Protein AF-0000000074982066 (afdb_homodimer)

Radius of gyration: 35.83 Å; Cα contacts (8 Å, |Δi|>4): 1009; chains: 2; bounding box: 77×134×111 Å

Secondary structure (DSSP, 8-state):
-TTHHHHHTTSSPPHHHHHHHHHHHHHHHHGGGS----HHHHHHHHHHHHTSS--HHHHHHHHHHHHHTTGGGHHHHHHHHHHTT---TTTTHHHHHHHHHHHHHHHHHHHHHHHH-PPPS--SSTTTTTGGGGGGSTT--HHHHHHHHHHHHHHHHHHHHHHH--TTS---HHHHHHHHHHHHHHHHHHHHHHHHHHHH-TT-HHHHHHHHHHHHHHHHHHHHHHTTT--SHHHHHT--HHHHHHHHHHHHHHHHHHHHHHH-HHHHHHHTT--HHHHHHHHHHHHHHHHHHHH-GGGS-HHHHHHHHHHHHHHHHHTT-HHHHHHHHHHHHHHHHHHHHT-----------------------------------------------------------------------HHHHHHHHHHTTS-GGGS-TTT--SSS-HHHHHHHGGGGGS--GGGSSPPPP--/-TTHHHHHTTSSPPHHHHHHHHHHHHHHHHGGGS----HHHHHHHHHHHHTSS--HHHHHHHHHHHHHTTGGGHHHHHHHHHHTT---TTTTHHHHHHHHHHHHHHHHHHHHHHHH-PPPS--SSTTTTTGGGGGGSTT--HHHHHHHHHHHHHHHHHHHHHHH--TTSPPPHHHHHHHHHHHHHHHHHHHHHHHHHHHH-TT-HHHHHHHHHHHHHHHHHHHHHHTTT--SHHHHHT--HHHHHHHHHHHHHHHHHHHHHHH-HHHHHHHTT--HHHHHHHHHHHHHHHHHHHH-GGGS-HHHHHHHHHHHHHHHHHTT-HHHHHHHHHHHHHHHHHHHHT-----------------------------------------------------------------------HHHHHHHHHHTTS-GGGS-TTT--SSS-HHHHHHHGGGGGS--GGGSS-PPP--

Organism: Psilocybe cubensis (NCBI:txid181762)

Nearest PDB structures (foldseek):
  6vfk-assembly1_B  TM=3.344E-01  e=8.058E-02  synthetic construct
  5cwq-assembly1_A  TM=2.834E-01  e=1.701E+00  synthetic construct
  2f6h-assembly1_X  TM=2.170E-01  e=9.627E-01  Saccharomyces cerevisiae
  9dze-assembly1_S  TM=1.722E-01  e=6.001E+00  synthetic construct
  8qai-assembly1_A  TM=3.802E-01  e=7.083E-01  synthetic construct

Structure (mmCIF, N/CA/C/O backbone):
data_AF-0000000074982066-model_v1
#
loop_
_entity.id
_entity.type
_entity.pdbx_description
1 polymer 'Transcription factor domain-containing protein'
#
loop_
_atom_site.group_PDB
_atom_site.id
_atom_site.type_symbol
_atom_site.label_atom_id
_atom_site.label_alt_id
_atom_site.label_comp_id
_atom_site.label_asym_id
_atom_site.label_entity_id
_atom_site.label_seq_id
_atom_site.pdbx_PDB_ins_code
_atom_site.Cartn_x
_atom_site.Cartn_y
_atom_site.Cartn_z
_atom_site.occupancy
_atom_site.B_iso_or_equiv
_atom_site.auth_seq_id
_atom_site.auth_comp_id
_atom_site.auth_asym_id
_atom_site.auth_atom_id
_atom_site.pdbx_PDB_model_num
ATOM 1 N N . MET A 1 1 ? -13.492 -0.545 24.203 1 49.47 1 MET A N 1
ATOM 2 C CA . MET A 1 1 ? -12.078 -0.609 24.562 1 49.47 1 MET A CA 1
ATOM 3 C C . MET A 1 1 ? -11.266 0.41 23.766 1 49.47 1 MET A C 1
ATOM 5 O O . MET A 1 1 ? -10.586 1.257 24.359 1 49.47 1 MET A O 1
ATOM 9 N N . VAL A 1 2 ? -11.398 0.587 22.516 1 50.19 2 VAL A N 1
ATOM 10 C CA . VAL A 1 2 ? -10.594 1.445 21.656 1 50.19 2 VAL A CA 1
ATOM 11 C C . VAL A 1 2 ? -10.922 2.91 21.938 1 50.19 2 VAL A C 1
ATOM 13 O O . VAL A 1 2 ? -10.031 3.768 21.891 1 50.19 2 VAL A O 1
ATOM 16 N N . ALA A 1 3 ? -12.102 3.213 22.391 1 53.94 3 ALA A N 1
ATOM 17 C CA . ALA A 1 3 ? -12.547 4.598 22.547 1 53.94 3 ALA A CA 1
ATOM 18 C C . ALA A 1 3 ? -12.352 5.07 23.984 1 53.94 3 ALA A C 1
ATOM 20 O O . ALA A 1 3 ? -12.898 6.102 24.391 1 53.94 3 ALA A O 1
ATOM 21 N N . ALA A 1 4 ? -11.633 4.375 24.766 1 55.47 4 ALA A N 1
ATOM 22 C CA . ALA A 1 4 ? -11.508 4.672 26.188 1 55.47 4 ALA A CA 1
ATOM 23 C C . ALA A 1 4 ? -10.836 6.023 26.406 1 55.47 4 ALA A C 1
ATOM 25 O O . ALA A 1 4 ? -11.109 6.703 27.406 1 55.47 4 ALA A O 1
ATOM 26 N N . ARG A 1 5 ? -10.062 6.398 25.531 1 60.88 5 ARG A N 1
ATOM 27 C CA . ARG A 1 5 ? -9.352 7.668 25.625 1 60.88 5 ARG A CA 1
ATOM 28 C C . ARG A 1 5 ? -10.328 8.844 25.625 1 60.88 5 ARG A C 1
ATOM 30 O O . ARG A 1 5 ? -10.078 9.859 26.281 1 60.88 5 ARG A O 1
ATOM 37 N N . VAL A 1 6 ? -11.352 8.633 24.922 1 58.09 6 VAL A N 1
ATOM 38 C CA . VAL A 1 6 ? -12.344 9.695 24.812 1 58.09 6 VAL A CA 1
ATOM 39 C C . VAL A 1 6 ? -12.961 9.977 26.188 1 58.09 6 VAL A C 1
ATOM 41 O O . VAL A 1 6 ? -13.289 11.117 26.5 1 58.09 6 VAL A O 1
ATOM 44 N N . ARG A 1 7 ? -12.93 8.969 26.891 1 59.16 7 ARG A N 1
ATOM 45 C CA . ARG A 1 7 ? -13.523 9.125 28.203 1 59.16 7 ARG A CA 1
ATOM 46 C C . ARG A 1 7 ? -12.625 9.961 29.109 1 59.16 7 ARG A C 1
ATOM 48 O O . ARG A 1 7 ? -13.109 10.633 30.031 1 59.16 7 ARG A O 1
ATOM 55 N N . ASP A 1 8 ? -11.367 9.867 28.812 1 61.16 8 ASP A N 1
ATOM 56 C CA . ASP A 1 8 ? -10.438 10.625 29.656 1 61.16 8 ASP A CA 1
ATOM 57 C C . ASP A 1 8 ? -10.477 12.109 29.297 1 61.16 8 ASP A C 1
ATOM 59 O O . ASP A 1 8 ? -10.047 12.953 30.094 1 61.16 8 ASP A O 1
ATOM 63 N N . GLY A 1 9 ? -11.148 12.422 28.312 1 50.25 9 GLY A N 1
ATOM 64 C CA . GLY A 1 9 ? -11.461 13.805 27.969 1 50.25 9 GLY A CA 1
ATOM 65 C C . GLY A 1 9 ? -10.273 14.734 28.109 1 50.25 9 GLY A C 1
ATOM 66 O O . GLY A 1 9 ? -10.391 15.812 28.688 1 50.25 9 GLY A O 1
ATOM 67 N N . GLY A 1 10 ? -9.016 14.352 27.781 1 56.66 10 GLY A N 1
ATOM 68 C CA . GLY A 1 10 ? -7.883 15.25 27.891 1 56.66 10 GLY A CA 1
ATOM 69 C C . GLY A 1 10 ? -7.102 15.07 29.172 1 56.66 10 GLY A C 1
ATOM 70 O O . GLY A 1 10 ? -6.012 15.633 29.328 1 56.66 10 GLY A O 1
ATOM 71 N N . ARG A 1 11 ? -7.695 14.367 30.109 1 61.41 11 ARG A N 1
ATOM 72 C CA . ARG A 1 11 ? -7.023 14.078 31.359 1 61.41 11 ARG A CA 1
ATOM 73 C C . ARG A 1 11 ? -5.949 13.016 31.188 1 61.41 11 ARG A C 1
ATOM 75 O O . ARG A 1 11 ? -5.867 12.383 30.125 1 61.41 11 ARG A O 1
ATOM 82 N N . PRO A 1 12 ? -5.031 13.008 32.125 1 67.56 12 PRO A N 1
ATOM 83 C CA . PRO A 1 12 ? -4.023 11.945 32.062 1 67.56 12 PRO A CA 1
ATOM 84 C C . PRO A 1 12 ? -4.645 10.562 31.875 1 67.56 12 PRO A C 1
ATOM 86 O O . PRO A 1 12 ? -5.762 10.32 32.344 1 67.56 12 PRO A O 1
ATOM 89 N N . PRO A 1 13 ? -4.02 9.789 31.188 1 68.31 13 PRO A N 1
ATOM 90 C CA . PRO A 1 13 ? -4.574 8.461 30.906 1 68.31 13 PRO A CA 1
ATOM 91 C C . PRO A 1 13 ? -4.941 7.695 32.188 1 68.31 13 PRO A C 1
ATOM 93 O O . PRO A 1 13 ? -4.113 7.551 33.062 1 68.31 13 PRO A O 1
ATOM 96 N N . SER A 1 14 ? -6.184 7.32 32.25 1 74.31 14 SER A N 1
ATOM 97 C CA . SER A 1 14 ? -6.684 6.523 33.375 1 74.31 14 SER A CA 1
ATOM 98 C C . SER A 1 14 ? -6.137 5.102 33.312 1 74.31 14 SER A C 1
ATOM 100 O O . SER A 1 14 ? -5.574 4.68 32.312 1 74.31 14 SER A O 1
ATOM 102 N N . GLU A 1 15 ? -6.242 4.438 34.438 1 78.38 15 GLU A N 1
ATOM 103 C CA . GLU A 1 15 ? -5.828 3.037 34.5 1 78.38 15 GLU A CA 1
ATOM 104 C C . GLU A 1 15 ? -6.652 2.178 33.531 1 78.38 15 GLU A C 1
ATOM 106 O O . GLU A 1 15 ? -6.121 1.257 32.906 1 78.38 15 GLU A O 1
ATOM 111 N N . ILE A 1 16 ? -7.875 2.5 33.469 1 75.62 16 ILE A N 1
ATOM 112 C CA . ILE A 1 16 ? -8.758 1.768 32.562 1 75.62 16 ILE A CA 1
ATOM 113 C C . ILE A 1 16 ? -8.297 1.967 31.109 1 75.62 16 ILE A C 1
ATOM 115 O O . ILE A 1 16 ? -8.25 1.014 30.328 1 75.62 16 ILE A O 1
ATOM 119 N N . HIS A 1 17 ? -7.969 3.092 30.781 1 77.94 17 HIS A N 1
ATOM 120 C CA . HIS A 1 17 ? -7.488 3.371 29.438 1 77.94 17 HIS A CA 1
ATOM 121 C C . HIS A 1 17 ? -6.195 2.611 29.141 1 77.94 17 HIS A C 1
ATOM 123 O O . HIS A 1 17 ? -6.039 2.035 28.062 1 77.94 17 HIS A O 1
ATOM 129 N N . ARG A 1 18 ? -5.371 2.604 30.094 1 79.56 18 ARG A N 1
ATOM 130 C CA . ARG A 1 18 ? -4.086 1.941 29.891 1 79.56 18 ARG A CA 1
ATOM 131 C C . ARG A 1 18 ? -4.27 0.446 29.656 1 79.56 18 ARG A C 1
ATOM 133 O O . ARG A 1 18 ? -3.658 -0.126 28.75 1 79.56 18 ARG A O 1
ATOM 140 N N . ARG A 1 19 ? -5.129 -0.134 30.453 1 82.56 19 ARG A N 1
ATOM 141 C CA . ARG A 1 19 ? -5.375 -1.567 30.328 1 82.56 19 ARG A CA 1
ATOM 142 C C . ARG A 1 19 ? -6.059 -1.891 29 1 82.56 19 ARG A C 1
ATOM 144 O O . ARG A 1 19 ? -5.719 -2.879 28.344 1 82.56 19 ARG A O 1
ATOM 151 N N . CYS A 1 20 ? -7.004 -1.049 28.672 1 81.62 20 CYS A N 1
ATOM 152 C CA . CYS A 1 20 ? -7.715 -1.258 27.422 1 81.62 20 CYS A CA 1
ATOM 153 C C . CYS A 1 20 ? -6.785 -1.076 26.219 1 81.62 20 CYS A C 1
ATOM 155 O O . CYS A 1 20 ? -6.863 -1.828 25.25 1 81.62 20 CYS A O 1
ATOM 157 N N . LEU A 1 21 ? -5.945 -0.158 26.359 1 81 21 LEU A N 1
ATOM 158 C CA . LEU A 1 21 ? -5 0.108 25.281 1 81 21 LEU A CA 1
ATOM 159 C C . LEU A 1 21 ? -4.043 -1.063 25.094 1 81 21 LEU A C 1
ATOM 161 O O . LEU A 1 21 ? -3.752 -1.461 23.969 1 81 21 LEU A O 1
ATOM 165 N N . GLU A 1 22 ? -3.621 -1.582 26.156 1 84.38 22 GLU A N 1
ATOM 166 C CA . GLU A 1 22 ? -2.725 -2.732 26.094 1 84.38 22 GLU A CA 1
ATOM 167 C C . GLU A 1 22 ? -3.402 -3.924 25.438 1 84.38 22 GLU A C 1
ATOM 169 O O . GLU A 1 22 ? -2.787 -4.617 24.609 1 84.38 22 GLU A O 1
ATOM 174 N N . GLU A 1 23 ? -4.609 -4.129 25.766 1 86.38 23 GLU A N 1
ATOM 175 C CA . GLU A 1 23 ? -5.359 -5.234 25.188 1 86.38 23 GLU A CA 1
ATOM 176 C C . GLU A 1 23 ? -5.602 -5.004 23.703 1 86.38 23 GLU A C 1
ATOM 178 O O . GLU A 1 23 ? -5.461 -5.926 22.891 1 86.38 23 GLU A O 1
ATOM 183 N N . VAL A 1 24 ? -5.93 -3.809 23.391 1 85.94 24 VAL A N 1
ATOM 184 C CA . VAL A 1 24 ? -6.195 -3.469 22 1 85.94 24 VAL A CA 1
ATOM 185 C C . VAL A 1 24 ? -4.926 -3.639 21.172 1 85.94 24 VAL A C 1
ATOM 187 O O . VAL A 1 24 ? -4.969 -4.152 20.062 1 85.94 24 VAL A O 1
ATOM 190 N N . GLN A 1 25 ? -3.855 -3.26 21.719 1 86.62 25 GLN A N 1
ATOM 191 C CA . GLN A 1 25 ? -2.588 -3.373 21 1 86.62 25 GLN A CA 1
ATOM 192 C C . GLN A 1 25 ? -2.186 -4.836 20.812 1 86.62 25 GLN A C 1
ATOM 194 O O . GLN A 1 25 ? -1.698 -5.227 19.75 1 86.62 25 GLN A O 1
ATOM 199 N N . ALA A 1 26 ? -2.439 -5.574 21.844 1 87.5 26 ALA A N 1
ATOM 200 C CA . ALA A 1 26 ? -2.125 -7 21.75 1 87.5 26 ALA A CA 1
ATOM 201 C C . ALA A 1 26 ? -2.963 -7.68 20.672 1 87.5 26 ALA A C 1
ATOM 203 O O . ALA A 1 26 ? -2.441 -8.469 19.875 1 87.5 26 ALA A O 1
ATOM 204 N N . ILE A 1 27 ? -4.18 -7.375 20.641 1 87.44 27 ILE A N 1
ATOM 205 C CA . ILE A 1 27 ? -5.082 -7.953 19.641 1 87.44 27 ILE A CA 1
ATOM 206 C C . ILE A 1 27 ? -4.684 -7.477 18.25 1 87.44 27 ILE A C 1
ATOM 208 O O . ILE A 1 27 ? -4.648 -8.266 17.312 1 87.44 27 ILE A O 1
ATOM 212 N N . SER A 1 28 ? -4.41 -6.207 18.172 1 89.88 28 SER A N 1
ATOM 213 C CA . SER A 1 28 ? -3.988 -5.648 16.891 1 89.88 28 SER A CA 1
ATOM 214 C C . SER A 1 28 ? -2.734 -6.34 16.375 1 89.88 28 SER A C 1
ATOM 216 O O . SER A 1 28 ? -2.65 -6.68 15.195 1 89.88 28 SER A O 1
ATOM 218 N N . GLN A 1 29 ? -1.83 -6.574 17.25 1 90.56 29 GLN A N 1
ATOM 219 C CA . GLN A 1 29 ? -0.576 -7.219 16.875 1 90.56 29 GLN A CA 1
ATOM 220 C C . GLN A 1 29 ? -0.813 -8.648 16.406 1 90.56 29 GLN A C 1
ATOM 222 O O . GLN A 1 29 ? -0.197 -9.094 15.43 1 90.56 29 GLN A O 1
ATOM 227 N N . ALA A 1 30 ? -1.701 -9.273 16.969 1 88 30 ALA A N 1
ATOM 228 C CA . ALA A 1 30 ? -1.991 -10.664 16.625 1 88 30 ALA A CA 1
ATOM 229 C C . ALA A 1 30 ? -2.58 -10.773 15.219 1 88 30 ALA A C 1
ATOM 231 O O . ALA A 1 30 ? -2.457 -11.82 14.57 1 88 30 ALA A O 1
ATOM 232 N N . THR A 1 31 ? -3.125 -9.742 14.727 1 89.75 31 THR A N 1
ATOM 233 C CA . THR A 1 31 ? -3.762 -9.781 13.414 1 89.75 31 THR A CA 1
ATOM 234 C C . THR A 1 31 ? -2.715 -9.875 12.305 1 89.75 31 THR A C 1
ATOM 236 O O . THR A 1 31 ? -3.043 -10.18 11.164 1 89.75 31 THR A O 1
ATOM 239 N N . LEU A 1 32 ? -1.484 -9.656 12.625 1 91.5 32 LEU A N 1
ATOM 240 C CA . LEU A 1 32 ? -0.427 -9.703 11.625 1 91.5 32 LEU A CA 1
ATOM 241 C C . LEU A 1 32 ? -0.304 -11.094 11.023 1 91.5 32 LEU A C 1
ATOM 243 O O . LEU A 1 32 ? 0.076 -11.242 9.859 1 91.5 32 LEU A O 1
ATOM 247 N N . PHE A 1 33 ? -0.66 -12.125 11.797 1 87.75 33 PHE A N 1
ATOM 248 C CA . PHE A 1 33 ? -0.491 -13.492 11.328 1 87.75 33 PHE A CA 1
ATOM 249 C C . PHE A 1 33 ? -1.8 -14.266 11.43 1 87.75 33 PHE A C 1
ATOM 251 O O . PHE A 1 33 ? -1.806 -15.5 11.383 1 87.75 33 PHE A O 1
ATOM 258 N N . ALA A 1 34 ? -2.9 -13.578 11.602 1 83.25 34 ALA A N 1
ATOM 259 C CA . ALA A 1 34 ? -4.219 -14.203 11.656 1 83.25 34 ALA A CA 1
ATOM 260 C C . ALA A 1 34 ? -5.113 -13.711 10.523 1 83.25 34 ALA A C 1
ATOM 262 O O . ALA A 1 34 ? -5.023 -12.547 10.117 1 83.25 34 ALA A O 1
ATOM 263 N N . PRO A 1 35 ? -5.914 -14.656 10.078 1 81.56 35 PRO A N 1
ATOM 264 C CA . PRO A 1 35 ? -6.824 -14.211 9.023 1 81.56 35 PRO A CA 1
ATOM 265 C C . PRO A 1 35 ? -7.82 -13.164 9.508 1 81.56 35 PRO A C 1
ATOM 267 O O . PRO A 1 35 ? -8.266 -13.211 10.656 1 81.56 35 PRO A O 1
ATOM 270 N N . VAL A 1 36 ? -8.148 -12.25 8.656 1 81.19 36 VAL A N 1
ATOM 271 C CA . VAL A 1 36 ? -9.133 -11.211 8.938 1 81.19 36 VAL A CA 1
ATOM 272 C C . VAL A 1 36 ? -10.523 -11.695 8.539 1 81.19 36 VAL A C 1
ATOM 274 O O . VAL A 1 36 ? -10.789 -11.938 7.355 1 81.19 36 VAL A O 1
ATOM 277 N N . ILE A 1 37 ? -11.438 -11.758 9.438 1 81.75 37 ILE A N 1
ATOM 278 C CA . ILE A 1 37 ? -12.703 -12.406 9.109 1 81.75 37 ILE A CA 1
ATOM 279 C C . ILE A 1 37 ? -13.844 -11.398 9.219 1 81.75 37 ILE A C 1
ATOM 281 O O . ILE A 1 37 ? -14.906 -11.586 8.625 1 81.75 37 ILE A O 1
ATOM 285 N N . ARG A 1 38 ? -13.594 -10.297 9.914 1 89.25 38 ARG A N 1
ATOM 286 C CA . ARG A 1 38 ? -14.703 -9.383 10.164 1 89.25 38 ARG A CA 1
ATOM 287 C C . ARG A 1 38 ? -14.32 -7.953 9.797 1 89.25 38 ARG A C 1
ATOM 289 O O . ARG A 1 38 ? -13.188 -7.527 10.016 1 89.25 38 ARG A O 1
ATOM 296 N N . SER A 1 39 ? -15.32 -7.234 9.32 1 93.44 39 SER A N 1
ATOM 297 C CA . SER A 1 39 ? -15.117 -5.84 8.953 1 93.44 39 SER A CA 1
ATOM 298 C C . SER A 1 39 ? -14.812 -4.984 10.18 1 93.44 39 SER A C 1
ATOM 300 O O . SER A 1 39 ? -14.086 -3.992 10.086 1 93.44 39 SER A O 1
ATOM 302 N N . GLU A 1 40 ? -15.336 -5.391 11.344 1 93.06 40 GLU A N 1
ATOM 303 C CA . GLU A 1 40 ? -15.148 -4.641 12.586 1 93.06 40 GLU A CA 1
ATOM 304 C C . GLU A 1 40 ? -13.68 -4.59 12.977 1 93.06 40 GLU A C 1
ATOM 306 O O . GLU A 1 40 ? -13.227 -3.619 13.594 1 93.06 40 GLU A O 1
ATOM 311 N N . ALA A 1 41 ? -12.961 -5.617 12.641 1 92.44 41 ALA A N 1
ATOM 312 C CA . ALA A 1 41 ? -11.531 -5.621 12.922 1 92.44 41 ALA A CA 1
ATOM 313 C C . ALA A 1 41 ? -10.812 -4.516 12.156 1 92.44 41 ALA A C 1
ATOM 315 O O . ALA A 1 41 ? -9.922 -3.85 12.695 1 92.44 41 ALA A O 1
ATOM 316 N N . VAL A 1 42 ? -11.203 -4.332 10.898 1 95.94 42 VAL A N 1
ATOM 317 C CA . VAL A 1 42 ? -10.617 -3.277 10.078 1 95.94 42 VAL A CA 1
ATOM 318 C C . VAL A 1 42 ? -10.984 -1.911 10.656 1 95.94 42 VAL A C 1
ATOM 320 O O . VAL A 1 42 ? -10.117 -1.038 10.789 1 95.94 42 VAL A O 1
ATOM 323 N N . GLN A 1 43 ? -12.211 -1.749 11.062 1 95.5 43 GLN A N 1
ATOM 324 C CA . GLN A 1 43 ? -12.68 -0.493 11.641 1 95.5 43 GLN A CA 1
ATOM 325 C C . GLN A 1 43 ? -11.938 -0.175 12.938 1 95.5 43 GLN A C 1
ATOM 327 O O . GLN A 1 43 ? -11.562 0.973 13.172 1 95.5 43 GLN A O 1
ATOM 332 N N . ALA A 1 44 ? -11.773 -1.214 13.719 1 92.81 44 ALA A N 1
ATOM 333 C CA . ALA A 1 44 ? -11.031 -1.028 14.969 1 92.81 44 ALA A CA 1
ATOM 334 C C . ALA A 1 44 ? -9.609 -0.562 14.695 1 92.81 44 ALA A C 1
ATOM 336 O O . ALA A 1 44 ? -9.086 0.305 15.398 1 92.81 44 ALA A O 1
ATOM 337 N N . MET A 1 45 ? -8.953 -1.126 13.688 1 93.94 45 MET A N 1
ATOM 338 C CA . MET A 1 45 ? -7.578 -0.767 13.359 1 93.94 45 MET A CA 1
ATOM 339 C C . MET A 1 45 ? -7.496 0.682 12.883 1 93.94 45 MET A C 1
ATOM 341 O O . MET A 1 45 ? -6.5 1.363 13.141 1 93.94 45 MET A O 1
ATOM 345 N N . ILE A 1 46 ? -8.531 1.21 12.203 1 94.44 46 ILE A N 1
ATOM 346 C CA . ILE A 1 46 ? -8.586 2.605 11.781 1 94.44 46 ILE A CA 1
ATOM 347 C C . ILE A 1 46 ? -8.57 3.516 13.016 1 94.44 46 ILE A C 1
ATOM 349 O O . ILE A 1 46 ? -7.832 4.504 13.055 1 94.44 46 ILE A O 1
ATOM 353 N N . LEU A 1 47 ? -9.352 3.105 13.992 1 91.69 47 LEU A N 1
ATOM 354 C CA . LEU A 1 47 ? -9.445 3.898 15.211 1 91.69 47 LEU A CA 1
ATOM 355 C C . LEU A 1 47 ? -8.125 3.875 15.977 1 91.69 47 LEU A C 1
ATOM 357 O O . LEU A 1 47 ? -7.668 4.91 16.469 1 91.69 47 LEU A O 1
ATOM 361 N N . VAL A 1 48 ? -7.539 2.729 16.016 1 89.75 48 V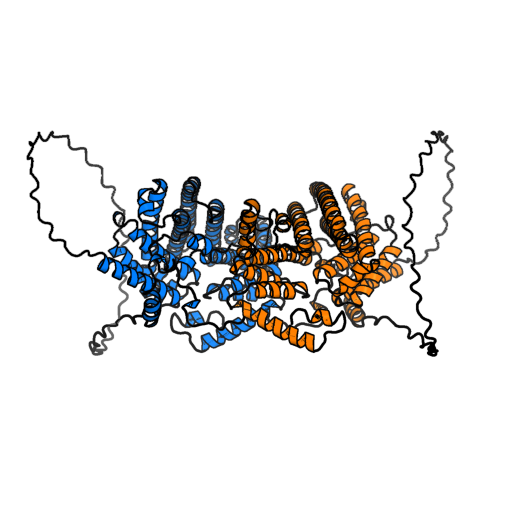AL A N 1
ATOM 362 C CA . VAL A 1 48 ? -6.258 2.596 16.703 1 89.75 48 VAL A CA 1
ATOM 363 C C . VAL A 1 48 ? -5.211 3.473 16.016 1 89.75 48 VAL A C 1
ATOM 365 O O . VAL A 1 48 ? -4.434 4.16 16.688 1 89.75 48 VAL A O 1
ATOM 368 N N . SER A 1 49 ? -5.238 3.488 14.75 1 92 49 SER A N 1
ATOM 369 C CA . SER A 1 49 ? -4.273 4.273 13.984 1 92 49 SER A CA 1
ATOM 370 C C . SER A 1 49 ? -4.559 5.766 14.102 1 92 49 SER A C 1
ATOM 372 O O . SER A 1 49 ? -3.639 6.566 14.281 1 92 49 SER A O 1
ATOM 374 N N . GLY A 1 50 ? -5.762 6.172 14.047 1 89.25 50 GLY A N 1
ATOM 375 C CA . GLY A 1 50 ? -6.164 7.566 14 1 89.25 50 GLY A CA 1
ATOM 376 C C . GLY A 1 50 ? -5.867 8.312 15.289 1 89.25 50 GLY A C 1
ATOM 377 O O . GLY A 1 50 ? -5.562 9.508 15.266 1 89.25 50 GLY A O 1
ATOM 378 N N . TRP A 1 51 ? -5.898 7.641 16.391 1 86.75 51 TRP A N 1
ATOM 379 C CA . TRP A 1 51 ? -5.723 8.305 17.688 1 86.75 51 TRP A CA 1
ATOM 380 C C . TRP A 1 51 ? -4.363 7.969 18.281 1 86.75 51 TRP A C 1
ATOM 382 O O . TRP A 1 51 ? -4.117 8.227 19.469 1 86.75 51 TRP A O 1
ATOM 392 N N . SER A 1 52 ? -3.549 7.387 17.406 1 80.44 52 SER A N 1
ATOM 393 C CA . SER A 1 52 ? -2.184 7.102 17.828 1 80.44 52 SER A CA 1
ATOM 394 C C . SER A 1 52 ? -1.222 8.195 17.375 1 80.44 52 SER A C 1
ATOM 396 O O . SER A 1 52 ? -1.46 8.859 16.375 1 80.44 52 SER A O 1
ATOM 398 N N . ASP A 1 53 ? -0.133 8.344 18.172 1 74.75 53 ASP A N 1
ATOM 399 C CA . ASP A 1 53 ? 0.895 9.312 17.797 1 74.75 53 ASP A CA 1
ATOM 400 C C . ASP A 1 53 ? 1.669 8.852 16.562 1 74.75 53 ASP A C 1
ATOM 402 O O . ASP A 1 53 ? 2.273 9.664 15.867 1 74.75 53 ASP A O 1
ATOM 406 N N . ASN A 1 54 ? 1.728 7.602 16.422 1 80.75 54 ASN A N 1
ATOM 407 C CA . ASN A 1 54 ? 2.367 7.035 15.234 1 80.75 54 ASN A CA 1
ATOM 408 C C . ASN A 1 54 ? 1.458 6.031 14.531 1 80.75 54 ASN A C 1
ATOM 410 O O . ASN A 1 54 ? 1.602 4.82 14.719 1 80.75 54 ASN A O 1
ATOM 414 N N . GLY A 1 55 ? 0.641 6.527 13.734 1 90.5 55 GLY A N 1
ATOM 415 C CA . GLY A 1 55 ? -0.384 5.691 13.133 1 90.5 55 GLY A CA 1
ATOM 416 C C . GLY A 1 55 ? 0.003 5.164 11.766 1 90.5 55 GLY A C 1
ATOM 417 O O . GLY A 1 55 ? -0.81 4.535 11.078 1 90.5 55 GLY A O 1
ATOM 418 N N . TRP A 1 56 ? 1.298 5.309 11.336 1 94.38 56 TRP A N 1
ATOM 419 C CA . TRP A 1 56 ? 1.717 4.969 9.984 1 94.38 56 TRP A CA 1
ATOM 420 C C . TRP A 1 56 ? 1.627 3.463 9.75 1 94.38 56 TRP A C 1
ATOM 422 O O . TRP A 1 56 ? 0.972 3.014 8.805 1 94.38 56 TRP A O 1
ATOM 432 N N . LEU A 1 57 ? 2.209 2.664 10.648 1 95.69 57 LEU A N 1
ATOM 433 C CA . LEU A 1 57 ? 2.275 1.22 10.453 1 95.69 57 LEU A CA 1
ATOM 434 C C . LEU A 1 57 ? 0.914 0.575 10.695 1 95.69 57 LEU A C 1
ATOM 436 O O . LEU A 1 57 ? 0.477 -0.274 9.914 1 95.69 57 LEU A O 1
ATOM 440 N N . SER A 1 58 ? 0.252 1.021 11.766 1 94.88 58 SER A N 1
ATOM 441 C CA . SER A 1 58 ? -1.067 0.462 12.039 1 94.88 58 SER A CA 1
ATOM 442 C C . SER A 1 58 ? -2.064 0.842 10.953 1 94.88 58 SER A C 1
ATOM 444 O O . SER A 1 58 ? -2.934 0.045 10.594 1 94.88 58 SER A O 1
ATOM 446 N N . GLY A 1 59 ? -1.943 2.1 10.492 1 95.88 59 GLY A N 1
ATOM 447 C CA . GLY A 1 59 ? -2.803 2.504 9.391 1 95.88 59 GLY A CA 1
ATOM 448 C C . GLY A 1 59 ? -2.592 1.679 8.133 1 95.88 59 GLY A C 1
ATOM 449 O O . GLY A 1 59 ? -3.555 1.291 7.469 1 95.88 59 GLY A O 1
ATOM 450 N N . GLY A 1 60 ? -1.337 1.428 7.805 1 96.38 60 GLY A N 1
ATOM 451 C CA . GLY A 1 60 ? -1.037 0.561 6.68 1 96.38 60 GLY A CA 1
ATOM 452 C C . GLY A 1 60 ? -1.575 -0.848 6.848 1 96.38 60 GLY A C 1
ATOM 453 O O . GLY A 1 60 ? -2.055 -1.455 5.891 1 96.38 60 GLY A O 1
ATOM 454 N N . HIS A 1 61 ? -1.444 -1.332 8.016 1 96.5 61 HIS A N 1
ATOM 455 C CA . HIS A 1 61 ? -1.969 -2.66 8.312 1 96.5 61 HIS A CA 1
ATOM 456 C C . HIS A 1 61 ? -3.477 -2.719 8.094 1 96.5 61 HIS A C 1
ATOM 458 O O . HIS A 1 61 ? -3.994 -3.705 7.562 1 96.5 61 HIS A O 1
ATOM 464 N N . ALA A 1 62 ? -4.164 -1.69 8.5 1 97.19 62 ALA A N 1
ATOM 465 C CA . ALA A 1 62 ? -5.609 -1.621 8.312 1 97.19 62 ALA A CA 1
ATOM 466 C C . ALA A 1 62 ? -5.973 -1.698 6.828 1 97.19 62 ALA A C 1
ATOM 468 O O . ALA A 1 62 ? -6.934 -2.373 6.453 1 97.19 62 ALA A O 1
ATOM 469 N N . VAL A 1 63 ? -5.227 -1.047 6.012 1 97.5 63 VAL A N 1
ATOM 470 C CA . VAL A 1 63 ? -5.473 -1.044 4.57 1 97.5 63 VAL A CA 1
ATOM 471 C C . VAL A 1 63 ? -5.32 -2.457 4.016 1 97.5 63 VAL A C 1
ATOM 473 O O . VAL A 1 63 ? -6.156 -2.924 3.242 1 97.5 63 VAL A O 1
ATOM 476 N N . ARG A 1 64 ? -4.293 -3.143 4.426 1 96.69 64 ARG A N 1
ATOM 477 C CA . ARG A 1 64 ? -4.047 -4.5 3.945 1 96.69 64 ARG A CA 1
ATOM 478 C C . ARG A 1 64 ? -5.141 -5.453 4.414 1 96.69 64 ARG A C 1
ATOM 480 O O . ARG A 1 64 ? -5.562 -6.34 3.666 1 96.69 64 ARG A O 1
ATOM 487 N N . MET A 1 65 ? -5.551 -5.277 5.641 1 96.69 65 MET A N 1
ATOM 488 C CA . MET A 1 65 ? -6.66 -6.078 6.152 1 96.69 65 MET A CA 1
ATOM 489 C C . MET A 1 65 ? -7.922 -5.859 5.324 1 96.69 65 MET A C 1
ATOM 491 O O . MET A 1 65 ? -8.641 -6.812 5.023 1 96.69 65 MET A O 1
ATOM 495 N N . ALA A 1 66 ? -8.148 -4.617 5.004 1 97.62 66 ALA A N 1
ATOM 496 C CA . ALA A 1 66 ? -9.336 -4.285 4.211 1 97.62 66 ALA A CA 1
ATOM 497 C C . ALA A 1 66 ? -9.266 -4.93 2.83 1 97.62 66 ALA A C 1
ATOM 499 O O . ALA A 1 66 ? -10.281 -5.406 2.309 1 97.62 66 ALA A O 1
ATOM 500 N N . MET A 1 67 ? -8.117 -4.969 2.242 1 95.62 67 MET A N 1
ATOM 501 C CA . MET A 1 67 ? -7.934 -5.586 0.931 1 95.62 67 MET A CA 1
ATOM 502 C C . MET A 1 67 ? -8.141 -7.094 1.005 1 95.62 67 MET A C 1
ATOM 504 O O . MET A 1 67 ? -8.648 -7.703 0.061 1 95.62 67 MET A O 1
ATOM 508 N N . GLU A 1 68 ? -7.703 -7.609 2.105 1 93.69 68 GLU A N 1
ATOM 509 C CA . GLU A 1 68 ? -7.926 -9.039 2.301 1 93.69 68 GLU A CA 1
ATOM 510 C C . GLU A 1 68 ? -9.414 -9.367 2.307 1 93.69 68 GLU A C 1
ATOM 512 O O . GLU A 1 68 ? -9.828 -10.43 1.831 1 93.69 68 GLU A O 1
ATOM 517 N N . LEU A 1 69 ? -10.234 -8.445 2.76 1 94.56 69 LEU A N 1
ATOM 518 C CA . LEU A 1 69 ? -11.68 -8.609 2.787 1 94.56 69 LEU A CA 1
ATOM 519 C C . LEU A 1 69 ? -12.312 -8.086 1.502 1 94.56 69 LEU A C 1
ATOM 521 O O . LEU A 1 69 ? -13.531 -7.953 1.416 1 94.56 69 LEU A O 1
ATOM 525 N N . SER A 1 70 ? -11.531 -7.664 0.543 1 93.38 70 SER A N 1
ATOM 526 C CA . SER A 1 70 ? -11.938 -7.152 -0.76 1 93.38 70 SER A CA 1
ATOM 527 C C . SER A 1 70 ? -12.812 -5.906 -0.617 1 93.38 70 SER A C 1
ATOM 529 O O . SER A 1 70 ? -13.766 -5.723 -1.375 1 93.38 70 SER A O 1
ATOM 531 N N . MET A 1 71 ? -12.492 -5.117 0.354 1 96.88 71 MET A N 1
ATOM 532 C CA . MET A 1 71 ? -13.297 -3.916 0.58 1 96.88 71 MET A CA 1
ATOM 533 C C . MET A 1 71 ? -13.125 -2.922 -0.563 1 96.88 71 MET A C 1
ATOM 535 O O . MET A 1 71 ? -14 -2.096 -0.812 1 96.88 71 MET A O 1
ATOM 539 N N . HIS A 1 72 ? -12.055 -2.951 -1.312 1 95.25 72 HIS A N 1
ATOM 540 C CA . HIS A 1 72 ? -11.797 -2.061 -2.439 1 95.25 72 HIS A CA 1
ATOM 541 C C . HIS A 1 72 ? -12.766 -2.326 -3.584 1 95.25 72 HIS A C 1
ATOM 543 O O . HIS A 1 72 ? -12.93 -1.487 -4.473 1 95.25 72 HIS A O 1
ATOM 549 N N . GLN A 1 73 ? -13.469 -3.402 -3.525 1 94 73 GLN A N 1
ATOM 550 C CA . GLN A 1 73 ? -14.398 -3.76 -4.59 1 94 73 GLN A CA 1
ATOM 551 C C . GLN A 1 73 ? -15.836 -3.455 -4.188 1 94 73 GLN A C 1
ATOM 553 O O . GLN A 1 73 ? -16.75 -3.562 -5.004 1 94 73 GLN A O 1
ATOM 558 N N . ALA A 1 74 ? -16.031 -3.088 -2.982 1 96.62 74 ALA A N 1
ATOM 559 C CA . ALA A 1 74 ? -17.375 -2.934 -2.451 1 96.62 74 ALA A CA 1
ATOM 560 C C . ALA A 1 74 ? -18.109 -1.764 -3.115 1 96.62 74 ALA A C 1
ATOM 562 O O . ALA A 1 74 ? -19.25 -1.897 -3.547 1 96.62 74 ALA A O 1
ATOM 563 N N . TRP A 1 75 ? -17.422 -0.645 -3.266 1 97.25 75 TRP A N 1
ATOM 564 C CA . TRP A 1 75 ? -18.078 0.55 -3.783 1 97.25 75 TRP A CA 1
ATOM 565 C C . TRP A 1 75 ? -18.438 0.381 -5.258 1 97.25 75 TRP A C 1
ATOM 567 O O . TRP A 1 75 ? -19.562 0.656 -5.664 1 97.25 75 TRP A O 1
ATOM 577 N N . PRO A 1 76 ? -17.469 -0.07 -6.062 1 94.88 76 PRO A N 1
ATOM 578 C CA . PRO A 1 76 ? -17.844 -0.274 -7.465 1 94.88 76 PRO A CA 1
ATOM 579 C C . PRO A 1 76 ? -19.078 -1.153 -7.621 1 94.88 76 PRO A C 1
ATOM 581 O O . PRO A 1 76 ? -19.938 -0.869 -8.461 1 94.88 76 PRO A O 1
ATOM 584 N N . GLN A 1 77 ? -19.203 -2.148 -6.801 1 93.75 77 GLN A N 1
ATOM 585 C CA . GLN A 1 77 ? -20.375 -3.021 -6.844 1 93.75 77 GLN A CA 1
ATOM 586 C C . GLN A 1 77 ? -21.625 -2.287 -6.379 1 93.75 77 GLN A C 1
ATOM 588 O O . GLN A 1 77 ? -22.672 -2.365 -7.023 1 93.75 77 GLN A O 1
ATOM 593 N N . LEU A 1 78 ? -21.531 -1.619 -5.301 1 96.62 78 LEU A N 1
ATOM 594 C CA . LEU A 1 78 ? -22.656 -0.88 -4.75 1 96.62 78 LEU A CA 1
ATOM 595 C C . LEU A 1 78 ? -23.094 0.225 -5.703 1 96.62 78 LEU A C 1
ATOM 597 O O . LEU A 1 78 ? -24.297 0.453 -5.883 1 96.62 78 LEU A O 1
ATOM 601 N N . HIS A 1 79 ? -22.125 0.928 -6.242 1 96.12 79 HIS A N 1
ATOM 602 C CA . HIS A 1 79 ? -22.406 2.025 -7.16 1 96.12 79 HIS A CA 1
ATOM 603 C C . HIS A 1 79 ? -23.188 1.536 -8.375 1 96.12 79 HIS A C 1
ATOM 605 O O . HIS A 1 79 ? -24.094 2.227 -8.852 1 96.12 79 HIS A O 1
ATOM 611 N N . ARG A 1 80 ? -22.828 0.364 -8.836 1 93.56 80 ARG A N 1
ATOM 612 C CA . ARG A 1 80 ? -23.562 -0.226 -9.945 1 93.56 80 ARG A CA 1
ATOM 613 C C . ARG A 1 80 ? -25.016 -0.503 -9.555 1 93.56 80 ARG A C 1
ATOM 615 O O . ARG A 1 80 ? -25.938 -0.253 -10.336 1 93.56 80 ARG A O 1
ATOM 622 N N . ARG A 1 81 ? -25.172 -0.991 -8.406 1 94.75 81 ARG A N 1
ATOM 623 C CA . ARG A 1 81 ? -26.516 -1.299 -7.926 1 94.75 81 ARG A CA 1
ATOM 624 C C . ARG A 1 81 ? -27.344 -0.025 -7.727 1 94.75 81 ARG A C 1
ATOM 626 O O . ARG A 1 81 ? -28.531 0.015 -8.055 1 94.75 81 ARG A O 1
ATOM 633 N N . ILE A 1 82 ? -26.719 0.984 -7.227 1 95.12 82 ILE A N 1
ATOM 634 C CA . ILE A 1 82 ? -27.391 2.266 -7.023 1 95.12 82 ILE A CA 1
ATOM 635 C C . ILE A 1 82 ? -27.766 2.865 -8.375 1 95.12 82 ILE A C 1
ATOM 637 O O . ILE A 1 82 ? -28.891 3.34 -8.547 1 95.12 82 ILE A O 1
ATOM 641 N N . SER A 1 83 ? -26.844 2.818 -9.32 1 94.25 83 SER A N 1
ATOM 642 C CA . SER A 1 83 ? -27.047 3.422 -10.633 1 94.25 83 SER A CA 1
ATOM 643 C C . SER A 1 83 ? -28.141 2.691 -11.414 1 94.25 83 SER A C 1
ATOM 645 O O . SER A 1 83 ? -28.844 3.299 -12.227 1 94.25 83 SER A O 1
ATOM 647 N N . SER A 1 84 ? -28.266 1.442 -11.133 1 93.62 84 SER A N 1
ATOM 648 C CA . SER A 1 84 ? -29.281 0.651 -11.82 1 93.62 84 SER A CA 1
ATOM 649 C C . SER A 1 84 ? -30.578 0.594 -11.016 1 93.62 84 SER A C 1
ATOM 651 O O . SER A 1 84 ? -31.484 -0.169 -11.352 1 93.62 84 SER A O 1
ATOM 653 N N . ASN A 1 85 ? -30.672 1.271 -10.016 1 91.94 85 ASN A N 1
ATOM 654 C CA . ASN A 1 85 ? -31.828 1.313 -9.125 1 91.94 85 ASN A CA 1
ATOM 655 C C . ASN A 1 85 ? -32.219 -0.08 -8.633 1 91.94 85 ASN A C 1
ATOM 657 O O . ASN A 1 85 ? -33.375 -0.431 -8.602 1 91.94 85 ASN A O 1
ATOM 661 N N . LYS A 1 86 ? -31.281 -0.897 -8.352 1 91.12 86 LYS A N 1
ATOM 662 C CA . LYS A 1 86 ? -31.484 -2.258 -7.859 1 91.12 86 LYS A CA 1
ATOM 663 C C . LYS A 1 86 ? -30.953 -2.412 -6.434 1 91.12 86 LYS A C 1
ATOM 665 O O . LYS A 1 86 ? -30.516 -3.496 -6.043 1 91.12 86 LYS A O 1
ATOM 670 N N . PHE A 1 87 ? -30.953 -1.257 -5.711 1 87.31 87 PHE A N 1
ATOM 671 C CA . PHE A 1 87 ? -30.438 -1.349 -4.355 1 87.31 87 PHE A CA 1
ATOM 672 C C . PHE A 1 87 ? -31.438 -2.031 -3.43 1 87.31 87 PHE A C 1
ATOM 674 O O . PHE A 1 87 ? -32.656 -1.986 -3.672 1 87.31 87 PHE A O 1
ATOM 681 N N . ASP A 1 88 ? -30.875 -2.838 -2.502 1 91.31 88 ASP A N 1
ATOM 682 C CA . ASP A 1 88 ? -31.641 -3.568 -1.492 1 91.31 88 ASP A CA 1
ATOM 683 C C . ASP A 1 88 ? -31.047 -3.352 -0.1 1 91.31 88 ASP A C 1
ATOM 685 O O . ASP A 1 88 ? -29.859 -3.568 0.115 1 91.31 88 ASP A O 1
ATOM 689 N N . ILE A 1 89 ? -31.859 -3.006 0.774 1 90.25 89 ILE A N 1
ATOM 690 C CA . ILE A 1 89 ? -31.406 -2.6 2.102 1 90.25 89 ILE A CA 1
ATOM 691 C C . ILE A 1 89 ? -30.734 -3.775 2.799 1 90.25 89 ILE A C 1
ATOM 693 O O . ILE A 1 89 ? -29.688 -3.607 3.438 1 90.25 89 ILE A O 1
ATOM 697 N N . VAL A 1 90 ? -31.266 -4.91 2.656 1 91.38 90 VAL A N 1
ATOM 698 C CA . VAL A 1 90 ? -30.75 -6.074 3.361 1 91.38 90 VAL A CA 1
ATOM 699 C C . VAL A 1 90 ? -29.516 -6.605 2.641 1 91.38 90 VAL A C 1
ATOM 701 O O . VAL A 1 90 ? -28.469 -6.809 3.26 1 91.38 90 VAL A O 1
ATOM 704 N N . ALA A 1 91 ? -29.609 -6.691 1.409 1 89.81 91 ALA A N 1
ATOM 705 C CA . ALA A 1 91 ? -28.531 -7.289 0.617 1 89.81 91 ALA A CA 1
ATOM 706 C C . ALA A 1 91 ? -27.328 -6.367 0.542 1 89.81 91 ALA A C 1
ATOM 708 O O . ALA A 1 91 ? -26.188 -6.832 0.419 1 89.81 91 ALA A O 1
ATOM 709 N N . ASP A 1 92 ? -27.594 -5.035 0.766 1 95.38 92 ASP A N 1
ATOM 710 C CA . ASP A 1 92 ? -26.531 -4.062 0.529 1 95.38 92 ASP A CA 1
ATOM 711 C C . ASP A 1 92 ? -25.844 -3.674 1.836 1 95.38 92 ASP A C 1
ATOM 713 O O . ASP A 1 92 ? -24.875 -2.908 1.83 1 95.38 92 ASP A O 1
ATOM 717 N N . ARG A 1 93 ? -26.234 -4.188 2.898 1 95.69 93 ARG A N 1
ATOM 718 C CA . ARG A 1 93 ? -25.734 -3.754 4.195 1 95.69 93 ARG A CA 1
ATOM 719 C C . ARG A 1 93 ? -24.219 -3.92 4.277 1 95.69 93 ARG A C 1
ATOM 721 O O . ARG A 1 93 ? -23.5 -2.984 4.645 1 95.69 93 ARG A O 1
ATOM 728 N N . ASP A 1 94 ? -23.734 -5.086 3.891 1 95.75 94 ASP A N 1
ATOM 729 C CA . ASP A 1 94 ? -22.312 -5.352 3.961 1 95.75 94 ASP A CA 1
ATOM 730 C C . ASP A 1 94 ? -21.531 -4.488 2.965 1 95.75 94 ASP A C 1
ATOM 732 O O . ASP A 1 94 ? -20.422 -4.043 3.25 1 95.75 94 ASP A O 1
ATOM 736 N N . LEU A 1 95 ? -22.125 -4.277 1.86 1 96.88 95 LEU A N 1
ATOM 737 C CA . LEU A 1 95 ? -21.469 -3.451 0.842 1 96.88 95 LEU A CA 1
ATOM 738 C C . LEU A 1 95 ? -21.359 -2.004 1.309 1 96.88 95 LEU A C 1
ATOM 740 O O . LEU A 1 95 ? -20.344 -1.354 1.077 1 96.88 95 LEU A O 1
ATOM 744 N N . VAL A 1 96 ? -22.375 -1.525 1.957 1 97.88 96 VAL A N 1
ATOM 745 C CA . VAL A 1 96 ? -22.375 -0.153 2.453 1 97.88 96 VAL A CA 1
ATOM 746 C C . VAL A 1 96 ? -21.297 0.003 3.531 1 97.88 96 VAL A C 1
ATOM 748 O O . VAL A 1 96 ? -20.516 0.952 3.502 1 97.88 96 VAL A O 1
ATOM 751 N N . VAL A 1 97 ? -21.297 -0.934 4.469 1 97.38 97 VAL A N 1
ATOM 752 C CA . VAL A 1 97 ? -20.312 -0.898 5.559 1 97.38 97 VAL A CA 1
ATOM 753 C C . VAL A 1 97 ? -18.906 -0.954 4.988 1 97.38 97 VAL A C 1
ATOM 755 O O . VAL A 1 97 ? -18.031 -0.188 5.406 1 97.38 97 VAL A O 1
ATOM 758 N N . ALA A 1 98 ? -18.688 -1.839 4.016 1 97.94 98 ALA A N 1
ATOM 759 C CA . ALA A 1 98 ? -17.375 -2.002 3.408 1 97.94 98 ALA A CA 1
ATOM 760 C C . ALA A 1 98 ? -16.969 -0.751 2.633 1 97.94 98 ALA A C 1
ATOM 762 O O . ALA A 1 98 ? -15.812 -0.317 2.697 1 97.94 98 ALA A O 1
ATOM 763 N N . SER A 1 99 ? -17.891 -0.175 1.948 1 98.31 99 SER A N 1
ATOM 764 C CA . SER A 1 99 ? -17.609 1.04 1.189 1 98.31 99 SER A CA 1
ATOM 765 C C . SER A 1 99 ? -17.25 2.197 2.113 1 98.31 99 SER A C 1
ATOM 767 O O . SER A 1 99 ? -16.266 2.9 1.877 1 98.31 99 SER A O 1
ATOM 769 N N . ARG A 1 100 ? -18.031 2.34 3.172 1 98.06 100 ARG A N 1
ATOM 770 C CA . ARG A 1 100 ? -17.766 3.381 4.16 1 98.06 100 ARG A CA 1
ATOM 771 C C . ARG A 1 100 ? -16.391 3.219 4.781 1 98.06 100 ARG A C 1
ATOM 773 O O . ARG A 1 100 ? -15.641 4.195 4.922 1 98.06 100 ARG A O 1
ATOM 780 N N . THR A 1 101 ? -16.125 2.051 5.137 1 98.25 101 THR A N 1
ATOM 781 C CA . THR A 1 101 ? -14.828 1.757 5.754 1 98.25 101 THR A CA 1
ATOM 782 C C . THR A 1 101 ? -13.688 2.041 4.781 1 98.25 101 THR A C 1
ATOM 784 O O . THR A 1 101 ? -12.664 2.615 5.164 1 98.25 101 THR A O 1
ATOM 787 N N . TRP A 1 102 ? -13.836 1.687 3.52 1 98.62 102 TRP A N 1
ATOM 788 C CA . TRP A 1 102 ? -12.812 1.913 2.502 1 98.62 102 TRP A CA 1
ATOM 789 C C . TRP A 1 102 ? -12.594 3.404 2.271 1 98.62 102 TRP A C 1
ATOM 791 O O . TRP A 1 102 ? -11.453 3.857 2.141 1 98.62 102 TRP A O 1
ATOM 801 N N . PHE A 1 103 ? -13.664 4.156 2.254 1 98.5 103 PHE A N 1
ATOM 802 C CA . PHE A 1 103 ? -13.555 5.605 2.113 1 98.5 103 PHE A CA 1
ATOM 803 C C . PHE A 1 103 ? -12.75 6.203 3.262 1 98.5 103 PHE A C 1
ATOM 805 O O . PHE A 1 103 ? -11.906 7.074 3.049 1 98.5 103 PHE A O 1
ATOM 812 N N . CYS A 1 104 ? -13.047 5.723 4.426 1 98 104 CYS A N 1
ATOM 813 C CA . CYS A 1 104 ? -12.32 6.191 5.602 1 98 104 CYS A CA 1
ATOM 814 C C . CYS A 1 104 ? -10.836 5.879 5.48 1 98 104 CYS A C 1
ATOM 816 O O . CYS A 1 104 ? -9.992 6.707 5.828 1 98 104 CYS A O 1
ATOM 818 N N . LEU A 1 105 ? -10.555 4.734 4.969 1 98.38 105 LEU A N 1
ATOM 819 C CA . LEU A 1 105 ? -9.164 4.324 4.816 1 98.38 105 LEU A CA 1
ATOM 820 C C . LEU A 1 105 ? -8.445 5.207 3.799 1 98.38 105 LEU A C 1
ATOM 822 O O . LEU A 1 105 ? -7.289 5.586 4.004 1 98.38 105 LEU A O 1
ATOM 826 N N . TYR A 1 106 ? -9.125 5.523 2.754 1 98.31 106 TYR A N 1
ATOM 827 C CA . TYR A 1 106 ? -8.555 6.41 1.747 1 98.31 106 TYR A CA 1
ATOM 828 C C . TYR A 1 106 ? -8.227 7.773 2.346 1 98.31 106 TYR A C 1
ATOM 830 O O . TYR A 1 106 ? -7.145 8.312 2.113 1 98.31 106 TYR A O 1
ATOM 838 N N . LEU A 1 107 ? -9.164 8.242 3.047 1 97.19 107 LEU A N 1
ATOM 839 C CA . LEU A 1 107 ? -9 9.531 3.707 1 97.19 107 LEU A CA 1
ATOM 840 C C . LEU A 1 107 ? -7.82 9.5 4.676 1 97.19 107 LEU A C 1
ATOM 842 O O . LEU A 1 107 ? -6.938 10.359 4.609 1 97.19 107 LEU A O 1
ATOM 846 N N . PHE A 1 108 ? -7.754 8.555 5.496 1 96.56 108 PHE A N 1
ATOM 847 C CA . PHE A 1 108 ? -6.73 8.445 6.523 1 96.56 108 PHE A CA 1
ATOM 848 C C . PHE A 1 108 ? -5.355 8.234 5.898 1 96.56 108 PHE A C 1
ATOM 850 O O . PHE A 1 108 ? -4.355 8.766 6.387 1 96.56 108 PHE A O 1
ATOM 857 N N . GLU A 1 109 ? -5.352 7.453 4.887 1 96.38 109 GLU A N 1
ATOM 858 C CA . GLU A 1 109 ? -4.102 7.191 4.176 1 96.38 109 GLU A CA 1
ATOM 859 C C . GLU A 1 109 ? -3.457 8.484 3.697 1 96.38 109 GLU A C 1
ATOM 861 O O . GLU A 1 109 ? -2.252 8.688 3.867 1 96.38 109 GLU A O 1
ATOM 866 N N . HIS A 1 110 ? -4.16 9.312 3.154 1 97.12 110 HIS A N 1
ATOM 867 C CA . HIS A 1 110 ? -3.623 10.555 2.619 1 97.12 110 HIS A CA 1
ATOM 868 C C . HIS A 1 110 ? -3.268 11.531 3.738 1 97.12 110 HIS A C 1
ATOM 870 O O . HIS A 1 110 ? -2.275 12.258 3.643 1 97.12 110 HIS A O 1
ATOM 876 N N . GLN A 1 111 ? -4.105 11.516 4.727 1 96.44 111 GLN A N 1
ATOM 877 C CA . GLN A 1 111 ? -3.779 12.352 5.883 1 96.44 111 GLN A CA 1
ATOM 878 C C . GLN A 1 111 ? -2.447 11.93 6.5 1 96.44 111 GLN A C 1
ATOM 880 O O . GLN A 1 111 ? -1.619 12.781 6.836 1 96.44 111 GLN A O 1
ATOM 885 N N . LEU A 1 112 ? -2.236 10.656 6.605 1 95.56 112 LEU A N 1
ATOM 886 C CA . LEU A 1 112 ? -0.972 10.148 7.129 1 95.56 112 LEU A CA 1
ATOM 887 C C . LEU A 1 112 ? 0.185 10.516 6.207 1 95.56 112 LEU A C 1
ATOM 889 O O . LEU A 1 112 ? 1.278 10.844 6.676 1 95.56 112 LEU A O 1
ATOM 893 N N . SER A 1 113 ? -0.11 10.453 4.973 1 95.44 113 SER A N 1
ATOM 894 C CA . SER A 1 113 ? 0.912 10.797 3.992 1 95.44 113 SER A CA 1
ATOM 895 C C . SER A 1 113 ? 1.338 12.258 4.125 1 95.44 113 SER A C 1
ATOM 897 O O . SER A 1 113 ? 2.531 12.555 4.195 1 95.44 113 SER A O 1
ATOM 899 N N . TYR A 1 114 ? 0.419 13.156 4.227 1 96.44 114 TYR A N 1
ATOM 900 C CA . TYR A 1 114 ? 0.725 14.578 4.371 1 96.44 114 TYR A CA 1
ATOM 901 C C . TYR A 1 114 ? 1.438 14.852 5.688 1 96.44 114 TYR A C 1
ATOM 903 O O . TYR A 1 114 ? 2.281 15.75 5.773 1 96.44 114 TYR A O 1
ATOM 911 N N . GLY A 1 115 ? 1.035 14.07 6.656 1 95.06 115 GLY A N 1
ATOM 912 C CA . GLY A 1 115 ? 1.636 14.234 7.969 1 95.06 115 GLY A CA 1
ATOM 913 C C . GLY A 1 115 ? 3.076 13.766 8.031 1 95.06 115 GLY A C 1
ATOM 914 O O . GLY A 1 115 ? 3.938 14.461 8.578 1 95.06 115 GLY A O 1
ATOM 915 N N . THR A 1 116 ? 3.379 12.664 7.418 1 92.81 116 THR A N 1
ATOM 916 C CA . THR A 1 116 ? 4.68 12.023 7.57 1 92.81 116 THR A CA 1
ATOM 917 C C . THR A 1 116 ? 5.59 12.359 6.395 1 92.81 116 THR A C 1
ATOM 919 O O . THR A 1 116 ? 6.809 12.195 6.48 1 92.81 116 THR A O 1
ATOM 922 N N . GLY A 1 117 ? 4.992 12.789 5.293 1 93.38 117 GLY A N 1
ATOM 923 C CA . GLY A 1 117 ? 5.758 13.023 4.078 1 93.38 117 GLY A CA 1
ATOM 924 C C . GLY A 1 117 ? 5.961 11.773 3.248 1 93.38 117 GLY A C 1
ATOM 925 O O . GLY A 1 117 ? 6.57 11.82 2.176 1 93.38 117 GLY A O 1
ATOM 926 N N . ARG A 1 118 ? 5.457 10.68 3.721 1 93.88 118 ARG A N 1
ATOM 927 C CA . ARG A 1 118 ? 5.566 9.414 3 1 93.88 118 ARG A CA 1
ATOM 928 C C . ARG A 1 118 ? 4.48 9.297 1.935 1 93.88 118 ARG A C 1
ATOM 930 O O . ARG A 1 118 ? 3.404 9.883 2.068 1 93.88 118 ARG A O 1
ATOM 937 N N . PRO A 1 119 ? 4.762 8.57 0.893 1 92.56 119 PRO A N 1
ATOM 938 C CA . PRO A 1 119 ? 3.762 8.484 -0.175 1 92.56 119 PRO A CA 1
ATOM 939 C C . PRO A 1 119 ? 2.529 7.68 0.231 1 92.56 119 PRO A C 1
ATOM 941 O O . PRO A 1 119 ? 2.646 6.691 0.957 1 92.56 119 PRO A O 1
ATOM 944 N N . ALA A 1 120 ? 1.394 8.125 -0.283 1 94.12 120 ALA A N 1
ATOM 945 C CA . ALA A 1 120 ? 0.154 7.383 -0.073 1 94.12 120 ALA A CA 1
ATOM 946 C C . ALA A 1 120 ? 0.081 6.172 -0.995 1 94.12 120 ALA A C 1
ATOM 948 O O . ALA A 1 120 ? 0.491 6.238 -2.156 1 94.12 120 ALA A O 1
ATOM 949 N N . VAL A 1 121 ? -0.494 5.094 -0.468 1 91.62 121 VAL A N 1
ATOM 950 C CA . VAL A 1 121 ? -0.562 3.863 -1.248 1 91.62 121 VAL A CA 1
ATOM 951 C C . VAL A 1 121 ? -1.911 3.775 -1.958 1 91.62 121 VAL A C 1
ATOM 953 O O . VAL A 1 121 ? -2.02 3.166 -3.025 1 91.62 121 VAL A O 1
ATOM 956 N N . LEU A 1 122 ? -2.93 4.336 -1.335 1 93.69 122 LEU A N 1
ATOM 957 C CA . LEU A 1 122 ? -4.242 4.363 -1.975 1 93.69 122 LEU A CA 1
ATOM 958 C C . LEU A 1 122 ? -4.359 5.559 -2.914 1 93.69 122 LEU A C 1
ATOM 960 O O . LEU A 1 122 ? -3.861 6.645 -2.613 1 93.69 122 LEU A O 1
ATOM 964 N N . MET A 1 123 ? -5.051 5.301 -4.035 1 92.06 123 MET A N 1
ATOM 965 C CA . MET A 1 123 ? -5.148 6.355 -5.039 1 92.06 123 MET A CA 1
ATOM 966 C C . MET A 1 123 ? -6.594 6.574 -5.465 1 92.06 123 MET A C 1
ATOM 968 O O . MET A 1 123 ? -7.469 5.766 -5.141 1 92.06 123 MET A O 1
ATOM 972 N N . ASP A 1 124 ? -6.699 7.695 -6.152 1 89.94 124 ASP A N 1
ATOM 973 C CA . ASP A 1 124 ? -8.008 8 -6.734 1 89.94 124 ASP A CA 1
ATOM 974 C C . ASP A 1 124 ? -8.312 7.078 -7.914 1 89.94 124 ASP A C 1
ATOM 976 O O . ASP A 1 124 ? -7.883 7.34 -9.039 1 89.94 124 ASP A O 1
ATOM 980 N N . ASP A 1 125 ? -9.062 6.047 -7.602 1 91.56 125 ASP A N 1
ATOM 981 C CA . ASP A 1 125 ? -9.438 5.07 -8.625 1 91.56 125 ASP A CA 1
ATOM 982 C C . ASP A 1 125 ? -10.906 4.684 -8.5 1 91.56 125 ASP A C 1
ATOM 984 O O . ASP A 1 125 ? -11.695 5.402 -7.883 1 91.56 125 ASP A O 1
ATOM 988 N N . GLN A 1 126 ? -11.258 3.639 -9.109 1 91.88 126 GLN A N 1
ATOM 989 C CA . GLN A 1 126 ? -12.664 3.234 -9.18 1 91.88 126 GLN A CA 1
ATOM 990 C C . GLN A 1 126 ? -13.211 2.896 -7.801 1 91.88 126 GLN A C 1
ATOM 992 O O . GLN A 1 126 ? -14.422 2.93 -7.582 1 91.88 126 GLN A O 1
ATOM 997 N N . SER A 1 127 ? -12.32 2.652 -6.898 1 95.19 127 SER A N 1
ATOM 998 C CA . SER A 1 127 ? -12.766 2.223 -5.578 1 95.19 127 SER A CA 1
ATOM 999 C C . SER A 1 127 ? -13.367 3.381 -4.789 1 95.19 127 SER A C 1
ATOM 1001 O O . SER A 1 127 ? -14.023 3.17 -3.768 1 95.19 127 SER A O 1
ATOM 1003 N N . ILE A 1 128 ? -13.164 4.629 -5.219 1 97.5 128 ILE A N 1
ATOM 1004 C CA . ILE A 1 128 ? -13.711 5.746 -4.457 1 97.5 128 ILE A CA 1
ATOM 1005 C C . ILE A 1 128 ? -14.438 6.703 -5.398 1 97.5 128 ILE A C 1
ATOM 1007 O O . ILE A 1 128 ? -15.156 7.602 -4.949 1 97.5 128 ILE A O 1
ATOM 1011 N N . ARG A 1 129 ? -14.273 6.543 -6.711 1 96.25 129 ARG A N 1
ATOM 1012 C CA . ARG A 1 129 ? -14.844 7.473 -7.688 1 96.25 129 ARG A CA 1
ATOM 1013 C C . ARG A 1 129 ? -16.344 7.59 -7.516 1 96.25 129 ARG A C 1
ATOM 1015 O O . ARG A 1 129 ? -17.031 6.586 -7.305 1 96.25 129 ARG A O 1
ATOM 1022 N N . ASN A 1 130 ? -16.812 8.789 -7.566 1 96.88 130 ASN A N 1
ATOM 1023 C CA . ASN A 1 130 ? -18.234 9.078 -7.434 1 96.88 130 ASN A CA 1
ATOM 1024 C C . ASN A 1 130 ? -18.766 8.656 -6.07 1 96.88 130 ASN A C 1
ATOM 1026 O O . ASN A 1 130 ? -19.891 8.172 -5.965 1 96.88 130 ASN A O 1
ATOM 1030 N N . CYS A 1 131 ? -17.953 8.797 -5.105 1 97.75 131 CYS A N 1
ATOM 1031 C CA . CYS A 1 131 ? -18.328 8.336 -3.771 1 97.75 131 CYS A CA 1
ATOM 1032 C C . CYS A 1 131 ? -19.531 9.102 -3.252 1 97.75 131 CYS A C 1
ATOM 1034 O O . CYS A 1 131 ? -20.25 8.609 -2.377 1 97.75 131 CYS A O 1
ATOM 1036 N N . ARG A 1 132 ? -19.859 10.32 -3.773 1 96.75 132 ARG A N 1
ATOM 1037 C CA . ARG A 1 132 ? -20.984 11.148 -3.334 1 96.75 132 ARG A CA 1
ATOM 1038 C C . ARG A 1 132 ? -22.297 10.414 -3.525 1 96.75 132 ARG A C 1
ATOM 1040 O O . ARG A 1 132 ? -23.281 10.695 -2.82 1 96.75 132 ARG A O 1
ATOM 1047 N N . TYR A 1 133 ? -22.344 9.438 -4.426 1 97.19 133 TYR A N 1
ATOM 1048 C CA . TYR A 1 133 ? -23.594 8.75 -4.746 1 97.19 133 TYR A CA 1
ATOM 1049 C C . TYR A 1 133 ? -24 7.805 -3.621 1 97.19 133 TYR A C 1
ATOM 1051 O O . TYR A 1 133 ? -25.141 7.324 -3.586 1 97.19 133 TYR A O 1
ATOM 1059 N N . LEU A 1 134 ? -23.062 7.605 -2.719 1 97.69 134 LEU A N 1
ATOM 1060 C CA . LEU A 1 134 ? -23.438 6.855 -1.522 1 97.69 134 LEU A CA 1
ATOM 1061 C C . LEU A 1 134 ? -24.594 7.527 -0.799 1 97.69 134 LEU A C 1
ATOM 1063 O O . LEU A 1 134 ? -25.422 6.848 -0.181 1 97.69 134 LEU A O 1
ATOM 1067 N N . LEU A 1 135 ? -24.703 8.875 -0.899 1 96.38 135 LEU A N 1
ATOM 1068 C CA . LEU A 1 135 ? -25.734 9.656 -0.206 1 96.38 135 LEU A CA 1
ATOM 1069 C C . LEU A 1 135 ? -27.125 9.344 -0.75 1 96.38 135 LEU A C 1
ATOM 1071 O O . LEU A 1 135 ? -28.125 9.648 -0.106 1 96.38 135 LEU A O 1
ATOM 1075 N N . ASN A 1 136 ? -27.203 8.695 -1.903 1 94.94 136 ASN A N 1
ATOM 1076 C CA . ASN A 1 136 ? -28.484 8.359 -2.523 1 94.94 136 ASN A CA 1
ATOM 1077 C C . ASN A 1 136 ? -28.984 7 -2.059 1 94.94 136 ASN A C 1
ATOM 1079 O O . ASN A 1 136 ? -30.109 6.609 -2.371 1 94.94 136 ASN A O 1
ATOM 1083 N N . HIS A 1 137 ? -28.172 6.285 -1.391 1 96.25 137 HIS A N 1
ATOM 1084 C CA . HIS A 1 137 ? -28.609 4.984 -0.893 1 96.25 137 HIS A CA 1
ATOM 1085 C C . HIS A 1 137 ? -29.453 5.129 0.368 1 96.25 137 HIS A C 1
ATOM 1087 O O . HIS A 1 137 ? -29.156 5.969 1.224 1 96.25 137 HIS A O 1
ATOM 1093 N N . PRO A 1 138 ? -30.469 4.277 0.586 1 95.25 138 PRO A N 1
ATOM 1094 C CA . PRO A 1 138 ? -31.359 4.383 1.747 1 95.25 138 PRO A CA 1
ATOM 1095 C C . PRO A 1 138 ? -30.625 4.145 3.068 1 95.25 138 PRO A C 1
ATOM 1097 O O . PRO A 1 138 ? -31.078 4.602 4.121 1 95.25 138 PRO A O 1
ATOM 1100 N N . LEU A 1 139 ? -29.547 3.473 3.01 1 96 139 LEU A N 1
ATOM 1101 C CA . LEU A 1 139 ? -28.797 3.178 4.227 1 96 139 LEU A CA 1
ATOM 1102 C C . LEU A 1 139 ? -27.812 4.297 4.543 1 96 139 LEU A C 1
ATOM 1104 O O . LEU A 1 139 ? -27.047 4.207 5.512 1 96 139 LEU A O 1
ATOM 1108 N N . SER A 1 140 ? -27.844 5.355 3.76 1 95.31 140 SER A N 1
ATOM 1109 C CA . SER A 1 140 ? -26.969 6.5 4.031 1 95.31 140 SER A CA 1
ATOM 1110 C C . SER A 1 140 ? -27.344 7.176 5.344 1 95.31 140 SER A C 1
ATOM 1112 O O . SER A 1 140 ? -28.531 7.305 5.672 1 95.31 140 SER A O 1
ATOM 1114 N N . ILE A 1 141 ? -26.328 7.531 6.121 1 93 141 ILE A N 1
ATOM 1115 C CA . ILE A 1 141 ? -26.531 8.242 7.379 1 93 141 ILE A CA 1
ATOM 1116 C C . ILE A 1 141 ? -25.969 9.664 7.262 1 93 141 ILE A C 1
ATOM 1118 O O . ILE A 1 141 ? -25.328 10.008 6.266 1 93 141 ILE A O 1
ATOM 1122 N N . GLU A 1 142 ? -26.172 10.469 8.242 1 85.56 142 GLU A N 1
ATOM 1123 C CA . GLU A 1 142 ? -25.797 11.883 8.203 1 85.56 142 GLU A CA 1
ATOM 1124 C C . GLU A 1 142 ? -24.297 12.055 8.086 1 85.56 142 GLU A C 1
ATOM 1126 O O . GLU A 1 142 ? -23.812 12.914 7.34 1 85.56 142 GLU A O 1
ATOM 1131 N N . ASP A 1 143 ? -23.578 11.25 8.742 1 90.19 143 ASP A N 1
ATOM 1132 C CA . ASP A 1 143 ? -22.125 11.375 8.781 1 90.19 143 ASP A CA 1
ATOM 1133 C C . ASP A 1 143 ? -21.5 10.992 7.434 1 90.19 143 ASP A C 1
ATOM 1135 O O . ASP A 1 143 ? -20.344 11.312 7.168 1 90.19 143 ASP A O 1
ATOM 1139 N N . ASP A 1 144 ? -22.312 10.352 6.574 1 96.06 144 ASP A N 1
ATOM 1140 C CA . ASP A 1 144 ? -21.797 9.992 5.258 1 96.06 144 ASP A CA 1
ATOM 1141 C C . ASP A 1 144 ? -21.5 11.234 4.426 1 96.06 144 ASP A C 1
ATOM 1143 O O . ASP A 1 144 ? -20.594 11.242 3.6 1 96.06 144 ASP A O 1
ATOM 1147 N N . MET A 1 145 ? -22.266 12.258 4.676 1 94.44 145 MET A N 1
ATOM 1148 C CA . MET A 1 145 ? -22.047 13.492 3.938 1 94.44 145 MET A CA 1
ATOM 1149 C C . MET A 1 145 ? -20.688 14.086 4.27 1 94.44 145 MET A C 1
ATOM 1151 O O . MET A 1 145 ? -19.984 14.57 3.385 1 94.44 145 MET A O 1
ATOM 1155 N N . ARG A 1 146 ? -20.328 14.047 5.551 1 94 146 ARG A N 1
ATOM 1156 C CA . ARG A 1 146 ? -19.016 14.523 5.969 1 94 146 ARG A CA 1
ATOM 1157 C C . ARG A 1 146 ? -17.906 13.664 5.359 1 94 146 ARG A C 1
ATOM 1159 O O . ARG A 1 146 ? -16.891 14.195 4.891 1 94 146 ARG A O 1
ATOM 1166 N N . LEU A 1 147 ? -18.172 12.414 5.344 1 96.81 147 LEU A N 1
ATOM 1167 C CA . LEU A 1 147 ? -17.172 11.484 4.824 1 96.81 147 LEU A CA 1
ATOM 1168 C C . LEU A 1 147 ? -16.953 11.711 3.334 1 96.81 147 LEU A C 1
ATOM 1170 O O . LEU A 1 147 ? -15.812 11.906 2.898 1 96.81 147 LEU A O 1
ATOM 1174 N N . VAL A 1 148 ? -18 11.703 2.545 1 97.94 148 VAL A N 1
ATOM 1175 C CA . VAL A 1 148 ? -17.875 11.781 1.093 1 97.94 148 VAL A CA 1
ATOM 1176 C C . VAL A 1 148 ? -17.344 13.148 0.69 1 97.94 148 VAL A C 1
ATOM 1178 O O . VAL A 1 148 ? -16.578 13.266 -0.269 1 97.94 148 VAL A O 1
ATOM 1181 N N . SER A 1 149 ? -17.75 14.234 1.407 1 97.5 149 SER A N 1
ATOM 1182 C CA . SER A 1 149 ? -17.219 15.555 1.102 1 97.5 149 SER A CA 1
ATOM 1183 C C . SER A 1 149 ? -15.719 15.625 1.357 1 97.5 149 SER A C 1
ATOM 1185 O O . SER A 1 149 ? -14.969 16.203 0.566 1 97.5 149 SER A O 1
ATOM 1187 N N . THR A 1 150 ? -15.266 15.031 2.496 1 97.56 150 THR A N 1
ATOM 1188 C CA . THR A 1 150 ? -13.836 15.039 2.809 1 97.56 150 THR A CA 1
ATOM 1189 C C . THR A 1 150 ? -13.055 14.203 1.805 1 97.56 150 THR A C 1
ATOM 1191 O O . THR A 1 150 ? -11.938 14.555 1.423 1 97.56 150 THR A O 1
ATOM 1194 N N . VAL A 1 151 ? -13.617 13.055 1.385 1 98.31 151 VAL A N 1
ATOM 1195 C CA . VAL A 1 151 ? -12.977 12.219 0.38 1 98.31 151 VAL A CA 1
ATOM 1196 C C . VAL A 1 151 ? -12.797 13.008 -0.915 1 98.31 151 VAL A C 1
ATOM 1198 O O . VAL A 1 151 ? -11.734 12.945 -1.544 1 98.31 151 VAL A O 1
ATOM 1201 N N . GLU A 1 152 ? -13.773 13.75 -1.278 1 98.31 152 GLU A N 1
ATOM 1202 C CA . GLU A 1 152 ? -13.688 14.57 -2.484 1 98.31 152 GLU A CA 1
ATOM 1203 C C . GLU A 1 152 ? -12.594 15.625 -2.355 1 98.31 152 GLU A C 1
ATOM 1205 O O . GLU A 1 152 ? -11.891 15.93 -3.326 1 98.31 152 GLU A O 1
ATOM 1210 N N . LEU A 1 153 ? -12.516 16.203 -1.188 1 98.5 153 LEU A N 1
ATOM 1211 C CA . LEU A 1 153 ? -11.445 17.156 -0.958 1 98.5 153 LEU A CA 1
ATOM 1212 C C . LEU A 1 153 ? -10.078 16.5 -1.101 1 98.5 153 LEU A C 1
ATOM 1214 O O . LEU A 1 153 ? -9.172 17.062 -1.719 1 98.5 153 LEU A O 1
ATOM 1218 N N . ILE A 1 154 ? -9.938 15.32 -0.533 1 98.38 154 ILE A N 1
ATOM 1219 C CA . ILE A 1 154 ? -8.672 14.602 -0.579 1 98.38 154 ILE A CA 1
ATOM 1220 C C . ILE A 1 154 ? -8.328 14.258 -2.025 1 98.38 154 ILE A C 1
ATOM 1222 O O . ILE A 1 154 ? -7.152 14.266 -2.41 1 98.38 154 ILE A O 1
ATOM 1226 N N . THR A 1 155 ? -9.344 13.93 -2.828 1 98.25 155 THR A N 1
ATOM 1227 C CA . THR A 1 155 ? -9.102 13.641 -4.234 1 98.25 155 THR A CA 1
ATOM 1228 C C . THR A 1 155 ? -8.484 14.844 -4.941 1 98.25 155 THR A C 1
ATOM 1230 O O . THR A 1 155 ? -7.574 14.695 -5.754 1 98.25 155 THR A O 1
ATOM 1233 N N . ILE A 1 156 ? -8.977 16.016 -4.621 1 98.31 156 ILE A N 1
ATOM 1234 C CA . ILE A 1 156 ? -8.406 17.234 -5.184 1 98.31 156 ILE A CA 1
ATOM 1235 C C . ILE A 1 156 ? -6.969 17.406 -4.695 1 98.31 156 ILE A C 1
ATOM 1237 O O . ILE A 1 156 ? -6.066 17.688 -5.484 1 98.31 156 ILE A O 1
ATOM 1241 N N . ARG A 1 157 ? -6.797 17.25 -3.377 1 98.31 157 ARG A N 1
ATOM 1242 C CA . ARG A 1 157 ? -5.473 17.406 -2.779 1 98.31 157 ARG A CA 1
ATOM 1243 C C . ARG A 1 157 ? -4.473 16.438 -3.396 1 98.31 157 ARG A C 1
ATOM 1245 O O . ARG A 1 157 ? -3.314 16.797 -3.625 1 98.31 157 ARG A O 1
ATOM 1252 N N . GLU A 1 158 ? -4.941 15.195 -3.59 1 97.75 158 GLU A N 1
ATOM 1253 C CA . GLU A 1 158 ? -4.078 14.195 -4.207 1 97.75 158 GLU A CA 1
ATOM 1254 C C . GLU A 1 158 ? -3.617 14.641 -5.59 1 97.75 158 GLU A C 1
ATOM 1256 O O . GLU A 1 158 ? -2.436 14.523 -5.926 1 97.75 158 GLU A O 1
ATOM 1261 N N . ARG A 1 159 ? -4.523 15.133 -6.395 1 96.88 159 ARG A N 1
ATOM 1262 C CA . ARG A 1 159 ? -4.195 15.617 -7.73 1 96.88 159 ARG A CA 1
ATOM 1263 C C . ARG A 1 159 ? -3.182 16.75 -7.664 1 96.88 159 ARG A C 1
ATOM 1265 O O . ARG A 1 159 ? -2.203 16.766 -8.414 1 96.88 159 ARG A O 1
ATOM 1272 N N . VAL A 1 160 ? -3.434 17.672 -6.793 1 97.56 160 VAL A N 1
ATOM 1273 C CA . VAL A 1 160 ? -2.555 18.828 -6.641 1 97.56 160 VAL A CA 1
ATOM 1274 C C . VAL A 1 160 ? -1.176 18.375 -6.172 1 97.56 160 VAL A C 1
ATOM 1276 O O . VAL A 1 160 ? -0.153 18.812 -6.695 1 97.56 160 VAL A O 1
ATOM 1279 N N . HIS A 1 161 ? -1.188 17.5 -5.176 1 96.25 161 HIS A N 1
ATOM 1280 C CA . HIS A 1 161 ? 0.057 17 -4.617 1 96.25 161 HIS A CA 1
ATOM 1281 C C . HIS A 1 161 ? 0.902 16.312 -5.688 1 96.25 161 HIS A C 1
ATOM 1283 O O . HIS A 1 161 ? 2.115 16.516 -5.75 1 96.25 161 HIS A O 1
ATOM 1289 N N . ASN A 1 162 ? 0.263 15.555 -6.508 1 93.31 162 ASN A N 1
ATOM 1290 C CA . ASN A 1 162 ? 0.952 14.852 -7.586 1 93.31 162 ASN A CA 1
ATOM 1291 C C . ASN A 1 162 ? 1.481 15.82 -8.641 1 93.31 162 ASN A C 1
ATOM 1293 O O . ASN A 1 162 ? 2.559 15.609 -9.195 1 93.31 162 ASN A O 1
ATOM 1297 N N . ALA A 1 163 ? 0.754 16.828 -8.906 1 94.94 163 ALA A N 1
ATOM 1298 C CA . ALA A 1 163 ? 1.149 17.812 -9.906 1 94.94 163 ALA A CA 1
ATOM 1299 C C . ALA A 1 163 ? 2.373 18.609 -9.453 1 94.94 163 ALA A C 1
ATOM 1301 O O . ALA A 1 163 ? 3.164 19.078 -10.273 1 94.94 163 ALA A O 1
ATOM 1302 N N . LEU A 1 164 ? 2.527 18.75 -8.148 1 94.81 164 LEU A N 1
ATOM 1303 C CA . LEU A 1 164 ? 3.627 19.531 -7.602 1 94.81 164 LEU A CA 1
ATOM 1304 C C . LEU A 1 164 ? 4.871 18.672 -7.422 1 94.81 164 LEU A C 1
ATOM 1306 O O . LEU A 1 164 ? 5.957 19.188 -7.145 1 94.81 164 LEU A O 1
ATOM 1310 N N . ALA A 1 165 ? 4.773 17.375 -7.559 1 88.56 165 ALA A N 1
ATOM 1311 C CA . ALA A 1 165 ? 5.895 16.453 -7.398 1 88.56 165 ALA A CA 1
ATOM 1312 C C . ALA A 1 165 ? 6.816 16.484 -8.617 1 88.56 165 ALA A C 1
ATOM 1314 O O . ALA A 1 165 ? 6.387 16.844 -9.719 1 88.56 165 ALA A O 1
ATOM 1315 N N . PRO A 1 166 ? 8 16.156 -8.477 1 85.81 166 PRO A N 1
ATOM 1316 C CA . PRO A 1 166 ? 8.664 15.672 -7.266 1 85.81 166 PRO A CA 1
ATOM 1317 C C . PRO A 1 166 ? 9.0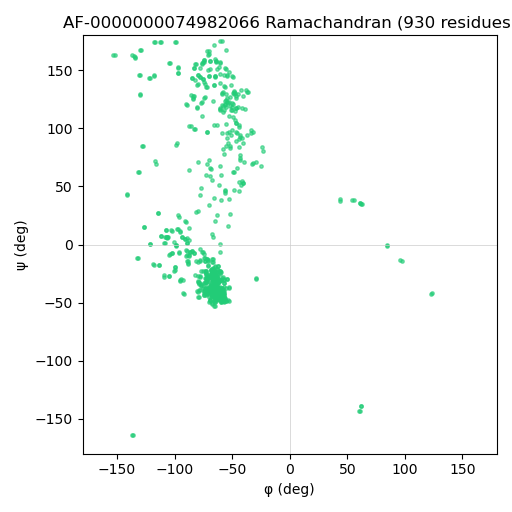86 16.812 -6.332 1 85.81 166 PRO A C 1
ATOM 1319 O O . PRO A 1 166 ? 9.43 17.891 -6.797 1 85.81 166 PRO A O 1
ATOM 1322 N N . PHE A 1 167 ? 9.211 16.5 -5.055 1 86.88 167 PHE A N 1
ATOM 1323 C CA . PHE A 1 167 ? 9.422 17.531 -4.043 1 86.88 167 PHE A CA 1
ATOM 1324 C C . PHE A 1 167 ? 10.906 17.688 -3.725 1 86.88 167 PHE A C 1
ATOM 1326 O O . PHE A 1 167 ? 11.297 18.609 -2.998 1 86.88 167 PHE A O 1
ATOM 1333 N N . ASP A 1 168 ? 11.68 16.859 -4.254 1 79.12 168 ASP A N 1
ATOM 1334 C CA . ASP A 1 168 ? 13.117 16.984 -4.062 1 79.12 168 ASP A CA 1
ATOM 1335 C C . ASP A 1 168 ? 13.719 17.953 -5.086 1 79.12 168 ASP A C 1
ATOM 1337 O O . ASP A 1 168 ? 14.867 18.375 -4.949 1 79.12 168 ASP A O 1
ATOM 1341 N N . GLY A 1 169 ? 12.938 18.438 -6.023 1 82.75 169 GLY A N 1
ATOM 1342 C CA . GLY A 1 169 ? 13.375 19.391 -7.023 1 82.75 169 GLY A CA 1
ATOM 1343 C C . GLY A 1 169 ? 12.977 20.828 -6.688 1 82.75 169 GLY A C 1
ATOM 1344 O O . GLY A 1 169 ? 12.344 21.078 -5.664 1 82.75 169 GLY A O 1
ATOM 1345 N N . PRO A 1 170 ? 13.438 21.734 -7.477 1 88.19 170 PRO A N 1
ATOM 1346 C CA . PRO A 1 170 ? 13.117 23.141 -7.238 1 88.19 170 PRO A CA 1
ATOM 1347 C C . PRO A 1 170 ? 11.648 23.469 -7.504 1 88.19 170 PRO A C 1
ATOM 1349 O O . PRO A 1 170 ? 10.961 22.703 -8.195 1 88.19 170 PRO A O 1
ATOM 1352 N N . VAL A 1 171 ? 11.227 24.562 -6.883 1 92.75 171 VAL A N 1
ATOM 1353 C CA . VAL A 1 171 ? 9.891 25.062 -7.176 1 92.75 171 VAL A CA 1
ATOM 1354 C C . VAL A 1 171 ? 9.867 25.719 -8.547 1 92.75 171 VAL A C 1
ATOM 1356 O O . VAL A 1 171 ? 10.703 26.594 -8.844 1 92.75 171 VAL A O 1
ATOM 1359 N N . LEU A 1 172 ? 8.969 25.312 -9.367 1 93.38 172 LEU A N 1
ATOM 1360 C CA . LEU A 1 172 ? 8.891 25.781 -10.75 1 93.38 172 LEU A CA 1
ATOM 1361 C C . LEU A 1 172 ? 7.742 26.766 -10.922 1 93.38 172 LEU A C 1
ATOM 1363 O O . LEU A 1 172 ? 6.77 26.734 -10.164 1 93.38 172 LEU A O 1
ATOM 1367 N N . PRO A 1 173 ? 7.82 27.625 -11.93 1 92.06 173 PRO A N 1
ATOM 1368 C CA . PRO A 1 173 ? 6.75 28.594 -12.188 1 92.06 173 PRO A CA 1
ATOM 1369 C C . PRO A 1 173 ? 5.402 27.922 -12.469 1 92.06 173 PRO A C 1
ATOM 1371 O O . PRO A 1 173 ? 4.355 28.453 -12.102 1 92.06 173 PRO A O 1
ATOM 1374 N N . GLN A 1 174 ? 5.473 26.734 -13.047 1 94.38 174 GLN A N 1
ATOM 1375 C CA . GLN A 1 174 ? 4.238 26.031 -13.367 1 94.38 174 GLN A CA 1
ATOM 1376 C C . GLN A 1 174 ? 3.494 25.609 -12.102 1 94.38 174 GLN A C 1
ATOM 1378 O O . GLN A 1 174 ? 2.279 25.406 -12.133 1 94.38 174 GLN A O 1
ATOM 1383 N N . HIS A 1 175 ? 4.211 25.484 -11.039 1 96.19 175 HIS A N 1
ATOM 1384 C CA . HIS A 1 175 ? 3.6 25.094 -9.773 1 96.19 175 HIS A CA 1
ATOM 1385 C C . HIS A 1 175 ? 2.637 26.172 -9.273 1 96.19 175 HIS A C 1
ATOM 1387 O O . HIS A 1 175 ? 1.604 25.859 -8.68 1 96.19 175 HIS A O 1
ATOM 1393 N N . PHE A 1 176 ? 2.932 27.422 -9.555 1 95.19 176 PHE A N 1
ATOM 1394 C CA . PHE A 1 176 ? 2.084 28.516 -9.086 1 95.19 176 PHE A CA 1
ATOM 1395 C C . PHE A 1 176 ? 0.759 28.531 -9.844 1 95.19 176 PHE A C 1
ATOM 1397 O O . PHE A 1 176 ? -0.29 28.812 -9.258 1 95.19 176 PHE A O 1
ATOM 1404 N N . GLU A 1 177 ? 0.865 28.219 -11.07 1 94.56 177 GLU A N 1
ATOM 1405 C CA . GLU A 1 177 ? -0.361 28.125 -11.852 1 94.56 177 GLU A CA 1
ATOM 1406 C C . GLU A 1 177 ? -1.24 26.969 -11.359 1 94.56 177 GLU A C 1
ATOM 1408 O O . GLU A 1 177 ? -2.461 27.109 -11.281 1 94.56 177 GLU A O 1
ATOM 1413 N N . GLU A 1 178 ? -0.559 25.875 -11.094 1 97.12 178 GLU A N 1
ATOM 1414 C CA . GLU A 1 178 ? -1.282 24.719 -10.562 1 97.12 178 GLU A CA 1
ATOM 1415 C C . GLU A 1 178 ? -1.966 25.062 -9.234 1 97.12 178 GLU A C 1
ATOM 1417 O O . GLU A 1 178 ? -3.086 24.625 -8.977 1 97.12 178 GLU A O 1
ATOM 1422 N N . LEU A 1 179 ? -1.346 25.828 -8.406 1 97.62 179 LEU A N 1
ATOM 1423 C CA . LEU A 1 179 ? -1.896 26.188 -7.105 1 97.62 179 LEU A CA 1
ATOM 1424 C C . LEU A 1 179 ? -3.062 27.172 -7.258 1 97.62 179 LEU A C 1
ATOM 1426 O O . LEU A 1 179 ? -4.016 27.125 -6.477 1 97.62 179 LEU A O 1
ATOM 1430 N N . GLN A 1 180 ? -3.01 28 -8.266 1 96 180 GLN A N 1
ATOM 1431 C CA . GLN A 1 180 ? -4.133 28.891 -8.539 1 96 180 GLN A CA 1
ATOM 1432 C C . GLN A 1 180 ? -5.363 28.094 -8.977 1 96 180 GLN A C 1
ATOM 1434 O O . GLN A 1 180 ? -6.477 28.375 -8.523 1 96 180 GLN A O 1
ATOM 1439 N N . ARG A 1 181 ? -5.062 27.141 -9.812 1 97.25 181 ARG A N 1
ATOM 1440 C CA . ARG A 1 181 ? -6.156 26.266 -10.227 1 97.25 181 ARG A CA 1
ATOM 1441 C C . ARG A 1 181 ? -6.703 25.469 -9.055 1 97.25 181 ARG A C 1
ATOM 1443 O O . ARG A 1 181 ? -7.914 25.297 -8.922 1 97.25 181 ARG A O 1
ATOM 1450 N N . ALA A 1 182 ? -5.812 25 -8.25 1 97.88 182 ALA A N 1
ATOM 1451 C CA . ALA A 1 182 ? -6.207 24.234 -7.062 1 97.88 182 ALA A CA 1
ATOM 1452 C C . ALA A 1 182 ? -7.078 25.078 -6.133 1 97.88 182 ALA A C 1
ATOM 1454 O O . ALA A 1 182 ? -8.047 24.578 -5.559 1 97.88 182 ALA A O 1
ATOM 1455 N N . ASN A 1 183 ? -6.762 26.312 -5.99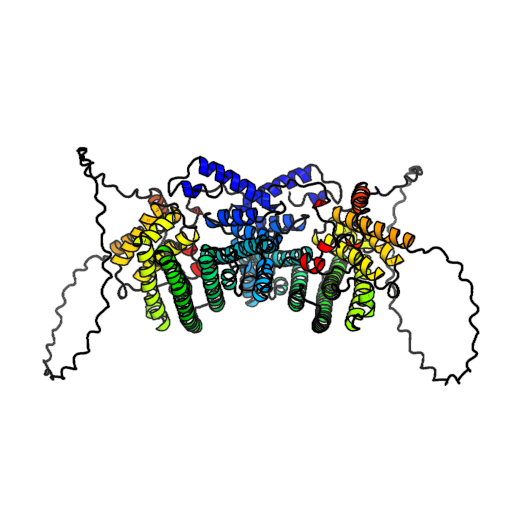2 1 96.62 183 ASN A N 1
ATOM 1456 C CA . ASN A 1 183 ? -7.535 27.203 -5.137 1 96.62 183 ASN A CA 1
ATOM 1457 C C . ASN A 1 183 ? -8.969 27.375 -5.637 1 96.62 183 ASN A C 1
ATOM 1459 O O . ASN A 1 183 ? -9.898 27.484 -4.84 1 96.62 183 ASN A O 1
ATOM 1463 N N . VAL A 1 184 ? -9.062 27.406 -6.91 1 97.75 184 VAL A N 1
ATOM 1464 C CA . VAL A 1 184 ? -10.398 27.469 -7.496 1 97.75 184 VAL A CA 1
ATOM 1465 C C . VAL A 1 184 ? -11.164 26.188 -7.168 1 97.75 184 VAL A C 1
ATOM 1467 O O . VAL A 1 184 ? -12.336 26.25 -6.781 1 97.75 184 VAL A O 1
ATOM 1470 N N . ASP A 1 185 ? -10.508 25.078 -7.316 1 98.44 185 ASP A N 1
ATOM 1471 C CA . ASP A 1 185 ? -11.141 23.797 -7.012 1 98.44 185 ASP A CA 1
ATOM 1472 C C . ASP A 1 185 ? -11.531 23.703 -5.539 1 98.44 185 ASP A C 1
ATOM 1474 O O . ASP A 1 185 ? -12.609 23.219 -5.207 1 98.44 185 ASP A O 1
ATOM 1478 N N . PHE A 1 186 ? -10.648 24.156 -4.641 1 98.25 186 PHE A N 1
ATOM 1479 C CA . PHE A 1 186 ? -10.938 24.141 -3.211 1 98.25 186 PHE A CA 1
ATOM 1480 C C . PHE A 1 186 ? -12.133 25.031 -2.891 1 98.25 186 PHE A C 1
ATOM 1482 O O . PHE A 1 186 ? -13 24.641 -2.104 1 98.25 186 PHE A O 1
ATOM 1489 N N . SER A 1 187 ? -12.172 26.188 -3.514 1 97.44 187 SER A N 1
ATOM 1490 C CA . SER A 1 187 ? -13.273 27.109 -3.285 1 97.44 187 SER A CA 1
ATOM 1491 C C . SER A 1 187 ? -14.594 26.547 -3.797 1 97.44 187 SER A C 1
ATOM 1493 O O . SER A 1 187 ? -15.633 26.719 -3.152 1 97.44 187 SER A O 1
ATOM 1495 N N . GLN A 1 188 ? -14.508 25.969 -4.93 1 98.25 188 GLN A N 1
ATOM 1496 C CA . GLN A 1 188 ? -15.719 25.359 -5.484 1 98.25 188 GLN A CA 1
ATOM 1497 C C . GLN A 1 188 ? -16.203 24.203 -4.609 1 98.25 188 GLN A C 1
ATOM 1499 O O . GLN A 1 188 ? -17.406 24.062 -4.375 1 98.25 188 GLN A O 1
ATOM 1504 N N . TRP A 1 189 ? -15.258 23.391 -4.215 1 98.31 189 TRP A N 1
ATOM 1505 C CA . TRP A 1 189 ? -15.594 22.312 -3.281 1 98.31 189 TRP A CA 1
ATOM 1506 C C . TRP A 1 189 ? -16.312 22.875 -2.051 1 98.31 189 TRP A C 1
ATOM 1508 O O . TRP A 1 189 ? -17.344 22.328 -1.632 1 98.31 189 TRP A O 1
ATOM 1518 N N . TYR A 1 190 ? -15.797 23.906 -1.449 1 97.44 190 TYR A N 1
ATOM 1519 C CA . TYR A 1 190 ? -16.359 24.5 -0.244 1 97.44 190 TYR A CA 1
ATOM 1520 C C . TYR A 1 190 ? -17.766 25.031 -0.512 1 97.44 190 TYR A C 1
ATOM 1522 O O . TYR A 1 190 ? -18.688 24.812 0.275 1 97.44 190 TYR A O 1
ATOM 1530 N N . LYS A 1 191 ? -17.906 25.734 -1.597 1 96.81 191 LYS A N 1
ATOM 1531 C CA . LYS A 1 191 ? -19.203 26.328 -1.93 1 96.81 191 LYS A CA 1
ATOM 1532 C C . LYS A 1 191 ? -20.281 25.266 -2.076 1 96.81 191 LYS A C 1
ATOM 1534 O O . LYS A 1 191 ? -21.375 25.406 -1.527 1 96.81 191 LYS A O 1
ATOM 1539 N N . ILE A 1 192 ? -19.969 24.234 -2.734 1 96.94 192 ILE A N 1
ATOM 1540 C CA . ILE A 1 192 ? -20.922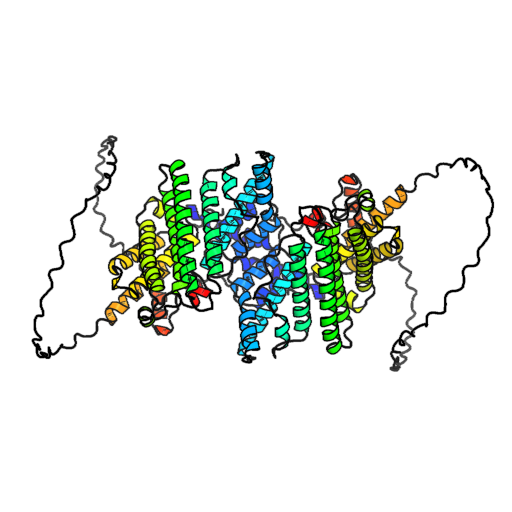 23.156 -3.008 1 96.94 192 ILE A CA 1
ATOM 1541 C C . ILE A 1 192 ? -21.328 22.484 -1.7 1 96.94 192 ILE A C 1
ATOM 1543 O O . ILE A 1 192 ? -22.516 22.312 -1.425 1 96.94 192 ILE A O 1
ATOM 1547 N N . TRP A 1 193 ? -20.391 22.141 -0.939 1 96 193 TRP A N 1
ATOM 1548 C CA . TRP A 1 193 ? -20.688 21.359 0.257 1 96 193 TRP A CA 1
ATOM 1549 C C . TRP A 1 193 ? -21.219 22.25 1.374 1 96 193 TRP A C 1
ATOM 1551 O O . TRP A 1 193 ? -22.016 21.812 2.205 1 96 193 TRP A O 1
ATOM 1561 N N . ASP A 1 194 ? -20.734 23.516 1.413 1 94 194 ASP A N 1
ATOM 1562 C CA . ASP A 1 194 ? -21.328 24.453 2.375 1 94 194 ASP A CA 1
ATOM 1563 C C . ASP A 1 194 ? -22.828 24.625 2.135 1 94 194 ASP A C 1
ATOM 1565 O O . ASP A 1 194 ? -23.594 24.703 3.086 1 94 194 ASP A O 1
ATOM 1569 N N . GLU A 1 195 ? -23.188 24.688 0.894 1 93.06 195 GLU A N 1
ATOM 1570 C CA . GLU A 1 195 ? -24.609 24.781 0.547 1 93.06 195 GLU A CA 1
ATOM 1571 C C . GLU A 1 195 ? -25.359 23.516 0.967 1 93.06 195 GLU A C 1
ATOM 1573 O O . GLU A 1 195 ? -26.453 23.609 1.534 1 93.06 195 GLU A O 1
ATOM 1578 N N . ALA A 1 196 ? -24.781 22.422 0.722 1 91.94 196 ALA A N 1
ATOM 1579 C CA . ALA A 1 196 ? -25.406 21.156 1.077 1 91.94 196 ALA A CA 1
ATOM 1580 C C . ALA A 1 196 ? -25.547 21.031 2.59 1 91.94 196 ALA A C 1
ATOM 1582 O O . ALA A 1 196 ? -26.594 20.609 3.088 1 91.94 196 ALA A O 1
ATOM 1583 N N . PHE A 1 197 ? -24.531 21.359 3.342 1 90.94 197 PHE A N 1
ATOM 1584 C CA . PHE A 1 197 ? -24.547 21.25 4.797 1 90.94 197 PHE A CA 1
ATOM 1585 C C . PHE A 1 197 ? -25.5 22.266 5.398 1 90.94 197 PHE A C 1
ATOM 1587 O O . PHE A 1 197 ? -26.141 22 6.418 1 90.94 197 PHE A O 1
ATOM 1594 N N . SER A 1 198 ? -25.594 23.469 4.797 1 88.44 198 SER A N 1
ATOM 1595 C CA . SER A 1 198 ? -26.469 24.516 5.301 1 88.44 198 SER A CA 1
ATOM 1596 C C . SER A 1 198 ? -27.938 24.109 5.18 1 88.44 198 SER A C 1
ATOM 1598 O O . SER A 1 198 ? -28.766 24.469 6.023 1 88.44 198 SER A O 1
ATOM 1600 N N . ARG A 1 199 ? -28.219 23.344 4.258 1 85.44 199 ARG A N 1
ATOM 1601 C CA . ARG A 1 199 ? -29.594 22.891 4.051 1 85.44 199 ARG A CA 1
ATOM 1602 C C . ARG A 1 199 ? -29.938 21.766 5.027 1 85.44 199 ARG A C 1
ATOM 1604 O O . ARG A 1 199 ? -31.062 21.719 5.543 1 85.44 199 ARG A O 1
ATOM 1611 N N . LYS A 1 200 ? -28.984 21.047 5.324 1 81.88 200 LYS A N 1
ATOM 1612 C CA . LYS A 1 200 ? -29.25 19.859 6.133 1 81.88 200 LYS A CA 1
ATOM 1613 C C . LYS A 1 200 ? -29.078 20.156 7.617 1 81.88 200 LYS A C 1
ATOM 1615 O O . LYS A 1 200 ? -29.828 19.641 8.453 1 81.88 200 LYS A O 1
ATOM 1620 N N . TYR A 1 201 ? -28 20.922 7.898 1 77 201 TYR A N 1
ATOM 1621 C CA . TYR A 1 201 ? -27.656 21.172 9.297 1 77 201 TYR A CA 1
ATOM 1622 C C . TYR A 1 201 ? -27.75 22.656 9.617 1 77 201 TYR A C 1
ATOM 1624 O O . TYR A 1 201 ? -26.734 23.328 9.781 1 77 201 TYR A O 1
ATOM 1632 N N . GLU A 1 202 ? -28.859 23.25 9.703 1 64.38 202 GLU A N 1
ATOM 1633 C CA . GLU A 1 202 ? -29.062 24.688 9.875 1 64.38 202 GLU A CA 1
ATOM 1634 C C . GLU A 1 202 ? -28.359 25.188 11.133 1 64.38 202 GLU A C 1
ATOM 1636 O O . GLU A 1 202 ? -27.75 26.266 11.125 1 64.38 202 GLU A O 1
ATOM 1641 N N . ASP A 1 203 ? -28.359 24.422 12.117 1 62.72 203 ASP A N 1
ATOM 1642 C CA . ASP A 1 203 ? -27.859 24.906 13.406 1 62.72 203 ASP A CA 1
ATOM 1643 C C . ASP A 1 203 ? -26.484 24.312 13.727 1 62.72 203 ASP A C 1
ATOM 1645 O O . ASP A 1 203 ? -25.953 24.531 14.812 1 62.72 203 ASP A O 1
ATOM 1649 N N . ALA A 1 204 ? -25.984 23.625 12.773 1 65.75 204 ALA A N 1
ATOM 1650 C CA . ALA A 1 204 ? -24.766 22.891 13.164 1 65.75 204 ALA A CA 1
ATOM 1651 C C . ALA A 1 204 ? -23.516 23.641 12.719 1 65.75 204 ALA A C 1
ATOM 1653 O O . ALA A 1 204 ? -22.984 23.391 11.641 1 65.75 204 ALA A O 1
ATOM 1654 N N . ALA A 1 205 ? -23.172 24.531 13.617 1 73.75 205 ALA A N 1
ATOM 1655 C CA . ALA A 1 205 ? -22.031 25.422 13.414 1 73.75 205 ALA A CA 1
ATOM 1656 C C . ALA A 1 205 ? -20.734 24.641 13.258 1 73.75 205 ALA A C 1
ATOM 1658 O O . ALA A 1 205 ? -19.891 25 12.438 1 73.75 205 ALA A O 1
ATOM 1659 N N . PHE A 1 206 ? -20.719 23.5 13.805 1 83.62 206 PHE A N 1
ATOM 1660 C CA . PHE A 1 206 ? -19.484 22.75 13.805 1 83.62 206 PHE A CA 1
ATOM 1661 C C . PHE A 1 206 ? -19.172 22.219 12.398 1 83.62 206 PHE A C 1
ATOM 1663 O O . PHE A 1 206 ? -18.031 22.344 11.93 1 83.62 206 PHE A O 1
ATOM 1670 N N . TYR A 1 207 ? -20.188 21.719 11.734 1 84.44 207 TYR A N 1
ATOM 1671 C CA . TYR A 1 207 ? -19.953 21.078 10.445 1 84.44 207 TYR A CA 1
ATOM 1672 C C . TYR A 1 207 ? -19.516 22.109 9.398 1 84.44 207 TYR A C 1
ATOM 1674 O O . TYR A 1 207 ? -18.656 21.812 8.57 1 84.44 207 TYR A O 1
ATOM 1682 N N . ARG A 1 208 ? -20.062 23.234 9.531 1 86.88 208 ARG A N 1
ATOM 1683 C CA . ARG A 1 208 ? -19.703 24.266 8.562 1 86.88 208 ARG A CA 1
ATOM 1684 C C . ARG A 1 208 ? -18.297 24.797 8.844 1 86.88 208 ARG A C 1
ATOM 1686 O O . ARG A 1 208 ? -17.531 25.062 7.91 1 86.88 208 ARG A O 1
ATOM 1693 N N . GLN A 1 209 ? -18.047 24.969 10.078 1 88.94 209 GLN A N 1
ATOM 1694 C CA . GLN A 1 209 ? -16.703 25.422 10.445 1 88.94 209 GLN A CA 1
ATOM 1695 C C . GLN A 1 209 ? -15.664 24.359 10.086 1 88.94 209 GLN A C 1
ATOM 1697 O O . GLN A 1 209 ? -14.555 24.703 9.656 1 88.94 209 GLN A O 1
ATOM 1702 N N . SER A 1 210 ? -16.062 23.141 10.352 1 91.25 210 SER A N 1
ATOM 1703 C CA . SER A 1 210 ? -15.164 22.047 9.992 1 91.25 210 SER A CA 1
ATOM 1704 C C . SER A 1 210 ? -14.891 22.031 8.492 1 91.25 210 SER A C 1
ATOM 1706 O O . SER A 1 210 ? -13.758 21.781 8.062 1 91.25 210 SER A O 1
ATOM 1708 N N . LEU A 1 211 ? -15.883 22.297 7.676 1 93.12 211 LEU A N 1
ATOM 1709 C CA . LEU A 1 211 ? -15.727 22.359 6.227 1 93.12 211 LEU A CA 1
ATOM 1710 C C . LEU A 1 211 ? -14.781 23.484 5.832 1 93.12 211 LEU A C 1
ATOM 1712 O O . LEU A 1 211 ? -13.906 23.297 4.98 1 93.12 211 LEU A O 1
ATOM 1716 N N . GLN A 1 212 ? -14.992 24.547 6.465 1 93.62 212 GLN A N 1
ATOM 1717 C CA . GLN A 1 212 ? -14.18 25.719 6.152 1 93.62 212 GLN A CA 1
ATOM 1718 C C . GLN A 1 212 ? -12.711 25.484 6.508 1 93.62 212 GLN A C 1
ATOM 1720 O O . GLN A 1 212 ? -11.82 25.781 5.719 1 93.62 212 GLN A O 1
ATOM 1725 N N . ILE A 1 213 ? -12.492 24.953 7.641 1 95.06 213 ILE A N 1
ATOM 1726 C CA . ILE A 1 213 ? -11.125 24.75 8.109 1 95.06 213 ILE A CA 1
ATOM 1727 C C . ILE A 1 213 ? -10.422 23.719 7.234 1 95.06 213 ILE A C 1
ATOM 1729 O O . ILE A 1 213 ? -9.227 23.828 6.977 1 95.06 213 ILE A O 1
ATOM 1733 N N . GLN A 1 214 ? -11.133 22.734 6.801 1 96.38 214 GLN A N 1
ATOM 1734 C CA . GLN A 1 214 ? -10.539 21.719 5.93 1 96.38 214 GLN A CA 1
ATOM 1735 C C . GLN A 1 214 ? -10.102 22.328 4.598 1 96.38 214 GLN A C 1
ATOM 1737 O O . GLN A 1 214 ? -9.031 22 4.082 1 96.38 214 GLN A O 1
ATOM 1742 N N . GLN A 1 215 ? -10.961 23.141 4.074 1 97.69 215 GLN A N 1
ATOM 1743 C CA . GLN A 1 215 ? -10.602 23.844 2.85 1 97.69 215 GLN A CA 1
ATOM 1744 C C . GLN A 1 215 ? -9.336 24.688 3.041 1 97.69 215 GLN A C 1
ATOM 1746 O O . GLN A 1 215 ? -8.438 24.656 2.195 1 97.69 215 GLN A O 1
ATOM 1751 N N . LEU A 1 216 ? -9.297 25.391 4.125 1 97.94 216 LEU A N 1
ATOM 1752 C CA . LEU A 1 216 ? -8.18 26.281 4.402 1 97.94 216 LEU A CA 1
ATOM 1753 C C . LEU A 1 216 ? -6.902 25.5 4.648 1 97.94 216 LEU A C 1
ATOM 1755 O O . LEU A 1 216 ? -5.832 25.859 4.156 1 97.94 216 LEU A O 1
ATOM 1759 N N . HIS A 1 217 ? -7.02 24.406 5.371 1 97.94 217 HIS A N 1
ATOM 1760 C CA . HIS A 1 217 ? -5.859 23.562 5.609 1 97.94 217 HIS A CA 1
ATOM 1761 C C . HIS A 1 217 ? -5.309 23 4.305 1 97.94 217 HIS A C 1
ATOM 1763 O O . HIS A 1 217 ? -4.094 22.891 4.129 1 97.94 217 HIS A O 1
ATOM 1769 N N . ALA A 1 218 ? -6.207 22.562 3.451 1 98.19 218 ALA A N 1
ATOM 1770 C CA . ALA A 1 218 ? -5.781 22.031 2.156 1 98.19 218 ALA A CA 1
ATOM 1771 C C . ALA A 1 218 ? -4.992 23.078 1.372 1 98.19 218 ALA A C 1
ATOM 1773 O O . ALA A 1 218 ? -3.904 22.797 0.868 1 98.19 218 ALA A O 1
ATOM 1774 N N . GLU A 1 219 ? -5.531 24.219 1.347 1 98.12 219 GLU A N 1
ATOM 1775 C CA . GLU A 1 219 ? -4.871 25.297 0.617 1 98.12 219 GLU A CA 1
ATOM 1776 C C . GLU A 1 219 ? -3.52 25.641 1.239 1 98.12 219 GLU A C 1
ATOM 1778 O O . GLU A 1 219 ? -2.523 25.781 0.53 1 98.12 219 GLU A O 1
ATOM 1783 N N . LEU A 1 220 ? -3.484 25.766 2.523 1 98.25 220 LEU A N 1
ATOM 1784 C CA . LEU A 1 220 ? -2.27 26.156 3.225 1 98.25 220 LEU A CA 1
ATOM 1785 C C . LEU A 1 220 ? -1.158 25.141 3.008 1 98.25 220 LEU A C 1
ATOM 1787 O O . LEU A 1 220 ? -0.011 25.5 2.748 1 98.25 220 LEU A O 1
ATOM 1791 N N . PHE A 1 221 ? -1.468 23.906 3.131 1 98.06 221 PHE A N 1
ATOM 1792 C CA . PHE A 1 221 ? -0.472 22.859 3.01 1 98.06 221 PHE A CA 1
ATOM 1793 C C . PHE A 1 221 ? 0.2 22.891 1.643 1 98.06 221 PHE A C 1
ATOM 1795 O O . PHE A 1 221 ? 1.426 22.797 1.544 1 98.06 221 PHE A O 1
ATOM 1802 N N . HIS A 1 222 ? -0.574 22.969 0.654 1 97.94 222 HIS A N 1
ATOM 1803 C CA . HIS A 1 222 ? -0.012 22.938 -0.691 1 97.94 222 HIS A CA 1
ATOM 1804 C C . HIS A 1 222 ? 0.713 24.25 -1.019 1 97.94 222 HIS A C 1
ATOM 1806 O O . HIS A 1 222 ? 1.711 24.234 -1.744 1 97.94 222 HIS A O 1
ATOM 1812 N N . ASN A 1 223 ? 0.232 25.344 -0.478 1 97.62 223 ASN A N 1
ATOM 1813 C CA . ASN A 1 223 ? 0.997 26.578 -0.583 1 97.62 223 ASN A CA 1
ATOM 1814 C C . ASN A 1 223 ? 2.377 26.453 0.055 1 97.62 223 ASN A C 1
ATOM 1816 O O . ASN A 1 223 ? 3.373 26.906 -0.504 1 97.62 223 ASN A O 1
ATOM 1820 N N . ALA A 1 224 ? 2.357 25.875 1.209 1 97 224 ALA A N 1
ATOM 1821 C CA . ALA A 1 224 ? 3.609 25.688 1.937 1 97 224 ALA A CA 1
ATOM 1822 C C . ALA A 1 224 ? 4.617 24.906 1.103 1 97 224 ALA A C 1
ATOM 1824 O O . ALA A 1 224 ? 5.824 25.156 1.173 1 97 224 ALA A O 1
ATOM 1825 N N . THR A 1 225 ? 4.152 24 0.306 1 95.44 225 THR A N 1
ATOM 1826 C CA . THR A 1 225 ? 5.027 23.188 -0.542 1 95.44 225 THR A CA 1
ATOM 1827 C C . THR A 1 225 ? 5.727 24.062 -1.577 1 95.44 225 THR A C 1
ATOM 1829 O O . THR A 1 225 ? 6.879 23.812 -1.935 1 95.44 225 THR A O 1
ATOM 1832 N N . ALA A 1 226 ? 5.047 25.109 -2.018 1 95.56 226 ALA A N 1
ATOM 1833 C CA . ALA A 1 226 ? 5.617 26 -3.02 1 95.56 226 ALA A CA 1
ATOM 1834 C C . ALA A 1 226 ? 6.461 27.094 -2.363 1 95.56 226 ALA A C 1
ATOM 1836 O O . ALA A 1 226 ? 7.129 27.875 -3.053 1 95.56 226 ALA A O 1
ATOM 1837 N N . LEU A 1 227 ? 6.441 27.156 -1.067 1 96.06 227 LEU A N 1
ATOM 1838 C CA . LEU A 1 227 ? 7.223 28.141 -0.331 1 96.06 227 LEU A CA 1
ATOM 1839 C C . LEU A 1 227 ? 8.414 27.484 0.354 1 96.06 227 LEU A C 1
ATOM 1841 O O . LEU A 1 227 ? 9.188 28.156 1.042 1 96.06 227 LEU A O 1
ATOM 1845 N N . ARG A 1 228 ? 8.648 26.188 0.098 1 93.75 228 ARG A N 1
ATOM 1846 C CA . ARG A 1 228 ? 9.617 25.391 0.842 1 93.75 228 ARG A CA 1
ATOM 1847 C C . ARG A 1 228 ? 11.039 25.875 0.577 1 93.75 228 ARG A C 1
ATOM 1849 O O . ARG A 1 228 ? 11.922 25.719 1.426 1 93.75 228 ARG A O 1
ATOM 1856 N N . ASP A 1 229 ? 11.273 26.578 -0.499 1 91.06 229 ASP A N 1
ATOM 1857 C CA . ASP A 1 229 ? 12.625 26.938 -0.891 1 91.06 229 ASP A CA 1
ATOM 1858 C C . ASP A 1 229 ? 13.039 28.266 -0.267 1 91.06 229 ASP A C 1
ATOM 1860 O O . ASP A 1 229 ? 14.133 28.766 -0.532 1 91.06 229 ASP A O 1
ATOM 1864 N N . ILE A 1 230 ? 12.219 28.859 0.499 1 92.81 230 ILE A N 1
ATOM 1865 C CA . ILE A 1 230 ? 12.57 30.062 1.251 1 92.81 230 ILE A CA 1
ATOM 1866 C C . ILE A 1 230 ? 13.281 29.672 2.541 1 92.81 230 ILE A C 1
ATOM 1868 O O . ILE A 1 230 ? 12.641 29.344 3.541 1 92.81 230 ILE A O 1
ATOM 1872 N N . ILE A 1 231 ? 14.562 29.766 2.479 1 89.06 231 ILE A N 1
ATOM 1873 C CA . ILE A 1 231 ? 15.383 29.234 3.562 1 89.06 231 ILE A CA 1
ATOM 1874 C C . ILE A 1 231 ? 16 30.375 4.355 1 89.06 231 ILE A C 1
ATOM 1876 O O . ILE A 1 231 ? 16.297 30.234 5.539 1 89.06 231 ILE A O 1
ATOM 1880 N N . ARG A 1 232 ? 16.25 31.609 3.729 1 89.06 232 ARG A N 1
ATOM 1881 C CA . ARG A 1 232 ? 16.844 32.781 4.371 1 89.06 232 ARG A CA 1
ATOM 1882 C C . ARG A 1 232 ? 16.062 34.062 4.023 1 89.06 232 ARG A C 1
ATOM 1884 O O . ARG A 1 232 ? 15.258 34.062 3.092 1 89.06 232 ARG A O 1
ATOM 1891 N N . LEU A 1 233 ? 16.266 35 4.785 1 88.31 233 LEU A N 1
ATOM 1892 C CA . LEU A 1 233 ? 15.578 36.281 4.598 1 88.31 233 LEU A CA 1
ATOM 1893 C C . LEU A 1 233 ? 15.891 36.844 3.227 1 88.31 233 LEU A C 1
ATOM 1895 O O . LEU A 1 233 ? 15.047 37.531 2.629 1 88.31 233 LEU A O 1
ATOM 1899 N N . GLU A 1 234 ? 17.078 36.5 2.705 1 90.38 234 GLU A N 1
ATOM 1900 C CA . GLU A 1 234 ? 17.5 37 1.4 1 90.38 234 GLU A CA 1
ATOM 1901 C C . GLU A 1 234 ? 16.641 36.438 0.283 1 90.38 234 GLU A C 1
ATOM 1903 O O . GLU A 1 234 ? 16.453 37.062 -0.759 1 90.38 234 GLU A O 1
ATOM 1908 N N . ASP A 1 235 ? 16.109 35.281 0.545 1 92.31 235 ASP A N 1
ATOM 1909 C CA . ASP A 1 235 ? 15.281 34.625 -0.46 1 92.31 235 ASP A CA 1
ATOM 1910 C C . ASP A 1 235 ? 13.977 35.406 -0.667 1 92.31 235 ASP A C 1
ATOM 1912 O O . ASP A 1 235 ? 13.367 35.312 -1.734 1 92.31 235 ASP A O 1
ATOM 1916 N N . VAL A 1 236 ? 13.531 36.156 0.317 1 92.62 236 VAL A N 1
ATOM 1917 C CA . VAL A 1 236 ? 12.289 36.906 0.252 1 92.62 236 VAL A CA 1
ATOM 1918 C C . VAL A 1 236 ? 12.453 38.094 -0.722 1 92.62 236 VAL A C 1
ATOM 1920 O O . VAL A 1 236 ? 11.516 38.438 -1.453 1 92.62 236 VAL A O 1
ATOM 1923 N N . GLN A 1 237 ? 13.641 38.594 -0.753 1 90.31 237 GLN A N 1
ATOM 1924 C CA . GLN A 1 237 ? 13.914 39.75 -1.617 1 90.31 237 GLN A CA 1
ATOM 1925 C C . GLN A 1 237 ? 13.922 39.312 -3.088 1 90.31 237 GLN A C 1
ATOM 1927 O O . GLN A 1 237 ? 13.531 40.125 -3.957 1 90.31 237 GLN A O 1
ATOM 1932 N N . ASN A 1 238 ? 14.281 38.125 -3.314 1 89.5 238 ASN A N 1
ATOM 1933 C CA . ASN A 1 238 ? 14.438 37.656 -4.691 1 89.5 238 ASN A CA 1
ATOM 1934 C C . ASN A 1 238 ? 13.258 36.812 -5.133 1 89.5 238 ASN A C 1
ATOM 1936 O O . ASN A 1 238 ? 13.266 36.25 -6.23 1 89.5 238 ASN A O 1
ATOM 1940 N N . MET A 1 239 ? 12.227 36.812 -4.371 1 91.25 239 MET A N 1
ATOM 1941 C CA . MET A 1 239 ? 11.141 35.875 -4.672 1 91.25 239 MET A CA 1
ATOM 1942 C C . MET A 1 239 ? 10.258 36.406 -5.797 1 91.25 239 MET A C 1
ATOM 1944 O O . MET A 1 239 ? 9.977 37.594 -5.852 1 91.25 239 MET A O 1
ATOM 1948 N N . PRO A 1 240 ? 9.859 35.562 -6.727 1 92.38 240 PRO A N 1
ATOM 1949 C CA . PRO A 1 240 ? 8.922 35.969 -7.777 1 92.38 240 PRO A CA 1
ATOM 1950 C C . PRO A 1 240 ? 7.613 36.531 -7.215 1 92.38 240 PRO A C 1
ATOM 1952 O O . PRO A 1 240 ? 7.18 36.125 -6.133 1 92.38 240 PRO A O 1
ATOM 1955 N N . PRO A 1 241 ? 6.953 37.406 -7.922 1 93.44 241 PRO A N 1
ATOM 1956 C CA . PRO A 1 241 ? 5.727 38.062 -7.438 1 93.44 241 PRO A CA 1
ATOM 1957 C C . PRO A 1 241 ? 4.629 37.062 -7.105 1 93.44 241 PRO A C 1
ATOM 1959 O O . PRO A 1 241 ? 3.9 37.219 -6.125 1 93.44 241 PRO A O 1
ATOM 1962 N N . LEU A 1 242 ? 4.535 36.062 -7.918 1 93.88 242 LEU A N 1
ATOM 1963 C CA . LEU A 1 242 ? 3.5 35.062 -7.668 1 93.88 242 LEU A CA 1
ATOM 1964 C C . LEU A 1 242 ? 3.76 34.312 -6.355 1 93.88 242 LEU A C 1
ATOM 1966 O O . LEU A 1 242 ? 2.818 33.969 -5.645 1 93.88 242 LEU A O 1
ATOM 1970 N N . GLN A 1 243 ? 4.98 34.125 -6.09 1 95.31 243 GLN A N 1
ATOM 1971 C CA . GLN A 1 243 ? 5.348 33.469 -4.848 1 95.31 243 GLN A CA 1
ATOM 1972 C C . GLN A 1 243 ? 5.074 34.344 -3.641 1 95.31 243 GLN A C 1
ATOM 1974 O O . GLN A 1 243 ? 4.66 33.875 -2.584 1 95.31 243 GLN A O 1
ATOM 1979 N N . ARG A 1 244 ? 5.316 35.594 -3.787 1 94.88 244 ARG A N 1
ATOM 1980 C CA . ARG A 1 244 ? 5.023 36.562 -2.721 1 94.88 244 ARG A CA 1
ATOM 1981 C C . ARG A 1 244 ? 3.525 36.625 -2.439 1 94.88 244 ARG A C 1
ATOM 1983 O O . ARG A 1 244 ? 3.109 36.656 -1.28 1 94.88 244 ARG A O 1
ATOM 1990 N N . THR A 1 245 ? 2.752 36.594 -3.52 1 95.25 245 THR A N 1
ATOM 1991 C CA . THR A 1 245 ? 1.301 36.594 -3.365 1 95.25 245 THR A CA 1
ATOM 1992 C C . THR A 1 245 ? 0.843 35.375 -2.596 1 95.25 245 THR A C 1
ATOM 1994 O O . THR A 1 245 ? -0.048 35.438 -1.748 1 95.25 245 THR A O 1
ATOM 1997 N N . LEU A 1 246 ? 1.468 34.281 -2.879 1 95.88 246 LEU A N 1
ATOM 1998 C CA . LEU A 1 246 ? 1.148 33.031 -2.197 1 95.88 246 LEU A CA 1
ATOM 1999 C C . LEU A 1 246 ? 1.49 33.125 -0.712 1 95.88 246 LEU A C 1
ATOM 2001 O O . LEU A 1 246 ? 0.744 32.625 0.131 1 95.88 246 LEU A O 1
ATOM 2005 N N . ALA A 1 247 ? 2.602 33.719 -0.417 1 96.75 247 ALA A N 1
ATOM 2006 C CA . ALA A 1 247 ? 3.035 33.844 0.971 1 96.75 247 ALA A CA 1
ATOM 2007 C C . ALA A 1 247 ? 2.061 34.719 1.764 1 96.75 247 ALA A C 1
ATOM 2009 O O . ALA A 1 247 ? 1.7 34.375 2.895 1 96.75 247 ALA A O 1
ATOM 2010 N N . ILE A 1 248 ? 1.646 35.812 1.171 1 96.56 248 ILE A N 1
ATOM 2011 C CA . ILE A 1 248 ? 0.723 36.719 1.828 1 96.56 248 ILE A CA 1
ATOM 2012 C C . ILE A 1 248 ? -0.628 36.031 2.033 1 96.56 248 ILE A C 1
ATOM 2014 O O . ILE A 1 248 ? -1.235 36.156 3.1 1 96.56 248 ILE A O 1
ATOM 2018 N N . ARG A 1 249 ? -1.045 35.344 1.027 1 97.06 249 ARG A N 1
ATOM 2019 C CA . ARG A 1 249 ? -2.281 34.562 1.145 1 97.06 249 ARG A CA 1
ATOM 2020 C C . ARG A 1 249 ? -2.182 33.531 2.262 1 97.06 249 ARG A C 1
ATOM 2022 O O . ARG A 1 249 ? -3.141 33.344 3.008 1 97.06 249 ARG A O 1
ATOM 2029 N N . SER A 1 250 ? -1.069 32.875 2.354 1 97.81 250 SER A N 1
ATOM 2030 C CA . SER A 1 250 ? -0.854 31.875 3.379 1 97.81 250 SER A CA 1
ATOM 2031 C C . SER A 1 250 ? -0.906 32.469 4.777 1 97.81 250 SER A C 1
ATOM 2033 O O . SER A 1 250 ? -1.362 31.828 5.723 1 97.81 250 SER A O 1
ATOM 2035 N N . LEU A 1 251 ? -0.438 33.75 4.914 1 97.75 251 LEU A N 1
ATOM 2036 C CA . LEU A 1 251 ? -0.541 34.469 6.184 1 97.75 251 LEU A CA 1
ATOM 2037 C C . LEU A 1 251 ? -2 34.688 6.578 1 97.75 251 LEU A C 1
ATOM 2039 O O . LEU A 1 251 ? -2.367 34.469 7.738 1 97.75 251 LEU A O 1
ATOM 2043 N N . GLN A 1 252 ? -2.746 35 5.625 1 97.5 252 GLN A N 1
ATOM 2044 C CA . GLN A 1 252 ? -4.164 35.25 5.875 1 97.5 252 GLN A CA 1
ATOM 2045 C C . GLN A 1 252 ? -4.887 33.938 6.234 1 97.5 252 GLN A C 1
ATOM 2047 O O . GLN A 1 252 ? -5.668 33.906 7.188 1 97.5 252 GLN A O 1
ATOM 2052 N N . ILE A 1 253 ? -4.602 32.906 5.488 1 97.56 253 ILE A N 1
ATOM 2053 C CA . ILE A 1 253 ? -5.227 31.609 5.695 1 97.56 253 ILE A CA 1
ATOM 2054 C C . ILE A 1 253 ? -4.828 31.062 7.066 1 97.56 253 ILE A C 1
ATOM 2056 O O . ILE A 1 253 ? -5.672 30.547 7.801 1 97.56 253 ILE A O 1
ATOM 2060 N N . GLY A 1 254 ? -3.566 31.141 7.355 1 97.94 254 GLY A N 1
ATOM 2061 C CA . GLY A 1 254 ? -3.094 30.672 8.641 1 97.94 254 GLY A CA 1
ATOM 2062 C C . GLY A 1 254 ? -3.775 31.344 9.82 1 97.94 254 GLY A C 1
ATOM 2063 O O . GLY A 1 254 ? -4.168 30.672 10.781 1 97.94 254 GLY A O 1
ATOM 2064 N N . ARG A 1 255 ? -3.885 32.656 9.719 1 97.5 255 ARG A N 1
ATOM 2065 C CA . ARG A 1 255 ? -4.555 33.406 10.773 1 97.5 255 ARG A CA 1
ATOM 2066 C C . ARG A 1 255 ? -6.004 32.969 10.922 1 97.5 255 ARG A C 1
ATOM 2068 O O . ARG A 1 255 ? -6.488 32.812 12.039 1 97.5 255 ARG A O 1
ATOM 2075 N N . GLN A 1 256 ? -6.641 32.812 9.828 1 97 256 GLN A N 1
ATOM 2076 C CA . GLN A 1 256 ? -8.039 32.406 9.844 1 97 256 GLN A CA 1
ATOM 2077 C C . GLN A 1 256 ? -8.203 31.047 10.484 1 97 256 GLN A C 1
ATOM 2079 O O . GLN A 1 256 ? -9.141 30.812 11.25 1 97 256 GLN A O 1
ATOM 2084 N N . ILE A 1 257 ? -7.352 30.094 10.133 1 97.69 257 ILE A N 1
ATOM 2085 C CA . ILE A 1 257 ? -7.406 28.75 10.672 1 97.69 257 ILE A CA 1
ATOM 2086 C C . ILE A 1 257 ? -7.266 28.781 12.188 1 97.69 257 ILE A C 1
ATOM 2088 O O . ILE A 1 257 ? -8.062 28.172 12.914 1 97.69 257 ILE A O 1
ATOM 2092 N N . LEU A 1 258 ? -6.273 29.516 12.641 1 97.5 258 LEU A N 1
ATOM 2093 C CA . LEU A 1 258 ? -6.02 29.562 14.078 1 97.5 258 LEU A CA 1
ATOM 2094 C C . LEU A 1 258 ? -7.148 30.266 14.812 1 97.5 258 LEU A C 1
ATOM 2096 O O . LEU A 1 258 ? -7.492 29.906 15.945 1 97.5 258 LEU A O 1
ATOM 2100 N N . GLU A 1 259 ? -7.699 31.281 14.211 1 96.38 259 GLU A N 1
ATOM 2101 C CA . GLU A 1 259 ? -8.836 31.969 14.812 1 96.38 259 GLU A CA 1
ATOM 2102 C C . GLU A 1 259 ? -10.023 31.031 14.992 1 96.38 259 GLU A C 1
ATOM 2104 O O . GLU A 1 259 ? -10.656 31 16.047 1 96.38 259 GLU A O 1
ATOM 2109 N N . ILE A 1 260 ? -10.312 30.234 13.977 1 93.88 260 ILE A N 1
ATOM 2110 C CA . ILE A 1 260 ? -11.414 29.281 14.07 1 93.88 260 ILE A CA 1
ATOM 2111 C C . ILE A 1 260 ? -11.094 28.234 15.141 1 93.88 260 ILE A C 1
ATOM 2113 O O . ILE A 1 260 ? -11.969 27.875 15.93 1 93.88 260 ILE A O 1
ATOM 2117 N N . THR A 1 261 ? -9.891 27.797 15.211 1 94.88 261 THR A N 1
ATOM 2118 C CA . THR A 1 261 ? -9.469 26.734 16.125 1 94.88 261 THR A CA 1
ATOM 2119 C C . THR A 1 261 ? -9.633 27.172 17.578 1 94.88 261 THR A C 1
ATOM 2121 O O . THR A 1 261 ? -10.078 26.391 18.406 1 94.88 261 THR A O 1
ATOM 2124 N N . VAL A 1 262 ? -9.375 28.453 17.891 1 94.31 262 VAL A N 1
ATOM 2125 C CA . VAL A 1 262 ? -9.32 28.859 19.281 1 94.31 262 VAL A CA 1
ATOM 2126 C C . VAL A 1 262 ? -10.586 29.625 19.656 1 94.31 262 VAL A C 1
ATOM 2128 O O . VAL A 1 262 ? -11.016 29.609 20.812 1 94.31 262 VAL A O 1
ATOM 2131 N N . LYS A 1 263 ? -11.211 30.25 18.719 1 90.81 263 LYS A N 1
ATOM 2132 C CA . LYS A 1 263 ? -12.305 31.156 19.062 1 90.81 263 LYS A CA 1
ATOM 2133 C C . LYS A 1 263 ? -13.656 30.484 18.844 1 90.81 263 LYS A C 1
ATOM 2135 O O . LYS A 1 263 ? -14.664 30.906 19.422 1 90.81 263 LYS A O 1
ATOM 2140 N N . SER A 1 264 ? -13.727 29.531 18.062 1 88.56 264 SER A N 1
ATOM 2141 C CA . SER A 1 264 ? -14.977 28.812 17.875 1 88.56 264 SER A CA 1
ATOM 2142 C C . SER A 1 264 ? -15.211 27.797 18.984 1 88.56 264 SER A C 1
ATOM 2144 O O . SER A 1 264 ? -14.5 26.797 19.094 1 88.56 264 SER A O 1
ATOM 2146 N N . PRO A 1 265 ? -16.281 28.016 19.719 1 88.31 265 PRO A N 1
ATOM 2147 C CA . PRO A 1 265 ? -16.5 27.109 20.844 1 88.31 265 PRO A CA 1
ATOM 2148 C C . PRO A 1 265 ? -16.75 25.672 20.406 1 88.31 265 PRO A C 1
ATOM 2150 O O . PRO A 1 265 ? -16.25 24.734 21.031 1 88.31 265 PRO A O 1
ATOM 2153 N N . ALA A 1 266 ? -17.531 25.594 19.375 1 85.62 266 ALA A N 1
ATOM 2154 C CA . ALA A 1 266 ? -17.859 24.25 18.891 1 85.62 266 ALA A CA 1
ATOM 2155 C C . ALA A 1 266 ? -16.609 23.516 18.391 1 85.62 266 ALA A C 1
ATOM 2157 O O . ALA A 1 266 ? -16.406 22.344 18.688 1 85.62 266 ALA A O 1
ATOM 2158 N N . TYR A 1 267 ? -15.852 24.172 17.688 1 88.62 267 TYR A N 1
ATOM 2159 C CA . TYR A 1 267 ? -14.648 23.547 17.125 1 88.62 267 TYR A CA 1
ATOM 2160 C C . TYR A 1 267 ? -13.633 23.25 18.234 1 88.62 267 TYR A C 1
ATOM 2162 O O . TYR A 1 267 ? -13.008 22.188 18.219 1 88.62 267 TYR A O 1
ATOM 2170 N N . ARG A 1 268 ? -13.492 24.172 19.125 1 87.69 268 ARG A N 1
ATOM 2171 C CA . ARG A 1 268 ? -12.562 24.016 20.25 1 87.69 268 ARG A CA 1
ATOM 2172 C C . ARG A 1 268 ? -12.891 22.766 21.062 1 87.69 268 ARG A C 1
ATOM 2174 O O . ARG A 1 268 ? -12 22.016 21.453 1 87.69 268 ARG A O 1
ATOM 2181 N N . LYS A 1 269 ? -14.117 22.578 21.328 1 84.81 269 LYS A N 1
ATOM 2182 C CA . LYS A 1 269 ? -14.547 21.391 22.062 1 84.81 269 LYS A CA 1
ATOM 2183 C C . LYS A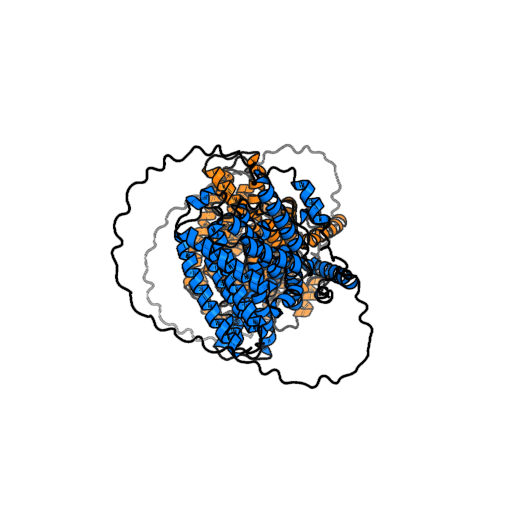 1 269 ? -14.234 20.125 21.281 1 84.81 269 LYS A C 1
ATOM 2185 O O . LYS A 1 269 ? -13.867 19.094 21.875 1 84.81 269 LYS A O 1
ATOM 2190 N N . GLY A 1 270 ? -14.367 20.219 20 1 85.94 270 GLY A N 1
ATOM 2191 C CA . GLY A 1 270 ? -14.117 19.062 19.141 1 85.94 270 GLY A CA 1
ATOM 2192 C C . GLY A 1 270 ? -12.656 18.656 19.109 1 85.94 270 GLY A C 1
ATOM 2193 O O . GLY A 1 270 ? -12.344 17.484 18.891 1 85.94 270 GLY A O 1
ATOM 2194 N N . MET A 1 271 ? -11.766 19.547 19.438 1 87.56 271 MET A N 1
ATOM 2195 C CA . MET A 1 271 ? -10.336 19.281 19.438 1 87.56 271 MET A CA 1
ATOM 2196 C C . MET A 1 271 ? -9.977 18.25 20.5 1 87.56 271 MET A C 1
ATOM 2198 O O . MET A 1 271 ? -9 17.5 20.344 1 87.56 271 MET A O 1
ATOM 2202 N N . THR A 1 272 ? -10.789 18.156 21.516 1 84.5 272 THR A N 1
ATOM 2203 C CA . THR A 1 272 ? -10.531 17.234 22.609 1 84.5 272 THR A CA 1
ATOM 2204 C C . THR A 1 272 ? -10.648 15.789 22.125 1 84.5 272 THR A C 1
ATOM 2206 O O . THR A 1 272 ? -9.938 14.906 22.594 1 84.5 272 THR A O 1
ATOM 2209 N N . TYR A 1 273 ? -11.492 15.617 21.172 1 83.69 273 TYR A N 1
ATOM 2210 C CA . TYR A 1 273 ? -11.797 14.258 20.719 1 83.69 273 TYR A CA 1
ATOM 2211 C C . TYR A 1 273 ? -11.258 14.023 19.312 1 83.69 273 TYR A C 1
ATOM 2213 O O . TYR A 1 273 ? -11.531 12.984 18.703 1 83.69 273 TYR A O 1
ATOM 2221 N N . ALA A 1 274 ? -10.531 14.961 18.859 1 87.75 274 ALA A N 1
ATOM 2222 C CA . ALA A 1 274 ? -10.094 14.914 17.469 1 87.75 274 ALA A CA 1
ATOM 2223 C C . ALA A 1 274 ? -8.984 13.883 17.281 1 87.75 274 ALA A C 1
ATOM 2225 O O . ALA A 1 274 ? -8.312 13.508 18.234 1 87.75 274 ALA A O 1
ATOM 2226 N N . VAL A 1 275 ? -8.859 13.438 16.031 1 88.25 275 VAL A N 1
ATOM 2227 C CA . VAL A 1 275 ? -7.785 12.523 15.656 1 88.25 275 VAL A CA 1
ATOM 2228 C C . VAL A 1 275 ? -6.453 13.266 15.656 1 88.25 275 VAL A C 1
ATOM 2230 O O . VAL A 1 275 ? -6.418 14.492 15.625 1 88.25 275 VAL A O 1
ATOM 2233 N N . HIS A 1 276 ? -5.395 12.492 15.602 1 88.19 276 HIS A N 1
ATOM 2234 C CA . HIS A 1 276 ? -4.035 13.023 15.617 1 88.19 276 HIS A CA 1
ATOM 2235 C C . HIS A 1 276 ? -3.803 14 14.469 1 88.19 276 HIS A C 1
ATOM 2237 O O . HIS A 1 276 ? -3.143 15.023 14.641 1 88.19 276 HIS A O 1
ATOM 2243 N N . TYR A 1 277 ? -4.293 13.742 13.398 1 93.38 277 TYR A N 1
ATOM 2244 C CA . TYR A 1 277 ? -4.09 14.57 12.211 1 93.38 277 TYR A CA 1
ATOM 2245 C C . TYR A 1 277 ? -4.574 15.992 12.445 1 93.38 277 TYR A C 1
ATOM 2247 O O . TYR A 1 277 ? -3.949 16.953 11.977 1 93.38 277 TYR A O 1
ATOM 2255 N N . THR A 1 278 ? -5.66 16.109 13.094 1 93.44 278 THR A N 1
ATOM 2256 C CA . THR A 1 278 ? -6.223 17.422 13.375 1 93.44 278 THR A CA 1
ATOM 2257 C C . THR A 1 278 ? -5.285 18.234 14.258 1 93.44 278 THR A C 1
ATOM 2259 O O . THR A 1 278 ? -5.078 19.438 14.023 1 93.44 278 THR A O 1
ATOM 2262 N N . HIS A 1 279 ? -4.727 17.594 15.211 1 93.38 279 HIS A N 1
ATOM 2263 C CA . HIS A 1 279 ? -3.76 18.281 16.078 1 93.38 279 HIS A CA 1
ATOM 2264 C C . HIS A 1 279 ? -2.496 18.641 15.305 1 93.38 279 HIS A C 1
ATOM 2266 O O . HIS A 1 279 ? -1.959 19.734 15.469 1 93.38 279 HIS A O 1
ATOM 2272 N N . ALA A 1 280 ? -2.092 17.75 14.508 1 94.62 280 ALA A N 1
ATOM 2273 C CA . ALA A 1 280 ? -0.882 17.969 13.719 1 94.62 280 ALA A CA 1
ATOM 2274 C C . ALA A 1 280 ? -1.062 19.125 12.75 1 94.62 280 ALA A C 1
ATOM 2276 O O . ALA A 1 280 ? -0.162 19.953 12.594 1 94.62 280 ALA A O 1
ATOM 2277 N N . THR A 1 281 ? -2.229 19.219 12.164 1 96.44 281 THR A N 1
ATOM 2278 C CA . THR A 1 281 ? -2.48 20.266 11.188 1 96.44 281 THR A CA 1
ATOM 2279 C C . THR A 1 281 ? -2.547 21.641 11.867 1 96.44 281 THR A C 1
ATOM 2281 O O . THR A 1 281 ? -2.062 22.625 11.328 1 96.44 281 THR A O 1
ATOM 2284 N N . ALA A 1 282 ? -3.162 21.672 12.984 1 96.62 282 ALA A N 1
ATOM 2285 C CA . ALA A 1 282 ? -3.209 22.922 13.742 1 96.62 282 ALA A CA 1
ATOM 2286 C C . ALA A 1 282 ? -1.811 23.359 14.164 1 96.62 282 ALA A C 1
ATOM 2288 O O . ALA A 1 282 ? -1.47 24.531 14.062 1 96.62 282 ALA A O 1
ATOM 2289 N N . THR A 1 283 ? -1.031 22.406 14.617 1 96.44 283 THR A N 1
ATOM 2290 C CA . THR A 1 283 ? 0.334 22.703 15.039 1 96.44 283 THR A CA 1
ATOM 2291 C C . THR A 1 283 ? 1.189 23.141 13.852 1 96.44 283 THR A C 1
ATOM 2293 O O . THR A 1 283 ? 1.98 24.078 13.969 1 96.44 283 THR A O 1
ATOM 2296 N N . PHE A 1 284 ? 1.02 22.484 12.781 1 97.5 284 PHE A N 1
ATOM 2297 C CA . PHE A 1 284 ? 1.696 22.875 11.555 1 97.5 284 PHE A CA 1
ATOM 2298 C C . PHE A 1 284 ? 1.35 24.312 11.172 1 97.5 284 PHE A C 1
ATOM 2300 O O . PHE A 1 284 ? 2.236 25.109 10.859 1 97.5 284 PHE A O 1
ATOM 2307 N N . THR A 1 285 ? 0.075 24.594 11.211 1 98.12 285 THR A N 1
ATOM 2308 C CA . THR A 1 285 ? -0.392 25.922 10.844 1 98.12 285 THR A CA 1
ATOM 2309 C C . THR A 1 285 ? 0.218 26.984 11.758 1 98.12 285 THR A C 1
ATOM 2311 O O . THR A 1 285 ? 0.697 28.016 11.289 1 98.12 285 THR A O 1
ATOM 2314 N N . ALA A 1 286 ? 0.226 26.703 13.023 1 97.44 286 ALA A N 1
ATOM 2315 C CA . ALA A 1 286 ? 0.782 27.641 14 1 97.44 286 ALA A CA 1
ATOM 2316 C C . ALA A 1 286 ? 2.279 27.844 13.773 1 97.44 286 ALA A C 1
ATOM 2318 O O . ALA A 1 286 ? 2.764 28.969 13.75 1 97.44 286 ALA A O 1
ATOM 2319 N N . SER A 1 287 ? 2.969 26.75 13.609 1 96.25 287 SER A N 1
ATOM 2320 C CA . SER A 1 287 ? 4.41 26.797 13.383 1 96.25 287 SER A CA 1
ATOM 2321 C C . SER A 1 287 ? 4.742 27.547 12.094 1 96.25 287 SER A C 1
ATOM 2323 O O . SER A 1 287 ? 5.641 28.391 12.07 1 96.25 287 SER A O 1
ATOM 2325 N N . PHE A 1 288 ? 4 27.266 11.062 1 96.62 288 PHE A N 1
ATOM 2326 C CA . PHE A 1 288 ? 4.238 27.859 9.75 1 96.62 288 PHE A CA 1
ATOM 2327 C C . PHE A 1 288 ? 3.928 29.359 9.773 1 96.62 288 PHE A C 1
ATOM 2329 O O . PHE A 1 288 ? 4.641 30.156 9.164 1 96.62 288 PHE A O 1
ATOM 2336 N N . LEU A 1 289 ? 2.824 29.672 10.477 1 96.25 289 LEU A N 1
ATOM 2337 C CA . LEU A 1 289 ? 2.422 31.078 10.586 1 96.25 289 LEU A CA 1
ATOM 2338 C C . LEU A 1 289 ? 3.479 31.891 11.328 1 96.25 289 LEU A C 1
ATOM 2340 O O . LEU A 1 289 ? 3.766 33.031 10.953 1 96.25 289 LEU A O 1
ATOM 2344 N N . LEU A 1 290 ? 4.086 31.359 12.352 1 94.62 290 LEU A N 1
ATOM 2345 C CA . LEU A 1 290 ? 5.164 32.031 13.07 1 94.62 290 LEU A CA 1
ATOM 2346 C C . LEU A 1 290 ? 6.355 32.281 12.156 1 94.62 290 LEU A C 1
ATOM 2348 O O . LEU A 1 290 ? 6.961 33.344 12.195 1 94.62 290 LEU A O 1
ATOM 2352 N N . ARG A 1 291 ? 6.652 31.344 11.367 1 94.81 291 ARG A N 1
ATOM 2353 C CA . ARG A 1 291 ? 7.766 31.469 10.43 1 94.81 291 ARG A CA 1
ATOM 2354 C C . ARG A 1 291 ? 7.461 32.5 9.352 1 94.81 291 ARG A C 1
ATOM 2356 O O . ARG A 1 291 ? 8.32 33.312 9.008 1 94.81 291 ARG A O 1
ATOM 2363 N N . LEU A 1 292 ? 6.242 32.5 8.867 1 95.94 292 LEU A N 1
ATOM 2364 C CA . LEU A 1 292 ? 5.84 33.438 7.852 1 95.94 292 LEU A CA 1
ATOM 2365 C C . LEU A 1 292 ? 5.891 34.875 8.398 1 95.94 292 LEU A C 1
ATOM 2367 O O . LEU A 1 292 ? 6.273 35.812 7.691 1 95.94 292 LEU A O 1
ATOM 2371 N N . SER A 1 293 ? 5.457 35.031 9.648 1 94.38 293 SER A N 1
ATOM 2372 C CA . SER A 1 293 ? 5.434 36.344 10.25 1 94.38 293 SER A CA 1
ATOM 2373 C C . SER A 1 293 ? 6.84 36.938 10.398 1 94.38 293 SER A C 1
ATOM 2375 O O . SER A 1 293 ? 7.035 38.125 10.352 1 94.38 293 SER A O 1
ATOM 2377 N N . ARG A 1 294 ? 7.793 36.094 10.523 1 92 294 ARG A N 1
ATOM 2378 C CA . ARG A 1 294 ? 9.188 36.531 10.586 1 92 294 ARG A CA 1
ATOM 2379 C C . ARG A 1 294 ? 9.695 36.969 9.211 1 92 294 ARG A C 1
ATOM 2381 O O . ARG A 1 294 ? 10.414 37.938 9.102 1 92 294 ARG A O 1
ATOM 2388 N N . PHE A 1 295 ? 9.305 36.25 8.227 1 93.94 295 PHE A N 1
ATOM 2389 C CA . PHE A 1 295 ? 9.781 36.5 6.875 1 93.94 295 PHE A CA 1
ATOM 2390 C C . PHE A 1 295 ? 9.039 37.719 6.27 1 93.94 295 PHE A C 1
ATOM 2392 O O . PHE A 1 295 ? 9.586 38.406 5.418 1 93.94 295 PHE A O 1
ATOM 2399 N N . PHE A 1 296 ? 7.832 37.906 6.75 1 94.75 296 PHE A N 1
ATOM 2400 C CA . PHE A 1 296 ? 7.004 39 6.211 1 94.75 296 PHE A CA 1
ATOM 2401 C C . PHE A 1 296 ? 6.406 39.844 7.332 1 94.75 296 PHE A C 1
ATOM 2403 O O . PHE A 1 296 ? 5.188 40 7.418 1 94.75 296 PHE A O 1
ATOM 2410 N N . PRO A 1 297 ? 7.195 40.469 8.117 1 92.44 297 PRO A N 1
ATOM 2411 C CA . PRO A 1 297 ? 6.711 41.188 9.289 1 92.44 297 PRO A CA 1
ATOM 2412 C C . PRO A 1 297 ? 5.852 42.406 8.906 1 92.44 297 PRO A C 1
ATOM 2414 O O . PRO A 1 297 ? 4.965 42.781 9.672 1 92.44 297 PRO A O 1
ATOM 2417 N N . ASP A 1 298 ? 6.078 42.938 7.734 1 93.31 298 ASP A N 1
ATOM 2418 C CA . ASP A 1 298 ? 5.367 44.156 7.312 1 93.31 298 ASP A CA 1
ATOM 2419 C C . ASP A 1 298 ? 3.971 43.812 6.793 1 93.31 298 ASP A C 1
ATOM 2421 O O . ASP A 1 298 ? 3.123 44.688 6.645 1 93.31 298 ASP A O 1
ATOM 2425 N N . GLU A 1 299 ? 3.762 42.531 6.543 1 93.56 299 GLU A N 1
ATOM 2426 C CA . GLU A 1 299 ? 2.498 42.125 5.941 1 93.56 299 GLU A CA 1
ATOM 2427 C C . GLU A 1 299 ? 1.535 41.562 6.996 1 93.56 299 GLU A C 1
ATOM 2429 O O . GLU A 1 299 ? 0.426 41.156 6.672 1 93.56 299 GLU A O 1
ATOM 2434 N N . CYS A 1 300 ? 1.997 41.594 8.234 1 92.75 300 CYS A N 1
ATOM 2435 C CA . CYS A 1 300 ? 1.127 41.031 9.273 1 92.75 300 CYS A CA 1
ATOM 2436 C C . CYS A 1 300 ? 1.434 41.688 10.625 1 92.75 300 CYS A C 1
ATOM 2438 O O . CYS A 1 300 ? 2.383 42.469 10.742 1 92.75 300 CYS A O 1
ATOM 2440 N N . ASP A 1 301 ? 0.546 41.531 11.516 1 95.12 301 ASP A N 1
ATOM 2441 C CA . ASP A 1 301 ? 0.769 41.906 12.914 1 95.12 301 ASP A CA 1
ATOM 2442 C C . ASP A 1 301 ? 1.408 40.781 13.695 1 95.12 301 ASP A C 1
ATOM 2444 O O . ASP A 1 301 ? 0.711 39.875 14.172 1 95.12 301 ASP A O 1
ATOM 2448 N N . VAL A 1 302 ? 2.635 40.875 13.914 1 94.06 302 VAL A N 1
ATOM 2449 C CA . VAL A 1 302 ? 3.426 39.812 14.516 1 94.06 302 VAL A CA 1
ATOM 2450 C C . VAL A 1 302 ? 2.91 39.5 15.93 1 94.06 302 VAL A C 1
ATOM 2452 O O . VAL A 1 302 ? 2.877 38.344 16.359 1 94.06 302 VAL A O 1
ATOM 2455 N N . ALA A 1 303 ? 2.498 40.531 16.641 1 94.44 303 ALA A N 1
ATOM 2456 C CA . ALA A 1 303 ? 2.018 40.344 18 1 94.44 303 ALA A CA 1
ATOM 2457 C C . ALA A 1 303 ? 0.726 39.531 18.031 1 94.44 303 ALA A C 1
ATOM 2459 O O . ALA A 1 303 ? 0.546 38.688 18.906 1 94.44 303 ALA A O 1
ATOM 2460 N N . VAL A 1 304 ? -0.113 39.844 17.125 1 95.69 304 VAL A N 1
ATOM 2461 C CA . VAL A 1 304 ? -1.382 39.125 17.047 1 95.69 304 VAL A CA 1
ATOM 2462 C C . VAL A 1 304 ? -1.129 37.656 16.719 1 95.69 304 VAL A C 1
ATOM 2464 O O . VAL A 1 304 ? -1.764 36.781 17.297 1 95.69 304 VAL A O 1
ATOM 2467 N N . ILE A 1 305 ? -0.244 37.406 15.812 1 96.12 305 ILE A N 1
ATOM 2468 C CA . ILE A 1 305 ? 0.086 36.031 15.406 1 96.12 305 ILE A CA 1
ATOM 2469 C C . ILE A 1 305 ? 0.681 35.281 16.594 1 96.12 305 ILE A C 1
ATOM 2471 O O . ILE A 1 305 ? 0.3 34.125 16.859 1 96.12 305 ILE A O 1
ATOM 2475 N N . ARG A 1 306 ? 1.587 35.906 17.266 1 95.56 306 ARG A N 1
ATOM 2476 C CA . ARG A 1 306 ? 2.197 35.281 18.438 1 95.56 306 ARG A CA 1
ATOM 2477 C C . ARG A 1 306 ? 1.146 34.938 19.484 1 95.56 306 ARG A C 1
ATOM 2479 O O . ARG A 1 306 ? 1.19 33.844 20.094 1 95.56 306 ARG A O 1
ATOM 2486 N N . ASN A 1 307 ? 0.286 35.844 19.672 1 96.44 307 ASN A N 1
ATOM 2487 C CA . ASN A 1 307 ? -0.788 35.625 20.641 1 96.44 307 ASN A CA 1
ATOM 2488 C C . ASN A 1 307 ? -1.66 34.438 20.219 1 96.44 307 ASN A C 1
ATOM 2490 O O . ASN A 1 307 ? -2.061 33.625 21.062 1 96.44 307 ASN A O 1
ATOM 2494 N N . LEU A 1 308 ? -2.004 34.344 19 1 97 308 LEU A N 1
ATOM 2495 C CA . LEU A 1 308 ? -2.803 33.25 18.484 1 97 308 LEU A CA 1
ATOM 2496 C C . LEU A 1 308 ? -2.088 31.922 18.703 1 97 308 LEU A C 1
ATOM 2498 O O . LEU A 1 308 ? -2.713 30.922 19.094 1 97 308 LEU A O 1
ATOM 2502 N N . VAL A 1 309 ? -0.798 31.875 18.406 1 97.19 309 VAL A N 1
ATOM 2503 C CA . VAL A 1 309 ? -0.01 30.656 18.562 1 97.19 309 VAL A CA 1
ATOM 2504 C C . VAL A 1 309 ? 0.037 30.266 20.031 1 97.19 309 VAL A C 1
ATOM 2506 O O . VAL A 1 309 ? -0.038 29.078 20.375 1 97.19 309 VAL A O 1
ATOM 2509 N N . GLU A 1 310 ? 0.128 31.234 20.906 1 96.88 310 GLU A N 1
ATOM 2510 C CA . GLU A 1 310 ? 0.109 30.969 22.344 1 96.88 310 GLU A CA 1
ATOM 2511 C C . GLU A 1 310 ? -1.22 30.359 22.781 1 96.88 310 GLU A C 1
ATOM 2513 O O . GLU A 1 310 ? -1.251 29.453 23.625 1 96.88 310 GLU A O 1
ATOM 2518 N N . LEU A 1 311 ? -2.238 30.875 22.219 1 96.94 311 LEU A N 1
ATOM 2519 C CA . LEU A 1 311 ? -3.561 30.344 22.531 1 96.94 311 LEU A CA 1
ATOM 2520 C C . LEU A 1 311 ? -3.691 28.906 22.047 1 96.94 311 LEU A C 1
ATOM 2522 O O . LEU A 1 311 ? -4.277 28.078 22.75 1 96.94 311 LEU A O 1
ATOM 2526 N N . VAL A 1 312 ? -3.182 28.625 20.891 1 96.75 312 VAL A N 1
ATOM 2527 C CA . VAL A 1 312 ? -3.227 27.266 20.375 1 96.75 312 VAL A CA 1
ATOM 2528 C C . VAL A 1 312 ? -2.387 26.344 21.266 1 96.75 312 VAL A C 1
ATOM 2530 O O . VAL A 1 312 ? -2.793 25.219 21.562 1 96.75 312 VAL A O 1
ATOM 2533 N N . ALA A 1 313 ? -1.195 26.797 21.641 1 95.69 313 ALA A N 1
ATOM 2534 C CA . ALA A 1 313 ? -0.342 26.016 22.531 1 95.69 313 ALA A CA 1
ATOM 2535 C C . ALA A 1 313 ? -1.062 25.703 23.844 1 95.69 313 ALA A C 1
ATOM 2537 O O . ALA A 1 313 ? -0.979 24.578 24.344 1 95.69 313 ALA A O 1
ATOM 2538 N N . SER A 1 314 ? -1.746 26.672 24.359 1 94.06 314 SER A N 1
ATOM 2539 C CA . SER A 1 314 ? -2.502 26.484 25.594 1 94.06 314 SER A CA 1
ATOM 2540 C C . SER A 1 314 ? -3.637 25.484 25.406 1 94.06 314 SER A C 1
ATOM 2542 O O . SER A 1 314 ? -3.9 24.656 26.281 1 94.06 314 SER A O 1
ATOM 2544 N N . LEU A 1 315 ? -4.309 25.609 24.312 1 93.69 315 LEU A N 1
ATOM 2545 C CA . LEU A 1 315 ? -5.375 24.672 23.984 1 93.69 315 LEU A CA 1
ATOM 2546 C C . LEU A 1 315 ? -4.836 23.25 23.906 1 93.69 315 LEU A C 1
ATOM 2548 O O . LEU A 1 315 ? -5.422 22.328 24.469 1 93.69 315 LEU A O 1
ATOM 2552 N N . MET A 1 316 ? -3.715 23.078 23.219 1 92.19 316 MET A N 1
ATOM 2553 C CA . MET A 1 316 ? -3.123 21.75 23.047 1 92.19 316 MET A CA 1
ATOM 2554 C C . MET A 1 316 ? -2.66 21.172 24.375 1 92.19 316 MET A C 1
ATOM 2556 O O . MET A 1 316 ? -2.637 19.953 24.547 1 92.19 316 MET A O 1
ATOM 2560 N N . ALA A 1 317 ? -2.328 22.016 25.25 1 88.38 317 ALA A N 1
ATOM 2561 C CA . ALA A 1 317 ? -1.871 21.578 26.578 1 88.38 317 ALA A CA 1
ATOM 2562 C C . ALA A 1 317 ? -3.033 21.047 27.406 1 88.38 317 ALA A C 1
ATOM 2564 O O . ALA A 1 317 ? -2.832 20.25 28.312 1 88.38 317 ALA A O 1
ATOM 2565 N N . GLU A 1 318 ? -4.215 21.469 27.109 1 85.94 318 GLU A N 1
ATOM 2566 C CA . GLU A 1 318 ? -5.402 21.078 27.859 1 85.94 318 GLU A CA 1
ATOM 2567 C C . GLU A 1 318 ? -6.008 19.797 27.312 1 85.94 318 GLU A C 1
ATOM 2569 O O . GLU A 1 318 ? -6.816 19.141 27.969 1 85.94 318 GLU A O 1
ATOM 2574 N N . ILE A 1 319 ? -5.598 19.438 26.172 1 83.94 319 ILE A N 1
ATOM 2575 C CA . ILE A 1 319 ? -6.137 18.25 25.531 1 83.94 319 ILE A CA 1
ATOM 2576 C C . ILE A 1 319 ? -5.023 17.234 25.328 1 83.94 319 ILE A C 1
ATOM 2578 O O . ILE A 1 319 ? -3.867 17.484 25.688 1 83.94 319 ILE A O 1
ATOM 2582 N N . PRO A 1 320 ? -5.395 16.062 24.859 1 77 320 PRO A N 1
ATOM 2583 C CA . PRO A 1 320 ? -4.34 15.062 24.641 1 77 320 PRO A CA 1
ATOM 2584 C C . PRO A 1 320 ? -3.422 15.438 23.469 1 77 320 PRO A C 1
ATOM 2586 O O . PRO A 1 320 ? -3.453 14.789 22.422 1 77 320 PRO A O 1
ATOM 2589 N N . GLY A 1 321 ? -2.719 16.422 23.578 1 80.88 321 GLY A N 1
ATOM 2590 C CA . GLY A 1 321 ? -1.807 16.938 22.578 1 80.88 321 GLY A CA 1
ATOM 2591 C C . GLY A 1 321 ? -0.511 17.469 23.156 1 80.88 321 GLY A C 1
ATOM 2592 O O . GLY A 1 321 ? -0.029 18.531 22.75 1 80.88 321 GLY A O 1
ATOM 2593 N N . LYS A 1 322 ? -0.004 16.766 24.047 1 80.62 322 LYS A N 1
ATOM 2594 C CA . LYS A 1 322 ? 1.171 17.25 24.766 1 80.62 322 LYS A CA 1
ATOM 2595 C C . LYS A 1 322 ? 2.34 17.484 23.828 1 80.62 322 LYS A C 1
ATOM 2597 O O . LYS A 1 322 ? 3.049 18.484 23.938 1 80.62 322 LYS A O 1
ATOM 2602 N N . ARG A 1 323 ? 2.545 16.594 22.906 1 87.56 323 ARG A N 1
ATOM 2603 C CA . ARG A 1 323 ? 3.623 16.734 21.938 1 87.56 323 ARG A CA 1
ATOM 2604 C C . ARG A 1 323 ? 3.477 18.016 21.141 1 87.56 323 ARG A C 1
ATOM 2606 O O . ARG A 1 323 ? 4.457 18.734 20.906 1 87.56 323 ARG A O 1
ATOM 2613 N N . TYR A 1 324 ? 2.303 18.375 20.828 1 91.19 324 TYR A N 1
ATOM 2614 C CA . TYR A 1 324 ? 2.01 19.531 20 1 91.19 324 TYR A CA 1
ATOM 2615 C C . TYR A 1 324 ? 2.123 20.828 20.812 1 91.19 324 TYR A C 1
ATOM 2617 O O . TYR A 1 324 ? 2.65 21.828 20.328 1 91.19 324 TYR A O 1
ATOM 2625 N N . ALA A 1 325 ? 1.642 20.703 22.031 1 92.12 325 ALA A N 1
ATOM 2626 C CA . ALA A 1 325 ? 1.792 21.859 22.922 1 92.12 325 ALA A CA 1
ATOM 2627 C C . ALA A 1 325 ? 3.266 22.172 23.156 1 92.12 325 ALA A C 1
ATOM 2629 O O . ALA A 1 325 ? 3.672 23.344 23.078 1 92.12 325 ALA A O 1
ATOM 2630 N N . LEU A 1 326 ? 4.027 21.172 23.406 1 90.62 326 LEU A N 1
ATOM 2631 C CA . LEU A 1 326 ? 5.453 21.344 23.672 1 90.62 326 LEU A CA 1
ATOM 2632 C C . LEU A 1 326 ? 6.16 21.953 22.453 1 90.62 326 LEU A C 1
ATOM 2634 O O . LEU A 1 326 ? 7.043 22.797 22.609 1 90.62 326 LEU A O 1
ATOM 2638 N N . THR A 1 327 ? 5.793 21.469 21.312 1 93.06 327 THR A N 1
ATOM 2639 C CA . THR A 1 327 ? 6.375 21.984 20.078 1 93.06 327 THR A CA 1
ATOM 2640 C C . THR A 1 327 ? 6.191 23.5 19.984 1 93.06 327 THR A C 1
ATOM 2642 O O . THR A 1 327 ? 7.152 24.234 19.734 1 93.06 327 THR A O 1
ATOM 2645 N N . LEU A 1 328 ? 4.988 23.969 20.219 1 94.31 328 LEU A N 1
ATOM 2646 C CA . LEU A 1 328 ? 4.668 25.375 20.047 1 94.31 328 LEU A CA 1
ATOM 2647 C C . LEU A 1 328 ? 5.258 26.219 21.188 1 94.31 328 LEU A C 1
ATOM 2649 O O . LEU A 1 328 ? 5.707 27.344 20.969 1 94.31 328 LEU A O 1
ATOM 2653 N N . GLN A 1 329 ? 5.316 25.656 22.328 1 91.81 329 GLN A N 1
ATOM 2654 C CA . GLN A 1 329 ? 5.891 26.375 23.453 1 91.81 329 GLN A CA 1
ATOM 2655 C C . GLN A 1 329 ? 7.387 26.609 23.266 1 91.81 329 GLN A C 1
ATOM 2657 O O . GLN A 1 329 ? 7.895 27.688 23.562 1 91.81 329 GLN A O 1
ATOM 2662 N N . LEU A 1 330 ? 8.008 25.594 22.812 1 90.75 330 LEU A N 1
ATOM 2663 C CA . LEU A 1 330 ? 9.438 25.719 22.547 1 90.75 330 LEU A CA 1
ATOM 2664 C C . LEU A 1 330 ? 9.711 26.734 21.453 1 90.75 330 LEU A C 1
ATOM 2666 O O . LEU A 1 330 ? 10.656 27.516 21.547 1 90.75 330 LEU A O 1
ATOM 2670 N N . MET A 1 331 ? 8.891 26.734 20.5 1 91.38 331 MET A N 1
ATOM 2671 C CA . MET A 1 331 ? 9.047 27.688 19.406 1 91.38 331 MET A CA 1
ATOM 2672 C C . MET A 1 331 ? 8.82 29.109 19.891 1 91.38 331 MET A C 1
ATOM 2674 O O . MET A 1 331 ? 9.547 30.031 19.5 1 91.38 331 MET A O 1
ATOM 2678 N N . LEU A 1 332 ? 7.84 29.312 20.703 1 90.94 332 LEU A N 1
ATOM 2679 C CA . LEU A 1 332 ? 7.52 30.625 21.234 1 90.94 332 LEU A CA 1
ATOM 2680 C C . LEU A 1 332 ? 8.633 31.141 22.141 1 90.94 332 LEU A C 1
ATOM 2682 O O . LEU A 1 332 ? 8.977 32.312 22.125 1 90.94 332 LEU A O 1
ATOM 2686 N N . LYS A 1 333 ? 9.172 30.266 22.859 1 86.69 333 LYS A N 1
ATOM 2687 C CA . LYS A 1 333 ? 10.281 30.625 23.734 1 86.69 333 LYS A CA 1
ATOM 2688 C C . LYS A 1 333 ? 11.5 31.078 22.938 1 86.69 333 LYS A C 1
ATOM 2690 O O . LYS A 1 333 ? 12.156 32.062 23.281 1 86.69 333 LYS A O 1
ATOM 2695 N N . ARG A 1 334 ? 11.727 30.391 21.984 1 83.81 334 ARG A N 1
ATOM 2696 C CA . ARG A 1 334 ? 12.875 30.719 21.156 1 83.81 334 ARG A CA 1
ATOM 2697 C C . ARG A 1 334 ? 12.633 32.031 20.406 1 83.81 334 ARG A C 1
ATOM 2699 O O . ARG A 1 334 ? 13.562 32.844 20.25 1 83.81 334 ARG A O 1
ATOM 2706 N N . SER A 1 335 ? 11.523 32.25 19.922 1 80.12 335 SER A N 1
ATOM 2707 C CA . SER A 1 335 ? 11.195 33.469 19.188 1 80.12 335 SER A CA 1
ATOM 2708 C C . SER A 1 335 ? 11.312 34.688 20.078 1 80.12 335 SER A C 1
ATOM 2710 O O . SER A 1 335 ? 11.641 35.781 19.594 1 80.12 335 SER A O 1
ATOM 2712 N N . LYS A 1 336 ? 11.133 34.625 21.328 1 73.38 336 LYS A N 1
ATOM 2713 C CA . LYS A 1 336 ? 11.234 35.75 22.266 1 73.38 336 LYS A CA 1
ATOM 2714 C C . LYS A 1 336 ? 12.688 36.094 22.562 1 73.38 336 LYS A C 1
ATOM 2716 O O . LYS A 1 336 ? 13.047 37.281 22.656 1 73.38 336 LYS A O 1
ATOM 2721 N N . ARG A 1 337 ? 13.5 35.125 22.609 1 66.38 337 ARG A N 1
ATOM 2722 C CA . ARG A 1 337 ? 14.906 35.375 22.922 1 66.38 337 ARG A CA 1
ATOM 2723 C C . ARG A 1 337 ? 15.617 36.062 21.766 1 66.38 337 ARG A C 1
ATOM 2725 O O . ARG A 1 337 ? 16.5 36.906 21.984 1 66.38 337 ARG A O 1
ATOM 2732 N N . ARG A 1 338 ? 15.273 35.906 20.641 1 61.59 338 ARG A N 1
ATOM 2733 C CA . ARG A 1 338 ? 15.867 36.562 19.484 1 61.59 338 ARG A CA 1
ATOM 2734 C C . ARG A 1 338 ? 15.531 38.062 19.469 1 61.59 338 ARG A C 1
ATOM 2736 O O . ARG A 1 338 ? 16.359 38.906 19.094 1 61.59 338 ARG A O 1
ATOM 2743 N N . LYS A 1 339 ? 14.375 38.469 19.812 1 57.78 339 LYS A N 1
ATOM 2744 C CA . LYS A 1 339 ? 13.984 39.875 19.859 1 57.78 339 LYS A CA 1
ATOM 2745 C C . LYS A 1 339 ? 14.789 40.625 20.891 1 57.78 339 LYS A C 1
ATOM 2747 O O . LYS A 1 339 ? 15.156 41.781 20.688 1 57.78 339 LYS A O 1
ATOM 2752 N N . THR A 1 340 ? 15.148 39.812 21.938 1 51.78 340 THR A N 1
ATOM 2753 C CA . THR A 1 340 ? 15.93 40.5 22.984 1 51.78 340 THR A CA 1
ATOM 2754 C C . THR A 1 340 ? 17.375 40.656 22.547 1 51.78 340 THR A C 1
ATOM 2756 O O . THR A 1 340 ? 18 41.688 22.859 1 51.78 340 THR A O 1
ATOM 2759 N N . ASN A 1 341 ? 17.875 39.656 21.781 1 49.38 341 ASN A N 1
ATOM 2760 C CA . ASN A 1 341 ? 19.266 39.781 21.375 1 49.38 341 ASN A CA 1
ATOM 2761 C C . ASN A 1 341 ? 19.453 40.719 20.188 1 49.38 341 ASN A C 1
ATOM 2763 O O . ASN A 1 341 ? 20.562 41.156 19.922 1 49.38 341 ASN A O 1
ATOM 2767 N N . SER A 1 342 ? 18.469 40.844 19.391 1 43.88 342 SER A N 1
ATOM 2768 C CA . SER A 1 342 ? 18.594 41.75 18.281 1 43.88 342 SER A CA 1
ATOM 2769 C C . SER A 1 342 ? 18.469 43.219 18.75 1 43.88 342 SER A C 1
ATOM 2771 O O . SER A 1 342 ? 18.453 44.125 17.938 1 43.88 342 SER A O 1
ATOM 2773 N N . ARG A 1 343 ? 18.156 43.562 19.969 1 38.75 343 ARG A N 1
ATOM 2774 C CA . ARG A 1 343 ? 18.266 44.938 20.453 1 38.75 343 ARG A CA 1
ATOM 2775 C C . ARG A 1 343 ? 19.719 45.344 20.578 1 38.75 343 ARG A C 1
ATOM 2777 O O . ARG A 1 343 ? 20.453 44.875 21.438 1 38.75 343 ARG A O 1
ATOM 2784 N N . SER A 1 344 ? 20.469 45.594 19.438 1 37.41 344 SER A N 1
ATOM 2785 C CA . SER A 1 344 ? 21.766 46.25 19.375 1 37.41 344 SER A CA 1
ATOM 2786 C C . SER A 1 344 ? 21.844 47.375 20.391 1 37.41 344 SER A C 1
ATOM 2788 O O . SER A 1 344 ? 20.859 48.062 20.641 1 37.41 344 SER A O 1
ATOM 2790 N N . PRO A 1 345 ? 22.922 47.438 21.188 1 37.12 345 PRO A N 1
ATOM 2791 C CA . PRO A 1 345 ? 23.156 48.594 22.031 1 37.12 345 PRO A CA 1
ATOM 2792 C C . PRO A 1 345 ? 23.031 49.906 21.25 1 37.12 345 PRO A C 1
ATOM 2794 O O . PRO A 1 345 ? 23.297 49.969 20.047 1 37.12 345 PRO A O 1
ATOM 2797 N N . LYS A 1 346 ? 22.297 50.844 21.719 1 35.66 346 LYS A N 1
ATOM 2798 C CA . LYS A 1 346 ? 22.141 52.219 21.25 1 35.66 346 LYS A CA 1
ATOM 2799 C C . LYS A 1 346 ? 23.5 52.812 20.906 1 35.66 346 LYS A C 1
ATOM 2801 O O . LYS A 1 346 ? 24.328 53.031 21.797 1 35.66 346 LYS A O 1
ATOM 2806 N N . VAL A 1 347 ? 24.172 52.469 19.859 1 32.09 347 VAL A N 1
ATOM 2807 C CA . VAL A 1 347 ? 25.25 53.344 19.438 1 32.09 347 VAL A CA 1
ATOM 2808 C C . VAL A 1 347 ? 24.75 54.781 19.422 1 32.09 347 VAL A C 1
ATOM 2810 O O . VAL A 1 347 ? 23.641 55.062 18.953 1 32.09 347 VAL A O 1
ATOM 2813 N N . SER A 1 348 ? 25.297 55.656 20.297 1 29.83 348 SER A N 1
ATOM 2814 C CA . SER A 1 348 ? 25.203 57.094 20.375 1 29.83 348 SER A CA 1
ATOM 2815 C C . SER A 1 348 ? 25.344 57.75 19 1 29.83 348 SER A C 1
ATOM 2817 O O . SER A 1 348 ? 26.375 57.594 18.344 1 29.83 348 SER A O 1
ATOM 2819 N N . ARG A 1 349 ? 24.297 57.625 18.234 1 29.92 349 ARG A N 1
ATOM 2820 C CA . ARG A 1 349 ? 24.297 58.344 16.969 1 29.92 349 ARG A CA 1
ATOM 2821 C C . ARG A 1 349 ? 24.812 59.781 17.156 1 29.92 349 ARG A C 1
ATOM 2823 O O . ARG A 1 349 ? 24.234 60.562 17.906 1 29.92 349 ARG A O 1
ATOM 2830 N N . ASP A 1 350 ? 26.109 59.969 17.141 1 27.02 350 ASP A N 1
ATOM 2831 C CA . ASP A 1 350 ? 26.531 61.344 16.906 1 27.02 350 ASP A CA 1
ATOM 2832 C C . ASP A 1 350 ? 25.766 61.969 15.742 1 27.02 350 ASP A C 1
ATOM 2834 O O . ASP A 1 350 ? 25.703 61.406 14.648 1 27.02 350 ASP A O 1
ATOM 2838 N N . ILE A 1 351 ? 24.734 62.688 16.062 1 26.16 351 ILE A N 1
ATOM 2839 C CA . ILE A 1 351 ? 23.812 63.5 15.266 1 26.16 351 ILE A CA 1
ATOM 2840 C C . ILE A 1 351 ? 24.594 64.25 14.211 1 26.16 351 ILE A C 1
ATOM 2842 O O . ILE A 1 351 ? 25.281 65.25 14.531 1 26.16 351 ILE A O 1
ATOM 2846 N N . GLN A 1 352 ? 25.422 63.562 13.375 1 24.88 352 GLN A N 1
ATOM 2847 C CA . GLN A 1 352 ? 25.922 64.562 12.414 1 24.88 352 GLN A CA 1
ATOM 2848 C C . GLN A 1 352 ? 24.766 65.25 11.734 1 24.88 352 GLN A C 1
ATOM 2850 O O . GLN A 1 352 ? 23.766 64.625 11.367 1 24.88 352 GLN A O 1
ATOM 2855 N N . GLN A 1 353 ? 24.734 66.625 11.82 1 22.42 353 GLN A N 1
ATOM 2856 C CA . GLN A 1 353 ? 23.812 67.688 11.484 1 22.42 353 GLN A CA 1
ATOM 2857 C C . GLN A 1 353 ? 23.469 67.688 9.992 1 22.42 353 GLN A C 1
ATOM 2859 O O . GLN A 1 353 ? 24.359 67.625 9.148 1 22.42 353 GLN A O 1
ATOM 2864 N N . PRO A 1 354 ? 22.344 67.062 9.578 1 25.16 354 PRO A N 1
ATOM 2865 C CA . PRO A 1 354 ? 22.016 67.062 8.148 1 25.16 354 PRO A CA 1
ATOM 2866 C C . PRO A 1 354 ? 22.141 68.375 7.473 1 25.16 354 PRO A C 1
ATOM 2868 O O . PRO A 1 354 ? 21.953 69.438 8.117 1 25.16 354 PRO A O 1
ATOM 2871 N N . LEU A 1 355 ? 23.188 68.625 6.672 1 22.91 355 LEU A N 1
ATOM 2872 C CA . LEU A 1 355 ? 23.078 69.875 5.926 1 22.91 355 LEU A CA 1
ATOM 2873 C C . LEU A 1 355 ? 21.719 69.938 5.23 1 22.91 355 LEU A C 1
ATOM 2875 O O . LEU A 1 355 ? 21.328 69.062 4.496 1 22.91 355 LEU A O 1
ATOM 2879 N N . VAL A 1 356 ? 20.719 70.625 5.785 1 23.09 356 VAL A N 1
ATOM 2880 C CA . VAL A 1 356 ? 19.312 71 5.57 1 23.09 356 VAL A CA 1
ATOM 2881 C C . VAL A 1 356 ? 19.141 71.625 4.191 1 23.09 356 VAL A C 1
ATOM 2883 O O . VAL A 1 356 ? 18.031 72 3.814 1 23.09 356 VAL A O 1
ATOM 2886 N N . MET A 1 357 ? 19.891 71.062 3.025 1 22.73 357 MET A N 1
ATOM 2887 C CA . MET A 1 357 ? 19.609 72.125 2.057 1 22.73 357 MET A CA 1
ATOM 2888 C C . MET A 1 357 ? 18.109 72.25 1.828 1 22.73 357 MET A C 1
ATOM 2890 O O . MET A 1 357 ? 17.406 71.25 1.621 1 22.73 357 MET A O 1
ATOM 2894 N N . ALA A 1 358 ? 17.453 73.375 2.141 1 20.56 358 ALA A N 1
ATOM 2895 C CA . ALA A 1 358 ? 16.125 73.938 2.26 1 20.56 358 ALA A CA 1
ATOM 2896 C C . ALA A 1 358 ? 15.43 74 0.901 1 20.56 358 ALA A C 1
ATOM 2898 O O . ALA A 1 358 ? 14.281 74.438 0.8 1 20.56 358 ALA A O 1
ATOM 2899 N N . VAL A 1 359 ? 15.867 73.188 -0.185 1 22.59 359 VAL A N 1
ATOM 2900 C CA . VAL A 1 359 ? 15.328 74.062 -1.254 1 22.59 359 VAL A CA 1
ATOM 2901 C C . VAL A 1 359 ? 13.805 74.062 -1.168 1 22.59 359 VAL A C 1
ATOM 2903 O O . VAL A 1 359 ? 13.188 73.188 -0.593 1 22.59 359 VAL A O 1
ATOM 2906 N N . ASP A 1 360 ? 13.133 75 -2.008 1 19.69 360 ASP A N 1
ATOM 2907 C CA . ASP A 1 360 ? 11.977 75.875 -2.143 1 19.69 360 ASP A CA 1
ATOM 2908 C C . ASP A 1 360 ? 10.727 75.062 -2.525 1 19.69 360 ASP A C 1
ATOM 2910 O O . ASP A 1 360 ? 10.82 74.062 -3.172 1 19.69 360 ASP A O 1
ATOM 2914 N N . PRO A 1 361 ? 9.453 75.5 -2.152 1 20.34 361 PRO A N 1
ATOM 2915 C CA . PRO A 1 361 ? 8.094 75.125 -1.782 1 20.34 361 PRO A CA 1
ATOM 2916 C C . PRO A 1 361 ? 7.227 74.812 -2.994 1 20.34 361 PRO A C 1
ATOM 2918 O O . PRO A 1 361 ? 6.086 74.375 -2.838 1 20.34 361 PRO A O 1
ATOM 2921 N N . PRO A 1 362 ? 7.66 74.312 -4.285 1 22.61 362 PRO A N 1
ATOM 2922 C CA . PRO A 1 362 ? 6.719 74.938 -5.199 1 22.61 362 PRO A CA 1
ATOM 2923 C C . PRO A 1 362 ? 5.27 74.562 -4.957 1 22.61 362 PRO A C 1
ATOM 2925 O O . PRO A 1 362 ? 5.023 73.5 -4.355 1 22.61 362 PRO A O 1
ATOM 2928 N N . PRO A 1 363 ? 4.242 75.188 -5.719 1 20.28 363 PRO A N 1
ATOM 2929 C CA . PRO A 1 363 ? 2.828 75.562 -5.543 1 20.28 363 PRO A CA 1
ATOM 2930 C C . PRO A 1 363 ? 1.9 74.375 -5.797 1 20.28 363 PRO A C 1
ATOM 2932 O O . PRO A 1 363 ? 2.262 73.438 -6.527 1 20.28 363 PRO A O 1
ATOM 2935 N N . GLN A 1 364 ? 0.782 74.188 -5.012 1 18.66 364 GLN A N 1
ATOM 2936 C CA . GLN A 1 364 ? -0.25 73.312 -4.496 1 18.66 364 GLN A CA 1
ATOM 2937 C C . GLN A 1 364 ? -1.321 73.062 -5.551 1 18.66 364 GLN A C 1
ATOM 2939 O O . GLN A 1 364 ? -2.266 73.812 -5.695 1 18.66 364 GLN A O 1
ATOM 2944 N N . ALA A 1 365 ? -0.966 72.688 -6.867 1 21.81 365 ALA A N 1
ATOM 2945 C CA . ALA A 1 365 ? -2.135 72.75 -7.742 1 21.81 365 ALA A CA 1
ATOM 2946 C C . ALA A 1 365 ? -3.225 71.812 -7.266 1 21.81 365 ALA A C 1
ATOM 2948 O O . ALA A 1 365 ? -2.93 70.688 -6.773 1 21.81 365 ALA A O 1
ATOM 2949 N N . ALA A 1 366 ? -4.527 72.25 -7.312 1 20.12 366 ALA A N 1
ATOM 2950 C CA . ALA A 1 366 ? -5.863 72.062 -6.758 1 20.12 366 ALA A CA 1
ATOM 2951 C C . ALA A 1 366 ? -6.555 70.812 -7.387 1 20.12 366 ALA A C 1
ATOM 2953 O O . ALA A 1 366 ? -7.719 70.938 -7.793 1 20.12 366 ALA A O 1
ATOM 2954 N N . LEU A 1 367 ? -5.91 69.688 -7.578 1 19.3 367 LEU A N 1
ATOM 2955 C CA . LEU A 1 367 ? -6.703 68.875 -8.508 1 19.3 367 LEU A CA 1
ATOM 2956 C C . LEU A 1 367 ? -8.023 68.5 -7.867 1 19.3 367 LEU A C 1
ATOM 2958 O O . LEU A 1 367 ? -8.086 68.25 -6.652 1 19.3 367 LEU A O 1
ATOM 2962 N N . PRO A 1 368 ? -9.141 68.438 -8.648 1 19.66 368 PRO A N 1
ATOM 2963 C CA . PRO A 1 368 ? -10.578 68.375 -8.367 1 19.66 368 PRO A CA 1
ATOM 2964 C C . PRO A 1 368 ? -11.023 67.062 -7.754 1 19.66 368 PRO A C 1
ATOM 2966 O O . PRO A 1 368 ? -10.336 66 -7.906 1 19.66 368 PRO A O 1
ATOM 2969 N N . ALA A 1 369 ? -12.156 67.062 -6.898 1 19.45 369 ALA A N 1
ATOM 2970 C CA . ALA A 1 369 ? -12.805 66.312 -5.809 1 19.45 369 ALA A CA 1
ATOM 2971 C C . ALA A 1 369 ? -13.57 65.125 -6.332 1 19.45 369 ALA A C 1
ATOM 2973 O O . ALA A 1 369 ? -14.547 65.25 -7.07 1 19.45 369 ALA A O 1
ATOM 2974 N N . PRO A 1 370 ? -12.898 64.062 -6.805 1 19.25 370 PRO A N 1
ATOM 2975 C CA . PRO A 1 370 ? -13.773 63.094 -7.445 1 19.25 370 PRO A CA 1
ATOM 2976 C C . PRO A 1 370 ? -14.883 62.594 -6.52 1 19.25 370 PRO A C 1
ATOM 2978 O O . PRO A 1 370 ? -14.734 62.625 -5.297 1 19.25 370 PRO A O 1
ATOM 2981 N N . GLN A 1 371 ? -16.078 62.312 -7.082 1 18.52 371 GLN A N 1
ATOM 2982 C CA . GLN A 1 371 ? -17.469 62.062 -6.684 1 18.52 371 GLN A CA 1
ATOM 2983 C C . GLN A 1 371 ? -17.609 60.812 -5.852 1 18.52 371 GLN A C 1
ATOM 2985 O O . GLN A 1 371 ? -16.766 59.906 -5.949 1 18.52 371 GLN A O 1
ATOM 2990 N N . GLN A 1 372 ? -18.75 60.656 -5.004 1 18.09 372 GLN A N 1
ATOM 2991 C CA . GLN A 1 372 ? -19.328 60.156 -3.762 1 18.09 372 GLN A CA 1
ATOM 2992 C C . GLN A 1 372 ? -19.797 58.688 -3.924 1 18.09 372 GLN A C 1
ATOM 2994 O O . GLN A 1 372 ? -20.719 58.438 -4.691 1 18.09 372 GLN A O 1
ATOM 2999 N N . GLY A 1 373 ? -18.953 57.719 -4.164 1 18.53 373 GLY A N 1
ATOM 3000 C CA . GLY A 1 373 ? -19.438 56.344 -4.402 1 18.53 373 GLY A CA 1
ATOM 3001 C C . GLY A 1 373 ? -20.328 55.844 -3.287 1 18.53 373 GLY A C 1
ATOM 3002 O O . GLY A 1 373 ? -20.125 56.188 -2.119 1 18.53 373 GLY A O 1
ATOM 3003 N N . ASN A 1 374 ? -21.594 55.344 -3.553 1 18.86 374 ASN A N 1
ATOM 3004 C CA . ASN A 1 374 ? -22.797 54.938 -2.82 1 18.86 374 ASN A CA 1
ATOM 3005 C C . ASN A 1 374 ? -22.516 53.688 -1.965 1 18.86 374 ASN A C 1
ATOM 3007 O O . ASN A 1 374 ? -21.797 52.781 -2.389 1 18.86 374 ASN A O 1
ATOM 3011 N N . SER A 1 375 ? -22.75 53.719 -0.605 1 18.59 375 SER A N 1
ATOM 3012 C CA . SER A 1 375 ? -22.562 52.969 0.637 1 18.59 375 SER A CA 1
ATOM 3013 C C . SER A 1 375 ? -23.422 51.719 0.672 1 18.59 375 SER A C 1
ATOM 3015 O O . SER A 1 375 ? -24.562 51.75 1.116 1 18.59 375 SER A O 1
ATOM 3017 N N . GLU A 1 376 ? -23.312 50.75 -0.272 1 19.22 376 GLU A N 1
ATOM 3018 C CA . GLU A 1 376 ? -24.328 49.688 -0.21 1 19.22 376 GLU A CA 1
ATOM 3019 C C . GLU A 1 376 ? -24.344 49.031 1.162 1 19.22 376 GLU A C 1
ATOM 3021 O O . GLU A 1 376 ? -23.297 48.719 1.714 1 19.22 376 GLU A O 1
ATOM 3026 N N . GLN A 1 377 ? -25.5 49.062 1.886 1 18.3 377 GLN A N 1
ATOM 3027 C CA . GLN A 1 377 ? -26 48.781 3.23 1 18.3 377 GLN A CA 1
ATOM 3028 C C . GLN A 1 377 ? -25.906 47.281 3.562 1 18.3 377 GLN A C 1
ATOM 3030 O O . GLN A 1 377 ? -26.344 46.438 2.775 1 18.3 377 GLN A O 1
ATOM 3035 N N . PHE A 1 378 ? -24.906 46.812 4.375 1 19.86 378 PHE A N 1
ATOM 3036 C CA . PHE A 1 378 ? -24.594 45.5 4.941 1 19.86 378 PHE A CA 1
ATOM 3037 C C . PHE A 1 378 ? -25.781 44.969 5.734 1 19.86 378 PHE A C 1
ATOM 3039 O O . PHE A 1 378 ? -26.406 45.688 6.5 1 19.86 378 PHE A O 1
ATOM 3046 N N . SER A 1 379 ? -26.516 44.031 5.18 1 20.69 379 SER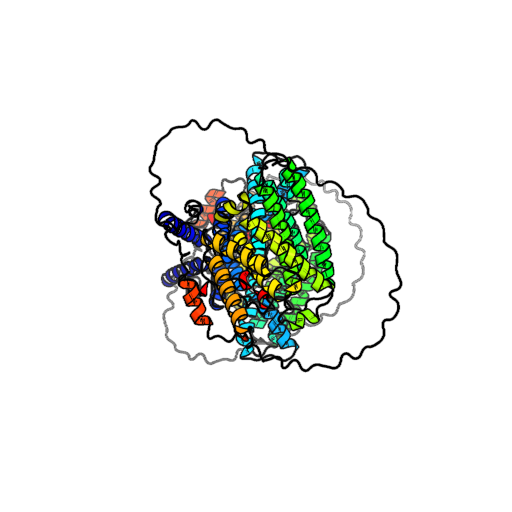 A N 1
ATOM 3047 C CA . SER A 1 379 ? -27.75 43.469 5.699 1 20.69 379 SER A CA 1
ATOM 3048 C C . SER A 1 379 ? -27.609 43.094 7.172 1 20.69 379 SER A C 1
ATOM 3050 O O . SER A 1 379 ? -26.547 42.656 7.613 1 20.69 379 SER A O 1
ATOM 3052 N N . PRO A 1 380 ? -28.547 43.5 8.094 1 18.42 380 PRO A N 1
ATOM 3053 C CA . PRO A 1 380 ? -28.672 43.531 9.555 1 18.42 380 PRO A CA 1
ATOM 3054 C C . PRO A 1 380 ? -28.531 42.156 10.203 1 18.42 380 PRO A C 1
ATOM 3056 O O . PRO A 1 380 ? -28.781 41.156 9.547 1 18.42 380 PRO A O 1
ATOM 3059 N N . LEU A 1 381 ? -27.703 42 11.242 1 20.12 381 LEU A N 1
ATOM 3060 C CA . LEU A 1 381 ? -27.328 41 12.227 1 20.12 381 LEU A CA 1
ATOM 3061 C C . LEU A 1 381 ? -28.547 40.438 12.906 1 20.12 381 LEU A C 1
ATOM 3063 O O . LEU A 1 381 ? -29.422 41.156 13.375 1 20.12 381 LEU A O 1
ATOM 3067 N N . TYR A 1 382 ? -29.078 39.312 12.422 1 19.62 382 TYR A N 1
ATOM 3068 C CA . TYR A 1 382 ? -30.297 38.656 12.914 1 19.62 382 TYR A CA 1
ATOM 3069 C C . TYR A 1 382 ? -30.297 38.562 14.438 1 19.62 382 TYR A C 1
ATOM 3071 O O . TYR A 1 382 ? -29.281 38.219 15.039 1 19.62 382 TYR A O 1
ATOM 3079 N N . GLU A 1 383 ? -31.078 39.406 15.172 1 19.69 383 GLU A N 1
ATOM 3080 C CA . GLU A 1 383 ? -31.312 39.594 16.594 1 19.69 383 GLU A CA 1
ATOM 3081 C C . GLU A 1 383 ? -31.812 38.312 17.25 1 19.69 383 GLU A C 1
ATOM 3083 O O . GLU A 1 383 ? -32.844 37.781 16.859 1 19.69 383 GLU A O 1
ATOM 3088 N N . MET A 1 384 ? -30.938 37.375 17.609 1 19.75 384 MET A N 1
ATOM 3089 C CA . MET A 1 384 ? -31.344 36.156 18.328 1 19.75 384 MET A CA 1
ATOM 3090 C C . MET A 1 384 ? -32.125 36.531 19.594 1 19.75 384 MET A C 1
ATOM 3092 O O . MET A 1 384 ? -31.656 37.312 20.422 1 19.75 384 MET A O 1
ATOM 3096 N N . SER A 1 385 ? -33.438 36.625 19.516 1 19.39 385 SER A N 1
ATOM 3097 C CA . SER A 1 385 ? -34.375 36.875 20.609 1 19.39 385 SER A CA 1
ATOM 3098 C C . SER A 1 385 ? -34.094 35.938 21.781 1 19.39 385 SER A C 1
ATOM 3100 O O . SER A 1 385 ? -33.938 34.719 21.594 1 19.39 385 SER A O 1
ATOM 3102 N N . SER A 1 386 ? -33.562 36.438 22.938 1 20.56 386 SER A N 1
ATOM 3103 C CA . SER A 1 386 ? -33.188 35.938 24.25 1 20.56 386 SER A CA 1
ATOM 3104 C C . SER A 1 386 ? -34.375 35.375 25 1 20.56 386 SER A C 1
ATOM 3106 O O . SER A 1 386 ? -35.062 36.094 25.719 1 20.56 386 SER A O 1
ATOM 3108 N N . SER A 1 387 ? -35.188 34.469 24.453 1 19.98 387 SER A N 1
ATOM 3109 C CA . SER A 1 387 ? -36.344 34.156 25.297 1 19.98 387 SER A CA 1
ATOM 3110 C C . SER A 1 387 ? -35.906 33.781 26.703 1 19.98 387 SER A C 1
ATOM 3112 O O . SER A 1 387 ? -34.906 33.094 26.906 1 19.98 387 SER A O 1
ATOM 3114 N N . SER A 1 388 ? -36.469 34.438 27.781 1 20.05 388 SER A N 1
ATOM 3115 C CA . SER A 1 388 ? -36.375 34.688 29.203 1 20.05 388 SER A CA 1
ATOM 3116 C C . SER A 1 388 ? -36.625 33.406 30 1 20.05 388 SER A C 1
ATOM 3118 O O . SER A 1 388 ? -36.844 33.438 31.219 1 20.05 388 SER A O 1
ATOM 3120 N N . TYR A 1 389 ? -36.188 32.188 29.688 1 20.59 389 TYR A N 1
ATOM 3121 C CA . TYR A 1 389 ? -36.781 31.219 30.594 1 20.59 389 TYR A CA 1
ATOM 3122 C C . TYR A 1 389 ? -36.469 31.578 32.062 1 20.59 389 TYR A C 1
ATOM 3124 O O . TYR A 1 389 ? -35.375 32.094 32.344 1 20.59 389 TYR A O 1
ATOM 3132 N N . PRO A 1 390 ? -37.438 31.75 32.906 1 20.27 390 PRO A N 1
ATOM 3133 C CA . PRO A 1 390 ? -37.5 32.219 34.312 1 20.27 390 PRO A CA 1
ATOM 3134 C C . PRO A 1 390 ? -36.594 31.438 35.219 1 20.27 390 PRO A C 1
ATOM 3136 O O . PRO A 1 390 ? -36.562 30.203 35.188 1 20.27 390 PRO A O 1
ATOM 3139 N N . MET A 1 391 ? -35.344 31.969 35.469 1 19.61 391 MET A N 1
ATOM 3140 C CA . MET A 1 391 ? -34.375 31.469 36.438 1 19.61 391 MET A CA 1
ATOM 3141 C C . MET A 1 391 ? -34.969 31.438 37.844 1 19.61 391 MET A C 1
ATOM 3143 O O . MET A 1 391 ? -35.438 32.469 38.344 1 19.61 391 MET A O 1
ATOM 3147 N N . GLN A 1 392 ? -35.812 30.438 38.156 1 20.05 392 GLN A N 1
ATOM 3148 C CA . GLN A 1 392 ? -36.219 30.391 39.562 1 20.05 392 GLN A CA 1
ATOM 3149 C C . GLN A 1 392 ? -35 30.656 40.469 1 20.05 392 GLN A C 1
ATOM 3151 O O . GLN A 1 392 ? -33.906 30.219 40.156 1 20.05 392 GLN A O 1
ATOM 3156 N N . ASP A 1 393 ? -35.125 31.562 41.5 1 19.14 393 ASP A N 1
ATOM 3157 C CA . ASP A 1 393 ? -34.406 32.406 42.438 1 19.14 393 ASP A CA 1
ATOM 3158 C C . ASP A 1 393 ? -33.625 31.562 43.438 1 19.14 393 ASP A C 1
ATOM 3160 O O . ASP A 1 393 ? -33.062 32.094 44.406 1 19.14 393 ASP A O 1
ATOM 3164 N N . SER A 1 394 ? -33.5 30.188 43.375 1 21.77 394 SER A N 1
ATOM 3165 C CA . SER A 1 394 ? -33.188 29.781 44.75 1 21.77 394 SER A CA 1
ATOM 3166 C C . SER A 1 394 ? -31.938 30.5 45.281 1 21.77 394 SER A C 1
ATOM 3168 O O . SER A 1 394 ? -30.953 30.672 44.531 1 21.77 394 SER A O 1
ATOM 3170 N N . GLN A 1 395 ? -32 31.297 46.375 1 19.16 395 GLN A N 1
ATOM 3171 C CA . GLN A 1 395 ? -31.25 32.281 47.156 1 19.16 395 GLN A CA 1
ATOM 3172 C C . GLN A 1 395 ? -29.953 31.656 47.688 1 19.16 395 GLN A C 1
ATOM 3174 O O . GLN A 1 395 ? -29.172 32.344 48.344 1 19.16 395 GLN A O 1
ATOM 3179 N N . ASN A 1 396 ? -29.672 30.391 47.562 1 21.91 396 ASN A N 1
ATOM 3180 C CA . ASN A 1 396 ? -28.781 30.062 48.656 1 21.91 396 ASN A CA 1
ATOM 3181 C C . ASN A 1 396 ? -27.516 30.922 48.625 1 21.91 396 ASN A C 1
ATOM 3183 O O . ASN A 1 396 ? -27 31.234 47.562 1 21.91 396 ASN A O 1
ATOM 3187 N N . HIS A 1 397 ? -27.25 31.688 49.625 1 21 397 HIS A N 1
ATOM 3188 C CA . HIS A 1 397 ? -26.266 32.688 50.031 1 21 397 HIS A CA 1
ATOM 3189 C C . HIS A 1 397 ? -24.844 32.125 49.906 1 21 397 HIS A C 1
ATOM 3191 O O . HIS A 1 397 ? -23.891 32.75 50.344 1 21 397 HIS A O 1
ATOM 3197 N N . VAL A 1 398 ? -24.547 31.094 49.25 1 22.44 398 VAL A N 1
ATOM 3198 C CA . VAL A 1 398 ? -23.25 30.594 49.688 1 22.44 398 VAL A CA 1
ATOM 3199 C C . VAL A 1 398 ? -22.188 31.688 49.469 1 22.44 398 VAL A C 1
ATOM 3201 O O . VAL A 1 398 ? -22.234 32.406 48.469 1 22.44 398 VAL A O 1
ATOM 3204 N N . ILE A 1 399 ? -21.547 32.125 50.5 1 22.41 399 ILE A N 1
ATOM 3205 C CA . ILE A 1 399 ? -20.422 33 50.75 1 22.41 399 ILE A CA 1
ATOM 3206 C C . ILE A 1 399 ? -19.281 32.719 49.781 1 22.41 399 ILE A C 1
ATOM 3208 O O . ILE A 1 399 ? -18.828 31.578 49.656 1 22.41 399 ILE A O 1
ATOM 3212 N N . HIS A 1 400 ? -19.25 33.5 48.656 1 21.06 400 HIS A N 1
ATOM 3213 C CA . HIS A 1 400 ? -18.25 33.406 47.594 1 21.06 400 HIS A CA 1
ATOM 3214 C C . HIS A 1 400 ? -16.844 33.656 48.156 1 21.06 400 HIS A C 1
ATOM 3216 O O . HIS A 1 400 ? -16.453 34.781 48.406 1 21.06 400 HIS A O 1
ATOM 3222 N N . ALA A 1 401 ? -16.375 32.812 49.156 1 24.09 401 ALA A N 1
ATOM 3223 C CA . ALA A 1 401 ? -15.023 33.156 49.562 1 24.09 401 ALA A CA 1
ATOM 3224 C C . ALA A 1 401 ? -14.117 33.375 48.344 1 24.09 401 ALA A C 1
ATOM 3226 O O . ALA A 1 401 ? -14.266 32.656 47.344 1 24.09 401 ALA A O 1
ATOM 3227 N N . MET A 1 402 ? -13.617 34.562 48.219 1 23.06 402 MET A N 1
ATOM 3228 C CA . MET A 1 402 ? -12.734 35.094 47.188 1 23.06 402 MET A CA 1
ATOM 3229 C C . MET A 1 402 ? -11.547 34.156 46.938 1 23.06 402 MET A C 1
ATOM 3231 O O . MET A 1 402 ? -10.719 33.969 47.844 1 23.06 402 MET A O 1
ATOM 3235 N N . PRO A 1 403 ? -11.797 32.875 46.469 1 25.52 403 PRO A N 1
ATOM 3236 C CA . PRO A 1 403 ? -10.508 32.188 46.562 1 25.52 403 PRO A CA 1
ATOM 3237 C C . PRO A 1 403 ? -9.359 33 45.969 1 25.52 403 PRO A C 1
ATOM 3239 O O . PRO A 1 403 ? -9.586 33.875 45.125 1 25.52 403 PRO A O 1
ATOM 3242 N N . GLN A 1 404 ? -8.281 33.156 46.719 1 25.33 404 GLN A N 1
ATOM 3243 C CA . GLN A 1 404 ? -7 33.75 46.375 1 25.33 404 GLN A CA 1
ATOM 3244 C C . GLN A 1 404 ? -6.574 33.375 44.938 1 25.33 404 GLN A C 1
ATOM 3246 O O . GLN A 1 404 ? -6.82 32.25 44.5 1 25.33 404 GLN A O 1
ATOM 3251 N N . GLN A 1 405 ? -6.469 34.344 44.125 1 25.02 405 GLN A N 1
ATOM 3252 C CA . GLN A 1 405 ? -5.988 34.406 42.75 1 25.02 405 GLN A CA 1
ATOM 3253 C C . GLN A 1 405 ? -4.742 33.531 42.562 1 25.02 405 GLN A C 1
ATOM 3255 O O . GLN A 1 405 ? -3.658 33.906 43 1 25.02 405 GLN A O 1
ATOM 3260 N N . HIS A 1 406 ? -4.852 32.219 42.969 1 25.89 406 HIS A N 1
ATOM 3261 C CA . HIS A 1 406 ? -3.625 31.484 42.625 1 25.89 406 HIS A CA 1
ATOM 3262 C C . HIS A 1 406 ? -3.143 31.844 41.219 1 25.89 406 HIS A C 1
ATOM 3264 O O . HIS A 1 406 ? -3.932 31.844 40.281 1 25.89 406 HIS A O 1
ATOM 3270 N N . SER A 1 407 ? -2.279 32.812 41.125 1 27.62 407 SER A N 1
ATOM 3271 C CA . SER A 1 407 ? -1.532 33.031 39.875 1 27.62 407 SER A CA 1
ATOM 3272 C C . SER A 1 407 ? -1.265 31.719 39.156 1 27.62 407 SER A C 1
ATOM 3274 O O . SER A 1 407 ? -0.536 30.859 39.656 1 27.62 407 SER A O 1
ATOM 3276 N N . ASN A 1 408 ? -2.258 31.141 38.656 1 28.19 408 ASN A N 1
ATOM 3277 C CA . ASN A 1 408 ? -2.189 29.922 37.844 1 28.19 408 ASN A CA 1
ATOM 3278 C C . ASN A 1 408 ? -1.054 30 36.812 1 28.19 408 ASN A C 1
ATOM 3280 O O . ASN A 1 408 ? -1.212 30.594 35.75 1 28.19 408 ASN A O 1
ATOM 3284 N N . ALA A 1 409 ? 0.174 30.281 37.219 1 31.92 409 ALA A N 1
ATOM 3285 C CA . ALA A 1 409 ? 1.348 30.047 36.375 1 31.92 409 ALA A CA 1
ATOM 3286 C C . ALA A 1 409 ? 1.164 28.812 35.5 1 31.92 409 ALA A C 1
ATOM 3288 O O . ALA A 1 409 ? 0.814 27.734 36 1 31.92 409 ALA A O 1
ATOM 3289 N N . HIS A 1 410 ? 0.824 29 34.375 1 35.66 410 HIS A N 1
ATOM 3290 C CA . HIS A 1 410 ? 0.773 27.969 33.344 1 35.66 410 HIS A CA 1
ATOM 3291 C C . HIS A 1 410 ? 1.885 26.938 33.531 1 35.66 410 HIS A C 1
ATOM 3293 O O . HIS A 1 410 ? 3.021 27.312 33.844 1 35.66 410 HIS A O 1
ATOM 3299 N N . PRO A 1 411 ? 1.684 25.828 34.156 1 37.59 411 PRO A N 1
ATOM 3300 C CA . PRO A 1 411 ? 2.762 24.859 34.375 1 37.59 411 PRO A CA 1
ATOM 3301 C C . PRO A 1 411 ? 3.83 24.906 33.281 1 37.59 411 PRO A C 1
ATOM 3303 O O . PRO A 1 411 ? 3.533 24.672 32.094 1 37.59 411 PRO A O 1
ATOM 3306 N N . SER A 1 412 ? 4.711 25.859 33.094 1 45.44 412 SER A N 1
ATOM 3307 C CA . SER A 1 412 ? 5.984 25.812 32.375 1 45.44 412 SER A CA 1
ATOM 3308 C C . SER A 1 412 ? 6.531 24.391 32.312 1 45.44 412 SER A C 1
ATOM 3310 O O . SER A 1 412 ? 6.73 23.75 33.344 1 45.44 412 SER A O 1
ATOM 3312 N N . PHE A 1 413 ? 5.996 23.625 31.25 1 56.41 413 PHE A N 1
ATOM 3313 C CA . PHE A 1 413 ? 6.414 22.234 31.125 1 56.41 413 PHE A CA 1
ATOM 3314 C C . PHE A 1 413 ? 7.906 22.078 31.391 1 56.41 413 PHE A C 1
ATOM 3316 O O . PHE A 1 413 ? 8.727 22.672 30.688 1 56.41 413 PHE A O 1
ATOM 3323 N N . VAL A 1 414 ? 8.281 21.828 32.594 1 62 414 VAL A N 1
ATOM 3324 C CA . VAL A 1 414 ? 9.609 21.406 33 1 62 414 VAL A CA 1
ATOM 3325 C C . VAL A 1 414 ? 10.289 20.625 31.875 1 62 414 VAL A C 1
ATOM 3327 O O . VAL A 1 414 ? 11.484 20.766 31.641 1 62 414 VAL A O 1
ATOM 3330 N N . GLU A 1 415 ? 9.445 20.062 31.188 1 75.5 415 GLU A N 1
ATOM 3331 C CA . GLU A 1 415 ? 10 19.25 30.109 1 75.5 415 GLU A CA 1
ATOM 3332 C C . GLU A 1 415 ? 10.508 20.125 28.969 1 75.5 415 GLU A C 1
ATOM 3334 O O . GLU A 1 415 ? 11.562 19.844 28.391 1 75.5 415 GLU A O 1
ATOM 3339 N N . ALA A 1 416 ? 9.734 21.219 28.734 1 76.56 416 ALA A N 1
ATOM 3340 C CA . ALA A 1 416 ? 10.156 22.125 27.672 1 76.56 416 ALA A CA 1
ATOM 3341 C C . ALA A 1 416 ? 11.492 22.797 28 1 76.56 416 ALA A C 1
ATOM 3343 O O . ALA A 1 416 ? 12.352 22.938 27.141 1 76.56 416 ALA A O 1
ATOM 3344 N N . GLU A 1 417 ? 11.602 23.078 29.234 1 77 417 GLU A N 1
ATOM 3345 C CA . GLU A 1 417 ? 12.844 23.703 29.672 1 77 417 GLU A CA 1
ATOM 3346 C C . GLU A 1 417 ? 14.023 22.75 29.562 1 77 417 GLU A C 1
ATOM 3348 O O . GLU A 1 417 ? 15.133 23.156 29.203 1 77 417 GLU A O 1
ATOM 3353 N N . GLN A 1 418 ? 13.75 21.578 29.828 1 78.75 418 GLN A N 1
ATOM 3354 C CA . GLN A 1 418 ? 14.805 20.578 29.75 1 78.75 418 GLN A CA 1
ATOM 3355 C C . GLN A 1 418 ? 15.25 20.344 28.312 1 78.75 418 GLN A C 1
ATOM 3357 O O . GLN A 1 418 ? 16.453 20.234 28.047 1 78.75 418 GLN A O 1
ATOM 3362 N N . ILE A 1 419 ? 14.289 20.297 27.484 1 80.25 419 ILE A N 1
ATOM 3363 C CA . ILE A 1 419 ? 14.617 20.094 26.078 1 80.25 419 ILE A CA 1
ATOM 3364 C C . ILE A 1 419 ? 15.352 21.312 25.531 1 80.25 419 ILE A C 1
ATOM 3366 O O . ILE A 1 419 ? 16.344 21.188 24.812 1 80.25 419 ILE A O 1
ATOM 3370 N N . TRP A 1 420 ? 14.922 22.422 26.031 1 78.94 420 TRP A N 1
ATOM 3371 C CA . TRP A 1 420 ? 15.516 23.672 25.562 1 78.94 420 TRP A CA 1
ATOM 3372 C C . TRP A 1 420 ? 16.969 23.797 26 1 78.94 420 TRP A C 1
ATOM 3374 O O . TRP A 1 420 ? 17.828 24.25 25.25 1 78.94 420 TRP A O 1
ATOM 3384 N N . ARG A 1 421 ? 17.281 23.422 27.141 1 77.5 421 ARG A N 1
ATOM 3385 C CA . ARG A 1 421 ? 18.641 23.484 27.688 1 77.5 421 ARG A CA 1
ATOM 3386 C C . ARG A 1 421 ? 19.594 22.625 26.875 1 77.5 421 ARG A C 1
ATOM 3388 O O . ARG A 1 421 ? 20.766 22.969 26.688 1 77.5 421 ARG A O 1
ATOM 3395 N N . GLY A 1 422 ? 19.078 21.609 26.344 1 77.94 422 GLY A N 1
ATOM 3396 C CA . GLY A 1 422 ? 19.906 20.734 25.531 1 77.94 422 GLY A CA 1
ATOM 3397 C C . GLY A 1 422 ? 20.188 21.297 24.156 1 77.94 422 GLY A C 1
ATOM 3398 O O . GLY A 1 422 ? 21.203 20.953 23.531 1 77.94 422 GLY A O 1
ATOM 3399 N N . LEU A 1 423 ? 19.281 22.203 23.781 1 77.94 423 LEU A N 1
ATOM 3400 C CA . LEU A 1 423 ? 19.406 22.719 22.422 1 77.94 423 LEU A CA 1
ATOM 3401 C C . LEU A 1 423 ? 20 24.125 22.422 1 77.94 423 LEU A C 1
ATOM 3403 O O . LEU A 1 423 ? 20.406 24.641 21.375 1 77.94 423 LEU A O 1
ATOM 3407 N N . GLU A 1 424 ? 20.125 24.672 23.562 1 75.12 424 GLU A N 1
ATOM 3408 C CA . GLU A 1 424 ? 20.562 26.062 23.688 1 75.12 424 GLU A CA 1
ATOM 3409 C C . GLU A 1 424 ? 22 26.219 23.203 1 75.12 424 GLU A C 1
ATOM 3411 O O . GLU A 1 424 ? 22.359 27.266 22.656 1 75.12 424 GLU A O 1
ATOM 3416 N N . GLN A 1 425 ? 22.688 25.078 23.297 1 73.94 425 GLN A N 1
ATOM 3417 C CA . GLN A 1 425 ? 24.109 25.156 22.953 1 73.94 425 GLN A CA 1
ATOM 3418 C C . GLN A 1 425 ? 24.312 24.875 21.469 1 73.94 425 GLN A C 1
ATOM 3420 O O . GLN A 1 425 ? 25.422 25.078 20.938 1 73.94 425 GLN A O 1
ATOM 3425 N N . THR A 1 426 ? 23.25 24.547 20.906 1 76.12 426 THR A N 1
ATOM 3426 C CA . THR A 1 426 ? 23.375 24.234 19.484 1 76.12 426 THR A CA 1
ATOM 3427 C C . THR A 1 426 ? 23.281 25.5 18.641 1 76.12 426 THR A C 1
ATOM 3429 O O . THR A 1 426 ? 22.453 26.359 18.906 1 76.12 426 THR A O 1
ATOM 3432 N N . SER A 1 427 ? 24.312 25.578 17.797 1 75.12 427 SER A N 1
ATOM 3433 C CA . SER A 1 427 ? 24.297 26.734 16.906 1 75.12 427 SER A CA 1
ATOM 3434 C C . SER A 1 427 ? 22.984 26.812 16.125 1 75.12 427 SER A C 1
ATOM 3436 O O . SER A 1 427 ? 22.359 25.781 15.859 1 75.12 427 SER A O 1
ATOM 3438 N N . VAL A 1 428 ? 22.531 27.984 15.875 1 73 428 VAL A N 1
ATOM 3439 C CA . VAL A 1 428 ? 21.266 28.25 15.203 1 73 428 VAL A CA 1
ATOM 3440 C C . VAL A 1 428 ? 21.219 27.516 13.867 1 73 428 VAL A C 1
ATOM 3442 O O . VAL A 1 428 ? 20.172 27.016 13.461 1 73 428 VAL A O 1
ATOM 3445 N N . GLU A 1 429 ? 22.391 27.312 13.242 1 72.06 429 GLU A N 1
ATOM 3446 C CA . GLU A 1 429 ? 22.453 26.688 11.922 1 72.06 429 GLU A CA 1
ATOM 3447 C C . GLU A 1 429 ? 22.281 25.172 12.016 1 72.06 429 GLU A C 1
ATOM 3449 O O . GLU A 1 429 ? 21.875 24.531 11.047 1 72.06 429 GLU A O 1
ATOM 3454 N N . GLN A 1 430 ? 22.391 24.719 13.203 1 75.69 430 GLN A N 1
ATOM 3455 C CA . GLN A 1 430 ? 22.375 23.281 13.367 1 75.69 430 GLN A CA 1
ATOM 3456 C C . GLN A 1 430 ? 21.078 22.797 14.016 1 75.69 430 GLN A C 1
ATOM 3458 O O . GLN A 1 430 ? 20.875 21.594 14.203 1 75.69 430 GLN A O 1
ATOM 3463 N N . LEU A 1 431 ? 20.312 23.828 14.219 1 82.25 431 LEU A N 1
ATOM 3464 C CA . LEU A 1 431 ? 19.047 23.469 14.875 1 82.25 431 LEU A CA 1
ATOM 3465 C C . LEU A 1 431 ? 18.109 22.766 13.898 1 82.25 431 LEU A C 1
ATOM 3467 O O . LEU A 1 431 ? 18.016 23.141 12.734 1 82.25 431 LEU A O 1
ATOM 3471 N N . PRO A 1 432 ? 17.438 21.719 14.367 1 85.81 432 PRO A N 1
ATOM 3472 C CA . PRO A 1 432 ? 16.469 21.047 13.516 1 85.81 432 PRO A CA 1
ATOM 3473 C C . PRO A 1 432 ? 15.336 21.969 13.062 1 85.81 432 PRO A C 1
ATOM 3475 O O . PRO A 1 432 ? 15.039 22.953 13.734 1 85.81 432 PRO A O 1
ATOM 3478 N N . VAL A 1 433 ? 14.727 21.641 12.031 1 87.06 433 VAL A N 1
ATOM 3479 C CA . VAL A 1 433 ? 13.719 22.469 11.375 1 87.06 433 VAL A CA 1
ATOM 3480 C C . VAL A 1 433 ? 12.539 22.672 12.32 1 87.06 433 VAL A C 1
ATOM 3482 O O . VAL A 1 433 ? 11.914 23.734 12.312 1 87.06 433 VAL A O 1
ATOM 3485 N N . TRP A 1 434 ? 12.227 21.688 13.125 1 88.56 434 TRP A N 1
ATOM 3486 C CA . TRP A 1 434 ? 11.008 21.75 13.922 1 88.56 434 TRP A CA 1
ATOM 3487 C C . TRP A 1 434 ? 11.117 22.844 14.984 1 88.56 434 TRP A C 1
ATOM 3489 O O . TRP A 1 434 ? 10.102 23.359 15.461 1 88.56 434 TRP A O 1
ATOM 3499 N N . ILE A 1 435 ? 12.359 23.234 15.32 1 85.62 435 ILE A N 1
ATOM 3500 C CA . ILE A 1 435 ? 12.5 24.281 16.344 1 85.62 435 ILE A CA 1
ATOM 3501 C C . ILE A 1 435 ? 13.078 25.547 15.711 1 85.62 435 ILE A C 1
ATOM 3503 O O . ILE A 1 435 ? 12.945 26.641 16.266 1 85.62 435 ILE A O 1
ATOM 3507 N N . SER A 1 436 ? 13.648 25.297 14.523 1 82.94 436 SER A N 1
ATOM 3508 C CA . SER A 1 436 ? 14.273 26.438 13.867 1 82.94 436 SER A CA 1
ATOM 3509 C C . SER A 1 436 ? 13.25 27.25 13.078 1 82.94 436 SER A C 1
ATOM 3511 O O . SER A 1 436 ? 12.359 26.688 12.445 1 82.94 436 SER A O 1
ATOM 3513 N N . ASP A 1 437 ? 13.094 28.531 13.273 1 79 437 ASP A N 1
ATOM 3514 C CA . ASP A 1 437 ? 12.195 29.391 12.5 1 79 437 ASP A CA 1
ATOM 3515 C C . ASP A 1 437 ? 12.945 30.109 11.383 1 79 437 ASP A C 1
ATOM 3517 O O . ASP A 1 437 ? 12.484 31.125 10.875 1 79 437 ASP A O 1
ATOM 3521 N N . GLN A 1 438 ? 14.102 29.469 10.977 1 82.12 438 GLN A N 1
ATOM 3522 C CA . GLN A 1 438 ? 14.953 30.156 10.008 1 82.12 438 GLN A CA 1
ATOM 3523 C C . GLN A 1 438 ? 14.539 29.828 8.578 1 82.12 438 GLN A C 1
ATOM 3525 O O . GLN A 1 438 ? 14.93 30.516 7.637 1 82.12 438 GLN A O 1
ATOM 3530 N N . SER A 1 439 ? 13.766 28.797 8.469 1 89.31 439 SER A N 1
ATOM 3531 C CA . SER A 1 439 ? 13.336 28.406 7.133 1 89.31 439 SER A CA 1
ATOM 3532 C C . SER A 1 439 ? 11.852 28.047 7.113 1 89.31 439 SER A C 1
ATOM 3534 O O . SER A 1 439 ? 11.227 27.906 8.172 1 89.31 439 SER A O 1
ATOM 3536 N N . LEU A 1 440 ? 11.328 28.031 5.965 1 92.62 440 LEU A N 1
ATOM 3537 C CA . LEU A 1 440 ? 9.93 27.641 5.824 1 92.62 440 LEU A CA 1
ATOM 3538 C C . LEU A 1 440 ? 9.797 26.141 5.598 1 92.62 440 LEU A C 1
ATOM 3540 O O . LEU A 1 440 ? 8.781 25.672 5.086 1 92.62 440 LEU A O 1
ATOM 3544 N N . GLY A 1 441 ? 10.844 25.375 5.949 1 89.25 441 GLY A N 1
ATOM 3545 C CA . GLY A 1 441 ? 10.766 23.922 5.945 1 89.25 441 GLY A CA 1
ATOM 3546 C C . GLY A 1 441 ? 11.82 23.266 5.074 1 89.25 441 GLY A C 1
ATOM 3547 O O . GLY A 1 441 ? 12.359 22.219 5.422 1 89.25 441 GLY A O 1
ATOM 3548 N N . GLY A 1 442 ? 12.094 23.812 3.857 1 88.62 442 GLY A N 1
ATOM 3549 C CA . GLY A 1 442 ? 13.141 23.297 2.988 1 88.62 442 GLY A CA 1
ATOM 3550 C C . GLY A 1 442 ? 12.938 21.844 2.59 1 88.62 442 GLY A C 1
ATOM 3551 O O . GLY A 1 442 ? 11.805 21.406 2.377 1 88.62 442 GLY A O 1
ATOM 3552 N N . GLN A 1 443 ? 13.992 21.141 2.506 1 86.25 443 GLN A N 1
ATOM 3553 C CA . GLN A 1 443 ? 13.977 19.75 2.086 1 86.25 443 GLN A CA 1
ATOM 3554 C C . GLN A 1 443 ? 13.391 18.844 3.176 1 86.25 443 GLN A C 1
ATOM 3556 O O . GLN A 1 443 ? 12.812 17.797 2.883 1 86.25 443 GLN A O 1
ATOM 3561 N N . THR A 1 444 ? 13.508 19.328 4.383 1 90.75 444 THR A N 1
ATOM 3562 C CA . THR A 1 444 ? 12.984 18.547 5.5 1 90.75 444 THR A CA 1
ATOM 3563 C C . THR A 1 444 ? 11.461 18.438 5.418 1 90.75 444 THR A C 1
ATOM 3565 O O . THR A 1 444 ? 10.891 17.391 5.703 1 90.75 444 THR A O 1
ATOM 3568 N N . PHE A 1 445 ? 10.867 19.578 5.078 1 92.12 445 PHE A N 1
ATOM 3569 C CA . PHE A 1 445 ? 9.422 19.562 4.906 1 92.12 445 PHE A CA 1
ATOM 3570 C C . PHE A 1 445 ? 9.023 18.625 3.768 1 92.12 445 PHE A C 1
ATOM 3572 O O . PHE A 1 445 ? 8.047 17.875 3.881 1 92.12 445 PHE A O 1
ATOM 3579 N N . SER A 1 446 ? 9.789 18.594 2.711 1 88.12 446 SER A N 1
ATOM 3580 C CA . SER A 1 446 ? 9.523 17.734 1.557 1 88.12 446 SER A CA 1
ATOM 3581 C C . SER A 1 446 ? 9.633 16.25 1.924 1 88.12 446 SER A C 1
ATOM 3583 O O . SER A 1 446 ? 8.883 15.43 1.409 1 88.12 446 SER A O 1
ATOM 3585 N N . GLN A 1 447 ? 10.445 16 2.828 1 88.06 447 GLN A N 1
ATOM 3586 C CA . GLN A 1 447 ? 10.734 14.609 3.16 1 88.06 447 GLN A CA 1
ATOM 3587 C C . GLN A 1 447 ? 9.828 14.109 4.281 1 88.06 447 GLN A C 1
ATOM 3589 O O . GLN A 1 447 ? 9.477 12.93 4.32 1 88.06 447 GLN A O 1
ATOM 3594 N N . HIS A 1 448 ? 9.422 15.039 5.184 1 92.12 448 HIS A N 1
ATOM 3595 C CA . HIS A 1 448 ? 8.766 14.57 6.402 1 92.12 448 HIS A CA 1
ATOM 3596 C C . HIS A 1 448 ? 7.367 15.148 6.539 1 92.12 448 HIS A C 1
ATOM 3598 O O . HIS A 1 448 ? 6.676 14.891 7.527 1 92.12 448 HIS A O 1
ATOM 3604 N N . GLY A 1 449 ? 6.965 15.906 5.625 1 93.88 449 GLY A N 1
ATOM 3605 C CA . GLY A 1 449 ? 5.641 16.5 5.695 1 93.88 449 GLY A CA 1
ATOM 3606 C C . GLY A 1 449 ? 5.457 17.406 6.898 1 93.88 449 GLY A C 1
ATOM 3607 O O . GLY A 1 449 ? 6.363 18.156 7.254 1 93.88 449 GLY A O 1
ATOM 3608 N N . MET A 1 450 ? 4.371 17.344 7.523 1 95.81 450 MET A N 1
ATOM 3609 C CA . MET A 1 450 ? 4.07 18.219 8.656 1 95.81 450 MET A CA 1
ATOM 3610 C C . MET A 1 450 ? 4.949 17.875 9.852 1 95.81 450 MET A C 1
ATOM 3612 O O . MET A 1 450 ? 5.25 18.75 10.672 1 95.81 450 MET A O 1
ATOM 3616 N N . ASP A 1 451 ? 5.344 16.641 9.898 1 93.38 451 ASP A N 1
ATOM 3617 C CA . ASP A 1 451 ? 6.176 16.188 11.008 1 93.38 451 ASP A CA 1
ATOM 3618 C C . ASP A 1 451 ? 7.504 16.938 11.039 1 93.38 451 ASP A C 1
ATOM 3620 O O . ASP A 1 451 ? 8.188 16.969 12.062 1 93.38 451 ASP A O 1
ATOM 3624 N N . ALA A 1 452 ? 7.84 17.531 9.953 1 93.69 452 ALA A N 1
ATOM 3625 C CA . ALA A 1 452 ? 9.047 18.359 9.898 1 93.69 452 ALA A CA 1
ATOM 3626 C C . ALA A 1 452 ? 8.977 19.516 10.891 1 93.69 452 ALA A C 1
ATOM 3628 O O . ALA A 1 452 ? 10.008 20.031 11.32 1 93.69 452 ALA A O 1
ATOM 3629 N N . PHE A 1 453 ? 7.793 19.875 11.25 1 94.31 453 PHE A N 1
ATOM 3630 C CA . PHE A 1 453 ? 7.578 21.078 12.062 1 94.31 453 PHE A CA 1
ATOM 3631 C C . PHE A 1 453 ? 7.18 20.688 13.484 1 94.31 453 PHE A C 1
ATOM 3633 O O . PHE A 1 453 ? 6.773 21.547 14.273 1 94.31 453 PHE A O 1
ATOM 3640 N N . ILE A 1 454 ? 7.219 19.453 13.781 1 93 454 ILE A N 1
ATOM 3641 C CA . ILE A 1 454 ? 6.77 18.969 15.07 1 93 454 ILE A CA 1
ATOM 3642 C C . ILE A 1 454 ? 7.91 18.219 15.766 1 93 454 ILE A C 1
ATOM 3644 O O . ILE A 1 454 ? 8.664 17.484 15.117 1 93 454 ILE A O 1
ATOM 3648 N N . ILE A 1 455 ? 7.996 18.359 17.016 1 90.25 455 ILE A N 1
ATOM 3649 C CA . ILE A 1 455 ? 9.055 17.719 17.797 1 90.25 455 ILE A CA 1
ATOM 3650 C C . ILE A 1 455 ? 9 16.203 17.609 1 90.25 455 ILE A C 1
ATOM 3652 O O . ILE A 1 455 ? 7.926 15.602 17.688 1 90.25 455 ILE A O 1
ATOM 3656 N N . PRO A 1 456 ? 10.133 15.594 17.297 1 85.44 456 PRO A N 1
ATOM 3657 C CA . PRO A 1 456 ? 10.156 14.141 17.125 1 85.44 456 PRO A CA 1
ATOM 3658 C C . PRO A 1 456 ? 9.82 13.391 18.422 1 85.44 456 PRO A C 1
ATOM 3660 O O . PRO A 1 456 ? 10.023 13.922 19.516 1 85.44 456 PRO A O 1
ATOM 3663 N N . THR A 1 457 ? 9.391 12.211 18.234 1 77.5 457 THR A N 1
ATOM 3664 C CA . THR A 1 457 ? 8.93 11.414 19.375 1 77.5 457 THR A CA 1
ATOM 3665 C C . THR A 1 457 ? 10.102 10.992 20.25 1 77.5 457 THR A C 1
ATOM 3667 O O . THR A 1 457 ? 9.914 10.617 21.406 1 77.5 457 THR A O 1
ATOM 3670 N N . GLU A 1 458 ? 11.297 11.055 19.688 1 74.12 458 GLU A N 1
ATOM 3671 C CA . GLU A 1 458 ? 12.477 10.672 20.453 1 74.12 458 GLU A CA 1
ATOM 3672 C C . GLU A 1 458 ? 12.688 11.586 21.656 1 74.12 458 GLU A C 1
ATOM 3674 O O . GLU A 1 458 ? 13.367 11.211 22.609 1 74.12 458 GLU A O 1
ATOM 3679 N N . TYR A 1 459 ? 12.164 12.781 21.578 1 74.06 459 TYR A N 1
ATOM 3680 C CA . TYR A 1 459 ? 12.328 13.734 22.672 1 74.06 459 TYR A CA 1
ATOM 3681 C C . TYR A 1 459 ? 11.289 13.492 23.766 1 74.06 459 TYR A C 1
ATOM 3683 O O . TYR A 1 459 ? 11.344 14.117 24.828 1 74.06 459 TYR A O 1
ATOM 3691 N N . LEU A 1 460 ? 10.359 12.555 23.406 1 71.06 460 LEU A N 1
ATOM 3692 C CA . LEU A 1 460 ? 9.328 12.211 24.375 1 71.06 460 LEU A CA 1
ATOM 3693 C C . LEU A 1 460 ? 9.711 10.945 25.141 1 71.06 460 LEU A C 1
ATOM 3695 O O . LEU A 1 460 ? 10.578 10.188 24.703 1 71.06 460 LEU A O 1
ATOM 3699 N N . PRO A 1 461 ? 9.312 10.883 26.375 1 59.94 461 PRO A N 1
ATOM 3700 C CA . PRO A 1 461 ? 9.68 9.688 27.141 1 59.94 461 PRO A CA 1
ATOM 3701 C C . PRO A 1 461 ? 9.422 8.391 26.359 1 59.94 461 PRO A C 1
ATOM 3703 O O . PRO A 1 461 ? 8.453 8.312 25.594 1 59.94 461 PRO A O 1
ATOM 3706 N N . THR A 1 462 ? 10.516 7.559 26.266 1 57.12 462 THR A N 1
ATOM 3707 C CA . THR A 1 462 ? 10.875 6.465 25.375 1 57.12 462 THR A CA 1
ATOM 3708 C C . THR A 1 462 ? 9.852 5.336 25.469 1 57.12 462 THR A C 1
ATOM 3710 O O . THR A 1 462 ? 9.414 4.973 26.562 1 57.12 462 THR A O 1
ATOM 3713 N N . VAL A 1 463 ? 9.203 5.117 24.359 1 54.91 463 VAL A N 1
ATOM 3714 C CA . VAL A 1 463 ? 8.523 3.844 24.172 1 54.91 463 VAL A CA 1
ATOM 3715 C C . VAL A 1 463 ? 9.547 2.734 23.953 1 54.91 463 VAL A C 1
ATOM 3717 O O . VAL A 1 463 ? 10.617 2.975 23.375 1 54.91 463 VAL A O 1
ATOM 3720 N N . PRO A 1 464 ? 9.406 1.611 24.578 1 50.22 464 PRO A N 1
ATOM 3721 C CA . PRO A 1 464 ? 10.367 0.505 24.5 1 50.22 464 PRO A CA 1
ATOM 3722 C C . PRO A 1 464 ? 10.727 0.143 23.062 1 50.22 464 PRO A C 1
ATOM 3724 O O . PRO A 1 464 ? 9.867 0.145 22.188 1 50.22 464 PRO A O 1
ATOM 3727 N N . GLN A 1 465 ? 12.055 0.211 22.734 1 51.5 465 GLN A N 1
ATOM 3728 C CA . GLN A 1 465 ? 12.594 -0.173 21.438 1 51.5 465 GLN A CA 1
ATOM 3729 C C . GLN A 1 465 ? 12.664 -1.691 21.297 1 51.5 465 GLN A C 1
ATOM 3731 O O . GLN A 1 465 ? 13.086 -2.385 22.234 1 51.5 465 GLN A O 1
ATOM 3736 N N . ILE A 1 466 ? 12.062 -2.219 20.344 1 45.66 466 ILE A N 1
ATOM 3737 C CA . ILE A 1 466 ? 12.008 -3.668 20.188 1 45.66 466 ILE A CA 1
ATOM 3738 C C . ILE A 1 466 ? 13.305 -4.164 19.547 1 45.66 466 ILE A C 1
ATOM 3740 O O . ILE A 1 466 ? 13.766 -5.27 19.844 1 45.66 466 ILE A O 1
ATOM 3744 N N . TRP A 1 467 ? 13.867 -3.367 18.5 1 42.53 467 TRP A N 1
ATOM 3745 C CA . TRP A 1 467 ? 15.062 -3.926 17.891 1 42.53 467 TRP A CA 1
ATOM 3746 C C . TRP A 1 467 ? 16.312 -3.262 18.438 1 42.53 467 TRP A C 1
ATOM 3748 O O . TRP A 1 467 ? 16.297 -2.088 18.812 1 42.53 467 TRP A O 1
ATOM 3758 N N . MET B 1 1 ? 17.516 -17.203 13.195 1 50.5 1 MET B N 1
ATOM 3759 C CA . MET B 1 1 ? 16.188 -17.531 13.711 1 50.5 1 MET B CA 1
ATOM 3760 C C . MET B 1 1 ? 15.172 -17.641 12.578 1 50.5 1 MET B C 1
ATOM 3762 O O . MET B 1 1 ? 14.539 -18.688 12.414 1 50.5 1 MET B O 1
ATOM 3766 N N . VAL B 1 2 ? 15.07 -16.781 11.641 1 50.78 2 VAL B N 1
ATOM 3767 C CA . VAL B 1 2 ? 14.062 -16.75 10.586 1 50.78 2 VAL B CA 1
ATOM 3768 C C . VAL B 1 2 ? 14.305 -17.875 9.594 1 50.78 2 VAL B C 1
ATOM 3770 O O . VAL B 1 2 ? 13.359 -18.469 9.07 1 50.78 2 VAL B O 1
ATOM 3773 N N . ALA B 1 3 ? 15.523 -18.344 9.461 1 54.81 3 ALA B N 1
ATOM 3774 C CA . ALA B 1 3 ? 15.875 -19.312 8.43 1 54.81 3 ALA B CA 1
ATOM 3775 C C . ALA B 1 3 ? 15.891 -20.734 9.008 1 54.81 3 ALA B C 1
ATOM 3777 O O . ALA B 1 3 ? 16.406 -21.656 8.375 1 54.81 3 ALA B O 1
ATOM 3778 N N . ALA B 1 4 ? 15.375 -20.938 10.148 1 56.66 4 ALA B N 1
ATOM 3779 C CA . ALA B 1 4 ? 15.469 -22.219 10.844 1 56.66 4 ALA B CA 1
ATOM 3780 C C . ALA B 1 4 ? 14.75 -23.312 10.07 1 56.66 4 ALA B C 1
ATOM 3782 O O . ALA B 1 4 ? 15.125 -24.484 10.133 1 56.66 4 ALA B O 1
ATOM 3783 N N . ARG B 1 5 ? 13.812 -22.938 9.344 1 61.66 5 ARG B N 1
ATOM 3784 C CA . ARG B 1 5 ? 13.039 -23.906 8.562 1 61.66 5 ARG B CA 1
ATOM 3785 C C . ARG B 1 5 ? 13.914 -24.578 7.516 1 61.66 5 ARG B C 1
ATOM 3787 O O . ARG B 1 5 ? 13.695 -25.75 7.188 1 61.66 5 ARG B O 1
ATOM 3794 N N . VAL B 1 6 ? 14.828 -23.844 7.059 1 58.84 6 VAL B N 1
ATOM 3795 C CA . VAL B 1 6 ? 15.703 -24.359 6.02 1 58.84 6 VAL B CA 1
ATOM 3796 C C . VAL B 1 6 ? 16.516 -25.547 6.562 1 58.84 6 VAL B C 1
ATOM 3798 O O . VAL B 1 6 ? 16.797 -26.5 5.836 1 58.84 6 VAL B O 1
ATOM 3801 N N . ARG B 1 7 ? 16.672 -25.422 7.773 1 60.28 7 ARG B N 1
ATOM 3802 C CA . ARG B 1 7 ? 17.469 -26.5 8.398 1 60.28 7 ARG B CA 1
ATOM 3803 C C . ARG B 1 7 ? 16.656 -27.797 8.469 1 60.28 7 ARG B C 1
ATOM 3805 O O . ARG B 1 7 ? 17.234 -28.875 8.453 1 60.28 7 ARG B O 1
ATOM 3812 N N . ASP B 1 8 ? 15.375 -27.609 8.578 1 62.19 8 ASP B N 1
ATOM 3813 C CA . ASP B 1 8 ? 14.539 -28.797 8.672 1 62.19 8 ASP B CA 1
ATOM 3814 C C . ASP B 1 8 ? 14.406 -29.484 7.316 1 62.19 8 ASP B C 1
ATOM 3816 O O . ASP B 1 8 ? 14.055 -30.656 7.246 1 62.19 8 ASP B O 1
ATOM 3820 N N . GLY B 1 9 ? 14.875 -28.875 6.344 1 50.53 9 GLY B N 1
ATOM 3821 C CA . GLY B 1 9 ? 15.016 -29.484 5.023 1 50.53 9 GLY B CA 1
ATOM 3822 C C . GLY B 1 9 ? 13.805 -30.281 4.605 1 50.53 9 GLY B C 1
ATOM 3823 O O . GLY B 1 9 ? 13.938 -31.422 4.133 1 50.53 9 GLY B O 1
ATOM 3824 N N . GLY B 1 10 ? 12.539 -29.875 4.867 1 57.16 10 GLY B N 1
ATOM 3825 C CA . GLY B 1 10 ? 11.375 -30.641 4.441 1 57.16 10 GLY B CA 1
ATOM 3826 C C . GLY B 1 10 ? 10.836 -31.562 5.52 1 57.16 10 GLY B C 1
ATOM 3827 O O . GLY B 1 10 ? 9.75 -32.125 5.379 1 57.16 10 GLY B O 1
ATOM 3828 N N . ARG B 1 11 ? 11.617 -31.75 6.543 1 62.12 11 ARG B N 1
ATOM 3829 C CA . ARG B 1 11 ? 11.195 -32.562 7.68 1 62.12 11 ARG B CA 1
ATOM 3830 C C . ARG B 1 11 ? 10.188 -31.828 8.539 1 62.12 11 ARG B C 1
ATOM 3832 O O . ARG B 1 11 ? 9.961 -30.625 8.352 1 62.12 11 ARG B O 1
ATOM 3839 N N . PRO B 1 12 ? 9.438 -32.625 9.297 1 67.81 12 PRO B N 1
ATOM 3840 C CA . PRO B 1 12 ? 8.516 -31.938 10.211 1 67.81 12 PRO B CA 1
ATOM 3841 C C . PRO B 1 12 ? 9.203 -30.859 11.047 1 67.81 12 PRO B C 1
ATOM 3843 O O . PRO B 1 12 ? 10.398 -30.969 11.336 1 67.81 12 PRO B O 1
ATOM 3846 N N . PRO B 1 13 ? 8.539 -29.859 11.297 1 69.06 13 PRO B N 1
ATOM 3847 C CA . PRO B 1 13 ? 9.141 -28.75 12.047 1 69.06 13 PRO B CA 1
ATOM 3848 C C . PRO B 1 13 ? 9.773 -29.203 13.367 1 69.06 13 PRO B C 1
ATOM 3850 O O . PRO B 1 13 ? 9.109 -29.859 14.172 1 69.06 13 PRO B O 1
ATOM 3853 N N . SER B 1 14 ? 11.031 -28.922 13.508 1 74.81 14 SER B N 1
ATOM 3854 C CA . SER B 1 14 ? 11.766 -29.219 14.734 1 74.81 14 SER B CA 1
ATOM 3855 C C . SER B 1 14 ? 11.32 -28.312 15.875 1 74.81 14 SER B C 1
ATOM 3857 O O . SER B 1 14 ? 10.633 -27.312 15.656 1 74.81 14 SER B O 1
ATOM 3859 N N . GLU B 1 15 ? 11.672 -28.719 17.047 1 78.69 15 GLU B N 1
ATOM 3860 C CA . GLU B 1 15 ? 11.383 -27.906 18.219 1 78.69 15 GLU B CA 1
ATOM 3861 C C . GLU B 1 15 ? 12.102 -26.562 18.141 1 78.69 15 GLU B C 1
ATOM 3863 O O . GLU B 1 15 ? 11.547 -25.531 18.531 1 78.69 15 GLU B O 1
ATOM 3868 N N . ILE B 1 16 ? 13.273 -26.625 17.656 1 76.06 16 ILE B N 1
ATOM 3869 C CA . ILE B 1 16 ? 14.047 -25.406 17.5 1 76.06 16 ILE B CA 1
ATOM 3870 C C . ILE B 1 16 ? 13.336 -24.469 16.516 1 76.06 16 ILE B C 1
ATOM 3872 O O . ILE B 1 16 ? 13.242 -23.266 16.766 1 76.06 16 ILE B O 1
ATOM 3876 N N . HIS B 1 17 ? 12.867 -24.969 15.516 1 78.19 17 HIS B N 1
ATOM 3877 C CA . HIS B 1 17 ? 12.148 -24.156 14.539 1 78.19 17 HIS B CA 1
ATOM 3878 C C . HIS B 1 17 ? 10.891 -23.547 15.148 1 78.19 17 HIS B C 1
ATOM 3880 O O . HIS B 1 17 ? 10.602 -22.359 14.93 1 78.19 17 HIS B O 1
ATOM 3886 N N . ARG B 1 18 ? 10.242 -24.312 15.883 1 80.19 18 ARG B N 1
ATOM 3887 C CA . ARG B 1 18 ? 8.992 -23.844 16.484 1 80.19 18 ARG B CA 1
ATOM 3888 C C . ARG B 1 18 ? 9.25 -22.688 17.438 1 80.19 18 ARG B C 1
ATOM 3890 O O . ARG B 1 18 ? 8.547 -21.688 17.406 1 80.19 18 ARG B O 1
ATOM 3897 N N . ARG B 1 19 ? 10.273 -22.859 18.234 1 82.75 19 ARG B N 1
ATOM 3898 C CA . ARG B 1 19 ? 10.602 -21.828 19.203 1 82.75 19 ARG B CA 1
ATOM 3899 C C . ARG B 1 19 ? 11.086 -20.547 18.516 1 82.75 19 ARG B C 1
ATOM 3901 O O . ARG B 1 19 ? 10.727 -19.453 18.922 1 82.75 19 ARG B O 1
ATOM 3908 N N . CYS B 1 20 ? 11.891 -20.766 17.516 1 81.94 20 CYS B N 1
ATOM 3909 C CA . CYS B 1 20 ? 12.398 -19.625 16.766 1 81.94 20 CYS B CA 1
ATOM 3910 C C . CYS B 1 20 ? 11.273 -18.906 16.031 1 81.94 20 CYS B C 1
ATOM 3912 O O . CYS B 1 20 ? 11.242 -17.672 15.984 1 81.94 20 CYS B O 1
ATOM 3914 N N . LEU B 1 21 ? 10.398 -19.672 15.562 1 81.19 21 LEU B N 1
ATOM 3915 C CA . LEU B 1 21 ? 9.273 -19.094 14.844 1 81.19 21 LEU B CA 1
ATOM 3916 C C . LEU B 1 21 ? 8.391 -18.266 15.781 1 81.19 21 LEU B C 1
ATOM 3918 O O . LEU B 1 21 ? 7.945 -17.172 15.422 1 81.19 21 LEU B O 1
ATOM 3922 N N . GLU B 1 22 ? 8.195 -18.766 16.906 1 84.69 22 GLU B N 1
ATOM 3923 C CA . GLU B 1 22 ? 7.391 -18.062 17.891 1 84.69 22 GLU B CA 1
ATOM 3924 C C . GLU B 1 22 ? 8.039 -16.719 18.266 1 84.69 22 GLU B C 1
ATOM 3926 O O . GLU B 1 22 ? 7.352 -15.711 18.391 1 84.69 22 GLU B O 1
ATOM 3931 N N . GLU B 1 23 ? 9.312 -16.75 18.438 1 86.62 23 GLU B N 1
ATOM 3932 C CA . GLU B 1 23 ? 10.031 -15.539 18.781 1 86.62 23 GLU B CA 1
ATOM 3933 C C . GLU B 1 23 ? 10.008 -14.531 17.641 1 86.62 23 GLU B C 1
ATOM 3935 O O . GLU B 1 23 ? 9.805 -13.336 17.859 1 86.62 23 GLU B O 1
ATOM 3940 N N . VAL B 1 24 ? 10.188 -15.047 16.484 1 86.25 24 VAL B N 1
ATOM 3941 C CA . VAL B 1 24 ? 10.188 -14.188 15.305 1 86.25 24 VAL B CA 1
ATOM 3942 C C . VAL B 1 24 ? 8.812 -13.547 15.125 1 86.25 24 VAL B C 1
ATOM 3944 O O . VAL B 1 24 ? 8.711 -12.359 14.805 1 86.25 24 VAL B O 1
ATOM 3947 N N . GLN B 1 25 ? 7.824 -14.289 15.359 1 86.75 25 GLN B N 1
ATOM 3948 C CA . GLN B 1 25 ? 6.469 -13.773 15.211 1 86.75 25 GLN B CA 1
ATOM 3949 C C . GLN B 1 25 ? 6.152 -12.727 16.281 1 86.75 25 GLN B C 1
ATOM 3951 O O . GLN B 1 25 ? 5.531 -11.703 15.984 1 86.75 25 GLN B O 1
ATOM 3956 N N . ALA B 1 26 ? 6.629 -13 17.438 1 87.56 26 ALA B N 1
ATOM 3957 C CA . ALA B 1 26 ? 6.41 -12.039 18.516 1 87.56 26 ALA B CA 1
ATOM 3958 C C . ALA B 1 26 ? 7.105 -10.719 18.219 1 87.56 26 ALA B C 1
ATOM 3960 O O . ALA B 1 26 ? 6.52 -9.648 18.406 1 87.56 26 ALA B O 1
ATOM 3961 N N . ILE B 1 27 ? 8.281 -10.781 17.766 1 87.75 27 ILE B N 1
ATOM 3962 C CA . ILE B 1 27 ? 9.047 -9.586 17.438 1 87.75 27 ILE B CA 1
ATOM 3963 C C . ILE B 1 27 ? 8.391 -8.859 16.266 1 87.75 27 ILE B C 1
ATOM 3965 O O . ILE B 1 27 ? 8.258 -7.633 16.281 1 87.75 27 ILE B O 1
ATOM 3969 N N . SER B 1 28 ? 8.016 -9.648 15.297 1 90.06 28 SER B N 1
ATOM 3970 C CA . SER B 1 28 ? 7.352 -9.07 14.133 1 90.06 28 SER B CA 1
ATOM 3971 C C . SER B 1 28 ? 6.082 -8.328 14.539 1 90.06 28 SER B C 1
ATOM 3973 O O . SER B 1 28 ? 5.832 -7.215 14.07 1 90.06 28 SER B O 1
ATOM 3975 N N . GLN B 1 29 ? 5.348 -8.906 15.414 1 90.62 29 GLN B N 1
ATOM 3976 C CA . GLN B 1 29 ? 4.102 -8.305 15.883 1 90.62 29 GLN B CA 1
ATOM 3977 C C . GLN B 1 29 ? 4.363 -7.008 16.625 1 90.62 29 GLN B C 1
ATOM 3979 O O . GLN B 1 29 ? 3.629 -6.027 16.469 1 90.62 29 GLN B O 1
ATOM 3984 N N . ALA B 1 30 ? 5.379 -6.965 17.312 1 88.12 30 ALA B N 1
ATOM 3985 C CA . ALA B 1 30 ? 5.711 -5.793 18.125 1 88.12 30 ALA B CA 1
ATOM 3986 C C . ALA B 1 30 ? 6.07 -4.605 17.234 1 88.12 30 ALA B C 1
ATOM 3988 O O . ALA B 1 30 ? 5.926 -3.451 17.641 1 88.12 30 ALA B O 1
ATOM 3989 N N . THR B 1 31 ? 6.453 -4.855 16.047 1 89.88 31 THR B N 1
ATOM 3990 C CA . THR B 1 31 ? 6.867 -3.779 15.148 1 89.88 31 THR B CA 1
ATOM 3991 C C . THR B 1 31 ? 5.664 -2.953 14.703 1 89.88 31 THR B C 1
ATOM 3993 O O . THR B 1 31 ? 5.824 -1.852 14.172 1 89.88 31 THR B O 1
ATOM 3996 N N . LEU B 1 32 ? 4.488 -3.426 14.945 1 91.56 32 LEU B N 1
ATOM 3997 C CA . LEU B 1 32 ? 3.285 -2.713 14.531 1 91.56 32 LEU B CA 1
ATOM 3998 C C . LEU B 1 32 ? 3.174 -1.368 15.234 1 91.56 32 LEU B C 1
ATOM 4000 O O . LEU B 1 32 ? 2.619 -0.415 14.688 1 91.56 32 LEU B O 1
ATOM 4004 N N . PHE B 1 33 ? 3.738 -1.272 16.438 1 87.88 33 PHE B N 1
ATOM 4005 C CA . PHE B 1 33 ? 3.6 -0.05 17.219 1 87.88 33 PHE B CA 1
ATOM 4006 C C . PHE B 1 33 ? 4.965 0.472 17.656 1 87.88 33 PHE B C 1
ATOM 4008 O O . PHE B 1 33 ? 5.055 1.306 18.562 1 87.88 33 PHE B O 1
ATOM 4015 N N . ALA B 1 34 ? 6.023 -0.013 17.047 1 83.38 34 ALA B N 1
ATOM 4016 C CA . ALA B 1 34 ? 7.375 0.447 17.344 1 83.38 34 ALA B CA 1
ATOM 4017 C C . ALA B 1 34 ? 8.023 1.072 16.109 1 83.38 34 ALA B C 1
ATOM 4019 O O . ALA B 1 34 ? 7.777 0.641 14.984 1 83.38 34 ALA B O 1
ATOM 4020 N N . PRO B 1 35 ? 8.812 2.07 16.422 1 81.69 35 PRO B N 1
ATOM 4021 C CA . PRO B 1 35 ? 9.5 2.666 15.281 1 81.69 35 PRO B CA 1
ATOM 4022 C C . PRO B 1 35 ? 10.477 1.701 14.609 1 81.69 35 PRO B C 1
ATOM 4024 O O . PRO B 1 35 ? 11.109 0.887 15.289 1 81.69 35 PRO B O 1
ATOM 4027 N N . VAL B 1 36 ? 10.578 1.805 13.336 1 81.56 36 VAL B N 1
ATOM 4028 C CA . VAL B 1 36 ? 11.516 0.997 12.555 1 81.56 36 VAL B CA 1
ATOM 4029 C C . VAL B 1 36 ? 12.852 1.722 12.445 1 81.56 36 VAL B C 1
ATOM 4031 O O . VAL B 1 36 ? 12.938 2.799 11.852 1 81.56 36 VAL B O 1
ATOM 4034 N N . ILE B 1 37 ? 13.898 1.137 12.898 1 81.75 37 ILE B N 1
ATOM 4035 C CA . ILE B 1 37 ? 15.141 1.904 12.977 1 81.75 37 ILE B CA 1
ATOM 4036 C C . ILE B 1 37 ? 16.203 1.252 12.102 1 81.75 37 ILE B C 1
ATOM 4038 O O . ILE B 1 37 ? 17.172 1.903 11.703 1 81.75 37 ILE B O 1
ATOM 4042 N N . ARG B 1 38 ? 15.984 0.007 11.727 1 89.44 38 ARG B N 1
ATOM 4043 C CA . ARG B 1 38 ? 17.047 -0.691 11.008 1 89.44 38 ARG B CA 1
ATOM 4044 C C . ARG B 1 38 ? 16.5 -1.359 9.75 1 89.44 38 ARG B C 1
ATOM 4046 O O . ARG B 1 38 ? 15.391 -1.891 9.75 1 89.44 38 ARG B O 1
ATOM 4053 N N . SER B 1 39 ? 17.359 -1.379 8.742 1 93.5 39 SER B N 1
ATOM 4054 C CA . SER B 1 39 ? 16.984 -2.014 7.48 1 93.5 39 SER B CA 1
ATOM 4055 C C . SER B 1 39 ? 16.828 -3.521 7.648 1 93.5 39 SER B C 1
ATOM 4057 O O . SER B 1 39 ? 16.016 -4.145 6.953 1 93.5 39 SER B O 1
ATOM 4059 N N . GLU B 1 40 ? 17.562 -4.102 8.602 1 93.12 40 GLU B N 1
ATOM 4060 C CA . GLU B 1 40 ? 17.531 -5.543 8.836 1 93.12 40 GLU B CA 1
ATOM 4061 C C . GLU B 1 40 ? 16.141 -5.988 9.281 1 93.12 40 GLU B C 1
ATOM 4063 O O . GLU B 1 40 ? 15.727 -7.117 9.008 1 93.12 40 GLU B O 1
ATOM 4068 N N . ALA B 1 41 ? 15.461 -5.129 9.969 1 92.69 41 ALA B N 1
ATOM 4069 C CA . ALA B 1 41 ? 14.102 -5.457 10.391 1 92.69 41 ALA B CA 1
ATOM 4070 C C . ALA B 1 41 ? 13.18 -5.633 9.18 1 92.69 41 ALA B C 1
ATOM 4072 O O . ALA B 1 41 ? 12.352 -6.543 9.156 1 92.69 41 ALA B O 1
ATOM 4073 N N . VAL B 1 42 ? 13.336 -4.762 8.203 1 95.94 42 VAL B N 1
ATOM 4074 C CA . VAL B 1 42 ? 12.547 -4.859 6.98 1 95.94 42 VAL B CA 1
ATOM 4075 C C . VAL B 1 42 ? 12.891 -6.152 6.242 1 95.94 42 VAL B C 1
ATOM 4077 O O . VAL B 1 42 ? 12 -6.879 5.801 1 95.94 42 VAL B O 1
ATOM 4080 N N . GLN B 1 43 ? 14.164 -6.469 6.172 1 95.56 43 GLN B N 1
ATOM 4081 C CA . GLN B 1 43 ? 14.617 -7.68 5.496 1 95.56 43 GLN B CA 1
ATOM 4082 C C . GLN B 1 43 ? 14.078 -8.93 6.188 1 95.56 43 GLN B C 1
ATOM 4084 O O . GLN B 1 43 ? 13.656 -9.883 5.523 1 95.56 43 GLN B O 1
ATOM 4089 N N . ALA B 1 44 ? 14.133 -8.875 7.492 1 92.81 44 ALA B N 1
ATOM 4090 C CA . ALA B 1 44 ? 13.602 -10 8.25 1 92.81 44 ALA B CA 1
ATOM 4091 C C . ALA B 1 44 ? 12.117 -10.203 7.957 1 92.81 44 ALA B C 1
ATOM 4093 O O . ALA B 1 44 ? 11.656 -11.344 7.824 1 92.81 44 ALA B O 1
ATOM 4094 N N . MET B 1 45 ? 11.352 -9.133 7.863 1 94 45 MET B N 1
ATOM 4095 C CA . MET B 1 45 ? 9.922 -9.227 7.609 1 94 45 MET B CA 1
ATOM 4096 C C . MET B 1 45 ? 9.648 -9.805 6.223 1 94 45 MET B C 1
ATOM 4098 O O . MET B 1 45 ? 8.664 -10.516 6.023 1 94 45 MET B O 1
ATOM 4102 N N . ILE B 1 46 ? 10.5 -9.539 5.223 1 94.44 46 ILE B N 1
ATOM 4103 C CA . ILE B 1 46 ? 10.375 -10.109 3.887 1 94.44 46 ILE B CA 1
ATOM 4104 C C . ILE B 1 46 ? 10.5 -11.633 3.965 1 94.44 46 ILE B C 1
ATOM 4106 O O . ILE B 1 46 ? 9.703 -12.352 3.361 1 94.44 46 ILE B O 1
ATOM 4110 N N . LEU B 1 47 ? 11.461 -12.055 4.754 1 91.69 47 LEU B N 1
ATOM 4111 C CA . LEU B 1 47 ? 11.695 -13.484 4.898 1 91.69 47 LEU B CA 1
ATOM 4112 C C . LEU B 1 47 ? 10.523 -14.156 5.613 1 91.69 47 LEU B C 1
ATOM 4114 O O . LEU B 1 47 ? 10.078 -15.227 5.207 1 91.69 47 LEU B O 1
ATOM 4118 N N . VAL B 1 48 ? 10.047 -13.5 6.613 1 89.94 48 VAL B N 1
ATOM 4119 C CA . VAL B 1 48 ? 8.914 -14.039 7.355 1 89.94 48 VAL B CA 1
ATOM 4120 C C . VAL B 1 48 ? 7.699 -14.164 6.434 1 89.94 48 VAL B C 1
ATOM 4122 O O . VAL B 1 48 ? 6.996 -15.172 6.457 1 89.94 48 VAL B O 1
ATOM 4125 N N . SER B 1 49 ? 7.508 -13.188 5.617 1 92.12 49 SER B N 1
ATOM 4126 C CA . SER B 1 49 ? 6.371 -13.188 4.703 1 92.12 49 SER B CA 1
ATOM 4127 C C . SER B 1 49 ? 6.555 -14.211 3.59 1 92.12 49 SER B C 1
ATOM 4129 O O . SER B 1 49 ? 5.617 -14.938 3.246 1 92.12 49 SER B O 1
ATOM 4131 N N . GLY B 1 50 ? 7.699 -14.328 3.051 1 89.44 50 GLY B N 1
ATOM 4132 C CA . GLY B 1 50 ? 7.977 -15.164 1.891 1 89.44 50 GLY B CA 1
ATOM 4133 C C . GLY B 1 50 ? 7.84 -16.641 2.174 1 89.44 50 GLY B C 1
ATOM 4134 O O . GLY B 1 50 ? 7.438 -17.422 1.3 1 89.44 50 GLY B O 1
ATOM 4135 N N . TRP B 1 51 ? 8.117 -17.062 3.375 1 86.94 51 TRP B N 1
ATOM 4136 C CA . TRP B 1 51 ? 8.102 -18.484 3.707 1 86.94 51 TRP B CA 1
ATOM 4137 C C . TRP B 1 51 ? 6.891 -18.828 4.562 1 86.94 51 TRP B C 1
ATOM 4139 O O . TRP B 1 51 ? 6.828 -19.922 5.141 1 86.94 51 TRP B O 1
ATOM 4149 N N . SER B 1 52 ? 5.996 -17.859 4.59 1 80.69 52 SER B N 1
ATOM 4150 C CA . SER B 1 52 ? 4.746 -18.109 5.301 1 80.69 52 SER B CA 1
ATOM 4151 C C . SER B 1 52 ? 3.645 -18.547 4.34 1 80.69 52 SER B C 1
ATOM 4153 O O . SER B 1 52 ? 3.666 -18.188 3.16 1 80.69 52 SER B O 1
ATOM 4155 N N . ASP B 1 53 ? 2.688 -19.328 4.902 1 74.94 53 ASP B N 1
ATOM 4156 C CA . ASP B 1 53 ? 1.541 -19.75 4.098 1 74.94 53 ASP B CA 1
ATOM 4157 C C . ASP B 1 53 ? 0.611 -18.562 3.812 1 74.94 53 ASP B C 1
ATOM 4159 O O . ASP B 1 53 ? -0.163 -18.594 2.854 1 74.94 53 ASP B O 1
ATOM 4163 N N . ASN B 1 54 ? 0.625 -17.656 4.676 1 80.75 54 ASN B N 1
ATOM 4164 C CA . ASN B 1 54 ? -0.157 -16.438 4.477 1 80.75 54 ASN B CA 1
ATOM 4165 C C . ASN B 1 54 ? 0.699 -15.188 4.656 1 80.75 54 ASN B C 1
ATOM 4167 O O . ASN B 1 54 ? 0.675 -14.562 5.715 1 80.75 54 ASN B O 1
ATOM 4171 N N . GLY B 1 55 ? 1.332 -14.828 3.641 1 90.62 55 GLY B N 1
ATOM 4172 C CA . GLY B 1 55 ? 2.307 -13.758 3.736 1 90.62 55 GLY B CA 1
ATOM 4173 C C . GLY B 1 55 ? 1.74 -12.398 3.348 1 90.62 55 GLY B C 1
ATOM 4174 O O . GLY B 1 55 ? 2.475 -11.414 3.266 1 90.62 55 GLY B O 1
ATOM 4175 N N . TRP B 1 56 ? 0.379 -12.273 3.191 1 94.44 56 TRP B N 1
ATOM 4176 C CA . TRP B 1 56 ? -0.229 -11.055 2.67 1 94.44 56 TRP B CA 1
ATOM 4177 C C . TRP B 1 56 ? -0.067 -9.898 3.654 1 94.44 56 TRP B C 1
ATOM 4179 O O . TRP B 1 56 ? 0.453 -8.836 3.297 1 94.44 56 TRP B O 1
ATOM 4189 N N . LEU B 1 57 ? -0.431 -10.117 4.922 1 95.75 57 LEU B N 1
ATOM 4190 C CA . LEU B 1 57 ? -0.418 -9.039 5.91 1 95.75 57 LEU B CA 1
ATOM 4191 C C . LEU B 1 57 ? 1.009 -8.703 6.328 1 95.75 57 LEU B C 1
ATOM 4193 O O . LEU B 1 57 ? 1.374 -7.531 6.418 1 95.75 57 LEU B O 1
ATOM 4197 N N . SER B 1 58 ? 1.813 -9.75 6.551 1 94.94 58 SER B N 1
ATOM 4198 C CA . SER B 1 58 ? 3.199 -9.5 6.934 1 94.94 58 SER B CA 1
ATOM 4199 C C . SER B 1 58 ? 3.971 -8.836 5.797 1 94.94 58 SER B C 1
ATOM 4201 O O . SER B 1 58 ? 4.828 -7.98 6.039 1 94.94 58 SER B O 1
ATOM 4203 N N . GLY B 1 59 ? 3.676 -9.312 4.566 1 95.94 59 GLY B N 1
ATOM 4204 C CA . GLY B 1 59 ? 4.309 -8.664 3.428 1 95.94 59 GLY B CA 1
ATOM 4205 C C . GLY B 1 59 ? 3.959 -7.195 3.303 1 95.94 59 GLY B C 1
ATOM 4206 O O . GLY B 1 59 ? 4.828 -6.363 3.023 1 95.94 59 GLY B O 1
ATOM 4207 N N . GLY B 1 60 ? 2.686 -6.871 3.504 1 96.38 60 GLY B N 1
ATOM 4208 C CA . GLY B 1 60 ? 2.27 -5.48 3.508 1 96.38 60 GLY B CA 1
ATOM 4209 C C . GLY B 1 60 ? 2.934 -4.66 4.598 1 96.38 60 GLY B C 1
ATOM 4210 O O . GLY B 1 60 ? 3.291 -3.502 4.383 1 96.38 60 GLY B O 1
ATOM 4211 N N . HIS B 1 61 ? 3.041 -5.254 5.715 1 96.5 61 HIS B N 1
ATOM 4212 C CA . HIS B 1 61 ? 3.705 -4.586 6.828 1 96.5 61 HIS B CA 1
ATOM 4213 C C . HIS B 1 61 ? 5.156 -4.266 6.492 1 96.5 61 HIS B C 1
ATOM 4215 O O . HIS B 1 61 ? 5.652 -3.186 6.824 1 96.5 61 HIS B O 1
ATOM 4221 N N . ALA B 1 62 ? 5.82 -5.18 5.848 1 97.19 62 ALA B N 1
ATOM 4222 C CA . ALA B 1 62 ? 7.207 -4.969 5.438 1 97.19 62 ALA B CA 1
ATOM 4223 C C . ALA B 1 62 ? 7.324 -3.762 4.512 1 97.19 62 ALA B C 1
ATOM 4225 O O . ALA B 1 62 ? 8.258 -2.967 4.633 1 97.19 62 ALA B O 1
ATOM 4226 N N . VAL B 1 63 ? 6.406 -3.617 3.629 1 97.56 63 VAL B N 1
ATOM 4227 C CA . VAL B 1 63 ? 6.406 -2.506 2.684 1 97.56 63 VAL B CA 1
ATOM 4228 C C . VAL B 1 63 ? 6.273 -1.185 3.438 1 97.56 63 VAL B C 1
ATOM 4230 O O . VAL B 1 63 ? 7.004 -0.229 3.166 1 97.56 63 VAL B O 1
ATOM 4233 N N . ARG B 1 64 ? 5.391 -1.141 4.391 1 96.75 64 ARG B N 1
ATOM 4234 C CA . ARG B 1 64 ? 5.172 0.077 5.168 1 96.75 64 ARG B CA 1
ATOM 4235 C C . ARG B 1 64 ? 6.398 0.421 6.004 1 96.75 64 ARG B C 1
ATOM 4237 O O . ARG B 1 64 ? 6.754 1.594 6.145 1 96.75 64 ARG B O 1
ATOM 4244 N N . MET B 1 65 ? 6.996 -0.588 6.566 1 96.75 65 MET B N 1
ATOM 4245 C CA . MET B 1 65 ? 8.234 -0.377 7.312 1 96.75 65 MET B CA 1
ATOM 4246 C C . MET B 1 65 ? 9.312 0.214 6.422 1 96.75 65 MET B C 1
ATOM 4248 O O . MET B 1 65 ? 10.047 1.112 6.836 1 96.75 65 MET B O 1
ATOM 4252 N N . ALA B 1 66 ? 9.398 -0.316 5.227 1 97.62 66 ALA B N 1
ATOM 4253 C CA . ALA B 1 66 ? 10.406 0.166 4.285 1 97.62 66 ALA B CA 1
ATOM 4254 C C . ALA B 1 66 ? 10.156 1.627 3.92 1 97.62 66 ALA B C 1
ATOM 4256 O O . ALA B 1 66 ? 11.102 2.408 3.785 1 97.62 66 ALA B O 1
ATOM 4257 N N . MET B 1 67 ? 8.93 2.012 3.783 1 95.62 67 MET B N 1
ATOM 4258 C CA . MET B 1 67 ? 8.578 3.393 3.461 1 95.62 67 MET B CA 1
ATOM 4259 C C . MET B 1 67 ? 8.914 4.32 4.625 1 95.62 67 MET B C 1
ATOM 4261 O O . MET B 1 67 ? 9.305 5.469 4.41 1 95.62 67 MET B O 1
ATOM 4265 N N . GLU B 1 68 ? 8.703 3.781 5.773 1 93.69 68 GLU B N 1
ATOM 4266 C CA . GLU B 1 68 ? 9.07 4.566 6.949 1 93.69 68 GLU B CA 1
ATOM 4267 C C . GLU B 1 68 ? 10.555 4.891 6.957 1 93.69 68 GLU B C 1
ATOM 4269 O O . GLU B 1 68 ? 10.961 5.965 7.402 1 93.69 68 GLU B O 1
ATOM 4274 N N . LEU B 1 69 ? 11.359 4.008 6.402 1 94.62 69 LEU B N 1
ATOM 4275 C CA . LEU B 1 69 ? 12.805 4.207 6.305 1 94.62 69 LEU B CA 1
ATOM 4276 C C . LEU B 1 69 ? 13.172 4.898 4.996 1 94.62 69 LEU B C 1
ATOM 4278 O O . LEU B 1 69 ? 14.352 4.969 4.637 1 94.62 69 LEU B O 1
ATOM 4282 N N . SER B 1 70 ? 12.211 5.293 4.199 1 93.44 70 SER B N 1
ATOM 4283 C CA . SER B 1 70 ? 12.359 5.988 2.928 1 93.44 70 SER B CA 1
ATOM 4284 C C . SER B 1 70 ? 13.141 5.148 1.926 1 93.44 70 SER B C 1
ATOM 4286 O O . SER B 1 70 ? 13.938 5.684 1.149 1 93.44 70 SER B O 1
ATOM 4288 N N . MET B 1 71 ? 12.93 3.875 1.983 1 96.88 71 MET B N 1
ATOM 4289 C CA . MET B 1 71 ? 13.664 2.994 1.078 1 96.88 71 MET B CA 1
ATOM 4290 C C . MET B 1 71 ? 13.227 3.213 -0.366 1 96.88 71 MET B C 1
ATOM 4292 O O . MET B 1 71 ? 13.984 2.936 -1.298 1 96.88 71 MET B O 1
ATOM 4296 N N . HIS B 1 72 ? 12.047 3.717 -0.642 1 95.25 72 HIS B N 1
ATOM 4297 C CA . HIS B 1 72 ? 11.539 3.984 -1.981 1 95.25 72 HIS B CA 1
ATOM 4298 C C . HIS B 1 72 ? 12.328 5.105 -2.656 1 95.25 72 HIS B C 1
ATOM 4300 O O . HIS B 1 72 ? 12.281 5.254 -3.879 1 95.25 72 HIS B O 1
ATOM 4306 N N . GLN B 1 73 ? 13.109 5.805 -1.916 1 94.06 73 GLN B N 1
ATOM 4307 C CA . GLN B 1 73 ? 13.883 6.918 -2.463 1 94.06 73 GLN B CA 1
ATOM 4308 C C . GLN B 1 73 ? 15.336 6.523 -2.676 1 94.06 73 GLN B C 1
ATOM 4310 O O . GLN B 1 73 ? 16.109 7.289 -3.252 1 94.06 73 GLN B O 1
ATOM 4315 N N . ALA B 1 74 ? 15.703 5.387 -2.23 1 96.56 74 ALA B N 1
ATOM 4316 C CA . ALA B 1 74 ? 17.109 4.984 -2.236 1 96.56 74 ALA B CA 1
ATOM 4317 C C . ALA B 1 74 ? 17.609 4.793 -3.66 1 96.56 74 ALA B C 1
ATOM 4319 O O . ALA B 1 74 ? 18.688 5.293 -4.016 1 96.56 74 ALA B O 1
ATOM 4320 N N . TRP B 1 75 ? 16.828 4.148 -4.492 1 97.25 75 TRP B N 1
ATOM 4321 C CA . TRP B 1 75 ? 17.297 3.824 -5.836 1 97.25 75 TRP B CA 1
ATOM 4322 C C . TRP B 1 75 ? 17.422 5.082 -6.688 1 97.25 75 TRP B C 1
ATOM 4324 O O . TRP B 1 75 ? 18.453 5.305 -7.336 1 97.25 75 TRP B O 1
ATOM 4334 N N . PRO B 1 76 ? 16.375 5.91 -6.695 1 94.88 76 PRO B N 1
ATOM 4335 C CA . PRO B 1 76 ? 16.531 7.137 -7.48 1 94.88 76 PRO B CA 1
ATOM 4336 C C . PRO B 1 76 ? 17.781 7.922 -7.109 1 94.88 76 PRO B C 1
ATOM 4338 O O . PRO B 1 76 ? 18.469 8.445 -7.992 1 94.88 76 PRO B O 1
ATOM 4341 N N . GLN B 1 77 ? 18.125 7.945 -5.855 1 93.75 77 GLN B N 1
ATOM 4342 C CA . GLN B 1 77 ? 19.328 8.633 -5.406 1 93.75 77 GLN B CA 1
ATOM 4343 C C . GLN B 1 77 ? 20.578 7.902 -5.879 1 93.75 77 GLN B C 1
ATOM 4345 O O . GLN B 1 77 ? 21.516 8.531 -6.395 1 93.75 77 GLN B O 1
ATOM 4350 N N . LEU B 1 78 ? 20.609 6.641 -5.695 1 96.62 78 LEU B N 1
ATOM 4351 C CA . LEU B 1 78 ? 21.75 5.836 -6.102 1 96.62 78 LEU B CA 1
ATOM 4352 C C . LEU B 1 78 ? 21.938 5.887 -7.613 1 96.62 78 LEU B C 1
ATOM 4354 O O . LEU B 1 78 ? 23.078 5.973 -8.094 1 96.62 78 LEU B O 1
ATOM 4358 N N . HIS B 1 79 ? 20.844 5.773 -8.312 1 96.12 79 HIS B N 1
ATOM 4359 C CA . HIS B 1 79 ? 20.891 5.789 -9.773 1 96.12 79 HIS B CA 1
ATOM 4360 C C . HIS B 1 79 ? 21.5 7.09 -10.289 1 96.12 79 HIS B C 1
ATOM 4362 O O . HIS B 1 79 ? 22.25 7.078 -11.258 1 96.12 79 HIS B O 1
ATOM 4368 N N . ARG B 1 80 ? 21.156 8.172 -9.641 1 93.56 80 ARG B N 1
ATOM 4369 C CA . ARG B 1 80 ? 21.75 9.453 -10.008 1 93.56 80 ARG B CA 1
ATOM 4370 C C . ARG B 1 80 ? 23.25 9.445 -9.789 1 93.56 80 ARG B C 1
ATOM 4372 O O . ARG B 1 80 ? 24.016 9.945 -10.617 1 93.56 80 ARG B O 1
ATOM 4379 N N . ARG B 1 81 ? 23.641 8.891 -8.711 1 94.75 81 ARG B N 1
ATOM 4380 C CA . ARG B 1 81 ? 25.062 8.828 -8.398 1 94.75 81 ARG B CA 1
ATOM 4381 C C . ARG B 1 81 ? 25.797 7.922 -9.375 1 94.75 81 ARG B C 1
ATOM 4383 O O . ARG B 1 81 ? 26.906 8.234 -9.805 1 94.75 81 ARG B O 1
ATOM 4390 N N . ILE B 1 82 ? 25.188 6.848 -9.727 1 95.12 82 ILE B N 1
ATOM 4391 C CA . ILE B 1 82 ? 25.781 5.922 -10.68 1 95.12 82 ILE B CA 1
ATOM 4392 C C . ILE B 1 82 ? 25.891 6.594 -12.047 1 95.12 82 ILE B C 1
ATOM 4394 O O . ILE B 1 82 ? 26.938 6.512 -12.703 1 95.12 82 ILE B O 1
ATOM 4398 N N . SER B 1 83 ? 24.844 7.27 -12.461 1 94.25 83 SER B N 1
ATOM 4399 C CA . SER B 1 83 ? 24.766 7.898 -13.773 1 94.25 83 SER B CA 1
ATOM 4400 C C . SER B 1 83 ? 25.766 9.047 -13.891 1 94.25 83 SER B C 1
ATOM 4402 O O . SER B 1 83 ? 26.281 9.328 -14.977 1 94.25 83 SER B O 1
ATOM 4404 N N . SER B 1 84 ? 26.031 9.648 -12.781 1 93.56 84 SER B N 1
ATOM 4405 C CA . SER B 1 84 ? 26.984 10.758 -12.781 1 93.56 84 SER B CA 1
ATOM 4406 C C . SER B 1 84 ? 28.391 10.281 -12.445 1 93.56 84 SER B C 1
ATOM 4408 O O . SER B 1 84 ? 29.297 11.094 -12.219 1 93.56 84 SER B O 1
ATOM 4410 N N . ASN B 1 85 ? 28.594 9.086 -12.344 1 91.88 85 ASN B N 1
ATOM 4411 C CA . ASN B 1 85 ? 29.875 8.477 -12.016 1 91.88 85 ASN B CA 1
ATOM 4412 C C . ASN B 1 85 ? 30.438 9.023 -10.703 1 91.88 85 ASN B C 1
ATOM 4414 O O . ASN B 1 85 ? 31.625 9.312 -10.609 1 91.88 85 ASN B O 1
ATOM 4418 N N . LYS B 1 86 ? 29.641 9.266 -9.742 1 91.06 86 LYS B N 1
ATOM 4419 C CA . LYS B 1 86 ? 30.016 9.781 -8.43 1 91.06 86 LYS B CA 1
ATOM 4420 C C . LYS B 1 86 ? 29.75 8.75 -7.336 1 91.06 86 LYS B C 1
ATOM 4422 O O . LYS B 1 86 ? 29.469 9.117 -6.195 1 91.06 86 LYS B O 1
ATOM 4427 N N . PHE B 1 87 ? 29.797 7.453 -7.77 1 87 87 PHE B N 1
ATOM 4428 C CA . PHE B 1 87 ? 29.516 6.438 -6.762 1 87 87 PHE B CA 1
ATOM 4429 C C . PHE B 1 87 ? 30.703 6.254 -5.82 1 87 87 PHE B C 1
ATOM 4431 O O . PHE B 1 87 ? 31.844 6.508 -6.199 1 87 87 PHE B O 1
ATOM 4438 N N . ASP B 1 88 ? 30.359 6.031 -4.531 1 91.25 88 ASP B N 1
ATOM 4439 C CA . ASP B 1 88 ? 31.328 5.797 -3.459 1 91.25 88 ASP B CA 1
ATOM 4440 C C . ASP B 1 88 ? 30.969 4.551 -2.658 1 91.25 88 ASP B C 1
ATOM 4442 O O . ASP B 1 88 ? 29.844 4.434 -2.154 1 91.25 88 ASP B O 1
ATOM 4446 N N . ILE B 1 89 ? 31.875 3.717 -2.512 1 90.25 89 ILE B N 1
ATOM 4447 C CA . ILE B 1 89 ? 31.625 2.408 -1.919 1 90.25 89 ILE B CA 1
ATOM 4448 C C . ILE B 1 89 ? 31.156 2.576 -0.475 1 90.25 89 ILE B C 1
ATOM 4450 O O . ILE B 1 89 ? 30.219 1.902 -0.038 1 90.25 89 ILE B O 1
ATOM 4454 N N . VAL B 1 90 ? 31.75 3.451 0.214 1 91.31 90 VAL B N 1
ATOM 4455 C CA . VAL B 1 90 ? 31.453 3.621 1.63 1 91.31 90 VAL B CA 1
ATOM 4456 C C . VAL B 1 90 ? 30.156 4.414 1.785 1 91.31 90 VAL B C 1
ATOM 4458 O O . VAL B 1 90 ? 29.234 3.99 2.5 1 91.31 90 VAL B O 1
ATOM 4461 N N . ALA B 1 91 ? 30.047 5.418 1.059 1 89.81 91 ALA B N 1
ATOM 4462 C CA . ALA B 1 91 ? 28.906 6.324 1.195 1 89.81 91 ALA B CA 1
ATOM 4463 C C . ALA B 1 91 ? 27.641 5.691 0.641 1 89.81 91 ALA B C 1
ATOM 4465 O O . ALA B 1 91 ? 26.531 5.996 1.103 1 89.81 91 ALA B O 1
ATOM 4466 N N . ASP B 1 92 ? 27.844 4.688 -0.282 1 95.44 92 ASP B N 1
ATOM 4467 C CA . ASP B 1 92 ? 26.672 4.16 -0.997 1 95.44 92 ASP B CA 1
ATOM 4468 C C . ASP B 1 92 ? 26.188 2.861 -0.365 1 95.44 92 ASP B C 1
ATOM 4470 O O . ASP B 1 92 ? 25.172 2.299 -0.793 1 95.44 92 ASP B O 1
ATOM 4474 N N . ARG B 1 93 ? 26.797 2.416 0.624 1 95.75 93 ARG B N 1
ATOM 4475 C CA . ARG B 1 93 ? 26.484 1.108 1.189 1 95.75 93 ARG B CA 1
ATOM 4476 C C . ARG B 1 93 ? 25.016 1.036 1.612 1 95.75 93 ARG B C 1
ATOM 4478 O O . ARG B 1 93 ? 24.297 0.101 1.243 1 95.75 93 ARG B O 1
ATOM 4485 N N . ASP B 1 94 ? 24.578 2.037 2.34 1 95.69 94 ASP B N 1
ATOM 4486 C CA . ASP B 1 94 ? 23.188 2.041 2.82 1 95.69 94 ASP B CA 1
ATOM 4487 C C . ASP B 1 94 ? 22.203 2.188 1.663 1 95.69 94 ASP B C 1
ATOM 4489 O O . ASP B 1 94 ? 21.125 1.597 1.685 1 95.69 94 ASP B O 1
ATOM 4493 N N . LEU B 1 95 ? 22.578 2.939 0.718 1 96.88 95 LEU B N 1
ATOM 4494 C CA . LEU B 1 95 ? 21.719 3.139 -0.442 1 96.88 95 LEU B CA 1
ATOM 4495 C C . LEU B 1 95 ? 21.562 1.845 -1.235 1 96.88 95 LEU B C 1
ATOM 4497 O O . LEU B 1 95 ? 20.469 1.524 -1.708 1 96.88 95 LEU B O 1
ATOM 4501 N N . VAL B 1 96 ? 22.641 1.121 -1.362 1 97.88 96 VAL B N 1
ATOM 4502 C CA . VAL B 1 96 ? 22.625 -0.138 -2.1 1 97.88 96 VAL B CA 1
ATOM 4503 C C . VAL B 1 96 ? 21.734 -1.146 -1.368 1 97.88 96 VAL B C 1
ATOM 4505 O O . VAL B 1 96 ? 20.891 -1.795 -1.981 1 97.88 96 VAL B O 1
ATOM 4508 N N . VAL B 1 97 ? 21.938 -1.268 -0.075 1 97.44 97 VAL B N 1
ATOM 4509 C CA . VAL B 1 97 ? 21.172 -2.197 0.738 1 97.44 97 VAL B CA 1
ATOM 4510 C C . VAL B 1 97 ? 19.688 -1.84 0.658 1 97.44 97 VAL B C 1
ATOM 4512 O O . VAL B 1 97 ? 18.844 -2.717 0.475 1 97.44 97 VAL B O 1
ATOM 4515 N N . ALA B 1 98 ? 19.375 -0.544 0.766 1 98 98 ALA B N 1
ATOM 4516 C CA . ALA B 1 98 ? 18 -0.081 0.727 1 98 98 ALA B CA 1
ATOM 4517 C C . ALA B 1 98 ? 17.375 -0.322 -0.646 1 98 98 ALA B C 1
ATOM 4519 O O . ALA B 1 98 ? 16.219 -0.738 -0.747 1 98 98 ALA B O 1
ATOM 4520 N N . SER B 1 99 ? 18.125 -0.093 -1.666 1 98.31 99 SER B N 1
ATOM 4521 C CA . SER B 1 99 ? 17.625 -0.317 -3.021 1 98.31 99 SER B CA 1
ATOM 4522 C C . SER B 1 99 ? 17.328 -1.793 -3.266 1 98.31 99 SER B C 1
ATOM 4524 O O . SER B 1 99 ? 16.266 -2.141 -3.785 1 98.31 99 SER B O 1
ATOM 4526 N N . ARG B 1 100 ? 18.266 -2.625 -2.844 1 98.06 100 ARG B N 1
ATOM 4527 C CA . ARG B 1 100 ? 18.094 -4.07 -2.979 1 98.06 100 ARG B CA 1
ATOM 4528 C C . ARG B 1 100 ? 16.844 -4.543 -2.236 1 98.06 100 ARG B C 1
ATOM 4530 O O . ARG B 1 100 ? 16.062 -5.336 -2.77 1 98.06 100 ARG B O 1
ATOM 4537 N N . THR B 1 101 ? 16.734 -4.09 -1.083 1 98.31 101 THR B N 1
ATOM 4538 C CA . THR B 1 101 ? 15.586 -4.473 -0.261 1 98.31 101 THR B CA 1
ATOM 4539 C C . THR B 1 101 ? 14.281 -4 -0.899 1 98.31 101 THR B C 1
ATOM 4541 O O . THR B 1 101 ? 13.305 -4.742 -0.932 1 98.31 101 THR B O 1
ATOM 4544 N N . TRP B 1 102 ? 14.242 -2.797 -1.437 1 98.62 102 TRP B N 1
ATOM 4545 C CA . TRP B 1 102 ? 13.055 -2.246 -2.078 1 98.62 102 TRP B CA 1
ATOM 4546 C C . TRP B 1 102 ? 12.688 -3.047 -3.32 1 98.62 102 TRP B C 1
ATOM 4548 O O . TRP B 1 102 ? 11.508 -3.326 -3.561 1 98.62 102 TRP B O 1
ATOM 4558 N N . PHE B 1 103 ? 13.68 -3.439 -4.078 1 98.56 103 PHE B N 1
ATOM 4559 C CA . PHE B 1 103 ? 13.438 -4.27 -5.254 1 98.56 103 PHE B CA 1
ATOM 4560 C C . PHE B 1 103 ? 12.789 -5.59 -4.859 1 98.56 103 PHE B C 1
ATOM 4562 O O . PHE B 1 103 ? 11.859 -6.055 -5.52 1 98.56 103 PHE B O 1
ATOM 4569 N N . CYS B 1 104 ? 13.312 -6.156 -3.826 1 98.06 104 CYS B N 1
ATOM 4570 C CA . CYS B 1 104 ? 12.758 -7.41 -3.328 1 98.06 104 CYS B CA 1
ATOM 4571 C C . CYS B 1 104 ? 11.297 -7.234 -2.92 1 98.06 104 CYS B C 1
ATOM 4573 O O . CYS B 1 104 ? 10.461 -8.094 -3.193 1 98.06 104 CYS B O 1
ATOM 4575 N N . LEU B 1 105 ? 11.031 -6.133 -2.309 1 98.44 105 LEU B N 1
ATOM 4576 C CA . LEU B 1 105 ? 9.664 -5.863 -1.862 1 98.44 105 LEU B CA 1
ATOM 4577 C C . LEU B 1 105 ? 8.727 -5.711 -3.053 1 98.44 105 LEU B C 1
ATOM 4579 O O . LEU B 1 105 ? 7.598 -6.199 -3.021 1 98.44 105 LEU B O 1
ATOM 4583 N N . TYR B 1 106 ? 9.195 -5.055 -4.059 1 98.38 106 TYR B N 1
ATOM 4584 C CA . TYR B 1 106 ? 8.398 -4.902 -5.27 1 98.38 106 TYR B CA 1
ATOM 4585 C C . TYR B 1 106 ? 8.07 -6.262 -5.879 1 98.38 106 TYR B C 1
ATOM 4587 O O . TYR B 1 106 ? 6.922 -6.516 -6.258 1 98.38 106 TYR B O 1
ATOM 4595 N N . LEU B 1 107 ? 9.07 -7.023 -5.953 1 97.25 107 LEU B N 1
ATOM 4596 C CA . LEU B 1 107 ? 8.914 -8.367 -6.496 1 97.25 107 LEU B CA 1
ATOM 4597 C C . LEU B 1 107 ? 7.918 -9.18 -5.676 1 97.25 107 LEU B C 1
ATOM 4599 O O . LEU B 1 107 ? 6.973 -9.742 -6.227 1 97.25 107 LEU B O 1
ATOM 4603 N N . PHE B 1 108 ? 8.055 -9.203 -4.434 1 96.62 108 PHE B N 1
ATOM 4604 C CA . PHE B 1 108 ? 7.227 -9.992 -3.539 1 96.62 108 PHE B CA 1
ATOM 4605 C C . PHE B 1 108 ? 5.789 -9.484 -3.541 1 96.62 108 PHE B C 1
ATOM 4607 O O . PHE B 1 108 ? 4.844 -10.273 -3.482 1 96.62 108 PHE B O 1
ATOM 4614 N N . GLU B 1 109 ? 5.684 -8.219 -3.584 1 96.44 109 GLU B N 1
ATOM 4615 C CA . GLU B 1 109 ? 4.363 -7.602 -3.625 1 96.44 109 GLU B CA 1
ATOM 4616 C C . GLU B 1 109 ? 3.547 -8.117 -4.805 1 96.44 109 GLU B C 1
ATOM 4618 O O . GLU B 1 109 ? 2.375 -8.469 -4.652 1 96.44 109 GLU B O 1
ATOM 4623 N N . HIS B 1 110 ? 4.078 -8.172 -5.887 1 97.25 110 HIS B N 1
ATOM 4624 C CA . HIS B 1 110 ? 3.367 -8.609 -7.082 1 97.25 110 HIS B CA 1
ATOM 4625 C C . HIS B 1 110 ? 3.127 -10.117 -7.066 1 97.25 110 HIS B C 1
ATOM 4627 O O . HIS B 1 110 ? 2.078 -10.586 -7.512 1 97.25 110 HIS B O 1
ATOM 4633 N N . GLN B 1 111 ? 4.117 -10.805 -6.578 1 96.56 111 GLN B N 1
ATOM 4634 C CA . GLN B 1 111 ? 3.924 -12.242 -6.438 1 96.56 111 GLN B CA 1
ATOM 4635 C C . GLN B 1 111 ? 2.75 -12.547 -5.512 1 96.56 111 GLN B C 1
ATOM 4637 O O . GLN B 1 111 ? 1.924 -13.414 -5.812 1 96.56 111 GLN B O 1
ATOM 4642 N N . LEU B 1 112 ? 2.66 -11.828 -4.434 1 95.69 112 LEU B N 1
ATOM 4643 C CA . LEU B 1 112 ? 1.544 -12.008 -3.512 1 95.69 112 LEU B CA 1
ATOM 4644 C C . LEU B 1 112 ? 0.225 -11.625 -4.176 1 95.69 112 LEU B C 1
ATOM 4646 O O . LEU B 1 112 ? -0.797 -12.273 -3.953 1 95.69 112 LEU B O 1
ATOM 4650 N N . SER B 1 113 ? 0.317 -10.617 -4.945 1 95.56 113 SER B N 1
ATOM 4651 C CA . SER B 1 113 ? -0.878 -10.164 -5.652 1 95.56 113 SER B CA 1
ATOM 4652 C C . SER B 1 113 ? -1.387 -11.242 -6.609 1 95.56 113 SER B C 1
ATOM 4654 O O . SER B 1 113 ? -2.572 -11.578 -6.598 1 95.56 113 SER B O 1
ATOM 4656 N N . TYR B 1 114 ? -0.532 -11.828 -7.391 1 96.5 114 TYR B N 1
ATOM 4657 C CA . TYR B 1 114 ? -0.92 -12.867 -8.328 1 96.5 114 TYR B CA 1
ATOM 4658 C C . TYR B 1 114 ? -1.426 -14.102 -7.594 1 96.5 114 TYR B C 1
ATOM 4660 O O . TYR B 1 114 ? -2.311 -14.812 -8.086 1 96.5 114 TYR B O 1
ATOM 4668 N N . GLY B 1 115 ? -0.811 -14.312 -6.465 1 95.12 115 GLY B N 1
ATOM 4669 C CA . GLY B 1 115 ? -1.198 -15.469 -5.672 1 95.12 115 GLY B CA 1
ATOM 4670 C C . GLY B 1 115 ? -2.568 -15.328 -5.035 1 95.12 115 GLY B C 1
ATOM 4671 O O . GLY B 1 115 ? -3.379 -16.25 -5.078 1 95.12 115 GLY B O 1
ATOM 4672 N N . THR B 1 116 ? -2.877 -14.172 -4.531 1 92.88 116 THR B N 1
ATOM 4673 C CA . THR B 1 116 ? -4.078 -13.984 -3.73 1 92.88 116 THR B CA 1
ATOM 4674 C C . THR B 1 116 ? -5.199 -13.375 -4.57 1 92.88 116 THR B C 1
ATOM 4676 O O . THR B 1 116 ? -6.371 -13.43 -4.188 1 92.88 116 THR B O 1
ATOM 4679 N N . GLY B 1 117 ? -4.824 -12.766 -5.691 1 93.5 117 GLY B N 1
ATOM 4680 C CA . GLY B 1 117 ? -5.797 -12.047 -6.508 1 93.5 117 GLY B CA 1
ATOM 4681 C C . GLY B 1 117 ? -6.039 -10.633 -6.035 1 93.5 117 GLY B C 1
ATOM 4682 O O . GLY B 1 117 ? -6.82 -9.891 -6.645 1 93.5 117 GLY B O 1
ATOM 4683 N N . ARG B 1 118 ? -5.383 -10.242 -4.992 1 94 118 ARG B N 1
ATOM 4684 C CA . ARG B 1 118 ? -5.512 -8.891 -4.461 1 94 118 ARG B CA 1
ATOM 4685 C C . ARG B 1 118 ? -4.609 -7.914 -5.219 1 94 118 ARG B C 1
ATOM 4687 O O . ARG B 1 118 ? -3.576 -8.312 -5.762 1 94 118 ARG B O 1
ATOM 4694 N N . PRO B 1 119 ? -5.004 -6.676 -5.273 1 92.69 119 PRO B N 1
ATOM 4695 C CA . PRO B 1 119 ? -4.191 -5.73 -6.043 1 92.69 119 PRO B CA 1
ATOM 4696 C C . PRO B 1 119 ? -2.852 -5.426 -5.379 1 92.69 119 PRO B C 1
ATOM 4698 O O . PRO B 1 119 ? -2.773 -5.348 -4.148 1 92.69 119 PRO B O 1
ATOM 4701 N N . ALA B 1 120 ? -1.852 -5.227 -6.215 1 94.31 120 ALA B N 1
ATOM 4702 C CA . ALA B 1 120 ? -0.541 -4.812 -5.719 1 94.31 120 ALA B CA 1
ATOM 4703 C C . ALA B 1 120 ? -0.527 -3.324 -5.387 1 94.31 120 ALA B C 1
ATOM 4705 O O . ALA B 1 120 ? -1.124 -2.516 -6.102 1 94.31 120 ALA B O 1
ATOM 4706 N N . VAL B 1 121 ? 0.202 -2.99 -4.328 1 91.81 121 VAL B N 1
ATOM 4707 C CA . VAL B 1 121 ? 0.231 -1.598 -3.891 1 91.81 121 VAL B CA 1
ATOM 4708 C C . VAL B 1 121 ? 1.445 -0.893 -4.488 1 91.81 121 VAL B C 1
ATOM 4710 O O . VAL B 1 121 ? 1.42 0.32 -4.715 1 91.81 121 VAL B O 1
ATOM 4713 N N . LEU B 1 122 ? 2.508 -1.646 -4.699 1 94 122 LEU B N 1
ATOM 4714 C CA . LEU B 1 122 ? 3.689 -1.072 -5.336 1 94 122 LEU B CA 1
ATOM 4715 C C . LEU B 1 122 ? 3.562 -1.116 -6.855 1 94 122 LEU B C 1
ATOM 4717 O O . LEU B 1 122 ? 3.027 -2.078 -7.41 1 94 122 LEU B O 1
ATOM 4721 N N . MET B 1 123 ? 4.074 -0.052 -7.473 1 92.25 123 MET B N 1
ATOM 4722 C CA . MET B 1 123 ? 3.926 0.044 -8.922 1 92.25 123 MET B CA 1
ATOM 4723 C C . MET B 1 123 ? 5.266 0.336 -9.594 1 92.25 123 MET B C 1
ATOM 4725 O O . MET B 1 123 ? 6.242 0.67 -8.914 1 92.25 123 MET B O 1
ATOM 4729 N N . ASP B 1 124 ? 5.176 0.147 -10.906 1 90.62 124 ASP B N 1
ATOM 4730 C CA . ASP B 1 124 ? 6.34 0.492 -11.711 1 90.62 124 ASP B CA 1
ATOM 4731 C C . ASP B 1 124 ? 6.52 2.006 -11.797 1 90.62 124 ASP B C 1
ATOM 4733 O O . ASP B 1 124 ? 5.914 2.66 -12.648 1 90.62 124 ASP B O 1
ATOM 4737 N N . ASP B 1 125 ? 7.371 2.5 -10.938 1 91.81 125 ASP B N 1
ATOM 4738 C CA . ASP B 1 125 ? 7.645 3.934 -10.891 1 91.81 125 ASP B CA 1
ATOM 4739 C C . ASP B 1 125 ? 9.141 4.203 -10.766 1 91.81 125 ASP B C 1
ATOM 4741 O O . ASP B 1 125 ? 9.961 3.332 -11.055 1 91.81 125 ASP B O 1
ATOM 4745 N N . GLN B 1 126 ? 9.469 5.367 -10.406 1 92.06 126 GLN B N 1
ATOM 4746 C CA . GLN B 1 126 ? 10.867 5.797 -10.375 1 92.06 126 GLN B CA 1
ATOM 4747 C C . GLN B 1 126 ? 11.664 5.004 -9.344 1 92.06 126 GLN B C 1
ATOM 4749 O O . GLN B 1 126 ? 12.891 4.91 -9.438 1 92.06 126 GLN B O 1
ATOM 4754 N N . SER B 1 127 ? 10.961 4.406 -8.445 1 95.31 127 SER B N 1
ATOM 4755 C CA . SER B 1 127 ? 11.648 3.707 -7.359 1 95.31 127 SER B CA 1
ATOM 4756 C C . SER B 1 127 ? 12.281 2.41 -7.852 1 95.31 127 SER B C 1
ATOM 4758 O O . SER B 1 127 ? 13.117 1.817 -7.16 1 95.31 127 SER B O 1
ATOM 4760 N N . ILE B 1 128 ? 11.922 1.923 -9.047 1 97.56 128 ILE B N 1
ATOM 4761 C CA . ILE B 1 128 ? 12.5 0.667 -9.516 1 97.56 128 ILE B CA 1
ATOM 4762 C C . ILE B 1 128 ? 12.984 0.825 -10.953 1 97.56 128 ILE B C 1
ATOM 4764 O O . ILE B 1 128 ? 13.695 -0.038 -11.477 1 97.56 128 ILE B O 1
ATOM 4768 N N . ARG B 1 129 ? 12.625 1.912 -11.617 1 96.38 129 ARG B N 1
ATOM 4769 C CA . ARG B 1 129 ? 12.945 2.102 -13.023 1 96.38 129 ARG B CA 1
ATOM 4770 C C . ARG B 1 129 ? 14.445 2.014 -13.258 1 96.38 129 ARG B C 1
ATOM 4772 O O . ARG B 1 129 ? 15.234 2.551 -12.477 1 96.38 129 ARG B O 1
ATOM 4779 N N . ASN B 1 130 ? 14.797 1.322 -14.289 1 96.94 130 ASN B N 1
ATOM 4780 C CA . ASN B 1 130 ? 16.188 1.146 -14.656 1 96.94 130 ASN B CA 1
ATOM 4781 C C . ASN B 1 130 ? 16.984 0.421 -13.57 1 96.94 130 ASN B C 1
ATOM 4783 O O . ASN B 1 130 ? 18.141 0.739 -13.32 1 96.94 130 ASN B O 1
ATOM 4787 N N . CYS B 1 131 ? 16.328 -0.479 -12.938 1 97.81 131 CYS B N 1
ATOM 4788 C CA . CYS B 1 131 ? 16.938 -1.173 -11.82 1 97.81 131 CYS B CA 1
ATOM 4789 C C . CYS B 1 131 ? 18.172 -1.961 -12.273 1 97.81 131 CYS B C 1
ATOM 4791 O O . CYS B 1 131 ? 19.047 -2.258 -11.469 1 97.81 131 CYS B O 1
ATOM 4793 N N . ARG B 1 132 ? 18.312 -2.316 -13.578 1 96.81 132 ARG B N 1
ATOM 4794 C CA . ARG B 1 132 ? 19.422 -3.096 -14.117 1 96.81 132 ARG B CA 1
ATOM 4795 C C . ARG B 1 132 ? 20.75 -2.379 -13.898 1 96.81 132 ARG B C 1
ATOM 4797 O O . ARG B 1 132 ? 21.797 -3.018 -13.828 1 96.81 132 ARG B O 1
ATOM 4804 N N . TYR B 1 133 ? 20.703 -1.066 -13.719 1 97.19 133 TYR B N 1
ATOM 4805 C CA . TYR B 1 133 ? 21.938 -0.279 -13.602 1 97.19 133 TYR B CA 1
ATOM 4806 C C . TYR B 1 133 ? 22.594 -0.502 -12.242 1 97.19 133 TYR B C 1
ATOM 4808 O O . TYR B 1 133 ? 23.75 -0.13 -12.039 1 97.19 133 TYR B O 1
ATOM 4816 N N . LEU B 1 134 ? 21.844 -1.122 -11.383 1 97.75 134 LEU B N 1
ATOM 4817 C CA . LEU B 1 134 ? 22.453 -1.524 -10.117 1 97.75 134 LEU B CA 1
ATOM 4818 C C . LEU B 1 134 ? 23.672 -2.416 -10.367 1 97.75 134 LEU B C 1
ATOM 4820 O O . LEU B 1 134 ? 24.625 -2.389 -9.602 1 97.75 134 LEU B O 1
ATOM 4824 N N . LEU B 1 135 ? 23.656 -3.189 -11.477 1 96.38 135 LEU B N 1
ATOM 4825 C CA . LEU B 1 135 ? 24.719 -4.141 -11.805 1 96.38 135 LEU B CA 1
ATOM 4826 C C . LEU B 1 135 ? 26.016 -3.412 -12.133 1 96.38 135 LEU B C 1
ATOM 4828 O O . LEU B 1 135 ? 27.078 -4.02 -12.133 1 96.38 135 LEU B O 1
ATOM 4832 N N . ASN B 1 136 ? 25.953 -2.117 -12.383 1 94.88 136 ASN B N 1
ATOM 4833 C CA . ASN B 1 136 ? 27.141 -1.328 -12.719 1 94.88 136 ASN B CA 1
ATOM 4834 C C . ASN B 1 136 ? 27.812 -0.766 -11.477 1 94.88 136 ASN B C 1
ATOM 4836 O O . ASN B 1 136 ? 28.891 -0.186 -11.562 1 94.88 136 ASN B O 1
ATOM 4840 N N . HIS B 1 137 ? 27.172 -0.89 -10.383 1 96.25 137 HIS B N 1
ATOM 4841 C CA . HIS B 1 137 ? 27.781 -0.399 -9.148 1 96.25 137 HIS B CA 1
ATOM 4842 C C . HIS B 1 137 ? 28.812 -1.385 -8.609 1 96.25 137 HIS B C 1
ATOM 4844 O O . HIS B 1 137 ? 28.609 -2.6 -8.664 1 96.25 137 HIS B O 1
ATOM 4850 N N . PRO B 1 138 ? 29.906 -0.926 -7.98 1 95.25 138 PRO B N 1
ATOM 4851 C CA . PRO B 1 138 ? 30.969 -1.806 -7.48 1 95.25 138 PRO B CA 1
ATOM 4852 C C . PRO B 1 138 ? 30.5 -2.721 -6.355 1 95.25 138 PRO B C 1
ATOM 4854 O O . PRO B 1 138 ? 31.078 -3.777 -6.121 1 95.25 138 PRO B O 1
ATOM 4857 N N . LEU B 1 139 ? 29.469 -2.324 -5.699 1 96.06 139 LEU B N 1
ATOM 4858 C CA . LEU B 1 139 ? 28.969 -3.123 -4.59 1 96.06 139 LEU B CA 1
ATOM 4859 C C . LEU B 1 139 ? 27.953 -4.16 -5.082 1 96.06 139 LEU B C 1
ATOM 4861 O O . LEU B 1 139 ? 27.391 -4.902 -4.285 1 96.06 139 LEU B O 1
ATOM 4865 N N . SER B 1 140 ? 27.781 -4.25 -6.383 1 95.38 140 SER B N 1
ATOM 4866 C CA . SER B 1 140 ? 26.891 -5.258 -6.938 1 95.38 140 SER B CA 1
ATOM 4867 C C . SER B 1 140 ? 27.422 -6.668 -6.695 1 95.38 140 SER B C 1
ATOM 4869 O O . SER B 1 140 ? 28.625 -6.902 -6.789 1 95.38 140 SER B O 1
ATOM 4871 N N . ILE B 1 141 ? 26.516 -7.559 -6.312 1 93.06 141 ILE B N 1
ATOM 4872 C CA . ILE B 1 141 ? 26.875 -8.961 -6.109 1 93.06 141 ILE B CA 1
ATOM 4873 C C . ILE B 1 141 ? 26.203 -9.828 -7.172 1 93.06 141 ILE B C 1
ATOM 4875 O O . ILE B 1 141 ? 25.375 -9.336 -7.949 1 93.06 141 ILE B O 1
ATOM 4879 N N . GLU B 1 142 ? 26.5 -11.086 -7.219 1 85.56 142 GLU B N 1
ATOM 4880 C CA . GLU B 1 142 ? 26.016 -11.984 -8.258 1 85.56 142 GLU B CA 1
ATOM 4881 C C . GLU B 1 142 ? 24.5 -12.125 -8.211 1 85.56 142 GLU B C 1
ATOM 4883 O O . GLU B 1 142 ? 23.828 -12.141 -9.25 1 85.56 142 GLU B O 1
ATOM 4888 N N . ASP B 1 143 ? 23.969 -12.164 -7.062 1 90.19 143 ASP B N 1
ATOM 4889 C CA . ASP B 1 143 ? 22.531 -12.383 -6.891 1 90.19 143 ASP B CA 1
ATOM 4890 C C . ASP B 1 143 ? 21.734 -11.164 -7.34 1 90.19 143 ASP B C 1
ATOM 4892 O O . ASP B 1 143 ? 20.516 -11.258 -7.559 1 90.19 143 ASP B O 1
ATOM 4896 N N . ASP B 1 144 ? 22.438 -10.023 -7.516 1 96.12 144 ASP B N 1
ATOM 4897 C CA . ASP B 1 144 ? 21.734 -8.836 -7.984 1 96.12 144 ASP B CA 1
ATOM 4898 C C . ASP B 1 144 ? 21.219 -9.016 -9.406 1 96.12 144 ASP B C 1
ATOM 4900 O O . ASP B 1 144 ? 20.172 -8.469 -9.773 1 96.12 144 ASP B O 1
ATOM 4904 N N . MET B 1 145 ? 21.922 -9.805 -10.156 1 94.44 145 MET B N 1
ATOM 4905 C CA . MET B 1 145 ? 21.484 -10.055 -11.523 1 94.44 145 MET B CA 1
ATOM 4906 C C . MET B 1 145 ? 20.156 -10.797 -11.539 1 94.44 145 MET B C 1
ATOM 4908 O O . MET B 1 145 ? 19.281 -10.484 -12.344 1 94.44 145 MET B O 1
ATOM 4912 N N . ARG B 1 146 ? 20.016 -11.773 -10.656 1 94 146 ARG B N 1
ATOM 4913 C CA . ARG B 1 146 ? 18.766 -12.508 -10.539 1 94 146 ARG B CA 1
ATOM 4914 C C . ARG B 1 146 ? 17.641 -11.578 -10.086 1 94 146 ARG B C 1
ATOM 4916 O O . ARG B 1 146 ? 16.531 -11.641 -10.609 1 94 146 ARG B O 1
ATOM 4923 N N . LEU B 1 147 ? 17.984 -10.75 -9.188 1 96.88 147 LEU B N 1
ATOM 4924 C CA . LEU B 1 147 ? 17 -9.836 -8.633 1 96.88 147 LEU B CA 1
ATOM 4925 C C . LEU B 1 147 ? 16.5 -8.859 -9.703 1 96.88 147 LEU B C 1
ATOM 4927 O O . LEU B 1 147 ? 15.305 -8.742 -9.938 1 96.88 147 LEU B O 1
ATOM 4931 N N . VAL B 1 148 ? 17.422 -8.172 -10.375 1 97.94 148 VAL B N 1
ATOM 4932 C CA . VAL B 1 148 ? 17.047 -7.129 -11.312 1 97.94 148 VAL B CA 1
ATOM 4933 C C . VAL B 1 148 ? 16.359 -7.746 -12.523 1 97.94 148 VAL B C 1
ATOM 4935 O O . VAL B 1 148 ? 15.43 -7.152 -13.094 1 97.94 148 VAL B O 1
ATOM 4938 N N . SER B 1 149 ? 16.781 -8.945 -12.953 1 97.44 149 SER B N 1
ATOM 4939 C CA . SER B 1 149 ? 16.109 -9.609 -14.07 1 97.44 149 SER B CA 1
ATOM 4940 C C . SER B 1 149 ? 14.672 -9.961 -13.711 1 97.44 149 SER B C 1
ATOM 4942 O O . SER B 1 149 ? 13.766 -9.797 -14.523 1 97.44 149 SER B O 1
ATOM 4944 N N . THR B 1 150 ? 14.461 -10.484 -12.477 1 97.56 150 THR B N 1
ATOM 4945 C CA . THR B 1 150 ? 13.109 -10.844 -12.055 1 97.56 150 THR B CA 1
ATOM 4946 C C . THR B 1 150 ? 12.242 -9.594 -11.914 1 97.56 150 THR B C 1
ATOM 4948 O O . THR B 1 150 ? 11.055 -9.625 -12.234 1 97.56 150 THR B O 1
ATOM 4951 N N . VAL B 1 151 ? 12.805 -8.492 -11.398 1 98.38 151 VAL B N 1
ATOM 4952 C CA . VAL B 1 151 ? 12.07 -7.238 -11.281 1 98.38 151 VAL B CA 1
ATOM 4953 C C . VAL B 1 151 ? 11.617 -6.777 -12.664 1 98.38 151 VAL B C 1
ATOM 4955 O O . VAL B 1 151 ? 10.477 -6.348 -12.844 1 98.38 151 VAL B O 1
ATOM 4958 N N . GLU B 1 152 ? 12.469 -6.895 -13.617 1 98.38 152 GLU B N 1
ATOM 4959 C CA . GLU B 1 152 ? 12.125 -6.508 -14.984 1 98.38 152 GLU B CA 1
ATOM 4960 C C . GLU B 1 152 ? 10.992 -7.371 -15.531 1 98.38 152 GLU B C 1
ATOM 4962 O O . GLU B 1 152 ? 10.117 -6.879 -16.25 1 98.38 152 GLU B O 1
ATOM 4967 N N . LEU B 1 153 ? 11.062 -8.641 -15.227 1 98.5 153 LEU B N 1
ATOM 4968 C CA . LEU B 1 153 ? 9.969 -9.516 -15.641 1 98.5 153 LEU B CA 1
ATOM 4969 C C . LEU B 1 153 ? 8.656 -9.086 -15 1 98.5 153 LEU B C 1
ATOM 4971 O O . LEU B 1 153 ? 7.621 -9.055 -15.672 1 98.5 153 LEU B O 1
ATOM 4975 N N . ILE B 1 154 ? 8.695 -8.773 -13.727 1 98.44 154 ILE B N 1
ATOM 4976 C CA . ILE B 1 154 ? 7.496 -8.375 -13 1 98.44 154 ILE B CA 1
ATOM 4977 C C . ILE B 1 154 ? 6.941 -7.078 -13.586 1 98.44 154 ILE B C 1
ATOM 4979 O O . ILE B 1 154 ? 5.727 -6.883 -13.648 1 98.44 154 ILE B O 1
ATOM 4983 N N . THR B 1 155 ? 7.836 -6.176 -14.008 1 98.25 155 THR B N 1
ATOM 4984 C CA . THR B 1 155 ? 7.387 -4.938 -14.633 1 98.25 155 THR B CA 1
ATOM 4985 C C . THR B 1 155 ? 6.574 -5.227 -15.891 1 98.25 155 THR B C 1
ATOM 4987 O O . THR B 1 155 ? 5.547 -4.59 -16.141 1 98.25 155 THR B O 1
ATOM 4990 N N . ILE B 1 156 ? 7.023 -6.195 -16.656 1 98.31 156 ILE B N 1
ATOM 4991 C CA . ILE B 1 156 ? 6.277 -6.598 -17.844 1 98.31 156 ILE B CA 1
ATOM 4992 C C . ILE B 1 156 ? 4.934 -7.195 -17.438 1 98.31 156 ILE B C 1
ATOM 4994 O O . ILE B 1 156 ? 3.895 -6.84 -18 1 98.31 156 ILE B O 1
ATOM 4998 N N . ARG B 1 157 ? 4.992 -8.094 -16.453 1 98.38 157 ARG B N 1
ATOM 4999 C CA . ARG B 1 157 ? 3.777 -8.758 -15.992 1 98.38 157 ARG B CA 1
ATOM 5000 C C . ARG B 1 157 ? 2.764 -7.738 -15.477 1 98.38 157 ARG B C 1
ATOM 5002 O O . ARG B 1 157 ? 1.561 -7.883 -15.695 1 98.38 157 ARG B O 1
ATOM 5009 N N . GLU B 1 158 ? 3.289 -6.777 -14.734 1 97.75 158 GLU B N 1
ATOM 5010 C CA . GLU B 1 158 ? 2.412 -5.73 -14.211 1 97.75 158 GLU B CA 1
ATOM 5011 C C . GLU B 1 158 ? 1.694 -5 -15.336 1 97.75 158 GLU B C 1
ATOM 5013 O O . GLU B 1 158 ? 0.488 -4.758 -15.266 1 97.75 158 GLU B O 1
ATOM 5018 N N . ARG B 1 159 ? 2.418 -4.613 -16.359 1 96.88 159 ARG B N 1
ATOM 5019 C CA . ARG B 1 159 ? 1.834 -3.932 -17.516 1 96.88 159 ARG B CA 1
ATOM 5020 C C . ARG B 1 159 ? 0.762 -4.793 -18.172 1 96.88 159 ARG B C 1
ATOM 5022 O O . ARG B 1 159 ? -0.324 -4.305 -18.484 1 96.88 159 ARG B O 1
ATOM 5029 N N . VAL B 1 160 ? 1.089 -6.039 -18.375 1 97.62 160 VAL B N 1
ATOM 5030 C CA . VAL B 1 160 ? 0.161 -6.965 -19.016 1 97.62 160 VAL B CA 1
ATOM 5031 C C . VAL B 1 160 ? -1.081 -7.137 -18.141 1 97.62 160 VAL B C 1
ATOM 5033 O O . VAL B 1 160 ? -2.209 -7.102 -18.641 1 97.62 160 VAL B O 1
ATOM 5036 N N . HIS B 1 161 ? -0.843 -7.34 -16.875 1 96.25 161 HIS B N 1
ATOM 5037 C CA . HIS B 1 161 ? -1.935 -7.531 -15.922 1 96.25 161 HIS B CA 1
ATOM 5038 C C . HIS B 1 161 ? -2.893 -6.348 -15.93 1 96.25 161 HIS B C 1
ATOM 5040 O O . HIS B 1 161 ? -4.113 -6.527 -15.922 1 96.25 161 HIS B O 1
ATOM 5046 N N . ASN B 1 162 ? -2.34 -5.184 -15.969 1 93.38 162 ASN B N 1
ATOM 5047 C CA . ASN B 1 162 ? -3.145 -3.965 -15.992 1 93.38 162 ASN B CA 1
ATOM 5048 C C . ASN B 1 162 ? -3.914 -3.83 -17.297 1 93.38 162 ASN B C 1
ATOM 5050 O O . ASN B 1 162 ? -5.051 -3.357 -17.312 1 93.38 162 ASN B O 1
ATOM 5054 N N . ALA B 1 163 ? -3.318 -4.219 -18.359 1 95 163 ALA B N 1
ATOM 5055 C CA . ALA B 1 163 ? -3.949 -4.117 -19.672 1 95 163 ALA B CA 1
ATOM 5056 C C . ALA B 1 163 ? -5.137 -5.07 -19.781 1 95 163 ALA B C 1
ATOM 5058 O O . ALA B 1 163 ? -6.082 -4.805 -20.531 1 95 163 ALA B O 1
ATOM 5059 N N . LEU B 1 164 ? -5.086 -6.164 -19.062 1 94.88 164 LEU B N 1
ATOM 5060 C CA . LEU B 1 164 ? -6.137 -7.172 -19.141 1 94.88 164 LEU B CA 1
ATOM 5061 C C . LEU B 1 164 ? -7.266 -6.852 -18.156 1 94.88 164 LEU B C 1
ATOM 5063 O O . LEU B 1 164 ? -8.32 -7.488 -18.203 1 94.88 164 LEU B O 1
ATOM 5067 N N . ALA B 1 165 ? -7.094 -5.902 -17.281 1 88.69 165 ALA B N 1
ATOM 5068 C CA . ALA B 1 165 ? -8.102 -5.52 -16.297 1 88.69 165 ALA B CA 1
ATOM 5069 C C . ALA B 1 165 ? -9.211 -4.695 -16.938 1 88.69 165 ALA B C 1
ATOM 5071 O O . ALA B 1 165 ? -9 -4.047 -17.969 1 88.69 165 ALA B O 1
ATOM 5072 N N . PRO B 1 166 ? -10.336 -4.676 -16.391 1 86 166 PRO B N 1
ATOM 5073 C CA . PRO B 1 166 ? -10.75 -5.336 -15.156 1 86 166 PRO B CA 1
ATOM 5074 C C . PRO B 1 166 ? -11.094 -6.809 -15.359 1 86 166 PRO B C 1
ATOM 5076 O O . PRO B 1 166 ? -11.594 -7.188 -16.422 1 86 166 PRO B O 1
ATOM 5079 N N . PHE B 1 167 ? -10.984 -7.602 -14.305 1 86.94 167 PHE B N 1
ATOM 5080 C CA . PHE B 1 167 ? -11.102 -9.055 -14.422 1 86.94 167 PHE B CA 1
ATOM 5081 C C . PHE B 1 167 ? -12.523 -9.508 -14.094 1 86.94 167 PHE B C 1
ATOM 5083 O O . PHE B 1 167 ? -12.852 -10.68 -14.266 1 86.94 167 PHE B O 1
ATOM 5090 N N . ASP B 1 168 ? -13.312 -8.625 -13.656 1 79.06 168 ASP B N 1
ATOM 5091 C CA . ASP B 1 168 ? -14.703 -8.969 -13.414 1 79.06 168 ASP B CA 1
ATOM 5092 C C . ASP B 1 168 ? -15.531 -8.852 -14.695 1 79.06 168 ASP B C 1
ATOM 5094 O O . ASP B 1 168 ? -16.672 -9.32 -14.75 1 79.06 168 ASP B O 1
ATOM 5098 N N . GLY B 1 169 ? -14.945 -8.375 -15.766 1 82.88 169 GLY B N 1
ATOM 5099 C CA . GLY B 1 169 ? -15.609 -8.266 -17.062 1 82.88 169 GLY B CA 1
ATOM 5100 C C . GLY B 1 169 ? -15.273 -9.414 -18 1 82.88 169 GLY B C 1
ATOM 5101 O O . GLY B 1 169 ? -14.5 -10.305 -17.641 1 82.88 169 GLY B O 1
ATOM 5102 N N . PRO B 1 170 ? -15.922 -9.43 -19.109 1 88.25 170 PRO B N 1
ATOM 5103 C CA . PRO B 1 170 ? -15.672 -10.492 -20.094 1 88.25 170 PRO B CA 1
ATOM 5104 C C . PRO B 1 170 ? -14.297 -10.383 -20.75 1 88.25 170 PRO B C 1
ATOM 5106 O O . PRO B 1 170 ? -13.68 -9.32 -20.719 1 88.25 170 PRO B O 1
ATOM 5109 N N . VAL B 1 171 ? -13.875 -11.531 -21.266 1 92.81 171 VAL B N 1
ATOM 5110 C CA . VAL B 1 171 ? -12.641 -11.531 -22.047 1 92.81 171 VAL B CA 1
ATOM 5111 C C . VAL B 1 171 ? -12.898 -10.906 -23.422 1 92.81 171 VAL B C 1
ATOM 5113 O O . VAL B 1 171 ? -13.828 -11.312 -24.125 1 92.81 171 VAL B O 1
ATOM 5116 N N . LEU B 1 172 ? -12.117 -9.938 -23.75 1 93.44 172 LEU B N 1
ATOM 5117 C CA . LEU B 1 172 ? -12.305 -9.188 -24.984 1 93.44 172 LEU B CA 1
ATOM 5118 C C . LEU B 1 172 ? -11.281 -9.602 -26.031 1 93.44 172 LEU B C 1
ATOM 5120 O O . LEU B 1 172 ? -10.195 -10.078 -25.703 1 93.44 172 LEU B O 1
ATOM 5124 N N . PRO B 1 173 ? -11.594 -9.398 -27.297 1 92.19 173 PRO B N 1
ATOM 5125 C CA . PRO B 1 173 ? -10.664 -9.742 -28.375 1 92.19 173 PRO B CA 1
ATOM 5126 C C . PRO B 1 173 ? -9.336 -9 -28.266 1 92.19 173 PRO B C 1
ATOM 5128 O O . PRO B 1 173 ? -8.281 -9.539 -28.625 1 92.19 173 PRO B O 1
ATOM 5131 N N . GLN B 1 174 ? -9.398 -7.797 -27.719 1 94.38 174 GLN B N 1
ATOM 5132 C CA . GLN B 1 174 ? -8.188 -6.996 -27.594 1 94.38 174 GLN B CA 1
ATOM 5133 C C . GLN B 1 174 ? -7.215 -7.633 -26.594 1 94.38 174 GLN B C 1
ATOM 5135 O O . GLN B 1 174 ? -6.008 -7.387 -26.656 1 94.38 174 GLN B O 1
ATOM 5140 N N . HIS B 1 175 ? -7.738 -8.422 -25.719 1 96.19 175 HIS B N 1
ATOM 5141 C CA . HIS B 1 175 ? -6.898 -9.086 -24.734 1 96.19 175 HIS B CA 1
ATOM 5142 C C . HIS B 1 175 ? -5.949 -10.078 -25.391 1 96.19 175 HIS B C 1
ATOM 5144 O O . HIS B 1 175 ? -4.809 -10.242 -24.953 1 96.19 175 HIS B O 1
ATOM 5150 N N . PHE B 1 176 ? -6.383 -10.703 -26.469 1 95.12 176 PHE B N 1
ATOM 5151 C CA . PHE B 1 176 ? -5.559 -11.688 -27.156 1 95.12 176 PHE B CA 1
ATOM 5152 C C . PHE B 1 176 ? -4.383 -11.023 -27.859 1 95.12 176 PHE B C 1
ATOM 5154 O O . PHE B 1 176 ? -3.277 -11.562 -27.891 1 95.12 176 PHE B O 1
ATOM 5161 N N . GLU B 1 177 ? -4.668 -9.891 -28.359 1 94.44 177 GLU B N 1
ATOM 5162 C CA . GLU B 1 177 ? -3.586 -9.125 -28.984 1 94.44 177 GLU B CA 1
ATOM 5163 C C . GLU B 1 177 ? -2.551 -8.695 -27.953 1 94.44 177 GLU B C 1
ATOM 5165 O O . GLU B 1 177 ? -1.347 -8.75 -28.203 1 94.44 177 GLU B O 1
ATOM 5170 N N . GLU B 1 178 ? -3.088 -8.258 -26.828 1 97.12 178 GLU B N 1
ATOM 5171 C CA . GLU B 1 178 ? -2.201 -7.867 -25.734 1 97.12 178 GLU B CA 1
ATOM 5172 C C . GLU B 1 178 ? -1.333 -9.039 -25.281 1 97.12 178 GLU B C 1
ATOM 5174 O O . GLU B 1 178 ? -0.154 -8.852 -24.969 1 97.12 178 GLU B O 1
ATOM 5179 N N . LEU B 1 179 ? -1.868 -10.211 -25.266 1 97.62 179 LEU B N 1
ATOM 5180 C CA . LEU B 1 179 ? -1.136 -11.383 -24.812 1 97.62 179 LEU B CA 1
ATOM 5181 C C . LEU B 1 179 ? -0.091 -11.805 -25.844 1 97.62 179 LEU B C 1
ATOM 5183 O O . LEU B 1 179 ? 0.978 -12.305 -25.469 1 97.62 179 LEU B O 1
ATOM 5187 N N . GLN B 1 180 ? -0.372 -11.586 -27.094 1 95.81 180 GLN B N 1
ATOM 5188 C CA . GLN B 1 180 ? 0.619 -11.859 -28.125 1 95.81 180 GLN B CA 1
ATOM 5189 C C . GLN B 1 180 ? 1.818 -10.922 -28 1 95.81 180 GLN B C 1
ATOM 5191 O O . GLN B 1 180 ? 2.967 -11.359 -28.109 1 95.81 180 GLN B O 1
ATOM 5196 N N . ARG B 1 181 ? 1.459 -9.688 -27.75 1 97.12 181 ARG B N 1
ATOM 5197 C CA . ARG B 1 181 ? 2.533 -8.727 -27.531 1 97.12 181 ARG B CA 1
ATOM 5198 C C . ARG B 1 181 ? 3.326 -9.062 -26.266 1 97.12 181 ARG B C 1
ATOM 5200 O O . ARG B 1 181 ? 4.555 -8.953 -26.25 1 97.12 181 ARG B O 1
ATOM 5207 N N . ALA B 1 182 ? 2.619 -9.453 -25.266 1 97.88 182 ALA B N 1
ATOM 5208 C CA . ALA B 1 182 ? 3.26 -9.836 -24 1 97.88 182 ALA B CA 1
ATOM 5209 C C . ALA B 1 182 ? 4.207 -11.016 -24.219 1 97.88 182 ALA B C 1
ATOM 5211 O O . ALA B 1 182 ? 5.293 -11.055 -23.625 1 97.88 182 ALA B O 1
ATOM 5212 N N . ASN B 1 183 ? 3.838 -11.938 -25.016 1 96.56 183 ASN B N 1
ATOM 5213 C CA . ASN B 1 183 ? 4.672 -13.102 -25.281 1 96.56 183 ASN B CA 1
ATOM 5214 C C . ASN B 1 183 ? 5.984 -12.711 -25.953 1 96.56 183 ASN B C 1
ATOM 5216 O O . ASN B 1 183 ? 7.023 -13.312 -25.688 1 96.56 183 ASN B O 1
ATOM 5220 N N . VAL B 1 184 ? 5.863 -11.75 -26.797 1 97.69 184 VAL B N 1
ATOM 5221 C CA . VAL B 1 184 ? 7.074 -11.242 -27.422 1 97.69 184 VAL B CA 1
ATOM 5222 C C . VAL B 1 184 ? 7.984 -10.609 -26.375 1 97.69 184 VAL B C 1
ATOM 5224 O O . VAL B 1 184 ? 9.195 -10.852 -26.359 1 97.69 184 VAL B O 1
ATOM 5227 N N . ASP B 1 185 ? 7.391 -9.836 -25.5 1 98.44 185 ASP B N 1
ATOM 5228 C CA . ASP B 1 185 ? 8.156 -9.188 -24.438 1 98.44 185 ASP B CA 1
ATOM 5229 C C . ASP B 1 185 ? 8.789 -10.227 -23.516 1 98.44 185 ASP B C 1
ATOM 5231 O O . ASP B 1 185 ? 9.945 -10.078 -23.109 1 98.44 185 ASP B O 1
ATOM 5235 N N . PHE B 1 186 ? 8.047 -11.258 -23.156 1 98.25 186 PHE B N 1
ATOM 5236 C CA . PHE B 1 186 ? 8.562 -12.32 -22.297 1 98.25 186 PHE B CA 1
ATOM 5237 C C . PHE B 1 186 ? 9.727 -13.039 -22.969 1 98.25 186 PHE B C 1
ATOM 5239 O O . PHE B 1 186 ? 10.734 -13.328 -22.328 1 98.25 186 PHE B O 1
ATOM 5246 N N . SER B 1 187 ? 9.57 -13.312 -24.25 1 97.44 187 SER B N 1
ATOM 5247 C CA . SER B 1 187 ? 10.617 -14.008 -24.984 1 97.44 187 SER B CA 1
ATOM 5248 C C . SER B 1 187 ? 11.875 -13.148 -25.094 1 97.44 187 SER B C 1
ATOM 5250 O O . SER B 1 187 ? 12.992 -13.656 -25 1 97.44 187 SER B O 1
ATOM 5252 N N . GLN B 1 188 ? 11.656 -11.914 -25.359 1 98.19 188 GLN B N 1
ATOM 5253 C CA . GLN B 1 188 ? 12.797 -11.008 -25.438 1 98.19 188 GLN B CA 1
ATOM 5254 C C . GLN B 1 188 ? 13.508 -10.898 -24.094 1 98.19 188 GLN B C 1
ATOM 5256 O O . GLN B 1 188 ? 14.742 -10.891 -24.031 1 98.19 188 GLN B O 1
ATOM 5261 N N . TRP B 1 189 ? 12.703 -10.75 -23.062 1 98.31 189 TRP B N 1
ATOM 5262 C CA . TRP B 1 189 ? 13.266 -10.734 -21.719 1 98.31 189 TRP B CA 1
ATOM 5263 C C . TRP B 1 189 ? 14.125 -11.977 -21.484 1 98.31 189 TRP B C 1
ATOM 5265 O O . TRP B 1 189 ? 15.25 -11.867 -20.984 1 98.31 189 TRP B O 1
ATOM 5275 N N . TYR B 1 190 ? 13.648 -13.141 -21.812 1 97.44 190 TYR B N 1
ATOM 5276 C CA . TYR B 1 190 ? 14.367 -14.391 -21.594 1 97.44 190 TYR B CA 1
ATOM 5277 C C . TYR B 1 190 ? 15.664 -14.422 -22.406 1 97.44 190 TYR B C 1
ATOM 5279 O O . TYR B 1 190 ? 16.719 -14.805 -21.891 1 97.44 190 TYR B O 1
ATOM 5287 N N . LYS B 1 191 ? 15.57 -14.031 -23.641 1 96.75 191 LYS B N 1
ATOM 5288 C CA . LYS B 1 191 ? 16.734 -14.062 -24.516 1 96.75 191 LYS B CA 1
ATOM 5289 C C . LYS B 1 191 ? 17.859 -13.18 -23.969 1 96.75 191 LYS B C 1
ATOM 5291 O O . LYS B 1 191 ? 19.016 -13.602 -23.906 1 96.75 191 LYS B O 1
ATOM 5296 N N . ILE B 1 192 ? 17.516 -12.031 -23.547 1 96.94 192 ILE B N 1
ATOM 5297 C CA . ILE B 1 192 ? 18.484 -11.055 -23.062 1 96.94 192 ILE B CA 1
ATOM 5298 C C . ILE B 1 192 ? 19.156 -11.586 -21.797 1 96.94 192 ILE B C 1
ATOM 5300 O O . ILE B 1 192 ? 20.375 -11.594 -21.688 1 96.94 192 ILE B O 1
ATOM 5304 N N . TRP B 1 193 ? 18.391 -12.023 -20.906 1 95.94 193 TRP B N 1
ATOM 5305 C CA . TRP B 1 193 ? 18.938 -12.406 -19.609 1 95.94 193 TRP B CA 1
ATOM 5306 C C . TRP B 1 193 ? 19.578 -13.797 -19.672 1 95.94 193 TRP B C 1
ATOM 5308 O O . TRP B 1 193 ? 20.531 -14.078 -18.953 1 95.94 193 TRP B O 1
ATOM 5318 N N . ASP B 1 194 ? 19.031 -14.68 -20.531 1 94 194 ASP B N 1
ATOM 5319 C CA . ASP B 1 194 ? 19.688 -15.961 -20.734 1 94 194 ASP B CA 1
ATOM 5320 C C . ASP B 1 194 ? 21.109 -15.773 -21.266 1 94 194 ASP B C 1
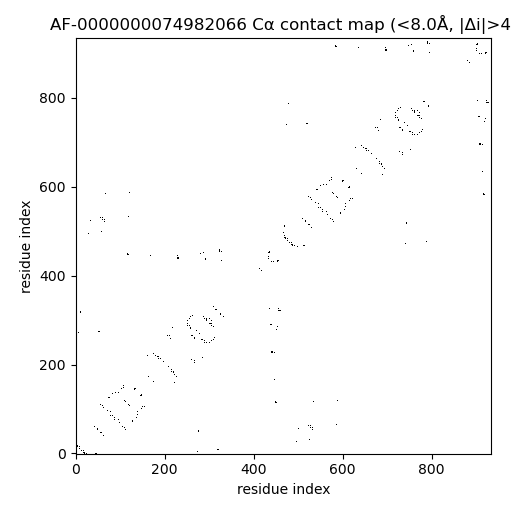ATOM 5322 O O . ASP B 1 194 ? 22.031 -16.484 -20.859 1 94 194 ASP B O 1
ATOM 5326 N N . GLU B 1 195 ? 21.266 -14.836 -22.156 1 93 195 GLU B N 1
ATOM 5327 C CA . GLU B 1 195 ? 22.594 -14.516 -22.672 1 93 195 GLU B CA 1
ATOM 5328 C C . GLU B 1 195 ? 23.5 -13.969 -21.578 1 93 195 GLU B C 1
ATOM 5330 O O . GLU B 1 195 ? 24.656 -14.367 -21.469 1 93 195 GLU B O 1
ATOM 5335 N N . ALA B 1 196 ? 22.969 -13.117 -20.797 1 92 196 ALA B N 1
ATOM 5336 C CA . ALA B 1 196 ? 23.75 -12.531 -19.719 1 92 196 ALA B CA 1
ATOM 5337 C C . ALA B 1 196 ? 24.141 -13.578 -18.688 1 92 196 ALA B C 1
ATOM 5339 O O . ALA B 1 196 ? 25.297 -13.609 -18.234 1 92 196 ALA B O 1
ATOM 5340 N N . PHE B 1 197 ? 23.234 -14.453 -18.312 1 90.88 197 PHE B N 1
ATOM 5341 C CA . PHE B 1 197 ? 23.5 -15.5 -17.328 1 90.88 197 PHE B CA 1
ATOM 5342 C C . PHE B 1 197 ? 24.469 -16.531 -17.875 1 90.88 197 PHE B C 1
ATOM 5344 O O . PHE B 1 197 ? 25.281 -17.078 -17.141 1 90.88 197 PHE B O 1
ATOM 5351 N N . SER B 1 198 ? 24.359 -16.844 -19.188 1 88.44 198 SER B N 1
ATOM 5352 C CA . SER B 1 198 ? 25.234 -17.828 -19.812 1 88.44 198 SER B CA 1
ATOM 5353 C C . SER B 1 198 ? 26.688 -17.344 -19.812 1 88.44 198 SER B C 1
ATOM 5355 O O . SER B 1 198 ? 27.609 -18.156 -19.703 1 88.44 198 SER B O 1
ATOM 5357 N N . ARG B 1 199 ? 26.859 -16.141 -19.844 1 85.44 199 ARG B N 1
ATOM 5358 C CA . ARG B 1 199 ? 28.203 -15.57 -19.844 1 85.44 199 ARG B CA 1
ATOM 5359 C C . ARG B 1 199 ? 28.797 -15.562 -18.438 1 85.44 199 ARG B C 1
ATOM 5361 O O . ARG B 1 199 ? 29.984 -15.836 -18.25 1 85.44 199 ARG B O 1
ATOM 5368 N N . LYS B 1 200 ? 27.969 -15.391 -17.547 1 81.62 200 LYS B N 1
ATOM 5369 C CA . LYS B 1 200 ? 28.438 -15.227 -16.172 1 81.62 200 LYS B CA 1
ATOM 5370 C C . LYS B 1 200 ? 28.5 -16.562 -15.445 1 81.62 200 LYS B C 1
ATOM 5372 O O . LYS B 1 200 ? 29.406 -16.797 -14.648 1 81.62 200 LYS B O 1
ATOM 5377 N N . TYR B 1 201 ? 27.438 -17.344 -15.672 1 76.69 201 TYR B N 1
ATOM 5378 C CA . TYR B 1 201 ? 27.297 -18.609 -14.938 1 76.69 201 TYR B CA 1
ATOM 5379 C C . TYR B 1 201 ? 27.344 -19.797 -15.883 1 76.69 201 TYR B C 1
ATOM 5381 O O . TYR B 1 201 ? 26.312 -20.422 -16.141 1 76.69 201 TYR B O 1
ATOM 5389 N N . GLU B 1 202 ? 28.406 -20.141 -16.484 1 64 202 GLU B N 1
ATOM 5390 C CA . GLU B 1 202 ? 28.531 -21.172 -17.5 1 64 202 GLU B CA 1
ATOM 5391 C C . GLU B 1 202 ? 28 -22.516 -17 1 64 202 GLU B C 1
ATOM 5393 O O . GLU B 1 202 ? 27.312 -23.234 -17.734 1 64 202 GLU B O 1
ATOM 5398 N N . ASP B 1 203 ? 28.219 -22.797 -15.773 1 62.62 203 ASP B N 1
ATOM 5399 C CA . ASP B 1 203 ? 27.891 -24.125 -15.266 1 62.62 203 ASP B CA 1
ATOM 5400 C C . ASP B 1 203 ? 26.641 -24.078 -14.391 1 62.62 203 ASP B C 1
ATOM 5402 O O . ASP B 1 203 ? 26.25 -25.094 -13.812 1 62.62 203 ASP B O 1
ATOM 5406 N N . ALA B 1 204 ? 26.047 -22.938 -14.375 1 66.19 204 ALA B N 1
ATOM 5407 C CA . ALA B 1 204 ? 24.984 -22.875 -13.375 1 66.19 204 ALA B CA 1
ATOM 5408 C C . ALA B 1 204 ? 23.625 -23.125 -14.008 1 66.19 204 ALA B C 1
ATOM 5410 O O . ALA B 1 204 ? 22.922 -22.172 -14.398 1 66.19 204 ALA B O 1
ATOM 5411 N N . ALA B 1 205 ? 23.344 -24.422 -14.055 1 73.81 205 ALA B N 1
ATOM 5412 C CA . ALA B 1 205 ? 22.125 -24.953 -14.672 1 73.81 205 ALA B CA 1
ATOM 5413 C C . ALA B 1 205 ? 20.875 -24.438 -13.953 1 73.81 205 ALA B C 1
ATOM 5415 O O . ALA B 1 205 ? 19.875 -24.109 -14.594 1 73.81 205 ALA B O 1
ATOM 5416 N N . PHE B 1 206 ? 21.047 -24.109 -12.75 1 83.69 206 PHE B N 1
ATOM 5417 C CA . PHE B 1 206 ? 19.875 -23.719 -11.977 1 83.69 206 PHE B CA 1
ATOM 5418 C C . PHE B 1 206 ? 19.375 -22.344 -12.406 1 83.69 206 PHE B C 1
ATOM 5420 O O . PHE B 1 206 ? 18.188 -22.141 -12.594 1 83.69 206 PHE B O 1
ATOM 5427 N N . TYR B 1 207 ? 20.312 -21.422 -12.602 1 84.38 207 TYR B N 1
ATOM 5428 C CA . TYR B 1 207 ? 19.922 -20.047 -12.891 1 84.38 207 TYR B CA 1
ATOM 5429 C C . TYR B 1 207 ? 19.234 -19.953 -14.25 1 84.38 207 TYR B C 1
ATOM 5431 O O . TYR B 1 207 ? 18.266 -19.203 -14.406 1 84.38 207 TYR B O 1
ATOM 5439 N N . ARG B 1 208 ? 19.719 -20.719 -15.125 1 86.81 208 ARG B N 1
ATOM 5440 C CA . ARG B 1 208 ? 19.125 -20.672 -16.453 1 86.81 208 ARG B CA 1
ATOM 5441 C C . ARG B 1 208 ? 17.75 -21.344 -16.469 1 86.81 208 ARG B C 1
ATOM 5443 O O . ARG B 1 208 ? 16.828 -20.859 -17.109 1 86.81 208 ARG B O 1
ATOM 5450 N N . GLN B 1 209 ? 17.688 -22.422 -15.766 1 88.81 209 GLN B N 1
ATOM 5451 C CA . GLN B 1 209 ? 16.391 -23.078 -15.656 1 88.81 209 GLN B CA 1
ATOM 5452 C C . GLN B 1 209 ? 15.391 -22.219 -14.906 1 88.81 209 GLN B C 1
ATOM 5454 O O . GLN B 1 209 ? 14.211 -22.188 -15.25 1 88.81 209 GLN B O 1
ATOM 5459 N N . SER B 1 210 ? 15.922 -21.609 -13.875 1 91.25 210 SER B N 1
ATOM 5460 C CA . SER B 1 210 ? 15.07 -20.703 -13.117 1 91.25 210 SER B CA 1
ATOM 5461 C C . SER B 1 210 ? 14.555 -19.562 -13.992 1 91.25 210 SER B C 1
ATOM 5463 O O . SER B 1 210 ? 13.391 -19.172 -13.891 1 91.25 210 SER B O 1
ATOM 5465 N N . LEU B 1 211 ? 15.367 -19.047 -14.867 1 93.12 211 LEU B N 1
ATOM 5466 C CA . LEU B 1 211 ? 14.977 -18 -15.797 1 93.12 211 LEU B CA 1
ATOM 5467 C C . LEU B 1 211 ? 13.891 -18.5 -16.75 1 93.12 211 LEU B C 1
ATOM 5469 O O . LEU B 1 211 ? 12.906 -17.797 -17 1 93.12 211 LEU B O 1
ATOM 5473 N N . GLN B 1 212 ? 14.125 -19.641 -17.203 1 93.69 212 GLN B N 1
ATOM 5474 C CA . GLN B 1 212 ? 13.18 -20.219 -18.156 1 93.69 212 GLN B CA 1
ATOM 5475 C C . GLN B 1 212 ? 11.82 -20.453 -17.516 1 93.69 212 GLN B C 1
ATOM 5477 O O . GLN B 1 212 ? 10.789 -20.109 -18.094 1 93.69 212 GLN B O 1
ATOM 5482 N N . ILE B 1 213 ? 11.828 -21 -16.359 1 95.12 213 ILE B N 1
ATOM 5483 C CA . ILE B 1 213 ? 10.578 -21.328 -15.695 1 95.12 213 ILE B CA 1
ATOM 5484 C C . ILE B 1 213 ? 9.82 -20.047 -15.344 1 95.12 213 ILE B C 1
ATOM 5486 O O . ILE B 1 213 ? 8.586 -20.016 -15.391 1 95.12 213 ILE B O 1
ATOM 5490 N N . GLN B 1 214 ? 10.516 -19.031 -14.977 1 96.44 214 GLN B N 1
ATOM 5491 C CA . GLN B 1 214 ? 9.867 -17.766 -14.656 1 96.44 214 GLN B CA 1
ATOM 5492 C C . GLN B 1 214 ? 9.172 -17.172 -15.875 1 96.44 214 GLN B C 1
ATOM 5494 O O . GLN B 1 214 ? 8.062 -16.656 -15.773 1 96.44 214 GLN B O 1
ATOM 5499 N N . GLN B 1 215 ? 9.867 -17.234 -16.969 1 97.69 215 GLN B N 1
ATOM 5500 C CA . GLN B 1 215 ? 9.258 -16.781 -18.219 1 97.69 215 GLN B CA 1
ATOM 5501 C C . GLN B 1 215 ? 7.98 -17.562 -18.516 1 97.69 215 GLN B C 1
ATOM 5503 O O . GLN B 1 215 ? 6.957 -16.984 -18.891 1 97.69 215 GLN B O 1
ATOM 5508 N N . LEU B 1 216 ? 8.07 -18.844 -18.375 1 97.94 216 LEU B N 1
ATOM 5509 C CA . LEU B 1 216 ? 6.949 -19.719 -18.688 1 97.94 216 LEU B CA 1
ATOM 5510 C C . LEU B 1 216 ? 5.789 -19.5 -17.719 1 97.94 216 LEU B C 1
ATOM 5512 O O . LEU B 1 216 ? 4.629 -19.453 -18.141 1 97.94 216 LEU B O 1
ATOM 5516 N N . HIS B 1 217 ? 6.102 -19.344 -16.453 1 97.94 217 HIS B N 1
ATOM 5517 C CA . HIS B 1 217 ? 5.066 -19.078 -15.469 1 97.94 217 HIS B CA 1
ATOM 5518 C C . HIS B 1 217 ? 4.352 -17.766 -15.773 1 97.94 217 HIS B C 1
ATOM 5520 O O . HIS B 1 217 ? 3.135 -17.656 -15.609 1 97.94 217 HIS B O 1
ATOM 5526 N N . ALA B 1 218 ? 5.129 -16.75 -16.125 1 98.19 218 ALA B N 1
ATOM 5527 C CA . ALA B 1 218 ? 4.539 -15.469 -16.469 1 98.19 218 ALA B CA 1
ATOM 5528 C C . ALA B 1 218 ? 3.555 -15.602 -17.625 1 98.19 218 ALA B C 1
ATOM 5530 O O . ALA B 1 218 ? 2.422 -15.125 -17.547 1 98.19 218 ALA B O 1
ATOM 5531 N N . GLU B 1 219 ? 3.99 -16.281 -18.609 1 98.12 219 GLU B N 1
ATOM 5532 C CA . GLU B 1 219 ? 3.137 -16.469 -19.781 1 98.12 219 GLU B CA 1
ATOM 5533 C C . GLU B 1 219 ? 1.885 -17.266 -19.422 1 98.12 219 GLU B C 1
ATOM 5535 O O . GLU B 1 219 ? 0.775 -16.891 -19.812 1 98.12 219 GLU B O 1
ATOM 5540 N N . LEU B 1 220 ? 2.057 -18.328 -18.703 1 98.25 220 LEU B N 1
ATOM 5541 C CA . LEU B 1 220 ? 0.946 -19.203 -18.375 1 98.25 220 LEU B CA 1
ATOM 5542 C C . LEU B 1 220 ? -0.102 -18.469 -17.547 1 98.25 220 LEU B C 1
ATOM 5544 O O . LEU B 1 220 ? -1.302 -18.594 -17.797 1 98.25 220 LEU B O 1
ATOM 5548 N N . PHE B 1 221 ? 0.312 -17.766 -16.578 1 98.06 221 PHE B N 1
ATOM 5549 C CA . PHE B 1 221 ? -0.605 -17.062 -15.688 1 98.06 221 PHE B CA 1
ATOM 5550 C C . PHE B 1 221 ? -1.496 -16.109 -16.469 1 98.06 221 PHE B C 1
ATOM 5552 O O . PHE B 1 221 ? -2.711 -16.062 -16.25 1 98.06 221 PHE B O 1
ATOM 5559 N N . HIS B 1 222 ? -0.902 -15.336 -17.281 1 97.94 222 HIS B N 1
ATOM 5560 C CA . HIS B 1 222 ? -1.677 -14.336 -18 1 97.94 222 HIS B CA 1
ATOM 5561 C C . HIS B 1 222 ? -2.539 -14.977 -19.078 1 97.94 222 HIS B C 1
ATOM 5563 O O . HIS B 1 222 ? -3.641 -14.5 -19.375 1 97.94 222 HIS B O 1
ATOM 5569 N N . ASN B 1 223 ? -2.064 -16.062 -19.656 1 97.56 223 ASN B N 1
ATOM 5570 C CA . ASN B 1 223 ? -2.928 -16.844 -20.547 1 97.56 223 ASN B CA 1
ATOM 5571 C C . ASN B 1 223 ? -4.168 -17.344 -19.812 1 97.56 223 ASN B C 1
ATOM 5573 O O . ASN B 1 223 ? -5.277 -17.297 -20.344 1 97.56 223 ASN B O 1
ATOM 5577 N N . ALA B 1 224 ? -3.912 -17.844 -18.656 1 97 224 ALA B N 1
ATOM 5578 C CA . ALA B 1 224 ? -5.012 -18.375 -17.859 1 97 224 ALA B CA 1
ATOM 5579 C C . ALA B 1 224 ? -6.078 -17.328 -17.609 1 97 224 ALA B C 1
ATOM 5581 O O . ALA B 1 224 ? -7.273 -17.625 -17.562 1 97 224 ALA B O 1
ATOM 5582 N N . THR B 1 225 ? -5.684 -16.094 -17.484 1 95.5 225 THR B N 1
ATOM 5583 C CA . THR B 1 225 ? -6.621 -15 -17.266 1 95.5 225 THR B CA 1
ATOM 5584 C C . THR B 1 225 ? -7.547 -14.828 -18.469 1 95.5 225 THR B C 1
ATOM 5586 O O . THR B 1 225 ? -8.719 -14.484 -18.297 1 95.5 225 THR B O 1
ATOM 5589 N N . ALA B 1 226 ? -7.031 -15.117 -19.641 1 95.56 226 ALA B N 1
ATOM 5590 C CA . ALA B 1 226 ? -7.824 -14.969 -20.859 1 95.56 226 ALA B CA 1
ATOM 5591 C C . ALA B 1 226 ? -8.633 -16.234 -21.141 1 95.56 226 ALA B C 1
ATOM 5593 O O . ALA B 1 226 ? -9.461 -16.25 -22.047 1 95.56 226 ALA B O 1
ATOM 5594 N N . LEU B 1 227 ? -8.406 -17.25 -20.375 1 96.12 227 LEU B N 1
ATOM 5595 C CA . LEU B 1 227 ? -9.133 -18.516 -20.531 1 96.12 227 LEU B CA 1
ATOM 5596 C C . LEU B 1 227 ? -10.141 -18.703 -19.406 1 96.12 227 LEU B C 1
ATOM 5598 O O . LEU B 1 227 ? -10.836 -19.734 -19.359 1 96.12 227 LEU B O 1
ATOM 5602 N N . ARG B 1 228 ? -10.305 -17.703 -18.547 1 93.75 228 ARG B N 1
ATOM 5603 C CA . ARG B 1 228 ? -11.07 -17.828 -17.312 1 93.75 228 ARG B CA 1
ATOM 5604 C C . ARG B 1 228 ? -12.555 -18.047 -17.594 1 93.75 228 ARG B C 1
ATOM 5606 O O . ARG B 1 228 ? -13.273 -18.656 -16.797 1 93.75 228 ARG B O 1
ATOM 5613 N N . ASP B 1 229 ? -13.016 -17.688 -18.766 1 91.12 229 ASP B N 1
ATOM 5614 C CA . ASP B 1 229 ? -14.445 -17.734 -19.062 1 91.12 229 ASP B CA 1
ATOM 5615 C C . ASP B 1 229 ? -14.852 -19.094 -19.625 1 91.12 229 ASP B C 1
ATOM 5617 O O . ASP B 1 229 ? -16.016 -19.297 -19.984 1 91.12 229 ASP B O 1
ATOM 5621 N N . ILE B 1 230 ? -13.961 -20 -19.75 1 92.81 230 ILE B N 1
ATOM 5622 C CA . ILE B 1 230 ? -14.273 -21.375 -20.141 1 92.81 230 ILE B CA 1
ATOM 5623 C C . ILE B 1 230 ? -14.734 -22.156 -18.906 1 92.81 230 ILE B C 1
ATOM 5625 O O . ILE B 1 230 ? -13.906 -22.656 -18.141 1 92.81 230 ILE B O 1
ATOM 5629 N N . ILE B 1 231 ? -16.016 -22.266 -18.812 1 89.12 231 ILE B N 1
ATOM 5630 C CA . ILE B 1 231 ? -16.609 -22.828 -17.594 1 89.12 231 ILE B CA 1
ATOM 5631 C C . ILE B 1 231 ? -17.188 -24.203 -17.875 1 89.12 231 ILE B C 1
ATOM 5633 O O . ILE B 1 231 ? -17.312 -25.031 -16.953 1 89.12 231 ILE B O 1
ATOM 5637 N N . ARG B 1 232 ? -17.609 -24.531 -19.156 1 89.06 232 ARG B N 1
ATOM 5638 C CA . ARG B 1 232 ? -18.172 -25.812 -19.562 1 89.06 232 ARG B CA 1
ATOM 5639 C C . ARG B 1 232 ? -17.562 -26.312 -20.859 1 89.06 232 ARG B C 1
ATOM 5641 O O . ARG B 1 232 ? -16.922 -25.531 -21.578 1 89.06 232 ARG B O 1
ATOM 5648 N N . LEU B 1 233 ? -17.688 -27.516 -21.078 1 88.31 233 LEU B N 1
ATOM 5649 C CA . LEU B 1 233 ? -17.156 -28.141 -22.281 1 88.31 233 LEU B CA 1
ATOM 5650 C C . LEU B 1 233 ? -17.734 -27.5 -23.531 1 88.31 233 LEU B C 1
ATOM 5652 O O . LEU B 1 233 ? -17.062 -27.406 -24.562 1 88.31 233 LEU B O 1
ATOM 5656 N N . GLU B 1 234 ? -18.953 -26.969 -23.391 1 90.31 234 GLU B N 1
ATOM 5657 C CA . GLU B 1 234 ? -19.625 -26.344 -24.531 1 90.31 234 GLU B CA 1
ATOM 5658 C C . GLU B 1 234 ? -18.922 -25.047 -24.938 1 90.31 234 GLU B C 1
ATOM 5660 O O . GLU B 1 234 ? -18.969 -24.656 -26.109 1 90.31 234 GLU B O 1
ATOM 5665 N N . ASP B 1 235 ? -18.281 -24.469 -23.984 1 92.31 235 ASP B N 1
ATOM 5666 C CA . ASP B 1 235 ? -17.578 -23.219 -24.266 1 92.31 235 ASP B CA 1
ATOM 5667 C C . ASP B 1 235 ? -16.375 -23.453 -25.188 1 92.31 235 ASP B C 1
ATOM 5669 O O . ASP B 1 235 ? -15.945 -22.547 -25.891 1 92.31 235 ASP B O 1
ATOM 5673 N N . VAL B 1 236 ? -15.836 -24.656 -25.188 1 92.56 236 VAL B N 1
ATOM 5674 C CA . VAL B 1 236 ? -14.688 -25.016 -26.016 1 92.56 236 VAL B CA 1
ATOM 5675 C C . VAL B 1 236 ? -15.094 -25.031 -27.484 1 92.56 236 VAL B C 1
ATOM 5677 O O . VAL B 1 236 ? -14.32 -24.625 -28.359 1 92.56 236 VAL B O 1
ATOM 5680 N N . GLN B 1 237 ? -16.312 -25.406 -27.719 1 90.38 237 GLN B N 1
ATOM 5681 C CA . GLN B 1 237 ? -16.812 -25.5 -29.094 1 90.38 237 GLN B CA 1
ATOM 5682 C C . GLN B 1 237 ? -17.031 -24.125 -29.688 1 90.38 237 GLN B C 1
ATOM 5684 O O . GLN B 1 237 ? -16.859 -23.938 -30.906 1 90.38 237 GLN B O 1
ATOM 5689 N N . ASN B 1 238 ? -17.328 -23.203 -28.844 1 89.44 238 ASN B N 1
ATOM 5690 C CA . ASN B 1 238 ? -17.672 -21.875 -29.328 1 89.44 238 ASN B CA 1
ATOM 5691 C C . ASN B 1 238 ? -16.516 -20.891 -29.156 1 89.44 238 ASN B C 1
ATOM 5693 O O . ASN B 1 238 ? -16.656 -19.703 -29.422 1 89.44 238 ASN B O 1
ATOM 5697 N N . MET B 1 239 ? -15.375 -21.391 -28.859 1 91.31 239 MET B N 1
ATOM 5698 C CA . MET B 1 239 ? -14.289 -20.484 -28.516 1 91.31 239 MET B CA 1
ATOM 5699 C C . MET B 1 239 ? -13.648 -19.891 -29.766 1 91.31 239 MET B C 1
ATOM 5701 O O . MET B 1 239 ? -13.477 -20.594 -30.766 1 91.31 239 MET B O 1
ATOM 5705 N N . PRO B 1 240 ? -13.352 -18.609 -29.781 1 92.38 240 PRO B N 1
ATOM 5706 C CA . PRO B 1 240 ? -12.633 -18 -30.891 1 92.38 240 PRO B CA 1
ATOM 5707 C C . PRO B 1 240 ? -11.297 -18.688 -31.188 1 92.38 240 PRO B C 1
ATOM 5709 O O . PRO B 1 240 ? -10.656 -19.219 -30.266 1 92.38 240 PRO B O 1
ATOM 5712 N N . PRO B 1 241 ? -10.844 -18.672 -32.406 1 93.38 241 PRO B N 1
ATOM 5713 C CA . PRO B 1 241 ? -9.609 -19.359 -32.812 1 93.38 241 PRO B CA 1
ATOM 5714 C C . PRO B 1 241 ? -8.391 -18.875 -32 1 93.38 241 PRO B C 1
ATOM 5716 O O . PRO B 1 241 ? -7.531 -19.688 -31.641 1 93.38 241 PRO B O 1
ATOM 5719 N N . LEU B 1 242 ? -8.352 -17.609 -31.781 1 93.75 242 LEU B N 1
ATOM 5720 C CA . LEU B 1 242 ? -7.219 -17.078 -31.031 1 93.75 242 LEU B CA 1
ATOM 5721 C C . LEU B 1 242 ? -7.199 -17.625 -29.609 1 93.75 242 LEU B C 1
ATOM 5723 O O . LEU B 1 242 ? -6.129 -17.859 -29.047 1 93.75 242 LEU B O 1
ATOM 5727 N N . GLN B 1 243 ? -8.344 -17.797 -29.078 1 95.25 243 GLN B N 1
ATOM 5728 C CA . GLN B 1 243 ? -8.445 -18.344 -27.734 1 95.25 243 GLN B CA 1
ATOM 5729 C C . GLN B 1 243 ? -8.047 -19.812 -27.703 1 95.25 243 GLN B C 1
ATOM 5731 O O . GLN B 1 243 ? -7.422 -20.281 -26.75 1 95.25 243 GLN B O 1
ATOM 5736 N N . ARG B 1 244 ? -8.406 -20.516 -28.719 1 94.88 244 ARG B N 1
ATOM 5737 C CA . ARG B 1 244 ? -8.016 -21.922 -28.828 1 94.88 244 ARG B CA 1
ATOM 5738 C C . ARG B 1 244 ? -6.5 -22.062 -28.938 1 94.88 244 ARG B C 1
ATOM 5740 O O . ARG B 1 244 ? -5.902 -22.953 -28.328 1 94.88 244 ARG B O 1
ATOM 5747 N N . THR B 1 245 ? -5.914 -21.172 -29.734 1 95.19 245 THR B N 1
ATOM 5748 C CA . THR B 1 245 ? -4.461 -21.172 -29.875 1 95.19 245 THR B CA 1
ATOM 5749 C C . THR B 1 245 ? -3.789 -20.938 -28.531 1 95.19 245 THR B C 1
ATOM 5751 O O . THR B 1 245 ? -2.779 -21.562 -28.219 1 95.19 245 THR B O 1
ATOM 5754 N N . LEU B 1 246 ? -4.367 -20.078 -27.781 1 95.81 246 LEU B N 1
ATOM 5755 C CA . LEU B 1 246 ? -3.844 -19.766 -26.453 1 95.81 246 LEU B CA 1
ATOM 5756 C C . LEU B 1 246 ? -3.943 -20.984 -25.531 1 95.81 246 LEU B C 1
ATOM 5758 O O . LEU B 1 246 ? -3.031 -21.25 -24.75 1 95.81 246 LEU B O 1
ATOM 5762 N N . ALA B 1 247 ? -5.027 -21.672 -25.609 1 96.69 247 ALA B N 1
ATOM 5763 C CA . ALA B 1 247 ? -5.238 -22.844 -24.781 1 96.69 247 ALA B CA 1
ATOM 5764 C C . ALA B 1 247 ? -4.215 -23.938 -25.094 1 96.69 247 ALA B C 1
ATOM 5766 O O . ALA B 1 247 ? -3.645 -24.547 -24.188 1 96.69 247 ALA B O 1
ATOM 5767 N N . ILE B 1 248 ? -3.992 -24.141 -26.359 1 96.56 248 ILE B N 1
ATOM 5768 C CA . ILE B 1 248 ? -3.047 -25.156 -26.797 1 96.56 248 ILE B CA 1
ATOM 5769 C C . ILE B 1 248 ? -1.633 -24.781 -26.375 1 96.56 248 ILE B C 1
ATOM 5771 O O . ILE B 1 248 ? -0.868 -25.625 -25.891 1 96.56 248 ILE B O 1
ATOM 5775 N N . ARG B 1 249 ? -1.337 -23.531 -26.547 1 97.06 249 ARG B N 1
ATOM 5776 C CA . ARG B 1 249 ? -0.043 -23.031 -26.094 1 97.06 249 ARG B CA 1
ATOM 5777 C C . ARG B 1 249 ? 0.122 -23.219 -24.594 1 97.06 249 ARG B C 1
ATOM 5779 O O . ARG B 1 249 ? 1.204 -23.578 -24.125 1 97.06 249 ARG B O 1
ATOM 5786 N N . SER B 1 250 ? -0.907 -22.969 -23.844 1 97.81 250 SER B N 1
ATOM 5787 C CA . SER B 1 250 ? -0.872 -23.109 -22.406 1 97.81 250 SER B CA 1
ATOM 5788 C C . SER B 1 250 ? -0.637 -24.562 -22 1 97.81 250 SER B C 1
ATOM 5790 O O . SER B 1 250 ? 0.02 -24.844 -20.984 1 97.81 250 SER B O 1
ATOM 5792 N N . LEU B 1 251 ? -1.164 -25.516 -22.812 1 97.75 251 LEU B N 1
ATOM 5793 C CA . LEU B 1 251 ? -0.908 -26.938 -22.578 1 97.75 251 LEU B CA 1
ATOM 5794 C C . LEU B 1 251 ? 0.577 -27.25 -22.719 1 97.75 251 LEU B C 1
ATOM 5796 O O . LEU B 1 251 ? 1.146 -27.969 -21.891 1 97.75 251 LEU B O 1
ATOM 5800 N N . GLN B 1 252 ? 1.125 -26.672 -23.688 1 97.5 252 GLN B N 1
ATOM 5801 C CA . GLN B 1 252 ? 2.541 -26.906 -23.953 1 97.5 252 GLN B CA 1
ATOM 5802 C C . GLN B 1 252 ? 3.41 -26.297 -22.859 1 97.5 252 GLN B C 1
ATOM 5804 O O . GLN B 1 252 ? 4.34 -26.938 -22.359 1 97.5 252 GLN B O 1
ATOM 5809 N N . ILE B 1 253 ? 3.086 -25.094 -22.5 1 97.5 253 ILE B N 1
ATOM 5810 C CA . ILE B 1 253 ? 3.836 -24.375 -21.484 1 97.5 253 ILE B CA 1
ATOM 5811 C C . ILE B 1 253 ? 3.713 -25.094 -20.141 1 97.5 253 ILE B C 1
ATOM 5813 O O . ILE B 1 253 ? 4.703 -25.25 -19.422 1 97.5 253 ILE B O 1
ATOM 5817 N N . GLY B 1 254 ? 2.52 -25.469 -19.812 1 97.94 254 GLY B N 1
ATOM 5818 C CA . GLY B 1 254 ? 2.305 -26.172 -18.562 1 97.94 254 GLY B CA 1
ATOM 5819 C C . GLY B 1 254 ? 3.119 -27.453 -18.453 1 97.94 254 GLY B C 1
ATOM 5820 O O . GLY B 1 254 ? 3.711 -27.734 -17.406 1 97.94 254 GLY B O 1
ATOM 5821 N N . ARG B 1 255 ? 3.104 -28.203 -19.547 1 97.56 255 ARG B N 1
ATOM 5822 C CA . ARG B 1 255 ? 3.877 -29.438 -19.578 1 97.56 255 ARG B CA 1
ATOM 5823 C C . ARG B 1 255 ? 5.363 -29.172 -19.375 1 97.56 255 ARG B C 1
ATOM 5825 O O . ARG B 1 255 ? 6.039 -29.859 -18.609 1 97.56 255 ARG B O 1
ATOM 5832 N N . GLN B 1 256 ? 5.812 -28.188 -20.047 1 97.06 256 GLN B N 1
ATOM 5833 C CA . GLN B 1 256 ? 7.227 -27.828 -19.953 1 97.06 256 GLN B CA 1
ATOM 5834 C C . GLN B 1 256 ? 7.598 -27.422 -18.531 1 97.06 256 GLN B C 1
ATOM 5836 O O . GLN B 1 256 ? 8.664 -27.781 -18.031 1 97.06 256 GLN B O 1
ATOM 5841 N N . ILE B 1 257 ? 6.773 -26.609 -17.891 1 97.69 257 ILE B N 1
ATOM 5842 C CA . ILE B 1 257 ? 7.02 -26.141 -16.531 1 97.69 257 ILE B CA 1
ATOM 5843 C C . ILE B 1 257 ? 7.129 -27.344 -15.586 1 97.69 257 ILE B C 1
ATOM 5845 O O . ILE B 1 257 ? 8.07 -27.438 -14.797 1 97.69 257 ILE B O 1
ATOM 5849 N N . LEU B 1 258 ? 6.18 -28.234 -15.703 1 97.5 258 LEU B N 1
ATOM 5850 C CA . LEU B 1 258 ? 6.164 -29.375 -14.789 1 97.5 258 LEU B CA 1
ATOM 5851 C C . LEU B 1 258 ? 7.344 -30.312 -15.055 1 97.5 258 LEU B C 1
ATOM 5853 O O . LEU B 1 258 ? 7.898 -30.891 -14.125 1 97.5 258 LEU B O 1
ATOM 5857 N N . GLU B 1 259 ? 7.707 -30.453 -16.297 1 96.44 259 GLU B N 1
ATOM 5858 C CA . GLU B 1 259 ? 8.875 -31.266 -16.625 1 96.44 259 GLU B CA 1
ATOM 5859 C C . GLU B 1 259 ? 10.141 -30.703 -15.992 1 96.44 259 GLU B C 1
ATOM 5861 O O . GLU B 1 259 ? 10.938 -31.438 -15.414 1 96.44 259 GLU B O 1
ATOM 5866 N N . ILE B 1 260 ? 10.312 -29.391 -16.078 1 94 260 ILE B N 1
ATOM 5867 C CA . ILE B 1 260 ? 11.477 -28.766 -15.469 1 94 260 ILE B CA 1
ATOM 5868 C C . ILE B 1 260 ? 11.422 -28.938 -13.953 1 94 260 ILE B C 1
ATOM 5870 O O . ILE B 1 260 ? 12.438 -29.234 -13.32 1 94 260 ILE B O 1
ATOM 5874 N N . THR B 1 261 ? 10.281 -28.812 -13.375 1 94.94 261 THR B N 1
ATOM 5875 C CA . THR B 1 261 ? 10.094 -28.859 -11.922 1 94.94 261 THR B CA 1
ATOM 5876 C C . THR B 1 261 ? 10.469 -30.219 -11.375 1 94.94 261 THR B C 1
ATOM 5878 O O . THR B 1 261 ? 11.102 -30.328 -10.32 1 94.94 261 THR B O 1
ATOM 5881 N N . VAL B 1 262 ? 10.172 -31.312 -12.102 1 94.38 262 VAL B N 1
ATOM 5882 C CA . VAL B 1 262 ? 10.32 -32.625 -11.531 1 94.38 262 VAL B CA 1
ATOM 5883 C C . VAL B 1 262 ? 11.57 -33.312 -12.102 1 94.38 262 VAL B C 1
ATOM 5885 O O . VAL B 1 262 ? 12.195 -34.156 -11.43 1 94.38 262 VAL B O 1
ATOM 5888 N N . LYS B 1 263 ? 11.969 -32.969 -13.273 1 90.94 263 LYS B N 1
ATOM 5889 C CA . LYS B 1 263 ? 13.031 -33.719 -13.93 1 90.94 263 LYS B CA 1
ATOM 5890 C C . LYS B 1 263 ? 14.375 -33 -13.789 1 90.94 263 LYS B C 1
ATOM 5892 O O . LYS B 1 263 ? 15.43 -33.625 -13.914 1 90.94 263 LYS B O 1
ATOM 5897 N N . SER B 1 264 ? 14.398 -31.781 -13.562 1 88.56 264 SER B N 1
ATOM 5898 C CA . SER B 1 264 ? 15.656 -31.078 -13.336 1 88.56 264 SER B CA 1
ATOM 5899 C C . SER B 1 264 ? 16.141 -31.266 -11.906 1 88.56 264 SER B C 1
ATOM 5901 O O . SER B 1 264 ? 15.531 -30.75 -10.969 1 88.56 264 SER B O 1
ATOM 5903 N N . PRO B 1 265 ? 17.297 -31.875 -11.789 1 88.38 265 PRO B N 1
ATOM 5904 C CA . PRO B 1 265 ? 17.781 -32.125 -10.43 1 88.38 265 PRO B CA 1
ATOM 5905 C C . PRO B 1 265 ? 18.047 -30.859 -9.648 1 88.38 265 PRO B C 1
ATOM 5907 O O . PRO B 1 265 ? 17.734 -30.766 -8.461 1 88.38 265 PRO B O 1
ATOM 5910 N N . ALA B 1 266 ? 18.656 -29.953 -10.352 1 85.88 266 ALA B N 1
ATOM 5911 C CA . ALA B 1 266 ? 19 -28.703 -9.68 1 85.88 266 ALA B CA 1
ATOM 5912 C C . ALA B 1 266 ? 17.75 -27.953 -9.234 1 85.88 266 ALA B C 1
ATOM 5914 O O . ALA B 1 266 ? 17.688 -27.438 -8.109 1 85.88 266 ALA B O 1
ATOM 5915 N N . TYR B 1 267 ? 16.828 -27.875 -10.047 1 88.69 267 TYR B N 1
ATOM 5916 C CA . TYR B 1 267 ? 15.602 -27.156 -9.727 1 88.69 267 TYR B CA 1
ATOM 5917 C C . TYR B 1 267 ? 14.805 -27.875 -8.648 1 88.69 267 TYR B C 1
ATOM 5919 O O . TYR B 1 267 ? 14.273 -27.25 -7.73 1 88.69 267 TYR B O 1
ATOM 5927 N N . ARG B 1 268 ? 14.742 -29.172 -8.758 1 87.75 268 ARG B N 1
ATOM 5928 C CA . ARG B 1 268 ? 14.023 -30 -7.793 1 87.75 268 ARG B CA 1
ATOM 5929 C C . ARG B 1 268 ? 14.578 -29.797 -6.387 1 87.75 268 ARG B C 1
ATOM 5931 O O . ARG B 1 268 ? 13.82 -29.688 -5.422 1 87.75 268 ARG B O 1
ATOM 5938 N N . LYS B 1 269 ? 15.844 -29.781 -6.277 1 84.81 269 LYS B N 1
ATOM 5939 C CA . LYS B 1 269 ? 16.484 -29.562 -4.984 1 84.81 269 LYS B CA 1
ATOM 5940 C C . LYS B 1 269 ? 16.141 -28.172 -4.445 1 84.81 269 LYS B C 1
ATOM 5942 O O . LYS B 1 269 ? 15.953 -28 -3.238 1 84.81 269 LYS B O 1
ATOM 5947 N N . GLY B 1 270 ? 16.062 -27.234 -5.34 1 86 270 GLY B N 1
ATOM 5948 C CA . GLY B 1 270 ? 15.758 -25.859 -4.957 1 86 270 GLY B CA 1
ATOM 5949 C C . GLY B 1 270 ? 14.352 -25.688 -4.41 1 86 270 GLY B C 1
ATOM 5950 O O . GLY B 1 270 ? 14.094 -24.797 -3.607 1 86 270 GLY B O 1
ATOM 5951 N N . MET B 1 271 ? 13.461 -26.594 -4.758 1 87.44 271 MET B N 1
ATOM 5952 C CA . MET B 1 271 ? 12.07 -26.531 -4.316 1 87.44 271 MET B CA 1
ATOM 5953 C C . MET B 1 271 ? 11.969 -26.703 -2.805 1 87.44 271 MET B C 1
ATOM 5955 O O . MET B 1 271 ? 11.047 -26.188 -2.174 1 87.44 271 MET B O 1
ATOM 5959 N N . THR B 1 272 ? 12.938 -27.344 -2.234 1 84.56 272 THR B N 1
ATOM 5960 C CA . THR B 1 272 ? 12.945 -27.594 -0.797 1 84.56 272 THR B CA 1
ATOM 5961 C C . THR B 1 272 ? 13.094 -26.297 -0.021 1 84.56 272 THR B C 1
ATOM 5963 O O . THR B 1 272 ? 12.539 -26.141 1.068 1 84.56 272 THR B O 1
ATOM 5966 N N . TYR B 1 273 ? 13.773 -25.406 -0.621 1 83.62 273 TYR B N 1
ATOM 5967 C CA . TYR B 1 273 ? 14.109 -24.172 0.077 1 83.62 273 TYR B CA 1
ATOM 5968 C C . TYR B 1 273 ? 13.367 -22.984 -0.531 1 83.62 273 TYR B C 1
ATOM 5970 O O . TYR B 1 273 ? 13.617 -21.828 -0.162 1 83.62 273 TYR B O 1
ATOM 5978 N N . ALA B 1 274 ? 12.5 -23.297 -1.406 1 87.81 274 ALA B N 1
ATOM 5979 C CA . ALA B 1 274 ? 11.844 -22.234 -2.168 1 87.81 274 ALA B CA 1
ATOM 5980 C C . ALA B 1 274 ? 10.797 -21.516 -1.318 1 87.81 274 ALA B C 1
ATOM 5982 O O . ALA B 1 274 ? 10.328 -22.062 -0.316 1 87.81 274 ALA B O 1
ATOM 5983 N N . VAL B 1 275 ? 10.508 -20.281 -1.736 1 88.38 275 VAL B N 1
ATOM 5984 C CA . VAL B 1 275 ? 9.461 -19.484 -1.104 1 88.38 275 VAL B CA 1
ATOM 5985 C C . VAL B 1 275 ? 8.086 -20.078 -1.447 1 88.38 275 VAL B C 1
ATOM 5987 O O . VAL B 1 275 ? 7.957 -20.844 -2.398 1 88.38 275 VAL B O 1
ATOM 5990 N N . HIS B 1 276 ? 7.102 -19.625 -0.729 1 88.19 276 HIS B N 1
ATOM 5991 C CA . HIS B 1 276 ? 5.73 -20.078 -0.896 1 88.19 276 HIS B CA 1
ATOM 5992 C C . HIS B 1 276 ? 5.242 -19.859 -2.322 1 88.19 276 HIS B C 1
ATOM 5994 O O . HIS B 1 276 ? 4.539 -20.703 -2.887 1 88.19 276 HIS B O 1
ATOM 6000 N N . TYR B 1 277 ? 5.559 -18.828 -2.877 1 93.62 277 TYR B N 1
ATOM 6001 C CA . TYR B 1 277 ? 5.102 -18.469 -4.215 1 93.62 277 TYR B CA 1
ATOM 6002 C C . TYR B 1 277 ? 5.504 -19.531 -5.234 1 93.62 277 TYR B C 1
ATOM 6004 O O . TYR B 1 277 ? 4.742 -19.844 -6.152 1 93.62 277 TYR B O 1
ATOM 6012 N N . THR B 1 278 ? 6.684 -20.016 -5.09 1 93.56 278 THR B N 1
ATOM 6013 C CA . THR B 1 278 ? 7.184 -21.031 -6.012 1 93.56 278 THR B CA 1
ATOM 6014 C C . THR B 1 278 ? 6.344 -22.297 -5.926 1 93.56 278 THR B C 1
ATOM 6016 O O . THR B 1 278 ? 6.008 -22.891 -6.949 1 93.56 278 THR B O 1
ATOM 6019 N N . HIS B 1 279 ? 5.996 -22.656 -4.754 1 93.38 279 HIS B N 1
ATOM 6020 C CA . HIS B 1 279 ? 5.137 -23.828 -4.57 1 93.38 279 HIS B CA 1
ATOM 6021 C C . HIS B 1 279 ? 3.738 -23.578 -5.125 1 93.38 279 HIS B C 1
ATOM 6023 O O . HIS B 1 279 ? 3.154 -24.453 -5.77 1 93.38 279 HIS B O 1
ATOM 6029 N N . ALA B 1 280 ? 3.271 -22.422 -4.859 1 94.69 280 ALA B N 1
ATOM 6030 C CA . ALA B 1 280 ? 1.934 -22.062 -5.32 1 94.69 280 ALA B CA 1
ATOM 6031 C C . ALA B 1 280 ? 1.86 -22.062 -6.844 1 94.69 280 ALA B C 1
ATOM 6033 O O . ALA B 1 280 ? 0.887 -22.547 -7.426 1 94.69 280 ALA B O 1
ATOM 6034 N N . THR B 1 281 ? 2.906 -21.562 -7.473 1 96.5 281 THR B N 1
ATOM 6035 C CA . THR B 1 281 ? 2.908 -21.469 -8.93 1 96.5 281 THR B CA 1
ATOM 6036 C C . THR B 1 281 ? 2.984 -22.859 -9.555 1 96.5 281 THR B C 1
ATOM 6038 O O . THR B 1 281 ? 2.342 -23.125 -10.578 1 96.5 281 THR B O 1
ATOM 6041 N N . ALA B 1 282 ? 3.773 -23.688 -8.977 1 96.62 282 ALA B N 1
ATOM 6042 C CA . ALA B 1 282 ? 3.852 -25.062 -9.469 1 96.62 282 ALA B CA 1
ATOM 6043 C C . ALA B 1 282 ? 2.512 -25.781 -9.312 1 96.62 282 ALA B C 1
ATOM 6045 O O . ALA B 1 282 ? 2.068 -26.484 -10.219 1 96.62 282 ALA B O 1
ATOM 6046 N N . THR B 1 283 ? 1.894 -25.578 -8.188 1 96.44 283 THR B N 1
ATOM 6047 C CA . THR B 1 283 ? 0.601 -26.203 -7.918 1 96.44 283 THR B CA 1
ATOM 6048 C C . THR B 1 283 ? -0.47 -25.656 -8.852 1 96.44 283 THR B C 1
ATOM 6050 O O . THR B 1 283 ? -1.298 -26.406 -9.375 1 96.44 283 THR B O 1
ATOM 6053 N N . PHE B 1 284 ? -0.436 -24.406 -9.047 1 97.5 284 PHE B N 1
ATOM 6054 C CA . PHE B 1 284 ? -1.334 -23.766 -10 1 97.5 284 PHE B CA 1
ATOM 6055 C C . PHE B 1 284 ? -1.166 -24.375 -11.391 1 97.5 284 PHE B C 1
ATOM 6057 O O . PHE B 1 284 ? -2.15 -24.719 -12.047 1 97.5 284 PHE B O 1
ATOM 6064 N N . THR B 1 285 ? 0.074 -24.469 -11.797 1 98.12 285 THR B N 1
ATOM 6065 C CA . THR B 1 285 ? 0.371 -25.016 -13.117 1 98.12 285 THR B CA 1
ATOM 6066 C C . THR B 1 285 ? -0.158 -26.438 -13.258 1 98.12 285 THR B C 1
ATOM 6068 O O . THR B 1 285 ? -0.786 -26.781 -14.258 1 98.12 285 THR B O 1
ATOM 6071 N N . ALA B 1 286 ? 0.06 -27.234 -12.25 1 97.5 286 ALA B N 1
ATOM 6072 C CA . ALA B 1 286 ? -0.396 -28.609 -12.266 1 97.5 286 ALA B CA 1
ATOM 6073 C C . ALA B 1 286 ? -1.92 -28.688 -12.312 1 97.5 286 ALA B C 1
ATOM 6075 O O . ALA B 1 286 ? -2.486 -29.438 -13.117 1 97.5 286 ALA B O 1
ATOM 6076 N N . SER B 1 287 ? -2.539 -27.922 -11.477 1 96.25 287 SER B N 1
ATOM 6077 C CA . SER B 1 287 ? -3.996 -27.891 -11.422 1 96.25 287 SER B CA 1
ATOM 6078 C C . SER B 1 287 ? -4.59 -27.422 -12.742 1 96.25 287 SER B C 1
ATOM 6080 O O . SER B 1 287 ? -5.539 -28.016 -13.25 1 96.25 287 SER B O 1
ATOM 6082 N N . PHE B 1 288 ? -4.012 -26.391 -13.289 1 96.69 288 PHE B N 1
ATOM 6083 C CA . PHE B 1 288 ? -4.512 -25.797 -14.523 1 96.69 288 PHE B CA 1
ATOM 6084 C C . PHE B 1 288 ? -4.316 -26.75 -15.695 1 96.69 288 PHE B C 1
ATOM 6086 O O . PHE B 1 288 ? -5.18 -26.844 -16.578 1 96.69 288 PHE B O 1
ATOM 6093 N N . LEU B 1 289 ? -3.129 -27.406 -15.688 1 96.31 289 LEU B N 1
ATOM 6094 C CA . LEU B 1 289 ? -2.824 -28.359 -16.75 1 96.31 289 LEU B CA 1
ATOM 6095 C C . LEU B 1 289 ? -3.807 -29.516 -16.734 1 96.31 289 LEU B C 1
ATOM 6097 O O . LEU B 1 289 ? -4.242 -29.984 -17.781 1 96.31 289 LEU B O 1
ATOM 6101 N N . LEU B 1 290 ? -4.188 -30.016 -15.594 1 94.69 290 LEU B N 1
ATOM 6102 C CA . LEU B 1 290 ? -5.176 -31.078 -15.477 1 94.69 290 LEU B CA 1
ATOM 6103 C C . LEU B 1 290 ? -6.52 -30.625 -16.047 1 94.69 290 LEU B C 1
ATOM 6105 O O . LEU B 1 290 ? -7.191 -31.406 -16.734 1 94.69 290 LEU B O 1
ATOM 6109 N N . ARG B 1 291 ? -6.871 -29.453 -15.773 1 94.88 291 ARG B N 1
ATOM 6110 C CA . ARG B 1 291 ? -8.133 -28.906 -16.266 1 94.88 291 ARG B CA 1
ATOM 6111 C C . ARG B 1 291 ? -8.094 -28.734 -17.781 1 94.88 291 ARG B C 1
ATOM 6113 O O . ARG B 1 291 ? -9.055 -29.062 -18.484 1 94.88 291 ARG B O 1
ATOM 6120 N N . LEU B 1 292 ? -6.977 -28.234 -18.266 1 95.94 292 LEU B N 1
ATOM 6121 C CA . LEU B 1 292 ? -6.82 -28.047 -19.703 1 95.94 292 LEU B CA 1
ATOM 6122 C C . LEU B 1 292 ? -6.891 -29.391 -20.438 1 95.94 292 LEU B C 1
ATOM 6124 O O . LEU B 1 292 ? -7.457 -29.469 -21.531 1 95.94 292 LEU B O 1
ATOM 6128 N N . SER B 1 293 ? -6.27 -30.406 -19.859 1 94.38 293 SER B N 1
ATOM 6129 C CA . SER B 1 293 ? -6.246 -31.719 -20.5 1 94.38 293 SER B CA 1
ATOM 6130 C C . SER B 1 293 ? -7.652 -32.312 -20.609 1 94.38 293 SER B C 1
ATOM 6132 O O . SER B 1 293 ? -7.945 -33.062 -21.531 1 94.38 293 SER B O 1
ATOM 6134 N N . ARG B 1 294 ? -8.508 -31.938 -19.734 1 92.12 294 ARG B N 1
ATOM 6135 C CA . ARG B 1 294 ? -9.898 -32.375 -19.781 1 92.12 294 ARG B CA 1
ATOM 6136 C C . ARG B 1 294 ? -10.656 -31.641 -20.891 1 92.12 294 ARG B C 1
ATOM 6138 O O . ARG B 1 294 ? -11.461 -32.25 -21.609 1 92.12 294 ARG B O 1
ATOM 6145 N N . PHE B 1 295 ? -10.383 -30.406 -21.031 1 93.94 295 PHE B N 1
ATOM 6146 C CA . PHE B 1 295 ? -11.094 -29.578 -22 1 93.94 295 PHE B CA 1
ATOM 6147 C C . PHE B 1 295 ? -10.555 -29.828 -23.406 1 93.94 295 PHE B C 1
ATOM 6149 O O . PHE B 1 295 ? -11.289 -29.688 -24.391 1 93.94 295 PHE B O 1
ATOM 6156 N N . PHE B 1 296 ? -9.305 -30.234 -23.469 1 94.75 296 PHE B N 1
ATOM 6157 C CA . PHE B 1 296 ? -8.664 -30.453 -24.766 1 94.75 296 PHE B CA 1
ATOM 6158 C C . PHE B 1 296 ? -7.957 -31.797 -24.797 1 94.75 296 PHE B C 1
ATOM 6160 O O . PHE B 1 296 ? -6.754 -31.859 -25.062 1 94.75 296 PHE B O 1
ATOM 6167 N N . PRO B 1 297 ? -8.656 -32.875 -24.656 1 92.5 297 PRO B N 1
ATOM 6168 C CA . PRO B 1 297 ? -8.047 -34.188 -24.562 1 92.5 297 PRO B CA 1
ATOM 6169 C C . PRO B 1 297 ? -7.355 -34.594 -25.859 1 92.5 297 PRO B C 1
ATOM 6171 O O . PRO B 1 297 ? -6.391 -35.375 -25.844 1 92.5 297 PRO B O 1
ATOM 6174 N N . ASP B 1 298 ? -7.793 -34.094 -26.984 1 93.44 298 ASP B N 1
ATOM 6175 C CA . ASP B 1 298 ? -7.254 -34.469 -28.281 1 93.44 298 ASP B CA 1
ATOM 6176 C C . ASP B 1 298 ? -5.945 -33.75 -28.578 1 93.44 298 ASP B C 1
ATOM 6178 O O . ASP B 1 298 ? -5.203 -34.125 -29.484 1 93.44 298 ASP B O 1
ATOM 6182 N N . GLU B 1 299 ? -5.688 -32.719 -27.797 1 93.5 299 GLU B N 1
ATOM 6183 C CA . GLU B 1 299 ? -4.516 -31.891 -28.062 1 93.5 299 GLU B CA 1
ATOM 6184 C C . GLU B 1 299 ? -3.352 -32.281 -27.156 1 93.5 299 GLU B C 1
ATOM 6186 O O . GLU B 1 299 ? -2.281 -31.672 -27.203 1 93.5 299 GLU B O 1
ATOM 6191 N N . CYS B 1 300 ? -3.598 -33.25 -26.297 1 92.88 300 CYS B N 1
ATOM 6192 C CA . CYS B 1 300 ? -2.529 -33.656 -25.375 1 92.88 300 CYS B CA 1
ATOM 6193 C C . CYS B 1 300 ? -2.656 -35.094 -24.969 1 92.88 300 CYS B C 1
ATOM 6195 O O . CYS B 1 300 ? -3.631 -35.781 -25.328 1 92.88 300 CYS B O 1
ATOM 6197 N N . ASP B 1 301 ? -1.634 -35.625 -24.469 1 95.12 301 ASP B N 1
ATOM 6198 C CA . ASP B 1 301 ? -1.652 -36.969 -23.844 1 95.12 301 ASP B CA 1
ATOM 6199 C C . ASP B 1 301 ? -2.064 -36.875 -22.375 1 95.12 301 ASP B C 1
ATOM 6201 O O . ASP B 1 301 ? -1.232 -36.594 -21.516 1 95.12 301 ASP B O 1
ATOM 6205 N N . VAL B 1 302 ? -3.258 -37.188 -22.109 1 94.06 302 VAL B N 1
ATOM 6206 C CA . VAL B 1 302 ? -3.852 -37.031 -20.781 1 94.06 302 VAL B CA 1
ATOM 6207 C C . VAL B 1 302 ? -3.09 -37.875 -19.766 1 94.06 302 VAL B C 1
ATOM 6209 O O . VAL B 1 302 ? -2.895 -37.469 -18.625 1 94.06 302 VAL B O 1
ATOM 6212 N N . ALA B 1 303 ? -2.639 -39.031 -20.172 1 94.44 303 ALA B N 1
ATOM 6213 C CA . ALA B 1 303 ? -1.927 -39.938 -19.266 1 94.44 303 ALA B CA 1
ATOM 6214 C C . ALA B 1 303 ? -0.588 -39.344 -18.844 1 94.44 303 ALA B C 1
ATOM 6216 O O . ALA B 1 303 ? -0.202 -39.438 -17.672 1 94.44 303 ALA B O 1
ATOM 6217 N N . VAL B 1 304 ? 0.068 -38.781 -19.766 1 95.81 304 VAL B N 1
ATOM 6218 C CA . VAL B 1 304 ? 1.358 -38.156 -19.484 1 95.81 304 VAL B CA 1
ATOM 6219 C C . VAL B 1 304 ? 1.167 -36.969 -18.531 1 95.81 304 VAL B C 1
ATOM 6221 O O . VAL B 1 304 ? 1.952 -36.812 -17.594 1 95.81 304 VAL B O 1
ATOM 6224 N N . ILE B 1 305 ? 0.161 -36.188 -18.75 1 96.12 305 ILE B N 1
ATOM 6225 C CA . ILE B 1 305 ? -0.125 -35.031 -17.906 1 96.12 305 ILE B CA 1
ATOM 6226 C C . ILE B 1 305 ? -0.458 -35.5 -16.5 1 96.12 305 ILE B C 1
ATOM 6228 O O . ILE B 1 305 ? 0.045 -34.938 -15.516 1 96.12 305 ILE B O 1
ATOM 6232 N N . ARG B 1 306 ? -1.274 -36.469 -16.391 1 95.56 306 ARG B N 1
ATOM 6233 C CA . ARG B 1 306 ? -1.634 -37.031 -15.078 1 95.56 306 ARG B CA 1
ATOM 6234 C C . ARG B 1 306 ? -0.4 -37.531 -14.336 1 95.56 306 ARG B C 1
ATOM 6236 O O . ARG B 1 306 ? -0.262 -37.281 -13.133 1 95.56 306 ARG B O 1
ATOM 6243 N N . ASN B 1 307 ? 0.401 -38.188 -15.055 1 96.44 307 ASN B N 1
ATOM 6244 C CA . ASN B 1 307 ? 1.634 -38.656 -14.453 1 96.44 307 ASN B CA 1
ATOM 6245 C C . ASN B 1 307 ? 2.512 -37.531 -13.953 1 96.44 307 ASN B C 1
ATOM 6247 O O . ASN B 1 307 ? 3.105 -37.625 -12.875 1 96.44 307 ASN B O 1
ATOM 6251 N N . LEU B 1 308 ? 2.664 -36.531 -14.719 1 97.06 308 LEU B N 1
ATOM 6252 C CA . LEU B 1 308 ? 3.447 -35.344 -14.328 1 97.06 308 LEU B CA 1
ATOM 6253 C C . LEU B 1 308 ? 2.881 -34.719 -13.055 1 97.06 308 LEU B C 1
ATOM 6255 O O . LEU B 1 308 ? 3.635 -34.344 -12.156 1 97.06 308 LEU B O 1
ATOM 6259 N N . VAL B 1 309 ? 1.561 -34.562 -13.008 1 97.19 309 VAL B N 1
ATOM 6260 C CA . VAL B 1 309 ? 0.905 -33.969 -11.852 1 97.19 309 VAL B CA 1
ATOM 6261 C C . VAL B 1 309 ? 1.134 -34.844 -10.617 1 97.19 309 VAL B C 1
ATOM 6263 O O . VAL B 1 309 ? 1.354 -34.344 -9.516 1 97.19 309 VAL B O 1
ATOM 6266 N N . GLU B 1 310 ? 1.117 -36.156 -10.797 1 96.81 310 GLU B N 1
ATOM 6267 C CA . GLU B 1 310 ? 1.394 -37.062 -9.703 1 96.81 310 GLU B CA 1
ATOM 6268 C C . GLU B 1 310 ? 2.818 -36.906 -9.18 1 96.81 310 GLU B C 1
ATOM 6270 O O . GLU B 1 310 ? 3.057 -36.969 -7.973 1 96.81 310 GLU B O 1
ATOM 6275 N N . LEU B 1 311 ? 3.686 -36.719 -10.094 1 96.94 311 LEU B N 1
ATOM 6276 C CA . LEU B 1 311 ? 5.078 -36.531 -9.711 1 96.94 311 LEU B CA 1
ATOM 6277 C C . LEU B 1 311 ? 5.234 -35.219 -8.93 1 96.94 311 LEU B C 1
ATOM 6279 O O . LEU B 1 311 ? 5.988 -35.156 -7.953 1 96.94 311 LEU B O 1
ATOM 6283 N N . VAL B 1 312 ? 4.574 -34.188 -9.352 1 96.75 312 VAL B N 1
ATOM 6284 C CA . VAL B 1 312 ? 4.633 -32.906 -8.648 1 96.75 312 VAL B CA 1
ATOM 6285 C C . VAL B 1 312 ? 4.023 -33.062 -7.254 1 96.75 312 VAL B C 1
ATOM 6287 O O . VAL B 1 312 ? 4.559 -32.531 -6.277 1 96.75 312 VAL B O 1
ATOM 6290 N N . ALA B 1 313 ? 2.875 -33.75 -7.168 1 95.69 313 ALA B N 1
ATOM 6291 C CA . ALA B 1 313 ? 2.242 -34 -5.875 1 95.69 313 ALA B CA 1
ATOM 6292 C C . ALA B 1 313 ? 3.189 -34.719 -4.934 1 95.69 313 ALA B C 1
ATOM 6294 O O . ALA B 1 313 ? 3.279 -34.406 -3.748 1 95.69 313 ALA B O 1
ATOM 6295 N N . SER B 1 314 ? 3.873 -35.688 -5.465 1 94 314 SER B N 1
ATOM 6296 C CA . SER B 1 314 ? 4.832 -36.438 -4.672 1 94 314 SER B CA 1
ATOM 6297 C C . SER B 1 314 ? 5.996 -35.562 -4.219 1 94 314 SER B C 1
ATOM 6299 O O . SER B 1 314 ? 6.457 -35.688 -3.08 1 94 314 SER B O 1
ATOM 6301 N N . LEU B 1 315 ? 6.477 -34.781 -5.109 1 93.62 315 LEU B N 1
ATOM 6302 C CA . LEU B 1 315 ? 7.543 -33.844 -4.773 1 93.62 315 LEU B CA 1
ATOM 6303 C C . LEU B 1 315 ? 7.113 -32.906 -3.65 1 93.62 315 LEU B C 1
ATOM 6305 O O . LEU B 1 315 ? 7.852 -32.719 -2.684 1 93.62 315 LEU B O 1
ATOM 6309 N N . MET B 1 316 ? 5.906 -32.375 -3.764 1 92.19 316 MET B N 1
ATOM 6310 C CA . MET B 1 316 ? 5.395 -31.422 -2.771 1 92.19 316 MET B CA 1
ATOM 6311 C C . MET B 1 316 ? 5.199 -32.094 -1.422 1 92.19 316 MET B C 1
ATOM 6313 O O . MET B 1 316 ? 5.297 -31.453 -0.376 1 92.19 316 MET B O 1
ATOM 6317 N N . ALA B 1 317 ? 4.945 -33.344 -1.463 1 88.31 317 ALA B N 1
ATOM 6318 C CA . ALA B 1 317 ? 4.746 -34.094 -0.231 1 88.31 317 ALA B CA 1
ATOM 6319 C C . ALA B 1 317 ? 6.062 -34.312 0.508 1 88.31 317 ALA B C 1
ATOM 6321 O O . ALA B 1 317 ? 6.078 -34.5 1.725 1 88.31 317 ALA B O 1
ATOM 6322 N N . GLU B 1 318 ? 7.152 -34.25 -0.207 1 85.88 318 GLU B N 1
ATOM 6323 C CA . GLU B 1 318 ? 8.477 -34.5 0.365 1 85.88 318 GLU B CA 1
ATOM 6324 C C . GLU B 1 318 ? 9.078 -33.219 0.906 1 85.88 318 GLU B C 1
ATOM 6326 O O . GLU B 1 318 ? 10.039 -33.25 1.68 1 85.88 318 GLU B O 1
ATOM 6331 N N . ILE B 1 319 ? 8.516 -32.156 0.539 1 83.94 319 ILE B N 1
ATOM 6332 C CA . ILE B 1 319 ? 9.031 -30.844 0.956 1 83.94 319 ILE B CA 1
ATOM 6333 C C . ILE B 1 319 ? 7.988 -30.125 1.796 1 83.94 319 ILE B C 1
ATOM 6335 O O . ILE B 1 319 ? 6.887 -30.641 2.01 1 83.94 319 ILE B O 1
ATOM 6339 N N . PRO B 1 320 ? 8.359 -28.984 2.346 1 77.19 320 PRO B N 1
ATOM 6340 C CA . PRO B 1 320 ? 7.363 -28.25 3.133 1 77.19 320 PRO B CA 1
ATOM 6341 C C . PRO B 1 320 ? 6.238 -27.672 2.275 1 77.19 320 PRO B C 1
ATOM 6343 O O . PRO B 1 320 ? 6.148 -26.453 2.105 1 77.19 320 PRO B O 1
ATOM 6346 N N . GLY B 1 321 ? 5.496 -28.453 1.699 1 81.06 321 GLY B N 1
ATOM 6347 C CA . GLY B 1 321 ? 4.391 -28.078 0.828 1 81.06 321 GLY B CA 1
ATOM 6348 C C . GLY B 1 321 ? 3.176 -28.969 0.997 1 81.06 321 GLY B C 1
ATOM 6349 O O . GLY B 1 321 ? 2.551 -29.375 0.013 1 81.06 321 GLY B O 1
ATOM 6350 N N . LYS B 1 322 ? 2.879 -29.234 2.178 1 80.5 322 LYS B N 1
ATOM 6351 C CA . LYS B 1 322 ? 1.809 -30.188 2.459 1 80.5 322 LYS B CA 1
ATOM 6352 C C . LYS B 1 322 ? 0.483 -29.719 1.871 1 80.5 322 LYS B C 1
ATOM 6354 O O . LYS B 1 322 ? -0.267 -30.5 1.295 1 80.5 322 LYS B O 1
ATOM 6359 N N . ARG B 1 323 ? 0.195 -28.469 2.01 1 87.5 323 ARG B N 1
ATOM 6360 C CA . ARG B 1 323 ? -1.038 -27.891 1.476 1 87.5 323 ARG B CA 1
ATOM 6361 C C . ARG B 1 323 ? -1.125 -28.094 -0.034 1 87.5 323 ARG B C 1
ATOM 6363 O O . ARG B 1 323 ? -2.182 -28.453 -0.557 1 87.5 323 ARG B O 1
ATOM 6370 N N . TYR B 1 324 ? -0.049 -28 -0.679 1 91.19 324 TYR B N 1
ATOM 6371 C CA . TYR B 1 324 ? 0.012 -28.094 -2.133 1 91.19 324 TYR B CA 1
ATOM 6372 C C . TYR B 1 324 ? -0.063 -29.547 -2.592 1 91.19 324 TYR B C 1
ATOM 6374 O O . TYR B 1 324 ? -0.738 -29.859 -3.576 1 91.19 324 TYR B O 1
ATOM 6382 N N . ALA B 1 325 ? 0.619 -30.359 -1.812 1 92 325 ALA B N 1
ATOM 6383 C CA . ALA B 1 325 ? 0.53 -31.797 -2.105 1 92 325 ALA B CA 1
ATOM 6384 C C . ALA B 1 325 ? -0.906 -32.281 -1.968 1 92 325 ALA B C 1
ATOM 6386 O O . ALA B 1 325 ? -1.409 -33 -2.842 1 92 325 ALA B O 1
ATOM 6387 N N . LEU B 1 326 ? -1.535 -31.906 -0.93 1 90.5 326 LEU B N 1
ATOM 6388 C CA . LEU B 1 326 ? -2.906 -32.312 -0.66 1 90.5 326 LEU B CA 1
ATOM 6389 C C . LEU B 1 326 ? -3.846 -31.844 -1.761 1 90.5 326 LEU B C 1
ATOM 6391 O O . LEU B 1 326 ? -4.754 -32.562 -2.168 1 90.5 326 LEU B O 1
ATOM 6395 N N . THR B 1 327 ? -3.643 -30.625 -2.168 1 93.06 327 THR B N 1
ATOM 6396 C CA . THR B 1 327 ? -4.457 -30.062 -3.236 1 93.06 327 THR B CA 1
ATOM 6397 C C . THR B 1 327 ? -4.41 -30.938 -4.48 1 93.06 327 THR B C 1
ATOM 6399 O O . THR B 1 327 ? -5.449 -31.297 -5.031 1 93.06 327 THR B O 1
ATOM 6402 N N . LEU B 1 328 ? -3.213 -31.328 -4.887 1 94.31 328 LEU B N 1
ATOM 6403 C CA . LEU B 1 328 ? -3.033 -32.094 -6.125 1 94.31 328 LEU B CA 1
ATOM 6404 C C . LEU B 1 328 ? -3.492 -33.531 -5.953 1 94.31 328 LEU B C 1
ATOM 6406 O O . LEU B 1 328 ? -4.059 -34.125 -6.879 1 94.31 328 LEU B O 1
ATOM 6410 N N . GLN B 1 329 ? -3.326 -34.062 -4.816 1 91.75 329 GLN B N 1
ATOM 6411 C CA . GLN B 1 329 ? -3.758 -35.406 -4.551 1 91.75 329 GLN B CA 1
ATOM 6412 C C . GLN B 1 329 ? -5.277 -35.531 -4.605 1 91.75 329 GLN B C 1
ATOM 6414 O O . GLN B 1 329 ? -5.812 -36.5 -5.168 1 91.75 329 GLN B O 1
ATOM 6419 N N . LEU B 1 330 ? -5.887 -34.594 -4.012 1 90.75 330 LEU B N 1
ATOM 6420 C CA . LEU B 1 330 ? -7.344 -34.594 -4.027 1 90.75 330 LEU B CA 1
ATOM 6421 C C . LEU B 1 330 ? -7.871 -34.406 -5.449 1 90.75 330 LEU B C 1
ATOM 6423 O O . LEU B 1 330 ? -8.844 -35.062 -5.832 1 90.75 330 LEU B O 1
ATOM 6427 N N . MET B 1 331 ? -7.23 -33.625 -6.176 1 91.31 331 MET B N 1
ATOM 6428 C CA . MET B 1 331 ? -7.637 -33.406 -7.559 1 91.31 331 MET B CA 1
ATOM 6429 C C . MET B 1 331 ? -7.449 -34.688 -8.383 1 91.31 331 MET B C 1
ATOM 6431 O O . MET B 1 331 ? -8.305 -35.031 -9.211 1 91.31 331 MET B O 1
ATOM 6435 N N . LEU B 1 332 ? -6.359 -35.344 -8.18 1 90.88 332 LEU B N 1
ATOM 6436 C CA . LEU B 1 332 ? -6.059 -36.594 -8.914 1 90.88 332 LEU B CA 1
ATOM 6437 C C . LEU B 1 332 ? -7.047 -37.688 -8.547 1 90.88 332 LEU B C 1
ATOM 6439 O O . LEU B 1 332 ? -7.48 -38.438 -9.414 1 90.88 332 LEU B O 1
ATOM 6443 N N . LYS B 1 333 ? -7.391 -37.688 -7.355 1 86.56 333 LYS B N 1
ATOM 6444 C CA . LYS B 1 333 ? -8.359 -38.688 -6.902 1 86.56 333 LYS B CA 1
ATOM 6445 C C . LYS B 1 333 ? -9.727 -38.469 -7.539 1 86.56 333 LYS B C 1
ATOM 6447 O O . LYS B 1 333 ? -10.391 -39.406 -7.961 1 86.56 333 LYS B O 1
ATOM 6452 N N . ARG B 1 334 ? -10.055 -37.312 -7.566 1 83.81 334 ARG B N 1
ATOM 6453 C CA . ARG B 1 334 ? -11.344 -37 -8.164 1 83.81 334 ARG B CA 1
ATOM 6454 C C . ARG B 1 334 ? -11.336 -37.25 -9.664 1 83.81 334 ARG B C 1
ATOM 6456 O O . ARG B 1 334 ? -12.336 -37.719 -10.227 1 83.81 334 ARG B O 1
ATOM 6463 N N . SER B 1 335 ? -10.344 -36.938 -10.32 1 80.38 335 SER B N 1
ATOM 6464 C CA . SER B 1 335 ? -10.227 -37.125 -11.766 1 80.38 335 SER B CA 1
ATOM 6465 C C . SER B 1 335 ? -10.297 -38.594 -12.133 1 80.38 335 SER B C 1
ATOM 6467 O O . SER B 1 335 ? -10.789 -38.969 -13.203 1 80.38 335 SER B O 1
ATOM 6469 N N . LYS B 1 336 ? -9.914 -39.5 -11.328 1 74.06 336 LYS B N 1
ATOM 6470 C CA . LYS B 1 336 ? -9.938 -40.938 -11.562 1 74.06 336 LYS B CA 1
ATOM 6471 C C . LYS B 1 336 ? -11.352 -41.5 -11.406 1 74.06 336 LYS B C 1
ATOM 6473 O O . LYS B 1 336 ? -11.773 -42.344 -12.188 1 74.06 336 LYS B O 1
ATOM 6478 N N . ARG B 1 337 ? -12.07 -40.969 -10.516 1 67.19 337 ARG B N 1
ATOM 6479 C CA . ARG B 1 337 ? -13.414 -41.469 -10.258 1 67.19 337 ARG B CA 1
ATOM 6480 C C . ARG B 1 337 ? -14.367 -41.094 -11.391 1 67.19 337 ARG B C 1
ATOM 6482 O O . ARG B 1 337 ? -15.266 -41.875 -11.734 1 67.19 337 ARG B O 1
ATOM 6489 N N . ARG B 1 338 ? -14.203 -40.094 -12.039 1 62.03 338 ARG B N 1
ATOM 6490 C CA . ARG B 1 338 ? -15.031 -39.688 -13.164 1 62.03 338 ARG B CA 1
ATOM 6491 C C . ARG B 1 338 ? -14.82 -40.594 -14.367 1 62.03 338 ARG B C 1
ATOM 6493 O O . ARG B 1 338 ? -15.766 -40.906 -15.094 1 62.03 338 ARG B O 1
ATOM 6500 N N . LYS B 1 339 ? -13.664 -41.062 -14.656 1 58.22 339 LYS B N 1
ATOM 6501 C CA . LYS B 1 339 ? -13.375 -41.938 -15.773 1 58.22 339 LYS B CA 1
ATOM 6502 C C . LYS B 1 339 ? -14.055 -43.312 -15.57 1 58.22 339 LYS B C 1
ATOM 6504 O O . LYS B 1 339 ? -14.531 -43.906 -16.531 1 58.22 339 LYS B O 1
ATOM 6509 N N . THR B 1 340 ? -14.172 -43.625 -14.25 1 52.09 340 THR B N 1
ATOM 6510 C CA . THR B 1 340 ? -14.812 -44.906 -13.977 1 52.09 340 THR B CA 1
ATOM 6511 C C . THR B 1 340 ? -16.328 -44.812 -14.156 1 52.09 340 THR B C 1
ATOM 6513 O O . THR B 1 340 ? -16.969 -45.719 -14.641 1 52.09 340 THR B O 1
ATOM 6516 N N . ASN B 1 341 ? -16.875 -43.594 -13.805 1 49.72 341 ASN B N 1
ATOM 6517 C CA . ASN B 1 341 ? -18.328 -43.469 -13.906 1 49.72 341 ASN B CA 1
ATOM 6518 C C . ASN B 1 341 ? -18.766 -43.156 -15.336 1 49.72 341 ASN B C 1
ATOM 6520 O O . ASN B 1 341 ? -19.938 -43.312 -15.68 1 49.72 341 ASN B O 1
ATOM 6524 N N . SER B 1 342 ? -17.938 -42.562 -16.094 1 44.09 342 SER B N 1
ATOM 6525 C CA . SER B 1 342 ? -18.312 -42.281 -17.484 1 44.09 342 SER B CA 1
ATOM 6526 C C . SER B 1 342 ? -18.188 -43.562 -18.344 1 44.09 342 SER B C 1
ATOM 6528 O O . SER B 1 342 ? -18.391 -43.5 -19.547 1 44.09 342 SER B O 1
ATOM 6530 N N . ARG B 1 343 ? -17.734 -44.688 -17.891 1 39.22 343 ARG B N 1
ATOM 6531 C CA . ARG B 1 343 ? -17.828 -45.938 -18.656 1 39.22 343 ARG B CA 1
ATOM 6532 C C . ARG B 1 343 ? -19.281 -46.438 -18.703 1 39.22 343 ARG B C 1
ATOM 6534 O O . ARG B 1 343 ? -19.812 -46.875 -17.688 1 39.22 343 ARG B O 1
ATOM 6541 N N . SER B 1 344 ? -20.234 -45.75 -19.438 1 37.12 344 SER B N 1
ATOM 6542 C CA . SER B 1 344 ? -21.562 -46.25 -19.781 1 37.12 344 SER B CA 1
ATOM 6543 C C . SER B 1 344 ? -21.547 -47.75 -20.062 1 37.12 344 SER B C 1
ATOM 6545 O O . SER B 1 344 ? -20.562 -48.281 -20.594 1 37.12 344 SER B O 1
ATOM 6547 N N . PRO B 1 345 ? -22.484 -48.5 -19.453 1 36.75 345 PRO B N 1
ATOM 6548 C CA . PRO B 1 345 ? -22.641 -49.906 -19.844 1 36.75 345 PRO B CA 1
ATOM 6549 C C . PRO B 1 345 ? -22.719 -50.094 -21.359 1 36.75 345 PRO B C 1
ATOM 6551 O O . PRO B 1 345 ? -23.156 -49.188 -22.078 1 36.75 345 PRO B O 1
ATOM 6554 N N . LYS B 1 346 ? -21.984 -50.969 -21.875 1 35.47 346 LYS B N 1
ATOM 6555 C CA . LYS B 1 346 ? -21.953 -51.438 -23.266 1 35.47 346 LYS B CA 1
ATOM 6556 C C . LYS B 1 346 ? -23.375 -51.688 -23.781 1 35.47 346 LYS B C 1
ATOM 6558 O O . LYS B 1 346 ? -24.031 -52.656 -23.375 1 35.47 346 LYS B O 1
ATOM 6563 N N . VAL B 1 347 ? -24.25 -50.75 -23.953 1 31.78 347 VAL B N 1
ATOM 6564 C CA . VAL B 1 347 ? -25.422 -51.094 -24.766 1 31.78 347 VAL B CA 1
ATOM 6565 C C . VAL B 1 347 ? -24.984 -51.844 -26.016 1 31.78 347 VAL B C 1
ATOM 6567 O O . VAL B 1 347 ? -23.969 -51.5 -26.625 1 31.78 347 VAL B O 1
ATOM 6570 N N . SER B 1 348 ? -25.469 -53.094 -26.125 1 28.92 348 SER B N 1
ATOM 6571 C CA . SER B 1 348 ? -25.438 -54.031 -27.266 1 28.92 348 SER B CA 1
ATOM 6572 C C . SER B 1 348 ? -25.766 -53.312 -28.562 1 28.92 348 SER B C 1
ATOM 6574 O O . SER B 1 348 ? -26.828 -52.688 -28.688 1 28.92 348 SER B O 1
ATOM 6576 N N . ARG B 1 349 ? -24.781 -52.594 -29.062 1 29.84 349 ARG B N 1
ATOM 6577 C CA . ARG B 1 349 ? -24.875 -52.031 -30.391 1 29.84 349 ARG B CA 1
ATOM 6578 C C . ARG B 1 349 ? -25.531 -53 -31.359 1 29.84 349 ARG B C 1
ATOM 6580 O O . ARG B 1 349 ? -24.953 -54.031 -31.703 1 29.84 349 ARG B O 1
ATOM 6587 N N . ASP B 1 350 ? -26.828 -53.219 -31.203 1 26.69 350 ASP B N 1
ATOM 6588 C CA . ASP B 1 350 ? -27.438 -53.844 -32.375 1 26.69 350 ASP B CA 1
ATOM 6589 C C . ASP B 1 350 ? -27 -53.156 -33.656 1 26.69 350 ASP B C 1
ATOM 6591 O O . ASP B 1 350 ? -27.094 -51.938 -33.781 1 26.69 350 ASP B O 1
ATOM 6595 N N . ILE B 1 351 ? -25.984 -53.719 -34.281 1 26.52 351 ILE B N 1
ATOM 6596 C CA . ILE B 1 351 ? -25.297 -53.406 -35.531 1 26.52 351 ILE B CA 1
ATOM 6597 C C . ILE B 1 351 ? -26.312 -53.094 -36.625 1 26.52 351 ILE B C 1
ATOM 6599 O O . ILE B 1 351 ? -26.953 -53.969 -37.188 1 26.52 351 ILE B O 1
ATOM 6603 N N . GLN B 1 352 ? -27.312 -52.25 -36.25 1 23.72 352 GLN B N 1
ATOM 6604 C CA . GLN B 1 352 ? -28.141 -52.094 -37.438 1 23.72 352 GLN B CA 1
ATOM 6605 C C . GLN B 1 352 ? -27.297 -51.719 -38.656 1 23.72 352 GLN B C 1
ATOM 6607 O O . GLN B 1 352 ? -26.453 -50.844 -38.562 1 23.72 352 GLN B O 1
ATOM 6612 N N . GLN B 1 353 ? -27.281 -52.625 -39.625 1 23.52 353 GLN B N 1
ATOM 6613 C CA . GLN B 1 353 ? -26.562 -52.781 -40.906 1 23.52 353 GLN B CA 1
ATOM 6614 C C . GLN B 1 353 ? -26.781 -51.562 -41.812 1 23.52 353 GLN B C 1
ATOM 6616 O O . GLN B 1 353 ? -27.859 -51.375 -42.375 1 23.52 353 GLN B O 1
ATOM 6621 N N . PRO B 1 354 ? -26.703 -50.312 -41.281 1 24.94 354 PRO B N 1
ATOM 6622 C CA . PRO B 1 354 ? -27.234 -49.469 -42.344 1 24.94 354 PRO B CA 1
ATOM 6623 C C . PRO B 1 354 ? -26.578 -49.719 -43.688 1 24.94 354 PRO B C 1
ATOM 6625 O O . PRO B 1 354 ? -25.438 -50.188 -43.75 1 24.94 354 PRO B O 1
ATOM 6628 N N . LEU B 1 355 ? -27.422 -49.75 -44.719 1 22.92 355 LEU B N 1
ATOM 6629 C CA . LEU B 1 355 ? -27.312 -49.969 -46.156 1 22.92 355 LEU B CA 1
ATOM 6630 C C . LEU B 1 355 ? -26.266 -49.031 -46.781 1 22.92 355 LEU B C 1
ATOM 6632 O O . LEU B 1 355 ? -26.25 -47.844 -46.469 1 22.92 355 LEU B O 1
ATOM 6636 N N . VAL B 1 356 ? -25.109 -49.562 -47.25 1 23.73 356 VAL B N 1
ATOM 6637 C CA . VAL B 1 356 ? -23.875 -49.156 -47.938 1 23.73 356 VAL B CA 1
ATOM 6638 C C . VAL B 1 356 ? -24.203 -48.312 -49.125 1 23.73 356 VAL B C 1
ATOM 6640 O O . VAL B 1 356 ? -24.688 -48.812 -50.156 1 23.73 356 VAL B O 1
ATOM 6643 N N . MET B 1 357 ? -25.141 -47.25 -48.969 1 21.73 357 MET B N 1
ATOM 6644 C CA . MET B 1 357 ? -25.312 -46.75 -50.344 1 21.73 357 MET B CA 1
ATOM 6645 C C . MET B 1 357 ? -23.953 -46.406 -50.969 1 21.73 357 MET B C 1
ATOM 6647 O O . MET B 1 357 ? -23.109 -45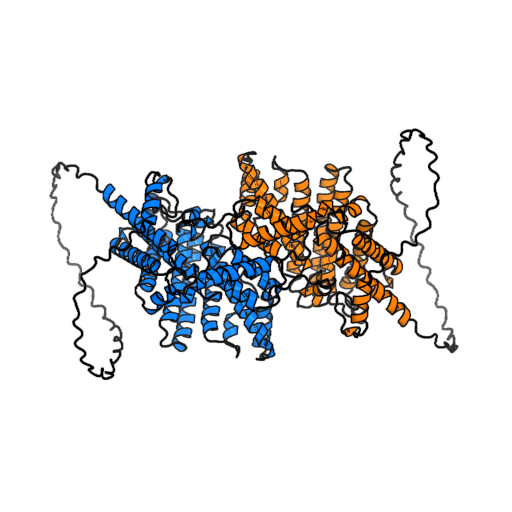.781 -50.312 1 21.73 357 MET B O 1
ATOM 6651 N N . ALA B 1 358 ? -23.609 -47.031 -52.094 1 20.91 358 ALA B N 1
ATOM 6652 C CA . ALA B 1 358 ? -22.438 -47.188 -52.938 1 20.91 358 ALA B CA 1
ATOM 6653 C C . ALA B 1 358 ? -22.031 -45.844 -53.531 1 20.91 358 ALA B C 1
ATOM 6655 O O . ALA B 1 358 ? -21.109 -45.781 -54.375 1 20.91 358 ALA B O 1
ATOM 6656 N N . VAL B 1 359 ? -22.344 -44.719 -52.906 1 23.02 359 VAL B N 1
ATOM 6657 C CA . VAL B 1 359 ? -22.219 -43.719 -54 1 23.02 359 VAL B CA 1
ATOM 6658 C C . VAL B 1 359 ? -20.797 -43.719 -54.531 1 23.02 359 VAL B C 1
ATOM 6660 O O . VAL B 1 359 ? -19.844 -44 -53.781 1 23.02 359 VAL B O 1
ATOM 6663 N N . ASP B 1 360 ? -20.656 -43.469 -55.844 1 20.16 360 ASP B N 1
ATOM 6664 C CA . ASP B 1 360 ? -19.688 -43.594 -56.938 1 20.16 360 ASP B CA 1
ATOM 6665 C C . ASP B 1 360 ? -18.453 -42.75 -56.656 1 20.16 360 ASP B C 1
ATOM 6667 O O . ASP B 1 360 ? -18.547 -41.719 -55.969 1 20.16 360 ASP B O 1
ATOM 6671 N N . PRO B 1 361 ? -17.219 -43.156 -57.188 1 21.08 361 PRO B N 1
ATOM 6672 C CA . PRO B 1 361 ? -15.781 -43.125 -56.938 1 21.08 361 PRO B CA 1
ATOM 6673 C C . PRO B 1 361 ? -15.164 -41.781 -57.312 1 21.08 361 PRO B C 1
ATOM 6675 O O . PRO B 1 361 ? -13.961 -41.562 -57.125 1 21.08 361 PRO B O 1
ATOM 6678 N N . PRO B 1 362 ? -15.852 -40.531 -57.281 1 22.3 362 PRO B N 1
ATOM 6679 C CA . PRO B 1 362 ? -15.211 -39.812 -58.406 1 22.3 362 PRO B CA 1
ATOM 6680 C C . PRO B 1 362 ? -13.695 -39.75 -58.25 1 22.3 362 PRO B C 1
ATOM 6682 O O . PRO B 1 362 ? -13.164 -39.875 -57.156 1 22.3 362 PRO B O 1
ATOM 6685 N N . PRO B 1 363 ? -12.969 -39.312 -59.438 1 19.41 363 PRO B N 1
ATOM 6686 C CA . PRO B 1 363 ? -11.586 -39.5 -59.875 1 19.41 363 PRO B CA 1
ATOM 6687 C C . PRO B 1 363 ? -10.594 -38.594 -59.125 1 19.41 363 PRO B C 1
ATOM 6689 O O . PRO B 1 363 ? -10.906 -37.469 -58.812 1 19.41 363 PRO B O 1
ATOM 6692 N N . GLN B 1 364 ? -9.773 -39.125 -58.312 1 18.19 364 GLN B N 1
ATOM 6693 C CA . GLN B 1 364 ? -8.75 -38.688 -57.344 1 18.19 364 GLN B CA 1
ATOM 6694 C C . GLN B 1 364 ? -7.656 -37.906 -58.062 1 18.19 364 GLN B C 1
ATOM 6696 O O . GLN B 1 364 ? -6.922 -38.438 -58.906 1 18.19 364 GLN B O 1
ATOM 6701 N N . ALA B 1 365 ? -8.062 -36.562 -58.625 1 19.69 365 ALA B N 1
ATOM 6702 C CA . ALA B 1 365 ? -6.961 -35.875 -59.281 1 19.69 365 ALA B CA 1
ATOM 6703 C C . ALA B 1 365 ? -5.688 -35.938 -58.438 1 19.69 365 ALA B C 1
ATOM 6705 O O . ALA B 1 365 ? -5.738 -35.781 -57.219 1 19.69 365 ALA B O 1
ATOM 6706 N N . ALA B 1 366 ? -4.531 -36.344 -59.031 1 17.84 366 ALA B N 1
ATOM 6707 C CA . ALA B 1 366 ? -3.17 -36.812 -58.75 1 17.84 366 ALA B CA 1
ATOM 6708 C C . ALA B 1 366 ? -2.314 -35.688 -58.188 1 17.84 366 ALA B C 1
ATOM 6710 O O . ALA B 1 366 ? -1.104 -35.844 -58 1 17.84 366 ALA B O 1
ATOM 6711 N N . LEU B 1 367 ? -2.854 -34.75 -57.406 1 19.06 367 LEU B N 1
ATOM 6712 C CA . LEU B 1 367 ? -1.894 -33.656 -57.5 1 19.06 367 LEU B CA 1
ATOM 6713 C C . LEU B 1 367 ? -0.528 -34.062 -56.969 1 19.06 367 LEU B C 1
ATOM 6715 O O . LEU B 1 367 ? -0.436 -34.969 -56.125 1 19.06 367 LEU B O 1
ATOM 6719 N N . PRO B 1 368 ? 0.589 -33.406 -57.5 1 18.39 368 PRO B N 1
ATOM 6720 C CA . PRO B 1 368 ? 2.018 -33.719 -57.594 1 18.39 368 PRO B CA 1
ATOM 6721 C C . PRO B 1 368 ? 2.723 -33.656 -56.25 1 18.39 368 PRO B C 1
ATOM 6723 O O . PRO B 1 368 ? 2.229 -33 -55.344 1 18.39 368 PRO B O 1
ATOM 6726 N N . ALA B 1 369 ? 3.785 -34.469 -56.094 1 19.11 369 ALA B N 1
ATOM 6727 C CA . ALA B 1 369 ? 4.641 -35.031 -55.062 1 19.11 369 ALA B CA 1
ATOM 6728 C C . ALA B 1 369 ? 5.59 -34 -54.469 1 19.11 369 ALA B C 1
ATOM 6730 O O . ALA B 1 369 ? 6.504 -33.531 -55.156 1 19.11 369 ALA B O 1
ATOM 6731 N N . PRO B 1 370 ? 5.082 -32.875 -53.844 1 18.89 370 PRO B N 1
ATOM 6732 C CA . PRO B 1 370 ? 6.168 -31.922 -53.625 1 18.89 370 PRO B CA 1
ATOM 6733 C C . PRO B 1 370 ? 7.363 -32.531 -52.906 1 18.89 370 PRO B C 1
ATOM 6735 O O . PRO B 1 370 ? 7.207 -33.531 -52.188 1 18.89 370 PRO B O 1
ATOM 6738 N N . GLN B 1 371 ? 8.602 -32.031 -53.219 1 17.17 371 GLN B N 1
ATOM 6739 C CA . GLN B 1 371 ? 10.008 -32.375 -53.062 1 17.17 371 GLN B CA 1
ATOM 6740 C C . GLN B 1 371 ? 10.422 -32.375 -51.594 1 17.17 371 GLN B C 1
ATOM 6742 O O . GLN B 1 371 ? 9.797 -31.703 -50.781 1 17.17 371 GLN B O 1
ATOM 6747 N N . GLN B 1 372 ? 11.586 -33.094 -51.219 1 17.66 372 GLN B N 1
ATOM 6748 C CA . GLN B 1 372 ? 12.258 -33.875 -50.188 1 17.66 372 GLN B CA 1
ATOM 6749 C C . GLN B 1 372 ? 13.023 -33 -49.219 1 17.66 372 GLN B C 1
ATOM 6751 O O . GLN B 1 372 ? 13.57 -33.5 -48.219 1 17.66 372 GLN B O 1
ATOM 6756 N N . GLY B 1 373 ? 12.898 -31.656 -49.094 1 17.8 373 GLY B N 1
ATOM 6757 C CA . GLY B 1 373 ? 14.188 -31.094 -48.719 1 17.8 373 GLY B CA 1
ATOM 6758 C C . GLY B 1 373 ? 14.742 -31.641 -47.438 1 17.8 373 GLY B C 1
ATOM 6759 O O . GLY B 1 373 ? 14.016 -32.281 -46.656 1 17.8 373 GLY B O 1
ATOM 6760 N N . ASN B 1 374 ? 16.094 -31.219 -47.031 1 18.08 374 ASN B N 1
ATOM 6761 C CA . ASN B 1 374 ? 17.344 -31.625 -46.406 1 18.08 374 ASN B CA 1
ATOM 6762 C C . ASN B 1 374 ? 17.266 -31.547 -44.875 1 18.08 374 ASN B C 1
ATOM 6764 O O . ASN B 1 374 ? 16.625 -30.641 -44.344 1 18.08 374 ASN B O 1
ATOM 6768 N N . SER B 1 375 ? 17.609 -32.625 -44.188 1 18.31 375 SER B N 1
ATOM 6769 C CA . SER B 1 375 ? 17.625 -33.188 -42.812 1 18.31 375 SER B CA 1
ATOM 6770 C C . SER B 1 375 ? 18.594 -32.438 -41.938 1 18.31 375 SER B C 1
ATOM 6772 O O . SER B 1 375 ? 19.766 -32.781 -41.844 1 18.31 375 SER B O 1
ATOM 6774 N N . GLU B 1 376 ? 18.5 -31.109 -41.781 1 18.73 376 GLU B N 1
ATOM 6775 C CA . GLU B 1 376 ? 19.625 -30.469 -41.062 1 18.73 376 GLU B CA 1
ATOM 6776 C C . GLU B 1 376 ? 19.906 -31.156 -39.75 1 18.73 376 GLU B C 1
ATOM 6778 O O . GLU B 1 376 ? 18.969 -31.469 -39 1 18.73 376 GLU B O 1
ATOM 6783 N N . GLN B 1 377 ? 21.109 -31.688 -39.594 1 18.3 377 GLN B N 1
ATOM 6784 C CA . GLN B 1 377 ? 21.812 -32.562 -38.656 1 18.3 377 GLN B CA 1
ATOM 6785 C C . GLN B 1 377 ? 21.922 -31.922 -37.25 1 18.3 377 GLN B C 1
ATOM 6787 O O . GLN B 1 377 ? 22.281 -30.75 -37.125 1 18.3 377 GLN B O 1
ATOM 6792 N N . PHE B 1 378 ? 21.109 -32.344 -36.281 1 19.64 378 PHE B N 1
ATOM 6793 C CA . PHE B 1 378 ? 21 -32.031 -34.844 1 19.64 378 PHE B CA 1
ATOM 6794 C C . PHE B 1 378 ? 22.344 -32.219 -34.156 1 19.64 378 PHE B C 1
ATOM 6796 O O . PHE B 1 378 ? 23.047 -33.188 -34.375 1 19.64 378 PHE B O 1
ATOM 6803 N N . SER B 1 379 ? 23.047 -31.109 -34 1 19.97 379 SER B N 1
ATOM 6804 C CA . SER B 1 379 ? 24.406 -31.062 -33.438 1 19.97 379 SER B CA 1
ATOM 6805 C C . SER B 1 379 ? 24.547 -32 -32.25 1 19.97 379 SER B C 1
ATOM 6807 O O . SER B 1 379 ? 23.609 -32.188 -31.469 1 19.97 379 SER B O 1
ATOM 6809 N N . PRO B 1 380 ? 25.562 -32.906 -32.219 1 18.5 380 PRO B N 1
ATOM 6810 C CA . PRO B 1 380 ? 25.938 -34.094 -31.422 1 18.5 380 PRO B CA 1
ATOM 6811 C C . PRO B 1 380 ? 26.016 -33.781 -29.922 1 18.5 380 PRO B C 1
ATOM 6813 O O . PRO B 1 380 ? 26.203 -32.625 -29.531 1 18.5 380 PRO B O 1
ATOM 6816 N N . LEU B 1 381 ? 25.344 -34.594 -29.109 1 19.91 381 LEU B N 1
ATOM 6817 C CA . LEU B 1 381 ? 25.219 -34.812 -27.672 1 19.91 381 LEU B CA 1
ATOM 6818 C C . LEU B 1 381 ? 26.594 -34.844 -27.016 1 19.91 381 LEU B C 1
ATOM 6820 O O . LEU B 1 381 ? 27.484 -35.594 -27.469 1 19.91 381 LEU B O 1
ATOM 6824 N N . TYR B 1 382 ? 27.109 -33.688 -26.594 1 19.22 382 TYR B N 1
ATOM 6825 C CA . TYR B 1 382 ? 28.438 -33.594 -26.016 1 19.22 382 TYR B CA 1
ATOM 6826 C C . TYR B 1 382 ? 28.688 -34.719 -25.016 1 19.22 382 TYR B C 1
ATOM 6828 O O . TYR B 1 382 ? 27.828 -35.031 -24.203 1 19.22 382 TYR B O 1
ATOM 6836 N N . GLU B 1 383 ? 29.469 -35.75 -25.438 1 19.39 383 GLU B N 1
ATOM 6837 C CA . GLU B 1 383 ? 29.922 -36.969 -24.75 1 19.39 383 GLU B CA 1
ATOM 6838 C C . GLU B 1 383 ? 30.641 -36.625 -23.438 1 19.39 383 GLU B C 1
ATOM 6840 O O . GLU B 1 383 ? 31.609 -35.875 -23.438 1 19.39 383 GLU B O 1
ATOM 6845 N N . MET B 1 384 ? 29.875 -36.438 -22.359 1 19.84 384 MET B N 1
ATOM 6846 C CA . MET B 1 384 ? 30.438 -36.219 -21.031 1 19.84 384 MET B CA 1
ATOM 6847 C C . MET B 1 384 ? 31.453 -37.312 -20.688 1 19.84 384 MET B C 1
ATOM 6849 O O . MET B 1 384 ? 31.125 -38.5 -20.734 1 19.84 384 MET B O 1
ATOM 6853 N N . SER B 1 385 ? 32.719 -37.125 -21.141 1 19.09 385 SER B N 1
ATOM 6854 C CA . SER B 1 385 ? 33.812 -38.031 -20.812 1 19.09 385 SER B CA 1
ATOM 6855 C C . SER B 1 385 ? 33.844 -38.344 -19.328 1 19.09 385 SER B C 1
ATOM 6857 O O . SER B 1 385 ? 33.719 -37.469 -18.484 1 19.09 385 SER B O 1
ATOM 6859 N N . SER B 1 386 ? 33.438 -39.594 -18.969 1 20.48 386 SER B N 1
ATOM 6860 C CA . SER B 1 386 ? 33.344 -40.344 -17.719 1 20.48 386 SER B CA 1
ATOM 6861 C C . SER B 1 386 ? 34.688 -40.406 -17.016 1 20.48 386 SER B C 1
ATOM 6863 O O . SER B 1 386 ? 35.438 -41.406 -17.172 1 20.48 386 SER B O 1
ATOM 6865 N N . SER B 1 387 ? 35.438 -39.344 -16.875 1 19.89 387 SER B N 1
ATOM 6866 C CA . SER B 1 387 ? 36.75 -39.625 -16.297 1 19.89 387 SER B CA 1
ATOM 6867 C C . SER B 1 387 ? 36.625 -40.469 -15.023 1 19.89 387 SER B C 1
ATOM 6869 O O . SER B 1 387 ? 35.781 -40.188 -14.164 1 19.89 387 SER B O 1
ATOM 6871 N N . SER B 1 388 ? 37.156 -41.719 -15.023 1 19.67 388 SER B N 1
ATOM 6872 C CA . SER B 1 388 ? 37.25 -42.938 -14.234 1 19.67 388 SER B CA 1
ATOM 6873 C C . SER B 1 388 ? 37.906 -42.656 -12.883 1 19.67 388 SER B C 1
ATOM 6875 O O . SER B 1 388 ? 38.344 -43.594 -12.219 1 19.67 388 SER B O 1
ATOM 6877 N N . TYR B 1 389 ? 37.688 -41.562 -12.172 1 19.78 389 TYR B N 1
ATOM 6878 C CA . TYR B 1 389 ? 38.562 -41.594 -11.016 1 19.78 389 TYR B CA 1
ATOM 6879 C C . TYR B 1 389 ? 38.469 -42.906 -10.281 1 19.78 389 TYR B C 1
ATOM 6881 O O . TYR B 1 389 ? 37.375 -43.469 -10.164 1 19.78 389 TYR B O 1
ATOM 6889 N N . PRO B 1 390 ? 39.531 -43.688 -10.172 1 19.89 390 PRO B N 1
ATOM 6890 C CA . PRO B 1 390 ? 39.719 -45.031 -9.648 1 19.89 390 PRO B CA 1
ATOM 6891 C C . PRO B 1 390 ? 39.156 -45.188 -8.234 1 19.89 390 PRO B C 1
ATOM 6893 O O . PRO B 1 390 ? 39.531 -44.438 -7.332 1 19.89 390 PRO B O 1
ATOM 6896 N N . MET B 1 391 ? 37.812 -45.438 -8.109 1 19.94 391 MET B N 1
ATOM 6897 C CA . MET B 1 391 ? 37.25 -45.781 -6.816 1 19.94 391 MET B CA 1
ATOM 6898 C C . MET B 1 391 ? 38 -46.969 -6.188 1 19.94 391 MET B C 1
ATOM 6900 O O . MET B 1 391 ? 38.156 -48 -6.812 1 19.94 391 MET B O 1
ATOM 6904 N N . GLN B 1 392 ? 39.094 -46.656 -5.461 1 19.7 392 GLN B N 1
ATOM 6905 C CA . GLN B 1 392 ? 39.719 -47.688 -4.652 1 19.7 392 GLN B CA 1
ATOM 6906 C C . GLN B 1 392 ? 38.656 -48.594 -4.012 1 19.7 392 GLN B C 1
ATOM 6908 O O . GLN B 1 392 ? 37.594 -48.125 -3.609 1 19.7 392 GLN B O 1
ATOM 6913 N N . ASP B 1 393 ? 38.812 -49.969 -4.078 1 19.36 393 ASP B N 1
ATOM 6914 C CA . ASP B 1 393 ? 38.125 -51.25 -3.951 1 19.36 393 ASP B CA 1
ATOM 6915 C C . ASP B 1 393 ? 37.688 -51.5 -2.514 1 19.36 393 ASP B C 1
ATOM 6917 O O . ASP B 1 393 ? 37.219 -52.594 -2.178 1 19.36 393 ASP B O 1
ATOM 6921 N N . SER B 1 394 ? 37.75 -50.562 -1.511 1 21.47 394 SER B N 1
ATOM 6922 C CA . SER B 1 394 ? 37.75 -51.312 -0.265 1 21.47 394 SER B CA 1
ATOM 6923 C C . SER B 1 394 ? 36.531 -52.25 -0.196 1 21.47 394 SER B C 1
ATOM 6925 O O . SER B 1 394 ? 35.406 -51.844 -0.574 1 21.47 394 SER B O 1
ATOM 6927 N N . GLN B 1 395 ? 36.688 -53.594 -0.116 1 19.27 395 GLN B N 1
ATOM 6928 C CA . GLN B 1 395 ? 35.938 -54.844 -0.195 1 19.27 395 GLN B CA 1
ATOM 6929 C C . GLN B 1 395 ? 34.875 -54.906 0.88 1 19.27 395 GLN B C 1
ATOM 6931 O O . GLN B 1 395 ? 34.188 -55.906 1.019 1 19.27 395 GLN B O 1
ATOM 6936 N N . ASN B 1 396 ? 34.688 -53.906 1.752 1 21.3 396 ASN B N 1
ATOM 6937 C CA . ASN B 1 396 ? 34.031 -54.5 2.9 1 21.3 396 ASN B CA 1
ATOM 6938 C C . ASN B 1 396 ? 32.719 -55.188 2.496 1 21.3 396 ASN B C 1
ATOM 6940 O O . ASN B 1 396 ? 31.984 -54.656 1.651 1 21.3 396 ASN B O 1
ATOM 6944 N N . HIS B 1 397 ? 32.594 -56.438 2.633 1 20.88 397 HIS B N 1
ATOM 6945 C CA . HIS B 1 397 ? 31.578 -57.469 2.363 1 20.88 397 HIS B CA 1
ATOM 6946 C C . HIS B 1 397 ? 30.234 -57.094 2.963 1 20.88 397 HIS B C 1
ATOM 6948 O O . HIS B 1 397 ? 29.328 -57.938 3.045 1 20.88 397 HIS B O 1
ATOM 6954 N N . VAL B 1 398 ? 29.891 -55.906 3.166 1 21.8 398 VAL B N 1
ATOM 6955 C CA . VAL B 1 398 ? 28.688 -55.875 3.994 1 21.8 398 VAL B CA 1
ATOM 6956 C C . VAL B 1 398 ? 27.562 -56.656 3.311 1 21.8 398 VAL B C 1
ATOM 6958 O O . VAL B 1 398 ? 27.375 -56.531 2.094 1 21.8 398 VAL B O 1
ATOM 6961 N N . ILE B 1 399 ? 27.156 -57.719 3.879 1 22.38 399 ILE B N 1
ATOM 6962 C CA . ILE B 1 399 ? 26.031 -58.594 3.611 1 22.38 399 ILE B CA 1
ATOM 6963 C C . ILE B 1 399 ? 24.781 -57.781 3.328 1 22.38 399 ILE B C 1
ATOM 6965 O O . ILE B 1 399 ? 24.422 -56.875 4.105 1 22.38 399 ILE B O 1
ATOM 6969 N N . HIS B 1 400 ? 24.438 -57.656 2.037 1 21.19 400 HIS B N 1
ATOM 6970 C CA . HIS B 1 400 ? 23.281 -56.969 1.443 1 21.19 400 HIS B CA 1
ATOM 6971 C C . HIS B 1 400 ? 21.984 -57.5 2.014 1 21.19 400 HIS B C 1
ATOM 6973 O O . HIS B 1 400 ? 21.484 -58.562 1.561 1 21.19 400 HIS B O 1
ATOM 6979 N N . ALA B 1 401 ? 21.844 -57.656 3.381 1 24.19 401 ALA B N 1
ATOM 6980 C CA . ALA B 1 401 ? 20.547 -58.25 3.68 1 24.19 401 ALA B CA 1
ATOM 6981 C C . ALA B 1 401 ? 19.422 -57.562 2.916 1 24.19 401 ALA B C 1
ATOM 6983 O O . ALA B 1 401 ? 19.453 -56.344 2.717 1 24.19 401 ALA B O 1
ATOM 6984 N N . MET B 1 402 ? 18.766 -58.281 2.07 1 23.3 402 MET B N 1
ATOM 6985 C CA . MET B 1 402 ? 17.656 -57.938 1.184 1 23.3 402 MET B CA 1
ATOM 6986 C C . MET B 1 402 ? 16.562 -57.219 1.94 1 23.3 402 MET B C 1
ATOM 6988 O O . MET B 1 402 ? 15.93 -57.781 2.834 1 23.3 402 MET B O 1
ATOM 6992 N N . PRO B 1 403 ? 16.859 -56 2.529 1 25.34 403 PRO B N 1
ATOM 6993 C CA . PRO B 1 403 ? 15.727 -55.656 3.379 1 25.34 403 PRO B CA 1
ATOM 6994 C C . PRO B 1 403 ? 14.383 -55.812 2.662 1 25.34 403 PRO B C 1
ATOM 6996 O O . PRO B 1 403 ? 14.328 -55.781 1.432 1 25.34 403 PRO B O 1
ATOM 6999 N N . GLN B 1 404 ? 13.445 -56.469 3.312 1 25.56 404 GLN B N 1
ATOM 7000 C CA . GLN B 1 404 ? 12.055 -56.688 2.941 1 25.56 404 GLN B CA 1
ATOM 7001 C C . GLN B 1 404 ? 11.438 -55.406 2.357 1 25.56 404 GLN B C 1
ATOM 7003 O O . GLN B 1 404 ? 11.758 -54.312 2.799 1 25.56 404 GLN B O 1
ATOM 7008 N N . GLN B 1 405 ? 11.055 -55.5 1.116 1 25.05 405 GLN B N 1
ATOM 7009 C CA . GLN B 1 405 ? 10.344 -54.531 0.276 1 25.05 405 GLN B CA 1
ATOM 7010 C C . GLN B 1 405 ? 9.234 -53.844 1.055 1 25.05 405 GLN B C 1
ATOM 7012 O O . GLN B 1 405 ? 8.203 -54.438 1.345 1 25.05 405 GLN B O 1
ATOM 7017 N N . HIS B 1 406 ? 9.594 -53.219 2.234 1 25.8 406 HIS B N 1
ATOM 7018 C CA . HIS B 1 406 ? 8.469 -52.5 2.812 1 25.8 406 HIS B CA 1
ATOM 7019 C C . HIS B 1 406 ? 7.699 -51.719 1.743 1 25.8 406 HIS B C 1
ATOM 7021 O O . HIS B 1 406 ? 8.297 -51.031 0.926 1 25.8 406 HIS B O 1
ATOM 7027 N N . SER B 1 407 ? 6.695 -52.375 1.167 1 27.7 407 SER B N 1
ATOM 7028 C CA . SER B 1 407 ? 5.727 -51.625 0.362 1 27.7 407 SER B CA 1
ATOM 7029 C C . SER B 1 407 ? 5.535 -50.219 0.891 1 27.7 407 SER B C 1
ATOM 7031 O O . SER B 1 407 ? 5.051 -50.031 2.008 1 27.7 407 SER B O 1
ATOM 7033 N N . ASN B 1 408 ? 6.508 -49.406 0.741 1 28.39 408 ASN B N 1
ATOM 7034 C CA . ASN B 1 408 ? 6.48 -48 1.054 1 28.39 408 ASN B CA 1
ATOM 7035 C C . ASN B 1 408 ? 5.172 -47.344 0.605 1 28.39 408 ASN B C 1
ATOM 7037 O O . ASN B 1 408 ? 5.027 -46.969 -0.56 1 28.39 408 ASN B O 1
ATOM 7041 N N . ALA B 1 409 ? 4.039 -47.906 0.974 1 31.84 409 ALA B N 1
ATOM 7042 C CA . ALA B 1 409 ? 2.77 -47.219 0.834 1 31.84 409 ALA B CA 1
ATOM 7043 C C . ALA B 1 409 ? 2.936 -45.719 1.127 1 31.84 409 ALA B C 1
ATOM 7045 O O . ALA B 1 409 ? 3.449 -45.344 2.184 1 31.84 409 ALA B O 1
ATOM 7046 N N . HIS B 1 410 ? 3.131 -45 0.174 1 35.5 410 HIS B N 1
ATOM 7047 C CA . HIS B 1 410 ? 3.092 -43.562 0.248 1 35.5 410 HIS B CA 1
ATOM 7048 C C . HIS B 1 410 ? 2.084 -43.094 1.291 1 35.5 410 HIS B C 1
ATOM 7050 O O . HIS B 1 410 ? 0.998 -43.656 1.413 1 35.5 410 HIS B O 1
ATOM 7056 N N . PRO B 1 411 ? 2.453 -42.781 2.467 1 37.62 411 PRO B N 1
ATOM 7057 C CA . PRO B 1 411 ? 1.469 -42.344 3.469 1 37.62 411 PRO B CA 1
ATOM 7058 C C . PRO B 1 411 ? 0.208 -41.75 2.844 1 37.62 411 PRO B C 1
ATOM 7060 O O . PRO B 1 411 ? 0.28 -40.75 2.152 1 37.62 411 PRO B O 1
ATOM 7063 N N . SER B 1 412 ? -0.722 -42.375 2.131 1 44.47 412 SER B N 1
ATOM 7064 C CA . SER B 1 412 ? -2.111 -42.062 1.806 1 44.47 412 SER B CA 1
ATOM 7065 C C . SER B 1 412 ? -2.717 -41.125 2.826 1 44.47 412 SER B C 1
ATOM 7067 O O . SER B 1 412 ? -2.756 -41.406 4.02 1 44.47 412 SER B O 1
ATOM 7069 N N . PHE B 1 413 ? -2.367 -39.75 2.631 1 54.22 413 PHE B N 1
ATOM 7070 C CA . PHE B 1 413 ? -2.768 -38.719 3.59 1 54.22 413 PHE B CA 1
ATOM 7071 C C . PHE B 1 413 ? -4.195 -38.969 4.07 1 54.22 413 PHE B C 1
ATOM 7073 O O . PHE B 1 413 ? -5.145 -38.844 3.291 1 54.22 413 PHE B O 1
ATOM 7080 N N . VAL B 1 414 ? -4.379 -39.719 5.051 1 61 414 VAL B N 1
ATOM 7081 C CA . VAL B 1 414 ? -5.594 -39.844 5.852 1 61 414 VAL B CA 1
ATOM 7082 C C . VAL B 1 414 ? -6.355 -38.5 5.84 1 61 414 VAL B C 1
ATOM 7084 O O . VAL B 1 414 ? -7.59 -38.5 5.777 1 61 414 VAL B O 1
ATOM 7087 N N . GLU B 1 415 ? -5.578 -37.531 5.719 1 74.5 415 GLU B N 1
ATOM 7088 C CA . GLU B 1 415 ? -6.223 -36.25 5.738 1 74.5 415 GLU B CA 1
ATOM 7089 C C . GLU B 1 415 ? -6.973 -35.969 4.434 1 74.5 415 GLU B C 1
ATOM 7091 O O . GLU B 1 415 ? -8.078 -35.438 4.449 1 74.5 415 GLU B O 1
ATOM 7096 N N . ALA B 1 416 ? -6.324 -36.438 3.33 1 75.5 416 ALA B N 1
ATOM 7097 C CA . ALA B 1 416 ? -6.98 -36.25 2.039 1 75.5 416 ALA B CA 1
ATOM 7098 C C . ALA B 1 416 ? -8.289 -37.031 1.96 1 75.5 416 ALA B C 1
ATOM 7100 O O . ALA B 1 416 ? -9.289 -36.531 1.449 1 75.5 416 ALA B O 1
ATOM 7101 N N . GLU B 1 417 ? -8.219 -38.156 2.531 1 76.5 417 GLU B N 1
ATOM 7102 C CA . GLU B 1 417 ? -9.414 -39 2.521 1 76.5 417 GLU B CA 1
ATOM 7103 C C . GLU B 1 417 ? -10.523 -38.375 3.373 1 76.5 417 GLU B C 1
ATOM 7105 O O . GLU B 1 417 ? -11.695 -38.438 3.006 1 76.5 417 GLU B O 1
ATOM 7110 N N . GLN B 1 418 ? -10.117 -37.812 4.387 1 78.69 418 GLN B N 1
ATOM 7111 C CA . GLN B 1 418 ? -11.078 -37.188 5.281 1 78.69 418 GLN B CA 1
ATOM 7112 C C . GLN B 1 418 ? -11.734 -35.969 4.621 1 78.69 418 GLN B C 1
ATOM 7114 O O . GLN B 1 418 ? -12.945 -35.781 4.719 1 78.69 418 GLN B O 1
ATOM 7119 N N . ILE B 1 419 ? -10.914 -35.25 3.977 1 80 419 ILE B N 1
ATOM 7120 C CA . ILE B 1 419 ? -11.445 -34.062 3.309 1 80 419 ILE B CA 1
ATOM 7121 C C . ILE B 1 419 ? -12.352 -34.469 2.154 1 80 419 ILE B C 1
ATOM 7123 O O . ILE B 1 419 ? -13.43 -33.906 1.962 1 80 419 ILE B O 1
ATOM 7127 N N . TRP B 1 420 ? -11.938 -35.562 1.553 1 79.06 420 TRP B N 1
ATOM 7128 C CA . TRP B 1 420 ? -12.695 -36.031 0.4 1 79.06 420 TRP B CA 1
ATOM 7129 C C . TRP B 1 420 ? -14.055 -36.562 0.825 1 79.06 420 TRP B C 1
ATOM 7131 O O . TRP B 1 420 ? -15.055 -36.344 0.142 1 79.06 420 TRP B O 1
ATOM 7141 N N . ARG B 1 421 ? -14.148 -37.219 1.875 1 77.56 421 ARG B N 1
ATOM 7142 C CA . ARG B 1 421 ? -15.398 -37.781 2.385 1 77.56 421 ARG B CA 1
ATOM 7143 C C . ARG B 1 421 ? -16.406 -36.656 2.697 1 77.56 421 ARG B C 1
ATOM 7145 O O . ARG B 1 421 ? -17.609 -36.844 2.496 1 77.56 421 ARG B O 1
ATOM 7152 N N . GLY B 1 422 ? -15.906 -35.562 3.062 1 78 422 GLY B N 1
ATOM 7153 C CA . GLY B 1 422 ? -16.766 -34.438 3.355 1 78 422 GLY B CA 1
ATOM 7154 C C . GLY B 1 422 ? -17.328 -33.781 2.111 1 78 422 GLY B C 1
ATOM 7155 O O . GLY B 1 422 ? -18.391 -33.156 2.156 1 78 422 GLY B O 1
ATOM 7156 N N . LEU B 1 423 ? -16.562 -34.031 1.029 1 78.06 423 LEU B N 1
ATOM 7157 C CA . LEU B 1 423 ? -16.953 -33.312 -0.194 1 78.06 423 LEU B CA 1
ATOM 7158 C C . LEU B 1 423 ? -17.656 -34.281 -1.163 1 78.06 423 LEU B C 1
ATOM 7160 O O . LEU B 1 423 ? -18.25 -33.812 -2.143 1 78.06 423 LEU B O 1
ATOM 7164 N N . GLU B 1 424 ? -17.625 -35.5 -0.854 1 75.19 424 GLU B N 1
ATOM 7165 C CA . GLU B 1 424 ? -18.156 -36.5 -1.758 1 75.19 424 GLU B CA 1
ATOM 7166 C C . GLU B 1 424 ? -19.672 -36.344 -1.947 1 75.19 424 GLU B C 1
ATOM 7168 O O . GLU B 1 424 ? -20.188 -36.625 -3.025 1 75.19 424 GLU B O 1
ATOM 7173 N N . GLN B 1 425 ? -20.234 -35.75 -0.89 1 73.94 425 GLN B N 1
ATOM 7174 C CA . GLN B 1 425 ? -21.688 -35.625 -0.944 1 73.94 425 GLN B CA 1
ATOM 7175 C C . GLN B 1 425 ? -22.109 -34.344 -1.619 1 73.94 425 GLN B C 1
ATOM 7177 O O . GLN B 1 425 ? -23.297 -34.156 -1.919 1 73.94 425 GLN B O 1
ATOM 7182 N N . THR B 1 426 ? -21.125 -33.625 -1.883 1 76.31 426 THR B N 1
ATOM 7183 C CA . THR B 1 426 ? -21.453 -32.344 -2.518 1 76.31 426 THR B CA 1
ATOM 7184 C C . THR B 1 426 ? -21.609 -32.531 -4.027 1 76.31 426 THR B C 1
ATOM 7186 O O . THR B 1 426 ? -20.797 -33.219 -4.66 1 76.31 426 THR B O 1
ATOM 7189 N N . SER B 1 427 ? -22.766 -32.031 -4.449 1 75.5 427 SER B N 1
ATOM 7190 C CA . SER B 1 427 ? -22.984 -32.094 -5.891 1 75.5 427 SER B CA 1
ATOM 7191 C C . SER B 1 427 ? -21.828 -31.438 -6.656 1 75.5 427 SER B C 1
ATOM 7193 O O . SER B 1 427 ? -21.172 -30.531 -6.145 1 75.5 427 SER B O 1
ATOM 7195 N N . VAL B 1 428 ? -21.516 -31.969 -7.789 1 73.31 428 VAL B N 1
ATOM 7196 C CA . VAL B 1 428 ? -20.391 -31.531 -8.633 1 73.31 428 VAL B CA 1
ATOM 7197 C C . VAL B 1 428 ? -20.516 -30.047 -8.914 1 73.31 428 VAL B C 1
ATOM 7199 O O . VAL B 1 428 ? -19.5 -29.328 -8.953 1 73.31 428 VAL B O 1
ATOM 7202 N N . GLU B 1 429 ? -21.75 -29.516 -8.961 1 72.44 429 GLU B N 1
ATOM 7203 C CA . GLU B 1 429 ? -21.984 -28.125 -9.305 1 72.44 429 GLU B CA 1
ATOM 7204 C C . GLU B 1 429 ? -21.672 -27.203 -8.125 1 72.44 429 GLU B C 1
ATOM 7206 O O . GLU B 1 429 ? -21.375 -26.016 -8.312 1 72.44 429 GLU B O 1
ATOM 7211 N N . GLN B 1 430 ? -21.547 -27.812 -7.008 1 75.88 430 GLN B N 1
ATOM 7212 C CA . GLN B 1 430 ? -21.406 -27.016 -5.801 1 75.88 430 GLN B CA 1
ATOM 7213 C C . GLN B 1 430 ? -19.984 -27.109 -5.246 1 75.88 430 GLN B C 1
ATOM 7215 O O . GLN B 1 430 ? -19.656 -26.453 -4.25 1 75.88 430 GLN B O 1
ATOM 7220 N N . LEU B 1 431 ? -19.266 -27.859 -6.027 1 82.5 431 LEU B N 1
ATOM 7221 C CA . LEU B 1 431 ? -17.891 -28.031 -5.543 1 82.5 431 LEU B CA 1
ATOM 7222 C C . LEU B 1 431 ? -17.078 -26.766 -5.77 1 82.5 431 LEU B C 1
ATOM 7224 O O . LEU B 1 431 ? -17.203 -26.109 -6.809 1 82.5 431 LEU B O 1
ATOM 7228 N N . PRO B 1 432 ? -16.25 -26.406 -4.797 1 86.06 432 PRO B N 1
ATOM 7229 C CA . PRO B 1 432 ? -15.375 -25.25 -4.973 1 86.06 432 PRO B CA 1
ATOM 7230 C C . PRO B 1 432 ? -14.406 -25.406 -6.141 1 86.06 432 PRO B C 1
ATOM 7232 O O . PRO B 1 432 ? -14.078 -26.531 -6.523 1 86.06 432 PRO B O 1
ATOM 7235 N N . VAL B 1 433 ? -13.961 -24.344 -6.641 1 87.25 433 VAL B N 1
ATOM 7236 C CA . VAL B 1 433 ? -13.133 -24.312 -7.844 1 87.25 433 VAL B CA 1
ATOM 7237 C C . VAL B 1 433 ? -11.836 -25.062 -7.605 1 87.25 433 VAL B C 1
ATOM 7239 O O . VAL B 1 433 ? -11.297 -25.688 -8.523 1 87.25 433 VAL B O 1
ATOM 7242 N N . TRP B 1 434 ? -11.328 -25.016 -6.398 1 88.56 434 TRP B N 1
ATOM 7243 C CA . TRP B 1 434 ? -10.008 -25.578 -6.148 1 88.56 434 TRP B CA 1
ATOM 7244 C C . TRP B 1 434 ? -10.023 -27.094 -6.297 1 88.56 434 TRP B C 1
ATOM 7246 O O . TRP B 1 434 ? -8.984 -27.719 -6.555 1 88.56 434 TRP B O 1
ATOM 7256 N N . ILE B 1 435 ? -11.211 -27.703 -6.184 1 85.75 435 ILE B N 1
ATOM 7257 C CA . ILE B 1 435 ? -11.266 -29.156 -6.309 1 85.75 435 ILE B CA 1
ATOM 7258 C C . ILE B 1 435 ? -12.031 -29.531 -7.574 1 85.75 435 ILE B C 1
ATOM 7260 O O . ILE B 1 435 ? -11.891 -30.656 -8.078 1 85.75 435 ILE B O 1
ATOM 7264 N N . SER B 1 436 ? -12.773 -28.516 -8.031 1 82.94 436 SER B N 1
ATOM 7265 C CA . SER B 1 436 ? -13.586 -28.797 -9.219 1 82.94 436 SER B CA 1
ATOM 7266 C C . SER B 1 436 ? -12.766 -28.641 -10.492 1 82.94 436 SER B C 1
ATOM 7268 O O . SER B 1 436 ? -11.945 -27.734 -10.602 1 82.94 436 SER B O 1
ATOM 7270 N N . ASP B 1 437 ? -12.68 -29.609 -11.383 1 79.12 437 ASP B N 1
ATOM 7271 C CA . ASP B 1 437 ? -11.984 -29.484 -12.664 1 79.12 437 ASP B CA 1
ATOM 7272 C C . ASP B 1 437 ? -12.961 -29.156 -13.789 1 79.12 437 ASP B C 1
ATOM 7274 O O . ASP B 1 437 ? -12.664 -29.391 -14.961 1 79.12 437 ASP B O 1
ATOM 7278 N N . GLN B 1 438 ? -14.117 -28.516 -13.359 1 82.31 438 GLN B N 1
ATOM 7279 C CA . GLN B 1 438 ? -15.172 -28.297 -14.344 1 82.31 438 GLN B CA 1
ATOM 7280 C C . GLN B 1 438 ? -14.969 -26.969 -15.07 1 82.31 438 GLN B C 1
ATOM 7282 O O . GLN B 1 438 ? -15.562 -26.734 -16.125 1 82.31 438 GLN B O 1
ATOM 7287 N N . SER B 1 439 ? -14.156 -26.156 -14.469 1 89.31 439 SER B N 1
ATOM 7288 C CA . SER B 1 439 ? -13.922 -24.844 -15.07 1 89.31 439 SER B CA 1
ATOM 7289 C C . SER B 1 439 ? -12.438 -24.484 -15.062 1 89.31 439 SER B C 1
ATOM 7291 O O . SER B 1 439 ? -11.641 -25.156 -14.398 1 89.31 439 SER B O 1
ATOM 7293 N N . LEU B 1 440 ? -12.117 -23.562 -15.844 1 92.69 440 LEU B N 1
ATOM 7294 C CA . LEU B 1 440 ? -10.734 -23.094 -15.867 1 92.69 440 LEU B CA 1
ATOM 7295 C C . LEU B 1 440 ? -10.531 -21.938 -14.891 1 92.69 440 LEU B C 1
ATOM 7297 O O . LEU B 1 440 ? -9.586 -21.156 -15.031 1 92.69 440 LEU B O 1
ATOM 7301 N N . GLY B 1 441 ? -11.438 -21.812 -13.906 1 89.25 441 GLY B N 1
ATOM 7302 C CA . GLY B 1 441 ? -11.258 -20.875 -12.82 1 89.25 441 GLY B CA 1
ATOM 7303 C C . GLY B 1 441 ? -12.391 -19.875 -12.695 1 89.25 441 GLY B C 1
ATOM 7304 O O . GLY B 1 441 ? -12.773 -19.5 -11.586 1 89.25 441 GLY B O 1
ATOM 7305 N N . GLY B 1 442 ? -12.898 -19.312 -13.828 1 88.69 442 GLY B N 1
ATOM 7306 C CA . GLY B 1 442 ? -14.039 -18.406 -13.812 1 88.69 442 GLY B CA 1
ATOM 7307 C C . GLY B 1 442 ? -13.789 -17.156 -12.992 1 88.69 442 GLY B C 1
ATOM 7308 O O . GLY B 1 442 ? -12.68 -16.625 -12.984 1 88.69 442 GLY B O 1
ATOM 7309 N N . GLN B 1 443 ? -14.789 -16.719 -12.328 1 86.38 443 GLN B N 1
ATOM 7310 C CA . GLN B 1 443 ? -14.734 -15.5 -11.531 1 86.38 443 GLN B CA 1
ATOM 7311 C C . GLN B 1 443 ? -13.922 -15.703 -10.266 1 86.38 443 GLN B C 1
ATOM 7313 O O . GLN B 1 443 ? -13.32 -14.766 -9.742 1 86.38 443 GLN B O 1
ATOM 7318 N N . THR B 1 444 ? -13.867 -16.938 -9.844 1 90.81 444 THR B N 1
ATOM 7319 C CA . THR B 1 444 ? -13.109 -17.25 -8.641 1 90.81 444 THR B CA 1
ATOM 7320 C C . THR B 1 444 ? -11.617 -17 -8.859 1 90.81 444 THR B C 1
ATOM 7322 O O . THR B 1 444 ? -10.93 -16.484 -7.977 1 90.81 444 THR B O 1
ATOM 7325 N N . PHE B 1 445 ? -11.18 -17.406 -10.039 1 92.12 445 PHE B N 1
ATOM 7326 C CA . PHE B 1 445 ? -9.781 -17.156 -10.375 1 92.12 445 PHE B CA 1
ATOM 7327 C C . PHE B 1 445 ? -9.516 -15.656 -10.445 1 92.12 445 PHE B C 1
ATOM 7329 O O . PHE B 1 445 ? -8.484 -15.18 -9.953 1 92.12 445 PHE B O 1
ATOM 7336 N N . SER B 1 446 ? -10.438 -14.883 -10.945 1 88 446 SER B N 1
ATOM 7337 C CA . SER B 1 446 ? -10.305 -13.438 -11.062 1 88 446 SER B CA 1
ATOM 7338 C C . SER B 1 446 ? -10.242 -12.773 -9.695 1 88 446 SER B C 1
ATOM 7340 O O . SER B 1 446 ? -9.531 -11.781 -9.516 1 88 446 SER B O 1
ATOM 7342 N N . GLN B 1 447 ? -10.844 -13.375 -8.789 1 88.06 447 GLN B N 1
ATOM 7343 C CA . GLN B 1 447 ? -10.969 -12.75 -7.473 1 88.06 447 GLN B CA 1
ATOM 7344 C C . GLN B 1 447 ? -9.859 -13.219 -6.535 1 88.06 447 GLN B C 1
ATOM 7346 O O . GLN B 1 447 ? -9.414 -12.461 -5.668 1 88.06 447 GLN B O 1
ATOM 7351 N N . HIS B 1 448 ? -9.375 -14.469 -6.75 1 92.19 448 HIS B N 1
ATOM 7352 C CA . HIS B 1 448 ? -8.5 -15.039 -5.73 1 92.19 448 HIS B CA 1
ATOM 7353 C C . HIS B 1 448 ? -7.141 -15.406 -6.316 1 92.19 448 HIS B C 1
ATOM 7355 O O . HIS B 1 448 ? -6.281 -15.938 -5.613 1 92.19 448 HIS B O 1
ATOM 7361 N N . GLY B 1 449 ? -6.957 -15.164 -7.539 1 93.94 449 GLY B N 1
ATOM 7362 C CA . GLY B 1 449 ? -5.684 -15.492 -8.164 1 93.94 449 GLY B CA 1
ATOM 7363 C C . GLY B 1 449 ? -5.375 -16.984 -8.133 1 93.94 449 GLY B C 1
ATOM 7364 O O . GLY B 1 449 ? -6.262 -17.812 -8.336 1 93.94 449 GLY B O 1
ATOM 7365 N N . MET B 1 450 ? -4.195 -17.328 -7.875 1 95.81 450 MET B N 1
ATOM 7366 C CA . MET B 1 450 ? -3.781 -18.734 -7.879 1 95.81 450 MET B CA 1
ATOM 7367 C C . MET B 1 450 ? -4.422 -19.5 -6.723 1 95.81 450 MET B C 1
ATOM 7369 O O . MET B 1 450 ? -4.648 -20.703 -6.82 1 95.81 450 MET B O 1
ATOM 7373 N N . ASP B 1 451 ? -4.707 -18.766 -5.684 1 93.44 451 ASP B N 1
ATOM 7374 C CA . ASP B 1 451 ? -5.309 -19.391 -4.512 1 93.44 451 ASP B CA 1
ATOM 7375 C C . ASP B 1 451 ? -6.668 -20 -4.848 1 93.44 451 ASP B C 1
ATOM 7377 O O . ASP B 1 451 ? -7.172 -20.859 -4.109 1 93.44 451 ASP B O 1
ATOM 7381 N N . ALA B 1 452 ? -7.219 -19.578 -5.926 1 93.75 452 ALA B N 1
ATOM 7382 C CA . ALA B 1 452 ? -8.484 -20.156 -6.383 1 93.75 452 ALA B CA 1
ATOM 7383 C C . ALA B 1 452 ? -8.336 -21.656 -6.648 1 93.75 452 ALA B C 1
ATOM 7385 O O . ALA B 1 452 ? -9.32 -22.391 -6.613 1 93.75 452 ALA B O 1
ATOM 7386 N N . PHE B 1 453 ? -7.141 -22.078 -6.902 1 94.38 453 PHE B N 1
ATOM 7387 C CA . PHE B 1 453 ? -6.891 -23.453 -7.328 1 94.38 453 PHE B CA 1
ATOM 7388 C C . PHE B 1 453 ? -6.234 -24.25 -6.215 1 94.38 453 PHE B C 1
ATOM 7390 O O . PHE B 1 453 ? -5.773 -25.375 -6.438 1 94.38 453 PHE B O 1
ATOM 7397 N N . ILE B 1 454 ? -6.129 -23.688 -5.094 1 93 454 ILE B N 1
ATOM 7398 C CA . ILE B 1 454 ? -5.434 -24.328 -3.977 1 93 454 ILE B CA 1
ATOM 7399 C C . ILE B 1 454 ? -6.387 -24.469 -2.791 1 93 454 ILE B C 1
ATOM 7401 O O . ILE B 1 454 ? -7.18 -23.562 -2.514 1 93 454 ILE B O 1
ATOM 7405 N N . ILE B 1 455 ? -6.277 -25.516 -2.102 1 90.5 455 ILE B N 1
ATOM 7406 C CA . ILE B 1 455 ? -7.145 -25.797 -0.959 1 90.5 455 ILE B CA 1
ATOM 7407 C C . ILE B 1 455 ? -7.008 -24.672 0.069 1 90.5 455 ILE B C 1
ATOM 7409 O O . ILE B 1 455 ? -5.895 -24.266 0.412 1 90.5 455 ILE B O 1
ATOM 7413 N N . PRO B 1 456 ? -8.133 -24.125 0.516 1 85.31 456 PRO B N 1
ATOM 7414 C CA . PRO B 1 456 ? -8.07 -23.062 1.525 1 85.31 456 PRO B CA 1
ATOM 7415 C C . PRO B 1 456 ? -7.477 -23.547 2.848 1 85.31 456 PRO B C 1
ATOM 7417 O O . PRO B 1 456 ? -7.535 -24.734 3.162 1 85.31 456 PRO B O 1
ATOM 7420 N N . THR B 1 457 ? -7 -22.609 3.576 1 77.44 457 THR B N 1
ATOM 7421 C CA . THR B 1 457 ? -6.301 -22.938 4.816 1 77.44 457 THR B CA 1
ATOM 7422 C C . THR B 1 457 ? -7.281 -23.438 5.875 1 77.44 457 THR B C 1
ATOM 7424 O O . THR B 1 457 ? -6.875 -24.062 6.855 1 77.44 457 THR B O 1
ATOM 7427 N N . GLU B 1 458 ? -8.539 -23.156 5.672 1 74 458 GLU B N 1
ATOM 7428 C CA . GLU B 1 458 ? -9.555 -23.578 6.633 1 74 458 GLU B CA 1
ATOM 7429 C C . GLU B 1 458 ? -9.625 -25.094 6.723 1 74 458 GLU B C 1
ATOM 7431 O O . GLU B 1 458 ? -10.109 -25.641 7.715 1 74 458 GLU B O 1
ATOM 7436 N N . TYR B 1 459 ? -9.203 -25.766 5.672 1 74.12 459 TYR B N 1
ATOM 7437 C CA . TYR B 1 459 ? -9.25 -27.219 5.652 1 74.12 459 TYR B CA 1
ATOM 7438 C C . TYR B 1 459 ? -8.031 -27.812 6.348 1 74.12 459 TYR B C 1
ATOM 7440 O O . TYR B 1 459 ? -7.953 -29.031 6.543 1 74.12 459 TYR B O 1
ATOM 7448 N N . LEU B 1 460 ? -7.105 -26.859 6.68 1 71 460 LEU B N 1
ATOM 7449 C CA . LEU B 1 460 ? -5.906 -27.297 7.387 1 71 460 LEU B CA 1
ATOM 7450 C C . LEU B 1 460 ? -6.062 -27.094 8.891 1 71 460 LEU B C 1
ATOM 7452 O O . LEU B 1 460 ? -6.938 -26.359 9.336 1 71 460 LEU B O 1
ATOM 7456 N N . PRO B 1 461 ? -5.453 -27.969 9.656 1 59.81 461 PRO B N 1
ATOM 7457 C CA . PRO B 1 461 ? -5.602 -27.797 11.109 1 59.81 461 PRO B CA 1
ATOM 7458 C C . PRO B 1 461 ? -5.387 -26.359 11.562 1 59.81 461 PRO B C 1
ATOM 7460 O O . PRO B 1 461 ? -4.562 -25.641 10.992 1 59.81 461 PRO B O 1
ATOM 7463 N N . THR B 1 462 ? -6.41 -25.844 12.336 1 57.41 462 THR B N 1
ATOM 7464 C CA . THR B 1 462 ? -6.824 -24.5 12.68 1 57.41 462 THR B CA 1
ATOM 7465 C C . THR B 1 462 ? -5.715 -23.766 13.422 1 57.41 462 THR B C 1
ATOM 7467 O O . THR B 1 462 ? -5.07 -24.328 14.305 1 57.41 462 THR B O 1
ATOM 7470 N N . VAL B 1 463 ? -5.246 -22.734 12.773 1 54.81 463 VAL B N 1
ATOM 7471 C CA . VAL B 1 463 ? -4.496 -21.719 13.516 1 54.81 463 VAL B CA 1
ATOM 7472 C C . VAL B 1 463 ? -5.449 -20.906 14.383 1 54.81 463 VAL B C 1
ATOM 7474 O O . VAL B 1 463 ? -6.613 -20.719 14.031 1 54.81 463 VAL B O 1
ATOM 7477 N N . PRO B 1 464 ? -5.102 -20.641 15.617 1 50 464 PRO B N 1
ATOM 7478 C CA . PRO B 1 464 ? -5.965 -19.938 16.562 1 50 464 PRO B CA 1
ATOM 7479 C C . PRO B 1 464 ? -6.547 -18.641 15.984 1 50 464 PRO B C 1
ATOM 7481 O O . PRO B 1 464 ? -5.848 -17.906 15.281 1 50 464 PRO B O 1
ATOM 7484 N N . GLN B 1 465 ? -7.906 -18.562 15.945 1 51.12 465 GLN B N 1
ATOM 7485 C CA . GLN B 1 465 ? -8.625 -17.375 15.5 1 51.12 465 GLN B CA 1
ATOM 7486 C C . GLN B 1 465 ? -8.633 -16.297 16.578 1 51.12 465 GLN B C 1
ATOM 7488 O O . GLN B 1 465 ? -8.859 -16.594 17.75 1 51.12 465 GLN B O 1
ATOM 7493 N N . ILE B 1 466 ? -8.125 -15.164 16.281 1 44.06 466 ILE B N 1
ATOM 7494 C CA . ILE B 1 466 ? -8.016 -14.117 17.281 1 44.06 466 ILE B CA 1
ATOM 7495 C C . ILE B 1 466 ? -9.367 -13.422 17.453 1 44.06 466 ILE B C 1
ATOM 7497 O O . ILE B 1 466 ? -9.719 -12.984 18.547 1 44.06 466 ILE B O 1
ATOM 7501 N N . TRP B 1 467 ? -10.148 -13.141 16.312 1 41.47 467 TRP B N 1
ATOM 7502 C CA . TRP B 1 467 ? -11.383 -12.406 16.547 1 41.47 467 TRP B CA 1
ATOM 7503 C C . TRP B 1 467 ? -12.586 -13.352 16.562 1 41.47 467 TRP B C 1
ATOM 7505 O O . TRP B 1 467 ? -12.586 -14.375 15.859 1 41.47 467 TRP B O 1
#

Solvent-accessible surface area (backbone atoms only — not comparable to full-atom values): 53386 Å² total; per-residue (Å²): 98,87,63,40,60,60,72,38,62,31,48,75,83,44,71,66,33,53,54,30,45,51,52,50,51,52,54,58,29,51,48,48,81,33,86,78,87,52,70,63,58,34,55,50,31,46,54,56,14,42,69,30,96,68,24,65,50,35,38,49,44,24,53,47,49,33,47,74,66,47,23,61,52,20,30,51,54,47,51,51,28,54,75,65,70,63,68,45,77,76,81,38,46,64,35,51,54,30,27,53,51,42,50,51,48,49,44,50,42,46,53,49,16,53,36,47,30,42,84,56,71,71,71,94,42,69,52,55,58,72,47,62,59,51,69,74,40,89,84,48,56,76,66,49,56,59,49,35,53,50,42,52,50,47,51,50,49,50,54,52,52,58,68,57,50,65,63,89,54,80,83,52,78,68,46,55,55,52,51,53,53,46,50,50,52,44,50,50,53,44,53,55,49,49,52,54,44,50,71,73,38,75,81,44,62,44,61,53,50,50,50,50,45,50,44,45,48,54,52,42,56,58,48,44,64,68,42,16,82,37,51,47,74,69,44,63,78,69,48,53,69,69,56,50,53,50,52,55,50,41,50,53,45,33,51,51,47,53,47,46,50,69,65,30,65,62,47,40,60,46,58,49,70,47,43,41,65,58,54,51,51,52,42,34,39,42,51,50,40,56,27,47,33,67,74,37,47,90,80,49,60,54,66,60,52,51,50,52,39,51,50,49,23,53,52,26,57,58,22,80,28,55,68,51,14,46,31,45,48,50,36,53,55,52,59,53,54,50,61,60,66,66,57,66,78,81,70,79,70,75,76,72,74,73,83,64,82,70,83,82,80,80,85,82,80,75,80,81,81,81,83,85,79,84,79,83,79,77,82,79,78,81,78,77,78,77,79,68,78,80,75,78,68,86,66,81,69,76,76,76,72,74,71,76,77,66,78,73,65,69,78,72,54,65,61,48,55,53,54,45,63,69,47,65,77,46,53,79,88,69,45,54,60,37,66,35,66,61,36,58,42,37,66,50,27,50,56,23,21,45,46,31,48,36,64,60,69,83,82,38,88,80,71,82,76,86,124,100,90,63,40,60,60,73,37,62,32,48,74,83,45,71,66,35,51,52,31,46,52,51,50,50,52,54,57,29,52,49,48,81,34,86,79,86,52,71,64,59,34,55,50,30,47,51,57,14,42,67,30,97,66,26,64,51,35,38,48,44,24,53,47,47,34,48,73,66,46,22,60,53,22,30,50,54,47,50,51,28,55,75,64,70,62,67,44,77,77,81,37,46,64,35,51,53,29,26,54,51,42,50,51,49,49,45,50,42,45,52,49,15,52,35,48,30,42,85,54,71,72,72,96,40,70,52,54,58,73,48,63,58,52,70,73,40,91,84,47,54,76,66,48,57,58,50,36,52,50,42,53,50,47,51,51,49,51,54,52,54,57,68,56,49,64,61,90,53,78,82,50,77,67,48,57,55,51,49,54,53,46,50,51,51,45,50,49,52,45,53,56,50,48,54,54,42,50,70,72,38,76,82,44,64,44,62,53,48,51,49,50,44,50,45,47,51,54,53,43,55,58,49,43,64,68,43,15,81,36,51,45,75,68,44,63,77,70,50,52,67,70,56,49,51,49,52,54,50,41,50,53,45,35,51,52,47,51,47,46,51,70,67,31,66,62,46,39,59,46,58,49,71,48,43,41,64,58,53,51,50,53,42,34,39,41,53,50,40,56,27,48,34,68,73,37,47,90,80,47,60,52,67,59,52,52,49,52,39,50,51,48,23,53,53,25,57,59,20,82,27,56,67,51,13,48,30,45,48,51,36,53,53,52,60,53,53,51,61,61,67,64,58,66,77,81,70,80,72,73,75,70,74,73,80,76,76,72,80,78,79,77,86,78,80,72,78,79,79,82,83,79,81,86,80,82,77,78,78,79,78,80,76,77,77,74,78,66,77,80,74,79,69,83,67,78,70,75,76,75,71,75,72,76,80,66,78,73,66,66,80,72,54,62,60,50,53,52,55,45,62,69,47,65,78,48,53,79,88,69,45,55,59,37,66,35,66,60,38,57,41,37,66,51,27,49,55,22,21,44,46,31,48,36,64,61,68,83,81,38,88,79,70,81,75,86,124

Sequence (934 aa):
MVAARVRDGGRPPSEIHRRCLEEVQAISQATLFAPVIRSEAVQAMILVSGWSDNGWLSGGHAVRMAMELSMHQAWPQLHRRISSNKFDIVADRDLVVASRTWFCLYLFEHQLSYGTGRPAVLMDDQSIRNCRYLLNHPLSIEDDMRLVSTVELITIRERVHNALAPFDGPVLPQHFEELQRANVDFSQWYKIWDEAFSRKYEDAAFYRQSLQIQQLHAELFHNATALRDIIRLEDVQNMPPLQRTLAIRSLQIGRQILEITVKSPAYRKGMTYAVHYTHATATFTASFLLRLSRFFPDECDVAVIRNLVELVASLMAEIPGKRYALTLQLMLKRSKRRKTNSRSPKVSRDIQQPLVMAVDPPPQAALPAPQQGNSEQFSPLYEMSSSSYPMQDSQNHVIHAMPQQHSNAHPSFVEAEQIWRGLEQTSVEQLPVWISDQSLGGQTFSQHGMDAFIIPTEYLPTVPQIWMVAARVRDGGRPPSEIHRRCLEEVQAISQATLFAPVIRSEAVQAMILVSGWSDNGWLSGGHAVRMAMELSMHQAWPQLHRRISSNKFDIVADRDLVVASRTWFCLYLFEHQLSYGTGRPAVLMDDQSIRNCRYLLNHPLSIEDDMRLVSTVELITIRERVHNALAPFDGPVLPQHFEELQRANVDFSQWYKIWDEAFSRKYEDAAFYRQSLQIQQLHAELFHNATALRDIIRLEDVQNMPPLQRTLAIRSLQIGRQILEITVKSPAYRKGMTYAVHYTHATATFTASFLLRLSRFFPDECDVAVIRNLVELVASLMAEIPGKRYALTLQLMLKRSKRRKTNSRSPKVSRDIQQPLVMAVDPPPQAALPAPQQGNSEQFSPLYEMSSSSYPMQDSQNHVIHAMPQQHSNAHPSFVEAEQIWRGLEQTSVEQLPVWISDQSLGGQTFSQHGMDAFIIPTEYLPTVPQIW

pLDDT: mean 79.05, std 25.69, range [17.17, 98.62]

Foldseek 3Di:
DLQVLVVCLFPDDDPVNVVVLVVLVVVLVVCVPDQQDDPVNLVSLLSNLFADPHNQVSLVVSQVNLVSVVLLCLCLVVVVCLVVVNDDPVVNVVSLSSLLSVLSSLLVQLLVCLQFLNDGPDAPDSSCPPVVSSCVHPPDDPCSLVSNLSSVLSNLLRVLVVVQDDLLDAQDPVNLVSLVVSLVVLVVSLVVSLVVCCVVPVPCPQSNLVSVLSSLLSSLQSLLSNQQAFQALVCLVVDDPSNVVSLLVSLVSLLVNLCCCQVPPNNLSVVQSGTPSVLLSNLLSLLLNQLSCVSCVVSDPNVSSLVSLLSSLLSCSSHVNPQSSLLSVLLSVVVVVVVVVPPPPPPPPPPPDPPCPPDDDDDDPDPDDDDDPDDPDDDDDPPPPPPCPDPPCPPDPPDPPPPDPPVPPPPPPPLSVVVCVVCVPPDLVPDQQLNRSSGSQHVNCNRTRSCSNTDDCVSPPDDDDPD/DLQVLVVCLFPDDDPVNVVVLVVLVVVLVVCVPDQQDDPVNLVSLLSNLFADPHNQVSLVVSLVNLVSVVLLCLCLVVVVCLVVVNDDPVVNVVSLSSLLSVLSSLLVQLLVCQQFLNDGPDAPDSSCPPVVSSCVDPPDDPCSLVSNLSSVLSNLLRVLVVVQDDLQDAQDPVNLVSLVVSLVVLVVSLVVSLVVCCVVPVPCPQSNLVSVLSSLLSSLQSLLSNQQAFQALVCLVVDDPSNVVSLLVSLVSLLVNLCCCQVPPNNLSVVQSGTPSVLLSNLLSLLLNQLSCVSCVVSDPNVSSLVSLLSSLVSCSSHVNPQSSLLSVLLSVVVVVVVVVPPPPPPPPPPPVPDPPPPDDPDDPPPDDDDDDDDPDDPDDPPPPPPCPPPPCPPPPPDPPVPDPPVPPPPPPPLSVVVCVVCVPPDLVPDQQLNRSSGSQHVNCNRTRSCSNTDDCVSPPDDDDPD

InterPro domains:
  IPR007219 Xylanolytic transcriptional activator, regulatory domain [SM00906] (55-144)